Protein 2Z06 (pdb70)

CATH classification: 3.60.21.10

B-factor: mean 32.05, std 9.66, range [9.6, 87.49]

Foldseek 3Di:
DKEKEWAEQAEPQLLCLLQVPLLPCLVVGQAYEYEDCLQHQGAADADVSVVSNVNSNHQAYEHEDRNPVDPRSLVCLVPHRYAYALFADPPDGHHQWDWDDGPHFIEIEGEHEDPVVHPDTHDRLVSVVVCLVPDDGLAYEYEYEYDDLVRQVVSQVSCQLPHQEYEYHNPQAFDDDFDADDSQYTYGSYQHHWGDPCDDSQFHNVQVVCCVVPVDDGDTGGDDDWTKITMKMWDAPPSHTDDIGIDIDTGD/DKEKEWAAQFAPQSLVLLLPPLLVCLVVGQAYEYEDQLQHRGAEDAPVSVVSNVVSNHQAYEHEPRNPVDPRSLVCQPPHRYAYALFADPPDTHHQWDWDAGPNFIEIEGEHEFPVVHPDTHDRLVSVVVCLVVDDGLAYEYEYEYDDLVRQVVSPVSCQLSHQEYEYHNNQAFDPDFDADPNAYTYGHYQHHWGDPCDDSQFHNVQVVCCVVVVDDGDTHGDHDWTKITIKMWDRDPSGTDDIGIDIDTGD/DKEWEWAEQAEPQSLVCLQVPLVPCLVVGQAYEYEHQRQHQGAGDADVSVVSNVNSNHQAYEHEDRNPVDPRSLVCLVPNRYAYAQFADPVDGHHQWDWDDGDPFIEIEGEHEDPVVHPDTHDSLVSCVVCLVVDDGLAYEYEYEYDDLVRQVVSQVSCQLPHQEYEYHNPQAFDPPFQADPRQYTYGSYQHYWGQPPDDSQFHNVQVVCCVPVVDDGDTGGDHDWIKIWIWMWDAPPSHTDDIGIDIDTGD/DKEKEWAEQAAPQSLVLLLPPLLVCVVRGQAYEYEDQLQHRGAEDADVSVVSNVNSPHQAYEHEPSHPVDVNSLVCQPPHRYAYDQFADPPDGHHQWDWDDGPNFIEIEGEHEDPVVHPDTHDRLVSVVVVLVVDDGLAYEYEYEYDDLVRQVVSQVSCQLPHLEYEYHPPQAFADDFDADPNQYTYGSYQHHWGDPCDDSQFHPVQVVCCVVVVDDGDTHGDDDWTKIWIKMWDAPPSHTDDIGIDIDTGD

Solvent-accessible surface area: 35045 Å² total; per-residue (Å²): 9,119,0,0,0,0,0,0,0,6,0,78,1,0,23,81,0,0,33,104,13,0,64,110,4,48,141,144,18,62,8,0,0,0,0,0,3,6,1,3,173,4,74,0,0,32,119,165,4,10,127,59,1,95,127,7,18,2,35,0,0,0,0,0,52,66,0,17,63,61,148,46,0,67,59,10,10,136,94,58,20,1,0,22,0,32,1,16,12,94,76,14,41,27,123,4,50,70,117,17,108,40,84,74,71,15,0,0,0,0,0,0,6,0,20,47,87,42,95,38,4,34,8,0,2,50,7,0,30,153,6,16,136,131,34,134,32,80,6,15,0,0,0,0,0,0,19,8,18,14,3,2,19,0,0,1,32,54,0,11,39,102,4,10,0,1,0,1,0,43,22,22,1,5,5,72,12,32,64,124,16,117,138,13,1,1,9,1,4,0,2,0,3,0,0,2,36,108,1,0,39,1,0,56,38,137,11,13,29,27,81,34,38,31,28,47,88,46,114,44,143,24,5,106,27,107,1,65,0,9,2,0,43,1,20,1,90,78,45,125,14,63,36,24,48,56,36,71,58,97,13,133,11,117,0,0,0,0,0,3,0,4,0,52,0,0,15,83,0,0,30,110,13,0,71,111,2,51,147,143,17,59,12,0,0,0,0,0,3,7,0,4,131,1,76,0,1,20,122,84,0,9,111,76,0,97,133,7,19,1,32,0,0,0,0,0,55,43,1,17,61,45,136,77,0,75,61,10,2,138,82,51,17,0,0,21,0,32,1,15,10,94,81,15,42,24,95,5,59,54,99,15,114,40,81,73,51,14,0,0,0,0,0,0,5,0,20,47,84,41,94,36,7,31,10,0,1,50,7,0,25,126,6,13,130,125,44,146,33,66,1,12,0,0,0,0,2,0,23,5,17,19,2,2,17,0,0,1,26,47,0,15,52,98,5,11,0,0,0,0,1,34,21,23,0,7,5,79,14,29,41,124,19,103,153,18,1,1,7,1,2,1,3,1,4,0,0,1,48,125,4,0,32,0,0,65,42,125,15,17,13,21,69,32,30,33,32,45,90,45,107,55,147,17,4,102,28,112,3,41,0,2,2,0,45,1,17,0,82,74,50,159,19,58,43,26,46,59,36,63,54,116,25,135,8,112,0,0,0,0,0,0,0,6,0,62,1,0,16,82,0,0,30,97,9,0,72,97,15,58,127,152,16,58,10,0,0,0,0,0,3,4,0,2,158,6,76,0,0,21,76,104,0,9,130,76,1,93,132,4,18,3,35,0,0,0,0,0,42,73,0,13,67,58,169,77,0,56,41,0,0,138,76,45,22,0,0,22,0,36,0,12,9,91,81,15,34,23,88,2,54,59,111,18,119,42,80,85,58,6,0,2,0,0,0,0,6,0,22,48,82,45,94,38,5,31,10,0,1,56,4,0,39,147,14,18,129,141,46,137,26,78,6,14,0,0,0,0,0,0,18,8,20,20,2,1,18,0,0,0,33,52,0,8,32,101,2,11,0,0,0,0,0,39,19,18,1,6,4,76,6,30,51,121,16,122,132,12,0,0,4,1,2,0,3,0,3,0,0,2,44,111,3,0,30,1,0,59,27,127,12,17,22,29,73,34,37,31,26,37,90,50,112,48,135,16,6,109,31,123,1,29,0,3,2,0,42,1,16,0,77,88,43,110,8,71,38,25,52,58,43,68,58,118,16,134,16,120,1,0,0,0,0,2,0,5,0,53,0,0,6,83,0,0,38,96,13,0,67,110,2,55,138,134,15,58,12,0,0,0,0,0,1,4,0,7,190,2,71,0,0,32,114,135,0,13,130,62,1,82,130,8,18,0,41,0,0,0,2,0,44,42,0,18,66,62,179,61,2,61,57,11,2,132,83,52,18,1,0,21,0,32,2,15,12,95,82,11,42,24,117,6,51,69,107,15,113,28,78,70,53,11,0,0,0,0,0,0,1,0,22,43,85,39,77,38,4,29,10,0,0,47,8,0,28,130,7,19,131,122,44,136,29,75,1,14,0,0,0,0,0,0,26,7,16,17,1,1,18,0,0,1,25,49,0,11,47,100,4,8,0,1,0,1,1,33,20,20,0,5,4,78,10,25,60,116,19,87,139,7,2,1,11,0,0,1,3,2,3,0,0,0,34,126,2,0,25,0,0,48,37,127,14,21,14,28,72,32,35,35,30,44,87,49,108,49,131,22,3,112,27,105,3,46,0,5,1,0,45,0,17,0,78,79,40,133,10,78,38,24,50,49,36,65,53,121,20,131

Sequence (1008 aa):
MRVLFIGDVMAEPGLRAVGLHLPDIRDRYDLVIANGENAARGKGLDRRSYRLLREAGVDLVSLGNHAWDHKEVYALLESEPVVRPLNYPPGTPGKGFWRLEVGGESLLFVQVMGRIFMDPLDDPFRALDRLLEEEKADYVLVEVHAEATSEKMALAHYLDGRASAVLGTHTHVPTLDATRLPKGTLYQTDVGMTGTYHSIIGGEVETFLARFLTGRPQPFRAAQGKARFHATELVFEGGRPVAISPYVWEEPMRVLFIGDVMAEPGLRAVGLHLPDIRDRYDLVIANGENAARGKGLDRRSYRLLREAGVDLVSLGNHAWDHKEVYALLESEPVVRPLNYPPGTPGKGFWRLEVGGESLLFVQVMGRIFMDPLDDPFRALDRLLEEEKADYVLVEVHAEATSEKMALAHYLDGRASAVLGTHTHVPTLDATRLPKGTLYQTDVGMTGTYHSIIGGEVETFLARFLTGRPQPFRAAQGKARFHATELVFEGGRPVAISPYVWEEPMRVLFIGDVMAEPGLRAVGLHLPDIRDRYDLVIANGENAARGKGLDRRSYRLLREAGVDLVSLGNHAWDHKEVYALLESEPVVRPLNYPPGTPGKGFWRLEVGGESLLFVQVMGRIFMDPLDDPFRALDRLLEEEKADYVLVEVHAEATSEKMALAHYLDGRASAVLGTHTHVPTLDATRLPKGTLYQTDVGMTGTYHSIIGGEVETFLARFLTGRPQPFRAAQGKARFHATELVFEGGRPVAISPYVWEEPMRVLFIGDVMAEPGLRAVGLHLPDIRDRYDLVIANGENAARGKGLDRRSYRLLREAGVDLVSLGNHAWDHKEVYALLESEPVVRPLNYPPGTPGKGFWRLEVGGESLLFVQVMGRIFMDPLDDPFRALDRLLEEEKADYVLVEVHAEATSEKMALAHYLDGRASAVLGTHTHVPTLDATRLPKGTLYQTDVGMTGTYHSIIGGEVETFLARFLTGRPQPFRAAQGKARFHATELVFEGGRPVAISPYVWEEP

Nearest PDB structures (foldseek):
  2cv9-assembly1_A  TM=1.001E+00  e=2.262E-51  Thermus thermophilus HB8
  1t70-assembly4_H  TM=9.783E-01  e=5.396E-37  Deinococcus radiodurans R1 = ATCC 13939 = DSM 20539
  4b2o-assembly1_D  TM=9.778E-01  e=9.702E-34  Bacillus subtilis subsp. subtilis str. 168
  1t71-assembly1_A  TM=9.475E-01  e=1.737E-26  Mycoplasmoides pneumoniae M129
  4nx0-assembly1_D  TM=3.241E-01  e=1.897E+00  Geobacillus stearothermophilus

InterPro domains:
  IPR005235 Metallophosphoesterase, YmdB-like [PF13277] (4-234)
  IPR005235 Metallophosphoesterase, YmdB-like [PIRSF004789] (1-232)
  IPR005235 Metallophosphoesterase, YmdB-like [PTHR36303] (1-237)
  IPR019079 Capsule synthesis protein, CapA [SM00854] (2-179)
  IPR029052 Metallo-dependent phosphatase-like [G3DSA:3.60.21.10] (1-252)
  IPR029052 Metallo-dependent phosphatase-like [SSF56300] (1-233)

Radius of gyration: 29.35 Å; Cα contacts (8 Å, |Δi|>4): 2742; chains: 4; bounding box: 79×71×81 Å

Secondary structure (DSSP, 8-state):
-EEEEE--B-HHHHHHHHHHHHHHHGGG-SEEEEE-TTTTTTSS--HHHHHHHHHHT--EEE--TTTTS-TTHHHHHHHSSEE--TTSPSS-SS-SEEEEEETTEEEEEEEEE--TTS-----HHHHHHHHHHH---SEEEEEEE-S-HHHHHHHHHHHBTTBSEEEEESS-S-BS--EE-TTS-EEES----BEESSSBTTB-HHHHHHHHHH-S-----B--S-EEEEEEEEEEETTEEEEEEEEEEE--/-EEEEE-EEBHHHHHHHHHHHHHHHGGG-SEEEEE-TBTTTTSS--HHHHHHHHHHT--EEE--TTTTSSTTHHHHHHHSSEE--TTSPTT-SSBSEEEEEETTEEEEEEEEE--TTS---S-HHHHHHHHHHH---SEEEEEEE-S-HHHHHHHHHHTBTTBSEEEEESS-S-BS--EE-TTS-EEES---EEEESSSBTTB-HHHHHHHHHH-S-----B--S-EEEEEEEEEEETTEEEEEEEEEEE--/-EEEEE--B-HHHHHHHHHHHHHHHGGG-SEEEEE-TTTTTTSS--HHHHHHHHHTT-SEEE--TTTTS-THHHHHHHHSSEE--TTSPTT-SSBSEEEEEETTEEEEEEEEE--TTS-----HHHHHHHHHHH---SEEEEEEE-S-HHHHHHHHHHHTTTSSEEEEESS-S-BS--EE-TTS-EEES----BEESSSBTTB-HHHHHHHHHH-S-----B--S-EEEEEEEEEEETTEEEEEEEEEEE--/-EEEEE-EE-HHHHHHHHHHHHHHHGGG-SEEEEE-TTTTTTSS--HHHHHHHHHHT-SEEE--GGGGGSTHHHHHHTTSSEE--TTSPTT-SSBSEEEEEETTEEEEEEEEE--TTS-----HHHHHHHHHHS---SEEEEEEE-S-HHHHHHHHHHHBTTBSEEEEESS-S-BS--EE-TTS-EEES---EEEESSSBTTB-HHHHHHHHHH-S-----B--S-EEEEEEEEEEETTEEEEEEEEEEE--

Organism: Thermus thermophilus (strain ATCC 27634 / DSM 579 / HB8) (NCBI:txid300852)

Structure (mmCIF, N/CA/C/O backbone):
data_2Z06
#
_entry.id   2Z06
#
_cell.length_a   76.602
_cell.length_b   110.928
_cell.length_c   116.273
_cell.angle_alpha   90.00
_cell.angle_beta   90.00
_cell.angle_gamma   90.00
#
_symmetry.space_group_name_H-M   'P 21 21 21'
#
loop_
_entity.id
_entity.type
_entity.pdbx_description
1 polymer 'Putative uncharacterized protein TTHA0625'
2 non-polymer 'COBALT (II) ION'
3 water water
#
loop_
_atom_site.group_PDB
_atom_site.id
_atom_site.type_symbol
_atom_site.label_atom_id
_atom_site.label_alt_id
_atom_site.label_comp_id
_atom_site.label_asym_id
_atom_site.label_entity_id
_atom_site.label_seq_id
_atom_site.pdbx_PDB_ins_code
_atom_site.Cartn_x
_atom_site.Cartn_y
_atom_site.Cartn_z
_atom_site.occupancy
_atom_site.B_iso_or_equiv
_atom_site.auth_seq_id
_atom_site.auth_comp_id
_atom_site.auth_asym_id
_atom_site.auth_atom_id
_atom_site.pdbx_PDB_model_num
ATOM 1 N N . MET A 1 1 ? 10.959 59.789 -1.166 1.00 49.76 1 MET A N 1
ATOM 2 C CA . MET A 1 1 ? 12.281 59.512 -0.486 1.00 48.09 1 MET A CA 1
ATOM 3 C C . MET A 1 1 ? 12.652 58.006 -0.317 1.00 46.03 1 MET A C 1
ATOM 4 O O . MET A 1 1 ? 11.910 57.116 -0.817 1.00 45.42 1 MET A O 1
ATOM 9 N N . ARG A 1 2 ? 13.784 57.725 0.350 1.00 41.90 2 ARG A N 1
ATOM 10 C CA . ARG A 1 2 ? 14.107 56.358 0.758 1.00 40.20 2 ARG A CA 1
ATOM 11 C C . ARG A 1 2 ? 14.113 56.192 2.267 1.00 36.95 2 ARG A C 1
ATOM 12 O O . ARG A 1 2 ? 14.983 56.716 2.944 1.00 35.90 2 ARG A O 1
ATOM 20 N N . VAL A 1 3 ? 13.119 55.465 2.769 1.00 32.74 3 VAL A N 1
ATOM 21 C CA . VAL A 1 3 ? 12.832 55.436 4.210 1.00 29.25 3 VAL A CA 1
ATOM 22 C C . VAL A 1 3 ? 13.051 54.045 4.736 1.00 27.88 3 VAL A C 1
ATOM 23 O O . VAL A 1 3 ? 12.570 53.045 4.121 1.00 28.58 3 VAL A O 1
ATOM 27 N N . LEU A 1 4 ? 13.716 53.951 5.878 1.00 26.44 4 LEU A N 1
ATOM 28 C CA . LEU A 1 4 ? 13.757 52.657 6.530 1.00 25.94 4 LEU A CA 1
ATOM 29 C C . LEU A 1 4 ? 12.876 52.627 7.815 1.00 24.60 4 LEU A C 1
ATOM 30 O O . LEU A 1 4 ? 13.099 53.405 8.728 1.00 27.10 4 LEU A O 1
ATOM 35 N N . PHE A 1 5 ? 11.919 51.693 7.898 1.00 22.97 5 PHE A N 1
ATOM 36 C CA . PHE A 1 5 ? 11.144 51.506 9.124 1.00 20.54 5 PHE A CA 1
ATOM 37 C C . PHE A 1 5 ? 11.502 50.269 9.988 1.00 19.62 5 PHE A C 1
ATOM 38 O O . PHE A 1 5 ? 11.370 49.117 9.559 1.00 20.19 5 PHE A O 1
ATOM 46 N N . ILE A 1 6 ? 11.925 50.514 11.221 1.00 19.61 6 ILE A N 1
ATOM 47 C CA . ILE A 1 6 ? 12.427 49.419 12.021 1.00 19.35 6 ILE A CA 1
ATOM 48 C C . ILE A 1 6 ? 11.458 48.893 13.040 1.00 20.92 6 ILE A C 1
ATOM 49 O O . ILE A 1 6 ? 10.980 49.627 13.938 1.00 21.81 6 ILE A O 1
ATOM 54 N N . GLY A 1 7 ? 11.162 47.624 12.910 1.00 21.11 7 GLY A N 1
ATOM 55 C CA . GLY A 1 7 ? 10.261 46.860 13.785 1.00 20.54 7 GLY A CA 1
ATOM 56 C C . GLY A 1 7 ? 10.627 46.857 15.264 1.00 20.47 7 GLY A C 1
ATOM 57 O O . GLY A 1 7 ? 11.809 47.045 15.685 1.00 17.98 7 GLY A O 1
ATOM 58 N N . ASP A 1 8 ? 9.600 46.754 16.075 1.00 21.44 8 ASP A N 1
ATOM 59 C CA . ASP A 1 8 ? 9.711 46.992 17.499 1.00 22.65 8 ASP A CA 1
ATOM 60 C C . ASP A 1 8 ? 11.005 46.611 18.080 1.00 20.86 8 ASP A C 1
ATOM 61 O O . ASP A 1 8 ? 11.308 45.408 18.179 1.00 20.02 8 ASP A O 1
ATOM 66 N N . VAL A 1 9 ? 11.723 47.613 18.602 1.00 19.88 9 VAL A N 1
ATOM 67 C CA . VAL A 1 9 ? 13.008 47.396 19.315 1.00 17.13 9 VAL A CA 1
ATOM 68 C C . VAL A 1 9 ? 12.822 46.834 20.750 1.00 17.21 9 VAL A C 1
ATOM 69 O O . VAL A 1 9 ? 12.367 47.494 21.670 1.00 15.27 9 VAL A O 1
ATOM 73 N N . MET A 1 10 ? 13.087 45.564 20.873 1.00 16.75 10 MET A N 1
ATOM 74 C CA . MET A 1 10 ? 12.777 44.811 22.051 1.00 19.37 10 MET A CA 1
ATOM 75 C C . MET A 1 10 ? 13.955 44.679 23.030 1.00 20.11 10 MET A C 1
ATOM 76 O O . MET A 1 10 ? 14.862 43.937 22.815 1.00 21.15 10 MET A O 1
ATOM 81 N N . ALA A 1 11 ? 13.887 45.423 24.136 1.00 20.05 11 ALA A N 1
ATOM 82 C CA . ALA A 1 11 ? 14.830 45.279 25.249 1.00 18.56 11 ALA A CA 1
ATOM 83 C C . ALA A 1 11 ? 16.328 45.335 24.813 1.00 19.18 11 ALA A C 1
ATOM 84 O O . ALA A 1 11 ? 16.645 45.942 23.822 1.00 15.38 11 ALA A O 1
ATOM 86 N N . GLU A 1 12 ? 17.245 44.716 25.586 1.00 20.80 12 GLU A N 1
ATOM 87 C CA . GLU A 1 12 ? 18.710 44.892 25.297 1.00 23.48 12 GLU A CA 1
ATOM 88 C C . GLU A 1 12 ? 19.223 44.283 23.986 1.00 22.28 12 GLU A C 1
ATOM 89 O O . GLU A 1 12 ? 19.960 44.943 23.194 1.00 22.42 12 GLU A O 1
ATOM 95 N N . PRO A 1 13 ? 18.781 43.077 23.671 1.00 22.53 13 PRO A N 1
ATOM 96 C CA . PRO A 1 13 ? 19.175 42.579 22.363 1.00 22.34 13 PRO A CA 1
ATOM 97 C C . PRO A 1 13 ? 18.741 43.397 21.156 1.00 22.60 13 PRO A C 1
ATOM 98 O O . PRO A 1 13 ? 19.466 43.427 20.144 1.00 23.78 13 PRO A O 1
ATOM 102 N N . GLY A 1 14 ? 17.482 43.851 21.270 1.00 21.63 14 GLY A N 1
ATOM 103 C CA . GLY A 1 14 ? 17.013 44.689 20.174 1.00 22.96 14 GLY A CA 1
ATOM 104 C C . GLY A 1 14 ? 17.807 45.977 20.022 1.00 22.82 14 GLY A C 1
ATOM 105 O O . GLY A 1 14 ? 18.076 46.454 18.915 1.00 22.08 14 GLY A O 1
ATOM 106 N N . LEU A 1 15 ? 18.187 46.539 21.156 1.00 23.04 15 LEU A N 1
ATOM 107 C CA . LEU A 1 15 ? 18.951 47.771 21.187 1.00 24.82 15 LEU A CA 1
ATOM 108 C C . LEU A 1 15 ? 20.366 47.530 20.615 1.00 23.80 15 LEU A C 1
ATOM 109 O O . LEU A 1 15 ? 20.906 48.354 19.871 1.00 24.98 15 LEU A O 1
ATOM 114 N N . ARG A 1 16 ? 20.950 46.390 20.959 1.00 23.04 16 ARG A N 1
ATOM 115 C CA . ARG A 1 16 ? 22.280 46.041 20.482 1.00 23.50 16 ARG A CA 1
ATOM 116 C C . ARG A 1 16 ? 22.214 45.854 18.967 1.00 23.39 16 ARG A C 1
ATOM 117 O O . ARG A 1 16 ? 23.082 46.333 18.229 1.00 25.10 16 ARG A O 1
ATOM 125 N N . ALA A 1 17 ? 21.170 45.165 18.513 1.00 21.61 17 ALA A N 1
ATOM 126 C CA . ALA A 1 17 ? 20.974 44.909 17.092 1.00 22.15 17 ALA A CA 1
ATOM 127 C C . ALA A 1 17 ? 20.958 46.204 16.295 1.00 22.77 17 ALA A C 1
ATOM 128 O O . ALA A 1 17 ? 21.589 46.301 15.248 1.00 22.46 17 ALA A O 1
ATOM 130 N N . VAL A 1 18 ? 20.233 47.202 16.786 1.00 22.65 18 VAL A N 1
ATOM 131 C CA . VAL A 1 18 ? 20.158 48.481 16.090 1.00 21.58 18 VAL A CA 1
ATOM 132 C C . VAL A 1 18 ? 21.483 49.245 16.162 1.00 22.23 18 VAL A C 1
ATOM 133 O O . VAL A 1 18 ? 21.938 49.800 15.167 1.00 22.02 18 VAL A O 1
ATOM 137 N N . GLY A 1 19 ? 22.093 49.270 17.342 1.00 22.41 19 GLY A N 1
ATOM 138 C CA . GLY A 1 19 ? 23.336 49.999 17.507 1.00 23.78 19 GLY A CA 1
ATOM 139 C C . GLY A 1 19 ? 24.484 49.400 16.722 1.00 24.19 19 GLY A C 1
ATOM 140 O O . GLY A 1 19 ? 25.316 50.113 16.175 1.00 23.64 19 GLY A O 1
ATOM 141 N N . LEU A 1 20 ? 24.511 48.076 16.663 1.00 25.37 20 LEU A N 1
ATOM 142 C CA . LEU A 1 20 ? 25.560 47.350 15.970 1.00 26.38 20 LEU A CA 1
ATOM 143 C C . LEU A 1 20 ? 25.432 47.363 14.459 1.00 27.47 20 LEU A C 1
ATOM 144 O O . LEU A 1 20 ? 26.435 47.435 13.759 1.00 30.36 20 LEU A O 1
ATOM 149 N N . HIS A 1 21 ? 24.206 47.304 13.952 1.00 27.02 21 HIS A N 1
ATOM 150 C CA . HIS A 1 21 ? 24.012 47.238 12.512 1.00 27.71 21 HIS A CA 1
ATOM 151 C C . HIS A 1 21 ? 23.517 48.481 11.774 1.00 27.96 21 HIS A C 1
ATOM 152 O O . HIS A 1 21 ? 23.949 48.736 10.645 1.00 28.07 21 HIS A O 1
ATOM 159 N N . LEU A 1 22 ? 22.627 49.254 12.390 1.00 26.23 22 LEU A N 1
ATOM 160 C CA . LEU A 1 22 ? 22.101 50.445 11.731 1.00 27.90 22 LEU A CA 1
ATOM 161 C C . LEU A 1 22 ? 23.187 51.359 11.148 1.00 28.37 22 LEU A C 1
ATOM 162 O O . LEU A 1 22 ? 23.031 51.894 10.046 1.00 28.33 22 LEU A O 1
ATOM 167 N N . PRO A 1 23 ? 24.297 51.555 11.878 1.00 27.83 23 PRO A N 1
ATOM 168 C CA . PRO A 1 23 ? 25.366 52.420 11.365 1.00 30.40 23 PRO A CA 1
ATOM 169 C C . PRO A 1 23 ? 25.855 51.993 9.981 1.00 32.13 23 PRO A C 1
ATOM 170 O O . PRO A 1 23 ? 26.143 52.835 9.122 1.00 33.41 23 PRO A O 1
ATOM 174 N N . ASP A 1 24 ? 25.920 50.679 9.771 1.00 34.01 24 ASP A N 1
ATOM 175 C CA . ASP A 1 24 ? 26.393 50.096 8.518 1.00 34.17 24 ASP A CA 1
ATOM 176 C C . ASP A 1 24 ? 25.518 50.313 7.287 1.00 35.75 24 ASP A C 1
ATOM 177 O O . ASP A 1 24 ? 26.037 50.340 6.168 1.00 37.16 24 ASP A O 1
ATOM 182 N N . ILE A 1 25 ? 24.205 50.465 7.459 1.00 35.80 25 ILE A N 1
ATOM 183 C CA . ILE A 1 25 ? 23.358 50.692 6.291 1.00 35.78 25 ILE A CA 1
ATOM 184 C C . ILE A 1 25 ? 22.680 52.050 6.334 1.00 36.20 25 ILE A C 1
ATOM 185 O O . ILE A 1 25 ? 21.898 52.384 5.447 1.00 36.64 25 ILE A O 1
ATOM 190 N N . ARG A 1 26 ? 23.009 52.835 7.356 1.00 37.00 26 ARG A N 1
ATOM 191 C CA . ARG A 1 26 ? 22.431 54.162 7.544 1.00 37.39 26 ARG A CA 1
ATOM 192 C C . ARG A 1 26 ? 22.496 55.056 6.315 1.00 37.11 26 ARG A C 1
ATOM 193 O O . ARG A 1 26 ? 21.541 55.762 6.004 1.00 35.48 26 ARG A O 1
ATOM 201 N N . ASP A 1 27 ? 23.626 55.021 5.620 1.00 37.39 27 ASP A N 1
ATOM 202 C CA . ASP A 1 27 ? 23.825 55.853 4.441 1.00 37.57 27 ASP A CA 1
ATOM 203 C C . ASP A 1 27 ? 22.953 55.498 3.225 1.00 36.38 27 ASP A C 1
ATOM 204 O O . ASP A 1 27 ? 22.925 56.240 2.244 1.00 35.91 27 ASP A O 1
ATOM 209 N N . ARG A 1 28 ? 22.231 54.382 3.298 1.00 34.84 28 ARG A N 1
ATOM 210 C CA . ARG A 1 28 ? 21.358 53.962 2.204 1.00 34.03 28 ARG A CA 1
ATOM 211 C C . ARG A 1 28 ? 19.970 54.574 2.328 1.00 32.95 28 ARG A C 1
ATOM 212 O O . ARG A 1 28 ? 19.120 54.367 1.459 1.00 33.02 28 ARG A O 1
ATOM 220 N N . TYR A 1 29 ? 19.719 55.307 3.410 1.00 31.95 29 TYR A N 1
ATOM 221 C CA . TYR A 1 29 ? 18.397 55.894 3.595 1.00 30.25 29 TYR A CA 1
ATOM 222 C C . TYR A 1 29 ? 18.399 57.384 3.904 1.00 30.11 29 TYR A C 1
ATOM 223 O O . TYR A 1 29 ? 19.380 57.938 4.411 1.00 29.79 29 TYR A O 1
ATOM 232 N N . ASP A 1 30 ? 17.287 58.032 3.588 1.00 30.13 30 ASP A N 1
ATOM 233 C CA . ASP A 1 30 ? 17.150 59.452 3.852 1.00 30.73 30 ASP A CA 1
ATOM 234 C C . ASP A 1 30 ? 16.567 59.640 5.240 1.00 29.63 30 ASP A C 1
ATOM 235 O O . ASP A 1 30 ? 16.946 60.559 5.961 1.00 31.14 30 ASP A O 1
ATOM 240 N N . LEU A 1 31 ? 15.649 58.751 5.604 1.00 27.89 31 LEU A N 1
ATOM 241 C CA . LEU A 1 31 ? 14.987 58.782 6.904 1.00 27.40 31 LEU A CA 1
ATOM 242 C C . LEU A 1 31 ? 14.889 57.391 7.524 1.00 25.87 31 LEU A C 1
ATOM 243 O O . LEU A 1 31 ? 14.539 56.420 6.851 1.00 24.08 31 LEU A O 1
ATOM 248 N N . VAL A 1 32 ? 15.189 57.307 8.814 1.00 24.64 32 VAL A N 1
ATOM 249 C CA . VAL A 1 32 ? 15.100 56.047 9.533 1.00 24.52 32 VAL A CA 1
ATOM 250 C C . VAL A 1 32 ? 14.207 56.209 10.756 1.00 24.04 32 VAL A C 1
ATOM 251 O O . VAL A 1 32 ? 14.514 56.971 11.683 1.00 23.66 32 VAL A O 1
ATOM 255 N N . ILE A 1 33 ? 13.098 55.477 10.744 1.00 21.52 33 ILE A N 1
ATOM 256 C CA . ILE A 1 33 ? 12.127 55.521 11.823 1.00 19.95 33 ILE A CA 1
ATOM 257 C C . ILE A 1 33 ? 12.105 54.174 12.533 1.00 20.48 33 ILE A C 1
ATOM 258 O O . ILE A 1 33 ? 12.282 53.120 11.907 1.00 20.67 33 ILE A O 1
ATOM 263 N N . ALA A 1 34 ? 11.882 54.194 13.840 1.00 19.61 34 ALA A N 1
ATOM 264 C CA . ALA A 1 34 ? 11.856 52.948 14.576 1.00 19.87 34 ALA A CA 1
ATOM 265 C C . ALA A 1 34 ? 10.845 52.939 15.703 1.00 19.79 34 ALA A C 1
ATOM 266 O O . ALA A 1 34 ? 10.671 53.936 16.410 1.00 19.57 34 ALA A O 1
ATOM 268 N N . ASN A 1 35 ? 10.171 51.806 15.864 1.00 20.10 35 ASN A N 1
ATOM 269 C CA . ASN A 1 35 ? 9.215 51.659 16.949 1.00 20.94 35 ASN A CA 1
ATOM 270 C C . ASN A 1 35 ? 10.035 51.285 18.180 1.00 20.69 35 ASN A C 1
ATOM 271 O O . ASN A 1 35 ? 10.686 50.231 18.202 1.00 19.72 35 ASN A O 1
ATOM 276 N N . GLY A 1 36 ? 10.000 52.144 19.197 1.00 21.02 36 GLY A N 1
ATOM 277 C CA . GLY A 1 36 ? 10.765 51.886 20.403 1.00 21.25 36 GLY A CA 1
ATOM 278 C C . GLY A 1 36 ? 9.933 51.625 21.638 1.00 22.78 36 GLY A C 1
ATOM 279 O O . GLY A 1 36 ? 10.385 51.874 22.756 1.00 21.13 36 GLY A O 1
ATOM 280 N N . GLU A 1 37 ? 8.726 51.102 21.447 1.00 22.46 37 GLU A N 1
ATOM 281 C CA . GLU A 1 37 ? 7.826 50.832 22.560 1.00 24.42 37 GLU A CA 1
ATOM 282 C C . GLU A 1 37 ? 8.299 49.785 23.597 1.00 23.31 37 GLU A C 1
ATOM 283 O O . GLU A 1 37 ? 7.774 49.727 24.712 1.00 22.36 37 GLU A O 1
ATOM 289 N N . ASN A 1 38 ? 9.282 48.967 23.236 1.00 22.48 38 ASN A N 1
ATOM 290 C CA . ASN A 1 38 ? 9.811 47.957 24.148 1.00 20.79 38 ASN A CA 1
ATOM 291 C C . ASN A 1 38 ? 11.320 48.148 24.361 1.00 21.64 38 ASN A C 1
ATOM 292 O O . ASN A 1 38 ? 11.989 47.301 24.952 1.00 20.47 38 ASN A O 1
ATOM 297 N N . ALA A 1 39 ? 11.848 49.267 23.880 1.00 20.31 39 ALA A N 1
ATOM 298 C CA . ALA A 1 39 ? 13.273 49.571 23.992 1.00 22.23 39 ALA A CA 1
ATOM 299 C C . ALA A 1 39 ? 13.872 49.522 25.401 1.00 24.86 39 ALA A C 1
ATOM 300 O O . ALA A 1 39 ? 15.023 49.118 25.570 1.00 22.93 39 ALA A O 1
ATOM 302 N N . ALA A 1 40 ? 13.103 49.931 26.409 1.00 25.25 40 ALA A N 1
ATOM 303 C CA . ALA A 1 40 ? 13.603 49.941 27.788 1.00 26.37 40 ALA A CA 1
ATOM 304 C C . ALA A 1 40 ? 13.369 48.628 28.542 1.00 26.55 40 ALA A C 1
ATOM 305 O O . ALA A 1 40 ? 12.359 48.463 29.221 1.00 26.55 40 ALA A O 1
ATOM 307 N N . ARG A 1 41 ? 14.308 47.696 28.427 1.00 29.47 41 ARG A N 1
ATOM 308 C CA . ARG A 1 41 ? 14.182 46.411 29.112 1.00 31.56 41 ARG A CA 1
ATOM 309 C C . ARG A 1 41 ? 12.896 45.695 28.718 1.00 31.08 41 ARG A C 1
ATOM 310 O O . ARG A 1 41 ? 12.399 44.846 29.462 1.00 30.94 41 ARG A O 1
ATOM 318 N N . GLY A 1 42 ? 12.350 46.047 27.558 1.00 28.59 42 GLY A N 1
ATOM 319 C CA . GLY A 1 42 ? 11.121 45.424 27.101 1.00 29.94 42 GLY A CA 1
ATOM 320 C C . GLY A 1 42 ? 9.843 46.176 27.449 1.00 30.02 42 GLY A C 1
ATOM 321 O O . GLY A 1 42 ? 8.752 45.804 26.994 1.00 30.17 42 GLY A O 1
ATOM 322 N N . LYS A 1 43 ? 9.962 47.237 28.243 1.00 29.49 43 LYS A N 1
ATOM 323 C CA . LYS A 1 43 ? 8.788 48.009 28.648 1.00 30.73 43 LYS A CA 1
ATOM 324 C C . LYS A 1 43 ? 8.959 49.517 28.505 1.00 29.51 43 LYS A C 1
ATOM 325 O O . LYS A 1 43 ? 9.680 50.139 29.280 1.00 30.11 43 LYS A O 1
ATOM 331 N N . GLY A 1 44 ? 8.293 50.095 27.511 1.00 26.63 44 GLY A N 1
ATOM 332 C CA . GLY A 1 44 ? 8.369 51.525 27.306 1.00 25.94 44 GLY A CA 1
ATOM 333 C C . GLY A 1 44 ? 9.708 52.041 26.816 1.00 25.50 44 GLY A C 1
ATOM 334 O O . GLY A 1 44 ? 10.542 51.292 26.316 1.00 23.64 44 GLY A O 1
ATOM 335 N N . LEU A 1 45 ? 9.902 53.345 26.972 1.00 24.25 45 LEU A N 1
ATOM 336 C CA . LEU A 1 45 ? 11.114 54.002 26.536 1.00 24.59 45 LEU A CA 1
ATOM 337 C C . LEU A 1 45 ? 11.631 54.980 27.589 1.00 25.81 45 LEU A C 1
ATOM 338 O O . LEU A 1 45 ? 10.855 55.679 28.242 1.00 27.60 45 LEU A O 1
ATOM 343 N N . ASP A 1 46 ? 12.946 55.013 27.768 1.00 25.30 46 ASP A N 1
ATOM 344 C CA . ASP A 1 46 ? 13.545 55.953 28.697 1.00 25.00 46 ASP A CA 1
ATOM 345 C C . ASP A 1 46 ? 14.680 56.666 27.974 1.00 25.30 46 ASP A C 1
ATOM 346 O O . ASP A 1 46 ? 15.000 56.341 26.828 1.00 25.63 46 ASP A O 1
ATOM 351 N N . ARG A 1 47 ? 15.278 57.638 28.646 1.00 25.31 47 ARG A N 1
ATOM 352 C CA . ARG A 1 47 ? 16.341 58.432 28.069 1.00 27.54 47 ARG A CA 1
ATOM 353 C C . ARG A 1 47 ? 17.509 57.618 27.528 1.00 26.81 47 ARG A C 1
ATOM 354 O O . ARG A 1 47 ? 17.972 57.880 26.427 1.00 23.78 47 ARG A O 1
ATOM 362 N N . ARG A 1 48 ? 17.984 56.634 28.284 1.00 26.53 48 ARG A N 1
ATOM 363 C CA . ARG A 1 48 ? 19.100 55.817 27.807 1.00 27.16 48 ARG A CA 1
ATOM 364 C C . ARG A 1 48 ? 18.697 55.080 26.526 1.00 25.83 48 ARG A C 1
ATOM 365 O O . ARG A 1 48 ? 19.415 55.128 25.529 1.00 24.14 48 ARG A O 1
ATOM 373 N N . SER A 1 49 ? 17.547 54.406 26.547 1.00 23.12 49 SER A N 1
ATOM 374 C CA . SER A 1 49 ? 17.062 53.686 25.361 1.00 22.34 49 SER A CA 1
ATOM 375 C C . SER A 1 49 ? 17.034 54.638 24.175 1.00 20.07 49 SER A C 1
ATOM 376 O O . SER A 1 49 ? 17.515 54.321 23.088 1.00 16.76 49 SER A O 1
ATOM 379 N N . TYR A 1 50 ? 16.444 55.807 24.401 1.00 19.19 50 TYR A N 1
ATOM 380 C CA . TYR A 1 50 ? 16.300 56.823 23.363 1.00 20.85 50 TYR A CA 1
ATOM 381 C C . TYR A 1 50 ? 17.627 57.315 22.779 1.00 21.00 50 TYR A C 1
ATOM 382 O O . TYR A 1 50 ? 17.783 57.393 21.557 1.00 21.58 50 TYR A O 1
ATOM 391 N N . ARG A 1 51 ? 18.579 57.647 23.642 1.00 22.55 51 ARG A N 1
ATOM 392 C CA . ARG A 1 51 ? 19.883 58.119 23.178 1.00 24.98 51 ARG A CA 1
ATOM 393 C C . ARG A 1 51 ? 20.551 57.043 22.321 1.00 24.03 51 ARG A C 1
ATOM 394 O O . ARG A 1 51 ? 21.097 57.332 21.259 1.00 23.30 51 ARG A O 1
ATOM 402 N N . LEU A 1 52 ? 20.515 55.800 22.785 1.00 23.40 52 LEU A N 1
ATOM 403 C CA . LEU A 1 52 ? 21.140 54.721 22.022 1.00 23.39 52 LEU A CA 1
ATOM 404 C C . LEU A 1 52 ? 20.578 54.619 20.608 1.00 22.26 52 LEU A C 1
ATOM 405 O O . LEU A 1 52 ? 21.335 54.545 19.642 1.00 20.51 52 LEU A O 1
ATOM 410 N N . LEU A 1 53 ? 19.254 54.617 20.480 1.00 20.10 53 LEU A N 1
ATOM 411 C CA . LEU A 1 53 ? 18.633 54.535 19.165 1.00 20.89 53 LEU A CA 1
ATOM 412 C C . LEU A 1 53 ? 19.081 55.711 18.295 1.00 22.22 53 LEU A C 1
ATOM 413 O O . LEU A 1 53 ? 19.453 55.521 17.135 1.00 23.21 53 LEU A O 1
ATOM 418 N N . ARG A 1 54 ? 19.048 56.920 18.856 1.00 22.10 54 ARG A N 1
ATOM 419 C CA . ARG A 1 54 ? 19.471 58.111 18.126 1.00 24.55 54 ARG A CA 1
ATOM 420 C C . ARG A 1 54 ? 20.925 57.984 17.683 1.00 25.01 54 ARG A C 1
ATOM 421 O O . ARG A 1 54 ? 21.263 58.274 16.541 1.00 26.48 54 ARG A O 1
ATOM 429 N N . GLU A 1 55 ? 21.782 57.553 18.598 1.00 25.09 55 GLU A N 1
ATOM 430 C CA . GLU A 1 55 ? 23.197 57.395 18.307 1.00 26.58 55 GLU A CA 1
ATOM 431 C C . GLU A 1 55 ? 23.405 56.408 17.165 1.00 26.37 55 GLU A C 1
ATOM 432 O O . GLU A 1 55 ? 24.369 56.513 16.412 1.00 25.20 55 GLU A O 1
ATOM 438 N N . ALA A 1 56 ? 22.488 55.459 17.024 1.00 26.49 56 ALA A N 1
ATOM 439 C CA . ALA A 1 56 ? 22.602 54.464 15.964 1.00 26.27 56 ALA A CA 1
ATOM 440 C C . ALA A 1 56 ? 22.238 55.055 14.608 1.00 26.60 56 ALA A C 1
ATOM 441 O O . ALA A 1 56 ? 22.640 54.528 13.573 1.00 28.15 56 ALA A O 1
ATOM 443 N N . GLY A 1 57 ? 21.476 56.146 14.612 1.00 25.22 57 GLY A N 1
ATOM 444 C CA . GLY A 1 57 ? 21.078 56.759 13.357 1.00 24.08 57 GLY A CA 1
ATOM 445 C C . GLY A 1 57 ? 19.574 56.861 13.168 1.00 23.31 57 GLY A C 1
ATOM 446 O O . GLY A 1 57 ? 19.108 57.188 12.079 1.00 22.72 57 GLY A O 1
ATOM 447 N N . VAL A 1 58 ? 18.809 56.579 14.219 1.00 22.13 58 VAL A N 1
ATOM 448 C CA . VAL A 1 58 ? 17.350 56.663 14.141 1.00 22.04 58 VAL A CA 1
ATOM 449 C C . VAL A 1 58 ? 16.903 58.122 14.219 1.00 21.46 58 VAL A C 1
ATOM 450 O O . VAL A 1 58 ? 17.317 58.863 15.114 1.00 22.52 58 VAL A O 1
ATOM 454 N N . ASP A 1 59 ? 16.050 58.529 13.284 1.00 22.39 59 ASP A N 1
ATOM 455 C CA . ASP A 1 59 ? 15.575 59.909 13.229 1.00 21.71 59 ASP A CA 1
ATOM 456 C C . ASP A 1 59 ? 14.295 60.192 13.999 1.00 21.36 59 ASP A C 1
ATOM 457 O O . ASP A 1 59 ? 14.035 61.338 14.376 1.00 21.98 59 ASP A O 1
ATOM 462 N N . LEU A 1 60 ? 13.497 59.157 14.231 1.00 18.40 60 LEU A N 1
ATOM 463 C CA . LEU A 1 60 ? 12.221 59.318 14.911 1.00 17.34 60 LEU A CA 1
ATOM 464 C C . LEU A 1 60 ? 11.800 58.010 15.567 1.00 18.04 60 LEU A C 1
ATOM 465 O O . LEU A 1 60 ? 11.937 56.937 14.971 1.00 15.98 60 LEU A O 1
ATOM 470 N N . VAL A 1 61 ? 11.291 58.101 16.793 1.00 18.52 61 VAL A N 1
ATOM 471 C CA . VAL A 1 61 ? 10.852 56.912 17.526 1.00 18.39 61 VAL A CA 1
ATOM 472 C C . VAL A 1 61 ? 9.366 56.982 17.866 1.00 18.67 61 VAL A C 1
ATOM 473 O O . VAL A 1 61 ? 8.881 57.999 18.350 1.00 19.09 61 VAL A O 1
ATOM 477 N N . SER A 1 62 ? 8.649 55.896 17.599 1.00 19.19 62 SER A N 1
ATOM 478 C CA . SER A 1 62 ? 7.214 55.825 17.869 1.00 19.25 62 SER A CA 1
ATOM 479 C C . SER A 1 62 ? 6.978 54.869 19.031 1.00 19.08 62 SER A C 1
ATOM 480 O O . SER A 1 62 ? 7.812 54.026 19.321 1.00 17.40 62 SER A O 1
ATOM 483 N N . LEU A 1 63 ? 5.839 54.982 19.698 1.00 21.70 63 LEU A N 1
ATOM 484 C CA . LEU A 1 63 ? 5.582 54.089 20.820 1.00 25.07 63 LEU A CA 1
ATOM 485 C C . LEU A 1 63 ? 4.424 53.103 20.657 1.00 27.58 63 LEU A C 1
ATOM 486 O O . LEU A 1 63 ? 4.442 52.235 19.771 1.00 30.53 63 LEU A O 1
ATOM 491 N N . GLY A 1 64 ? 3.433 53.229 21.534 1.00 28.86 64 GLY A N 1
ATOM 492 C CA . GLY A 1 64 ? 2.290 52.340 21.506 1.00 29.92 64 GLY A CA 1
ATOM 493 C C . GLY A 1 64 ? 1.719 52.201 22.902 1.00 32.19 64 GLY A C 1
ATOM 494 O O . GLY A 1 64 ? 1.747 53.152 23.685 1.00 31.86 64 GLY A O 1
ATOM 495 N N . ASN A 1 65 ? 1.226 51.010 23.221 1.00 35.28 65 ASN A N 1
ATOM 496 C CA . ASN A 1 65 ? 0.623 50.737 24.518 1.00 39.89 65 ASN A CA 1
ATOM 497 C C . ASN A 1 65 ? 1.538 50.884 25.733 1.00 40.89 65 ASN A C 1
ATOM 498 O O . ASN A 1 65 ? 1.076 51.269 26.803 1.00 42.40 65 ASN A O 1
ATOM 503 N N . HIS A 1 66 ? 2.824 50.594 25.578 1.00 41.65 66 HIS A N 1
ATOM 504 C CA . HIS A 1 66 ? 3.759 50.710 26.696 1.00 42.72 66 HIS A CA 1
ATOM 505 C C . HIS A 1 66 ? 4.385 52.105 26.804 1.00 41.55 66 HIS A C 1
ATOM 506 O O . HIS A 1 66 ? 5.248 52.343 27.644 1.00 41.12 66 HIS A O 1
ATOM 513 N N . ALA A 1 67 ? 3.939 53.030 25.964 1.00 39.64 67 ALA A N 1
ATOM 514 C CA . ALA A 1 67 ? 4.484 54.390 25.955 1.00 38.24 67 ALA A CA 1
ATOM 515 C C . ALA A 1 67 ? 4.637 55.082 27.311 1.00 37.63 67 ALA A C 1
ATOM 516 O O . ALA A 1 67 ? 5.588 55.837 27.521 1.00 37.37 67 ALA A O 1
ATOM 518 N N . TRP A 1 68 ? 3.713 54.814 28.229 1.00 35.14 68 TRP A N 1
ATOM 519 C CA . TRP A 1 68 ? 3.707 55.470 29.535 1.00 33.82 68 TRP A CA 1
ATOM 520 C C . TRP A 1 68 ? 4.351 54.730 30.709 1.00 34.88 68 TRP A C 1
ATOM 521 O O . TRP A 1 68 ? 4.159 55.112 31.863 1.00 34.91 68 TRP A O 1
ATOM 532 N N . ASP A 1 69 ? 5.123 53.687 30.430 1.00 35.50 69 ASP A N 1
ATOM 533 C CA . ASP A 1 69 ? 5.751 52.932 31.506 1.00 35.16 69 ASP A CA 1
ATOM 534 C C . ASP A 1 69 ? 6.813 53.710 32.279 1.00 35.38 69 ASP A C 1
ATOM 535 O O . ASP A 1 69 ? 6.985 53.490 33.471 1.00 36.45 69 ASP A O 1
ATOM 540 N N . HIS A 1 70 ? 7.526 54.615 31.612 1.00 35.89 70 HIS A N 1
ATOM 541 C CA . HIS A 1 70 ? 8.568 55.406 32.276 1.00 35.90 70 HIS A CA 1
ATOM 542 C C . HIS A 1 70 ? 8.302 56.909 32.201 1.00 35.81 70 HIS A C 1
ATOM 543 O O . HIS A 1 70 ? 8.058 57.450 31.125 1.00 36.79 70 HIS A O 1
ATOM 550 N N . LYS A 1 71 ? 8.360 57.582 33.346 1.00 35.63 71 LYS A N 1
ATOM 551 C CA . LYS A 1 71 ? 8.114 59.020 33.394 1.00 36.73 71 LYS A CA 1
ATOM 552 C C . LYS A 1 71 ? 9.114 59.825 32.568 1.00 35.04 71 LYS A C 1
ATOM 553 O O . LYS A 1 71 ? 8.838 60.966 32.201 1.00 34.67 71 LYS A O 1
ATOM 559 N N . GLU A 1 72 ? 10.269 59.235 32.270 1.00 33.73 72 GLU A N 1
ATOM 560 C CA . GLU A 1 72 ? 11.274 59.924 31.460 1.00 32.89 72 GLU A CA 1
ATOM 561 C C . GLU A 1 72 ? 10.774 60.161 30.035 1.00 31.32 72 GLU A C 1
ATOM 562 O O . GLU A 1 72 ? 11.323 60.994 29.323 1.00 31.05 72 GLU A O 1
ATOM 568 N N . VAL A 1 73 ? 9.737 59.432 29.620 1.00 29.38 73 VAL A N 1
ATOM 569 C CA . VAL A 1 73 ? 9.197 59.595 28.272 1.00 28.79 73 VAL A CA 1
ATOM 570 C C . VAL A 1 73 ? 8.589 60.970 28.042 1.00 27.03 73 VAL A C 1
ATOM 571 O O . VAL A 1 73 ? 8.558 61.452 26.912 1.00 24.93 73 VAL A O 1
ATOM 575 N N . TYR A 1 74 ? 8.101 61.593 29.114 1.00 26.53 74 TYR A N 1
ATOM 576 C CA . TYR A 1 74 ? 7.473 62.905 29.010 1.00 28.02 74 TYR A CA 1
ATOM 577 C C . TYR A 1 74 ? 8.407 63.974 28.471 1.00 27.09 74 TYR A C 1
ATOM 578 O O . TYR A 1 74 ? 8.036 64.728 27.575 1.00 27.62 74 TYR A O 1
ATOM 587 N N . ALA A 1 75 ? 9.620 64.036 29.003 1.00 25.91 75 ALA A N 1
ATOM 588 C CA . ALA A 1 75 ? 10.591 65.011 28.530 1.00 26.44 75 ALA A CA 1
ATOM 589 C C . ALA A 1 75 ? 10.855 64.722 27.057 1.00 25.78 75 ALA A C 1
ATOM 590 O O . ALA A 1 75 ? 10.959 65.635 26.237 1.00 26.72 75 ALA A O 1
ATOM 592 N N . LEU A 1 76 ? 10.953 63.437 26.732 1.00 26.13 76 LEU A N 1
ATOM 593 C CA . LEU A 1 76 ? 11.193 62.996 25.366 1.00 25.61 76 LEU A CA 1
ATOM 594 C C . LEU A 1 76 ? 10.038 63.412 24.451 1.00 25.25 76 LEU A C 1
ATOM 595 O O . LEU A 1 76 ? 10.251 64.031 23.402 1.00 26.33 76 LEU A O 1
ATOM 600 N N . LEU A 1 77 ? 8.817 63.086 24.852 1.00 24.50 77 LEU A N 1
ATOM 601 C CA . LEU A 1 77 ? 7.644 63.458 24.067 1.00 27.50 77 LEU A CA 1
ATOM 602 C C . LEU A 1 77 ? 7.602 64.980 23.899 1.00 28.08 77 LEU A C 1
ATOM 603 O O . LEU A 1 77 ? 7.237 65.486 22.844 1.00 28.31 77 LEU A O 1
ATOM 608 N N . GLU A 1 78 ? 7.987 65.693 24.957 1.00 30.28 78 GLU A N 1
ATOM 609 C CA . GLU A 1 78 ? 7.977 67.156 24.986 1.00 32.65 78 GLU A CA 1
ATOM 610 C C . GLU A 1 78 ? 8.953 67.879 24.065 1.00 32.17 78 GLU A C 1
ATOM 611 O O . GLU A 1 78 ? 8.602 68.902 23.481 1.00 31.72 78 GLU A O 1
ATOM 617 N N . SER A 1 79 ? 10.170 67.374 23.919 1.00 31.47 79 SER A N 1
ATOM 618 C CA . SER A 1 79 ? 11.117 68.083 23.067 1.00 32.11 79 SER A CA 1
ATOM 619 C C . SER A 1 79 ? 11.962 67.269 22.081 1.00 31.44 79 SER A C 1
ATOM 620 O O . SER A 1 79 ? 12.835 67.825 21.412 1.00 32.61 79 SER A O 1
ATOM 623 N N . GLU A 1 80 ? 11.707 65.967 21.980 1.00 30.16 80 GLU A N 1
ATOM 624 C CA . GLU A 1 80 ? 12.468 65.115 21.066 1.00 28.75 80 GLU A CA 1
ATOM 625 C C . GLU A 1 80 ? 11.581 64.543 19.964 1.00 27.13 80 GLU A C 1
ATOM 626 O O . GLU A 1 80 ? 10.357 64.617 20.043 1.00 26.94 80 GLU A O 1
ATOM 632 N N . PRO A 1 81 ? 12.195 63.985 18.905 1.00 26.75 81 PRO A N 1
ATOM 633 C CA . PRO A 1 81 ? 11.415 63.403 17.807 1.00 24.49 81 PRO A CA 1
ATOM 634 C C . PRO A 1 81 ? 10.939 62.002 18.194 1.00 25.06 81 PRO A C 1
ATOM 635 O O . PRO A 1 81 ? 11.476 60.998 17.732 1.00 24.97 81 PRO A O 1
ATOM 639 N N . VAL A 1 82 ? 9.932 61.970 19.064 1.00 24.24 82 VAL A N 1
ATOM 640 C CA . VAL A 1 82 ? 9.322 60.751 19.570 1.00 22.79 82 VAL A CA 1
ATOM 641 C C . VAL A 1 82 ? 7.814 60.951 19.492 1.00 21.27 82 VAL A C 1
ATOM 642 O O . VAL A 1 82 ? 7.312 62.009 19.873 1.00 20.69 82 VAL A O 1
ATOM 646 N N . VAL A 1 83 ? 7.086 59.957 18.995 1.00 20.02 83 VAL A N 1
ATOM 647 C CA . VAL A 1 83 ? 5.640 60.109 18.890 1.00 20.37 83 VAL A CA 1
ATOM 648 C C . VAL A 1 83 ? 4.854 58.996 19.551 1.00 20.56 83 VAL A C 1
ATOM 649 O O . VAL A 1 83 ? 5.382 57.913 19.796 1.00 21.97 83 VAL A O 1
ATOM 653 N N . ARG A 1 84 ? 3.591 59.274 19.858 1.00 20.47 84 ARG A N 1
ATOM 654 C CA . ARG A 1 84 ? 2.705 58.286 20.473 1.00 18.71 84 ARG A CA 1
ATOM 655 C C . ARG A 1 84 ? 1.430 58.164 19.626 1.00 18.50 84 ARG A C 1
ATOM 656 O O . ARG A 1 84 ? 1.177 58.992 18.755 1.00 20.29 84 ARG A O 1
ATOM 664 N N . PRO A 1 85 ? 0.613 57.131 19.868 1.00 18.24 85 PRO A N 1
ATOM 665 C CA . PRO A 1 85 ? -0.606 56.972 19.070 1.00 20.97 85 PRO A CA 1
ATOM 666 C C . PRO A 1 85 ? -1.506 58.208 18.959 1.00 21.86 85 PRO A C 1
ATOM 667 O O . PRO A 1 85 ? -1.908 58.808 19.965 1.00 20.53 85 PRO A O 1
ATOM 671 N N . LEU A 1 86 ? -1.794 58.588 17.716 1.00 21.59 86 LEU A N 1
ATOM 672 C CA . LEU A 1 86 ? -2.651 59.732 17.418 1.00 21.61 86 LEU A CA 1
ATOM 673 C C . LEU A 1 86 ? -3.988 59.519 18.120 1.00 22.58 86 LEU A C 1
ATOM 674 O O . LEU A 1 86 ? -4.605 60.446 18.652 1.00 22.41 86 LEU A O 1
ATOM 679 N N . ASN A 1 87 ? -4.392 58.259 18.108 1.00 23.09 87 ASN A N 1
ATOM 680 C CA . ASN A 1 87 ? -5.759 58.182 18.609 1.00 23.58 87 ASN A CA 1
ATOM 681 C C . ASN A 1 87 ? -6.027 58.067 20.121 1.00 22.92 87 ASN A C 1
ATOM 682 O O . ASN A 1 87 ? -7.169 57.825 20.520 1.00 22.72 87 ASN A O 1
ATOM 687 N N . TYR A 1 88 ? -5.085 58.553 20.923 1.00 22.56 88 TYR A N 1
ATOM 688 C CA . TYR A 1 88 ? -5.380 58.898 22.313 1.00 22.33 88 TYR A CA 1
ATOM 689 C C . TYR A 1 88 ? -6.271 60.132 22.386 1.00 21.71 88 TYR A C 1
ATOM 690 O O . TYR A 1 88 ? -6.239 60.986 21.501 1.00 23.70 88 TYR A O 1
ATOM 699 N N . PRO A 1 89 ? -7.073 60.241 23.453 1.00 21.81 89 PRO A N 1
ATOM 700 C CA . PRO A 1 89 ? -7.990 61.362 23.663 1.00 22.84 89 PRO A CA 1
ATOM 701 C C . PRO A 1 89 ? -7.290 62.679 23.942 1.00 23.25 89 PRO A C 1
ATOM 702 O O . PRO A 1 89 ? -6.082 62.714 24.178 1.00 18.61 89 PRO A O 1
ATOM 706 N N . PRO A 1 90 ? -8.048 63.787 23.907 1.00 24.58 90 PRO A N 1
ATOM 707 C CA . PRO A 1 90 ? -7.480 65.117 24.166 1.00 23.60 90 PRO A CA 1
ATOM 708 C C . PRO A 1 90 ? -6.826 65.127 25.550 1.00 24.05 90 PRO A C 1
ATOM 709 O O . PRO A 1 90 ? -7.236 64.384 26.438 1.00 24.90 90 PRO A O 1
ATOM 713 N N . GLY A 1 91 ? -5.813 65.963 25.737 1.00 23.38 91 GLY A N 1
ATOM 714 C CA . GLY A 1 91 ? -5.161 66.020 27.033 1.00 23.97 91 GLY A CA 1
ATOM 715 C C . GLY A 1 91 ? -4.118 64.932 27.227 1.00 24.19 91 GLY A C 1
ATOM 716 O O . GLY A 1 91 ? -3.756 64.599 28.360 1.00 24.35 91 GLY A O 1
ATOM 717 N N . THR A 1 92 ? -3.644 64.373 26.116 1.00 23.12 92 THR A N 1
ATOM 718 C CA . THR A 1 92 ? -2.626 63.325 26.138 1.00 22.11 92 THR A CA 1
ATOM 719 C C . THR A 1 92 ? -1.262 63.948 25.826 1.00 19.87 92 THR A C 1
ATOM 720 O O . THR A 1 92 ? -1.106 64.644 24.823 1.00 18.85 92 THR A O 1
ATOM 724 N N . PRO A 1 93 ? -0.264 63.707 26.689 1.00 21.63 93 PRO A N 1
ATOM 725 C CA . PRO A 1 93 ? 1.098 64.234 26.516 1.00 21.15 93 PRO A CA 1
ATOM 726 C C . PRO A 1 93 ? 1.655 63.877 25.142 1.00 21.86 93 PRO A C 1
ATOM 727 O O . PRO A 1 93 ? 1.286 62.848 24.569 1.00 20.51 93 PRO A O 1
ATOM 731 N N . GLY A 1 94 ? 2.535 64.728 24.618 1.00 23.63 94 GLY A N 1
ATOM 732 C CA . GLY A 1 94 ? 3.159 64.472 23.329 1.00 24.33 94 GLY A CA 1
ATOM 733 C C . GLY A 1 94 ? 2.298 64.618 22.086 1.00 25.31 94 GLY A C 1
ATOM 734 O O . GLY A 1 94 ? 1.104 64.900 22.160 1.00 24.81 94 GLY A O 1
ATOM 735 N N . LYS A 1 95 ? 2.915 64.413 20.931 1.00 25.92 95 LYS A N 1
ATOM 736 C CA . LYS A 1 95 ? 2.212 64.524 19.661 1.00 27.76 95 LYS A CA 1
ATOM 737 C C . LYS A 1 95 ? 1.927 63.165 19.073 1.00 27.61 95 LYS A C 1
ATOM 738 O O . LYS A 1 95 ? 2.640 62.201 19.351 1.00 25.89 95 LYS A O 1
ATOM 744 N N . GLY A 1 96 ? 0.880 63.096 18.256 1.00 25.63 96 GLY A N 1
ATOM 745 C CA . GLY A 1 96 ? 0.519 61.845 17.623 1.00 25.90 96 GLY A CA 1
ATOM 746 C C . GLY A 1 96 ? 0.978 61.752 16.184 1.00 27.06 96 GLY A C 1
ATOM 747 O O . GLY A 1 96 ? 0.546 60.857 15.452 1.00 27.87 96 GLY A O 1
ATOM 748 N N . PHE A 1 97 ? 1.854 62.664 15.767 1.00 26.56 97 PHE A N 1
ATOM 749 C CA . PHE A 1 97 ? 2.357 62.659 14.396 1.00 26.92 97 PHE A CA 1
ATOM 750 C C . PHE A 1 97 ? 3.618 63.492 14.275 1.00 26.18 97 PHE A C 1
ATOM 751 O O . PHE A 1 97 ? 3.891 64.347 15.110 1.00 26.85 97 PHE A O 1
ATOM 759 N N . TRP A 1 98 ? 4.389 63.256 13.225 1.00 26.75 98 TRP A N 1
ATOM 760 C CA . TRP A 1 98 ? 5.610 64.016 13.053 1.00 28.05 98 TRP A CA 1
ATOM 761 C C . TRP A 1 98 ? 5.965 64.187 11.582 1.00 29.62 98 TRP A C 1
ATOM 762 O O . TRP A 1 98 ? 6.079 63.216 10.831 1.00 29.60 98 TRP A O 1
ATOM 773 N N . ARG A 1 99 ? 6.129 65.440 11.176 1.00 30.46 99 ARG A N 1
ATOM 774 C CA . ARG A 1 99 ? 6.467 65.742 9.796 1.00 33.13 99 ARG A CA 1
ATOM 775 C C . ARG A 1 99 ? 7.973 65.872 9.662 1.00 31.82 99 ARG A C 1
ATOM 776 O O . ARG A 1 99 ? 8.532 66.900 10.020 1.00 32.00 99 ARG A O 1
ATOM 784 N N . LEU A 1 100 ? 8.623 64.826 9.157 1.00 31.20 100 LEU A N 1
ATOM 785 C CA . LEU A 1 100 ? 10.071 64.847 8.975 1.00 30.24 100 LEU A CA 1
ATOM 786 C C . LEU A 1 100 ? 10.425 65.650 7.738 1.00 31.45 100 LEU A C 1
ATOM 787 O O . LEU A 1 100 ? 9.627 65.774 6.808 1.00 30.49 100 LEU A O 1
ATOM 792 N N . GLU A 1 101 ? 11.629 66.198 7.727 1.00 31.95 101 GLU A N 1
ATOM 793 C CA . GLU A 1 101 ? 12.061 67.006 6.609 1.00 33.70 101 GLU A CA 1
ATOM 794 C C . GLU A 1 101 ? 13.448 66.550 6.186 1.00 33.76 101 GLU A C 1
ATOM 795 O O . GLU A 1 101 ? 14.338 66.368 7.023 1.00 33.62 101 GLU A O 1
ATOM 801 N N . VAL A 1 102 ? 13.638 66.359 4.890 1.00 33.59 102 VAL A N 1
ATOM 802 C CA . VAL A 1 102 ? 14.935 65.929 4.396 1.00 34.87 102 VAL A CA 1
ATOM 803 C C . VAL A 1 102 ? 15.154 66.409 2.961 1.00 35.76 102 VAL A C 1
ATOM 804 O O . VAL A 1 102 ? 14.277 66.264 2.104 1.00 34.97 102 VAL A O 1
ATOM 808 N N . GLY A 1 103 ? 16.326 66.988 2.716 1.00 36.85 103 GLY A N 1
ATOM 809 C CA . GLY A 1 103 ? 16.657 67.478 1.390 1.00 38.29 103 GLY A CA 1
ATOM 810 C C . GLY A 1 103 ? 15.519 68.163 0.653 1.00 38.99 103 GLY A C 1
ATOM 811 O O . GLY A 1 103 ? 15.332 67.948 -0.550 1.00 40.10 103 GLY A O 1
ATOM 812 N N . GLY A 1 104 ? 14.746 68.977 1.367 1.00 38.80 104 GLY A N 1
ATOM 813 C CA . GLY A 1 104 ? 13.649 69.687 0.729 1.00 37.96 104 GLY A CA 1
ATOM 814 C C . GLY A 1 104 ? 12.315 68.972 0.599 1.00 37.22 104 GLY A C 1
ATOM 815 O O . GLY A 1 104 ? 11.317 69.611 0.291 1.00 37.24 104 GLY A O 1
ATOM 816 N N . GLU A 1 105 ? 12.285 67.659 0.813 1.00 36.93 105 GLU A N 1
ATOM 817 C CA . GLU A 1 105 ? 11.038 66.895 0.721 1.00 36.27 105 GLU A CA 1
ATOM 818 C C . GLU A 1 105 ? 10.490 66.652 2.134 1.00 34.55 105 GLU A C 1
ATOM 819 O O . GLU A 1 105 ? 11.247 66.653 3.107 1.00 32.80 105 GLU A O 1
ATOM 825 N N . SER A 1 106 ? 9.182 66.445 2.255 1.00 32.34 106 SER A N 1
ATOM 826 C CA . SER A 1 106 ? 8.602 66.195 3.573 1.00 31.36 106 SER A CA 1
ATOM 827 C C . SER A 1 106 ? 7.942 64.817 3.680 1.00 30.21 106 SER A C 1
ATOM 828 O O . SER A 1 106 ? 7.438 64.273 2.697 1.00 28.69 106 SER A O 1
ATOM 831 N N . LEU A 1 107 ? 7.966 64.248 4.877 1.00 28.40 107 LEU A N 1
ATOM 832 C CA . LEU A 1 107 ? 7.342 62.952 5.107 1.00 27.84 107 LEU A CA 1
ATOM 833 C C . LEU A 1 107 ? 6.530 63.026 6.382 1.00 26.59 107 LEU A C 1
ATOM 834 O O . LEU A 1 107 ? 7.083 63.211 7.468 1.00 26.61 107 LEU A O 1
ATOM 839 N N . LEU A 1 108 ? 5.217 62.907 6.252 1.00 24.86 108 LEU A N 1
ATOM 840 C CA . LEU A 1 108 ? 4.359 62.944 7.421 1.00 24.19 108 LEU A CA 1
ATOM 841 C C . LEU A 1 108 ? 4.273 61.540 8.013 1.00 24.34 108 LEU A C 1
ATOM 842 O O . LEU A 1 108 ? 3.780 60.614 7.366 1.00 26.27 108 LEU A O 1
ATOM 847 N N . PHE A 1 109 ? 4.783 61.364 9.225 1.00 23.80 109 PHE A N 1
ATOM 848 C CA . PHE A 1 109 ? 4.694 60.056 9.862 1.00 23.87 109 PHE A CA 1
ATOM 849 C C . PHE A 1 109 ? 3.614 60.094 10.924 1.00 24.13 109 PHE A C 1
ATOM 850 O O . PHE A 1 109 ? 3.587 61.002 11.756 1.00 25.29 109 PHE A O 1
ATOM 858 N N . VAL A 1 110 ? 2.731 59.101 10.894 1.00 25.37 110 VAL A N 1
ATOM 859 C CA . VAL A 1 110 ? 1.642 59.004 11.864 1.00 24.63 110 VAL A CA 1
ATOM 860 C C . VAL A 1 110 ? 1.494 57.581 12.373 1.00 23.79 110 VAL A C 1
ATOM 861 O O . VAL A 1 110 ? 1.597 56.618 11.613 1.00 22.44 110 VAL A O 1
ATOM 865 N N . GLN A 1 111 ? 1.245 57.455 13.668 1.00 24.14 111 GLN A N 1
ATOM 866 C CA . GLN A 1 111 ? 1.038 56.146 14.265 1.00 23.31 111 GLN A CA 1
ATOM 867 C C . GLN A 1 111 ? -0.344 56.122 14.878 1.00 22.29 111 GLN A C 1
ATOM 868 O O . GLN A 1 111 ? -0.717 57.037 15.609 1.00 20.51 111 GLN A O 1
ATOM 874 N N . VAL A 1 112 ? -1.097 55.076 14.563 1.00 21.18 112 VAL A N 1
ATOM 875 C CA . VAL A 1 112 ? -2.427 54.893 15.111 1.00 21.04 112 VAL A CA 1
ATOM 876 C C . VAL A 1 112 ? -2.434 53.557 15.846 1.00 21.10 112 VAL A C 1
ATOM 877 O O . VAL A 1 112 ? -1.631 52.668 15.555 1.00 20.08 112 VAL A O 1
ATOM 881 N N . MET A 1 113 ? -3.322 53.418 16.817 1.00 21.04 113 MET A N 1
ATOM 882 C CA . MET A 1 113 ? -3.393 52.176 17.563 1.00 21.60 113 MET A CA 1
ATOM 883 C C . MET A 1 113 ? -4.755 51.525 17.371 1.00 21.58 113 MET A C 1
ATOM 884 O O . MET A 1 113 ? -5.777 52.199 17.460 1.00 17.54 113 MET A O 1
ATOM 889 N N . GLY A 1 114 ? -4.763 50.221 17.088 1.00 21.08 114 GLY A N 1
ATOM 890 C CA . GLY A 1 114 ? -6.019 49.509 16.900 1.00 19.97 114 GLY A CA 1
ATOM 891 C C . GLY A 1 114 ? -6.813 49.393 18.192 1.00 19.63 114 GLY A C 1
ATOM 892 O O . GLY A 1 114 ? -6.282 49.612 19.279 1.00 19.25 114 GLY A O 1
ATOM 893 N N . ARG A 1 115 ? -8.091 49.045 18.083 1.00 21.97 115 ARG A N 1
ATOM 894 C CA . ARG A 1 115 ? -8.939 48.914 19.267 1.00 22.06 115 ARG A CA 1
ATOM 895 C C . ARG A 1 115 ? -9.411 47.487 19.552 1.00 21.34 115 ARG A C 1
ATOM 896 O O . ARG A 1 115 ? -9.783 47.177 20.679 1.00 22.44 115 ARG A O 1
ATOM 904 N N . ILE A 1 116 ? -9.397 46.625 18.537 1.00 21.47 116 ILE A N 1
ATOM 905 C CA . ILE A 1 116 ? -9.826 45.235 18.716 1.00 21.55 116 ILE A CA 1
ATOM 906 C C . ILE A 1 116 ? -8.803 44.477 19.571 1.00 21.80 116 ILE A C 1
ATOM 907 O O . ILE A 1 116 ? -7.617 44.432 19.235 1.00 22.30 116 ILE A O 1
ATOM 912 N N . PHE A 1 117 ? -9.284 43.881 20.665 1.00 19.84 117 PHE A N 1
ATOM 913 C CA . PHE A 1 117 ? -8.455 43.131 21.610 1.00 22.45 117 PHE A CA 1
ATOM 914 C C . PHE A 1 117 ? -7.467 44.053 22.303 1.00 23.49 117 PHE A C 1
ATOM 915 O O . PHE A 1 117 ? -6.436 43.613 22.800 1.00 22.12 117 PHE A O 1
ATOM 923 N N . MET A 1 118 ? -7.796 45.341 22.331 1.00 25.68 118 MET A N 1
ATOM 924 C CA . MET A 1 118 ? -6.938 46.328 22.961 1.00 28.24 118 MET A CA 1
ATOM 925 C C . MET A 1 118 ? -7.777 47.319 23.755 1.00 28.44 118 MET A C 1
ATOM 926 O O . MET A 1 118 ? -8.983 47.152 23.888 1.00 28.81 118 MET A O 1
ATOM 931 N N . ASP A 1 119 ? -7.140 48.346 24.291 1.00 28.32 119 ASP A N 1
ATOM 932 C CA . ASP A 1 119 ? -7.859 49.330 25.081 1.00 29.95 119 ASP A CA 1
ATOM 933 C C . ASP A 1 119 ? -8.777 50.246 24.274 1.00 30.05 119 ASP A C 1
ATOM 934 O O . ASP A 1 119 ? -8.549 50.507 23.093 1.00 28.47 119 ASP A O 1
ATOM 939 N N . PRO A 1 120 ? -9.855 50.724 24.907 1.00 30.09 120 PRO A N 1
ATOM 940 C CA . PRO A 1 120 ? -10.812 51.617 24.250 1.00 30.59 120 PRO A CA 1
ATOM 941 C C . PRO A 1 120 ? -10.180 52.976 23.986 1.00 30.05 120 PRO A C 1
ATOM 942 O O . PRO A 1 120 ? -9.901 53.709 24.924 1.00 32.88 120 PRO A O 1
ATOM 946 N N . LEU A 1 121 ? -9.945 53.307 22.721 1.00 27.65 121 LEU A N 1
ATOM 947 C CA . LEU A 1 121 ? -9.370 54.607 22.364 1.00 26.52 121 LEU A CA 1
ATOM 948 C C . LEU A 1 121 ? -10.268 55.272 21.330 1.00 24.86 121 LEU A C 1
ATOM 949 O O . LEU A 1 121 ? -11.332 54.742 21.002 1.00 23.04 121 LEU A O 1
ATOM 954 N N . ASP A 1 122 ? -9.853 56.424 20.813 1.00 23.36 122 ASP A N 1
ATOM 955 C CA . ASP A 1 122 ? -10.661 57.105 19.812 1.00 24.27 122 ASP A CA 1
ATOM 956 C C . ASP A 1 122 ? -10.555 56.377 18.486 1.00 23.88 122 ASP A C 1
ATOM 957 O O . ASP A 1 122 ? -9.605 55.634 18.236 1.00 23.64 122 ASP A O 1
ATOM 962 N N . ASP A 1 123 ? -11.554 56.607 17.648 1.00 22.86 123 ASP A N 1
ATOM 963 C CA . ASP A 1 123 ? -11.642 56.029 16.320 1.00 23.49 123 ASP A CA 1
ATOM 964 C C . ASP A 1 123 ? -10.415 56.431 15.480 1.00 21.81 123 ASP A C 1
ATOM 965 O O . ASP A 1 123 ? -10.256 57.592 15.105 1.00 21.58 123 ASP A O 1
ATOM 970 N N . PRO A 1 124 ? -9.537 55.461 15.165 1.00 20.41 124 PRO A N 1
ATOM 971 C CA . PRO A 1 124 ? -8.340 55.753 14.374 1.00 20.71 124 PRO A CA 1
ATOM 972 C C . PRO A 1 124 ? -8.666 56.141 12.945 1.00 19.68 124 PRO A C 1
ATOM 973 O O . PRO A 1 124 ? -7.953 56.927 12.338 1.00 20.20 124 PRO A O 1
ATOM 977 N N . PHE A 1 125 ? -9.738 55.583 12.395 1.00 20.00 125 PHE A N 1
ATOM 978 C CA . PHE A 1 125 ? -10.097 55.923 11.024 1.00 21.96 125 PHE A CA 1
ATOM 979 C C . PHE A 1 125 ? -10.395 57.419 10.909 1.00 24.35 125 PHE A C 1
ATOM 980 O O . PHE A 1 125 ? -9.801 58.119 10.090 1.00 27.06 125 PHE A O 1
ATOM 988 N N . ARG A 1 126 ? -11.307 57.918 11.731 1.00 24.40 126 ARG A N 1
ATOM 989 C CA . ARG A 1 126 ? -11.639 59.332 11.664 1.00 26.10 126 ARG A CA 1
ATOM 990 C C . ARG A 1 126 ? -10.557 60.200 12.313 1.00 26.53 126 ARG A C 1
ATOM 991 O O . ARG A 1 126 ? -10.471 61.402 12.058 1.00 26.69 126 ARG A O 1
ATOM 999 N N . ALA A 1 127 ? -9.725 59.594 13.151 1.00 26.03 127 ALA A N 1
ATOM 1000 C CA . ALA A 1 127 ? -8.641 60.346 13.763 1.00 26.73 127 ALA A CA 1
ATOM 1001 C C . ALA A 1 127 ? -7.707 60.718 12.613 1.00 26.85 127 ALA A C 1
ATOM 1002 O O . ALA A 1 127 ? -7.262 61.862 12.494 1.00 26.16 127 ALA A O 1
ATOM 1004 N N . LEU A 1 128 ? -7.431 59.743 11.750 1.00 26.76 128 LEU A N 1
ATOM 1005 C CA . LEU A 1 128 ? -6.557 59.979 10.603 1.00 27.62 128 LEU A CA 1
ATOM 1006 C C . LEU A 1 128 ? -7.146 61.015 9.638 1.00 28.87 128 LEU A C 1
ATOM 1007 O O . LEU A 1 128 ? -6.415 61.847 9.090 1.00 28.55 128 LEU A O 1
ATOM 1012 N N . ASP A 1 129 ? -8.462 60.960 9.433 1.00 28.35 129 ASP A N 1
ATOM 1013 C CA . ASP A 1 129 ? -9.125 61.889 8.525 1.00 29.75 129 ASP A CA 1
ATOM 1014 C C . ASP A 1 129 ? -8.874 63.333 8.936 1.00 29.47 129 ASP A C 1
ATOM 1015 O O . ASP A 1 129 ? -8.499 64.159 8.108 1.00 30.54 129 ASP A O 1
ATOM 1020 N N . ARG A 1 130 ? -9.077 63.633 10.215 1.00 29.77 130 ARG A N 1
ATOM 1021 C CA . ARG A 1 130 ? -8.882 64.991 10.709 1.00 31.04 130 ARG A CA 1
ATOM 1022 C C . ARG A 1 130 ? -7.446 65.454 10.539 1.00 31.72 130 ARG A C 1
ATOM 1023 O O . ARG A 1 130 ? -7.187 66.586 10.134 1.00 32.25 130 ARG A O 1
ATOM 1031 N N . LEU A 1 131 ? -6.511 64.571 10.853 1.00 31.94 131 LEU A N 1
ATOM 1032 C CA . LEU A 1 131 ? -5.105 64.906 10.742 1.00 33.22 131 LEU A CA 1
ATOM 1033 C C . LEU A 1 131 ? -4.752 65.187 9.286 1.00 33.08 131 LEU A C 1
ATOM 1034 O O . LEU A 1 131 ? -4.297 66.278 8.955 1.00 31.89 131 LEU A O 1
ATOM 1039 N N . LEU A 1 132 ? -5.004 64.218 8.415 1.00 34.28 132 LEU A N 1
ATOM 1040 C CA . LEU A 1 132 ? -4.690 64.355 6.999 1.00 35.19 132 LEU A CA 1
ATOM 1041 C C . LEU A 1 132 ? -5.404 65.492 6.279 1.00 36.28 132 LEU A C 1
ATOM 1042 O O . LEU A 1 132 ? -5.014 65.868 5.175 1.00 36.25 132 LEU A O 1
ATOM 1047 N N . GLU A 1 133 ? -6.447 66.038 6.895 1.00 37.32 133 GLU A N 1
ATOM 1048 C CA . GLU A 1 133 ? -7.177 67.149 6.290 1.00 39.43 133 GLU A CA 1
ATOM 1049 C C . GLU A 1 133 ? -6.365 68.436 6.448 1.00 40.05 133 GLU A C 1
ATOM 1050 O O . GLU A 1 133 ? -6.313 69.275 5.546 1.00 40.40 133 GLU A O 1
ATOM 1056 N N . GLU A 1 134 ? -5.728 68.575 7.604 1.00 40.37 134 GLU A N 1
ATOM 1057 C CA . GLU A 1 134 ? -4.940 69.758 7.915 1.00 40.85 134 GLU A CA 1
ATOM 1058 C C . GLU A 1 134 ? -3.441 69.582 7.721 1.00 38.54 134 GLU A C 1
ATOM 1059 O O . GLU A 1 134 ? -2.728 70.559 7.530 1.00 38.58 134 GLU A O 1
ATOM 1065 N N . GLU A 1 135 ? -2.967 68.342 7.762 1.00 37.69 135 GLU A N 1
ATOM 1066 C CA . GLU A 1 135 ? -1.545 68.070 7.609 1.00 37.31 135 GLU A CA 1
ATOM 1067 C C . GLU A 1 135 ? -1.186 67.480 6.264 1.00 36.31 135 GLU A C 1
ATOM 1068 O O . GLU A 1 135 ? -1.618 66.382 5.913 1.00 37.10 135 GLU A O 1
ATOM 1074 N N . LYS A 1 136 ? -0.379 68.229 5.520 1.00 35.09 136 LYS A N 1
ATOM 1075 C CA . LYS A 1 136 ? 0.059 67.839 4.188 1.00 34.13 136 LYS A CA 1
ATOM 1076 C C . LYS A 1 136 ? 1.566 67.638 4.139 1.00 32.38 136 LYS A C 1
ATOM 1077 O O . LYS A 1 136 ? 2.311 68.274 4.882 1.00 32.69 136 LYS A O 1
ATOM 1083 N N . ALA A 1 137 ? 2.002 66.756 3.247 1.00 30.65 137 ALA A N 1
ATOM 1084 C CA . ALA A 1 137 ? 3.415 66.458 3.066 1.00 28.70 137 ALA A CA 1
ATOM 1085 C C . ALA A 1 137 ? 3.591 65.816 1.698 1.00 28.25 137 ALA A C 1
ATOM 1086 O O . ALA A 1 137 ? 2.616 65.489 1.032 1.00 26.75 137 ALA A O 1
ATOM 1088 N N . ASP A 1 138 ? 4.835 65.653 1.267 1.00 28.23 138 ASP A N 1
ATOM 1089 C CA . ASP A 1 138 ? 5.088 65.033 -0.024 1.00 29.44 138 ASP A CA 1
ATOM 1090 C C . ASP A 1 138 ? 4.705 63.559 0.038 1.00 29.64 138 ASP A C 1
ATOM 1091 O O . ASP A 1 138 ? 4.207 62.989 -0.935 1.00 27.95 138 ASP A O 1
ATOM 1096 N N . TYR A 1 139 ? 4.945 62.950 1.194 1.00 28.70 139 TYR A N 1
ATOM 1097 C CA . TYR A 1 139 ? 4.641 61.540 1.404 1.00 28.91 139 TYR A CA 1
ATOM 1098 C C . TYR A 1 139 ? 4.080 61.322 2.806 1.00 27.32 139 TYR A C 1
ATOM 1099 O O . TYR A 1 139 ? 4.352 62.099 3.719 1.00 26.30 139 TYR A O 1
ATOM 1108 N N . VAL A 1 140 ? 3.310 60.250 2.967 1.00 25.81 140 VAL A N 1
ATOM 1109 C CA . VAL A 1 140 ? 2.700 59.923 4.249 1.00 22.75 140 VAL A CA 1
ATOM 1110 C C . VAL A 1 140 ? 2.930 58.458 4.634 1.00 23.20 140 VAL A C 1
ATOM 1111 O O . VAL A 1 140 ? 2.681 57.548 3.834 1.00 23.12 140 VAL A O 1
ATOM 1115 N N . LEU A 1 141 ? 3.426 58.232 5.850 1.00 2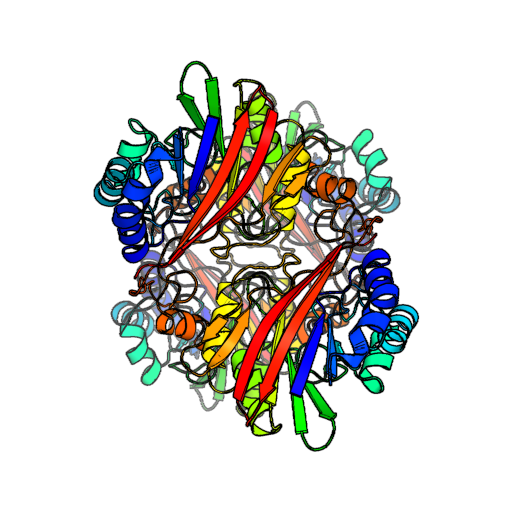1.43 141 LEU A N 1
ATOM 1116 C CA . LEU A 1 141 ? 3.664 56.872 6.336 1.00 21.00 141 LEU A CA 1
ATOM 1117 C C . LEU A 1 141 ? 2.874 56.653 7.609 1.00 20.95 141 LEU A C 1
ATOM 1118 O O . LEU A 1 141 ? 3.054 57.358 8.589 1.00 21.03 141 LEU A O 1
ATOM 1123 N N . VAL A 1 142 ? 1.990 55.672 7.592 1.00 20.64 142 VAL A N 1
ATOM 1124 C CA . VAL A 1 142 ? 1.197 55.396 8.770 1.00 19.48 142 VAL A CA 1
ATOM 1125 C C . VAL A 1 142 ? 1.559 54.038 9.349 1.00 21.15 142 VAL A C 1
ATOM 1126 O O . VAL A 1 142 ? 1.634 53.044 8.629 1.00 22.35 142 VAL A O 1
ATOM 1130 N N . GLU A 1 143 ? 1.824 54.014 10.650 1.00 21.46 143 GLU A N 1
ATOM 1131 C CA . GLU A 1 143 ? 2.132 52.774 11.338 1.00 20.28 143 GLU A CA 1
ATOM 1132 C C . GLU A 1 143 ? 0.857 52.430 12.084 1.00 20.05 143 GLU A C 1
ATOM 1133 O O . GLU A 1 143 ? 0.279 53.286 12.755 1.00 20.90 143 GLU A O 1
ATOM 1139 N N . VAL A 1 144 ? 0.415 51.184 11.969 1.00 17.74 144 VAL A N 1
ATOM 1140 C CA . VAL A 1 144 ? -0.794 50.765 12.657 1.00 18.04 144 VAL A CA 1
ATOM 1141 C C . VAL A 1 144 ? -0.429 49.734 13.705 1.00 19.89 144 VAL A C 1
ATOM 1142 O O . VAL A 1 144 ? -0.151 48.575 13.391 1.00 19.96 144 VAL A O 1
ATOM 1146 N N . HIS A 1 145 ? -0.416 50.182 14.956 1.00 20.27 145 HIS A N 1
ATOM 1147 C CA . HIS A 1 145 ? -0.078 49.327 16.084 1.00 21.99 145 HIS A CA 1
ATOM 1148 C C . HIS A 1 145 ? -1.368 48.646 16.507 1.00 22.26 145 HIS A C 1
ATOM 1149 O O . HIS A 1 145 ? -2.182 49.235 17.223 1.00 22.96 145 HIS A O 1
ATOM 1156 N N . ALA A 1 146 ? -1.554 47.407 16.056 1.00 22.08 146 ALA A N 1
ATOM 1157 C CA . ALA A 1 146 ? -2.773 46.681 16.373 1.00 20.92 146 ALA A CA 1
ATOM 1158 C C . ALA A 1 146 ? -2.607 45.170 16.461 1.00 22.30 146 ALA A C 1
ATOM 1159 O O . ALA A 1 146 ? -1.654 44.584 15.940 1.00 20.03 146 ALA A O 1
ATOM 1161 N N . GLU A 1 147 ? -3.572 44.547 17.120 1.00 22.47 147 GLU A N 1
ATOM 1162 C CA . GLU A 1 147 ? -3.579 43.110 17.295 1.00 23.53 147 GLU A CA 1
ATOM 1163 C C . GLU A 1 147 ? -4.203 42.415 16.085 1.00 23.35 147 GLU A C 1
ATOM 1164 O O . GLU A 1 147 ? -3.591 41.534 15.482 1.00 19.46 147 GLU A O 1
ATOM 1170 N N . ALA A 1 148 ? -5.417 42.834 15.724 1.00 20.59 148 ALA A N 1
ATOM 1171 C CA . ALA A 1 148 ? -6.149 42.198 14.636 1.00 20.29 148 ALA A CA 1
ATOM 1172 C C . ALA A 1 148 ? -5.753 42.550 13.208 1.00 20.44 148 ALA A C 1
ATOM 1173 O O . ALA A 1 148 ? -5.638 43.720 12.831 1.00 19.11 148 ALA A O 1
ATOM 1175 N N . THR A 1 149 ? -5.552 41.505 12.414 1.00 20.58 149 THR A N 1
ATOM 1176 C CA . THR A 1 149 ? -5.182 41.658 11.017 1.00 23.75 149 THR A CA 1
ATOM 1177 C C . THR A 1 149 ? -6.287 42.381 10.246 1.00 21.68 149 THR A C 1
ATOM 1178 O O . THR A 1 149 ? -6.015 43.200 9.376 1.00 20.53 149 THR A O 1
ATOM 1182 N N . SER A 1 150 ? -7.537 42.083 10.576 1.00 21.71 150 SER A N 1
ATOM 1183 C CA . SER A 1 150 ? -8.653 42.705 9.881 1.00 20.19 150 SER A CA 1
ATOM 1184 C C . SER A 1 150 ? -8.685 44.210 10.106 1.00 20.91 150 SER A C 1
ATOM 1185 O O . SER A 1 150 ? -9.070 44.959 9.208 1.00 20.13 150 SER A O 1
ATOM 1188 N N . GLU A 1 151 ? -8.282 44.647 11.301 1.00 19.04 151 GLU A N 1
ATOM 1189 C CA . GLU A 1 151 ? -8.276 46.071 11.631 1.00 19.16 151 GLU A CA 1
ATOM 1190 C C . GLU A 1 151 ? -7.149 46.788 10.896 1.00 19.79 151 GLU A C 1
ATOM 1191 O O . GLU A 1 151 ? -7.320 47.911 10.418 1.00 19.82 151 GLU A O 1
ATOM 1197 N N . LYS A 1 152 ? -5.997 46.139 10.798 1.00 19.16 152 LYS A N 1
ATOM 1198 C CA . LYS A 1 152 ? -4.877 46.731 10.088 1.00 20.04 152 LYS A CA 1
ATOM 1199 C C . LYS A 1 152 ? -5.234 46.841 8.604 1.00 20.63 152 LYS A C 1
ATOM 1200 O O . LYS A 1 152 ? -5.000 47.869 7.970 1.00 20.46 152 LYS A O 1
ATOM 1206 N N . MET A 1 153 ? -5.809 45.779 8.052 1.00 20.67 153 MET A N 1
ATOM 1207 C CA . MET A 1 153 ? -6.187 45.792 6.647 1.00 22.26 153 MET A CA 1
ATOM 1208 C C . MET A 1 153 ? -7.276 46.813 6.369 1.00 21.84 153 MET A C 1
ATOM 1209 O O . MET A 1 153 ? -7.260 47.470 5.332 1.00 21.75 153 MET A O 1
ATOM 1214 N N . ALA A 1 154 ? -8.220 46.952 7.292 1.00 21.98 154 ALA A N 1
ATOM 1215 C CA . ALA A 1 154 ? -9.295 47.920 7.114 1.00 23.29 154 ALA A CA 1
ATOM 1216 C C . ALA A 1 154 ? -8.681 49.322 7.079 1.00 24.59 154 ALA A C 1
ATOM 1217 O O . ALA A 1 154 ? -9.018 50.136 6.209 1.00 24.12 154 ALA A O 1
ATOM 1219 N N . LEU A 1 155 ? -7.774 49.599 8.017 1.00 23.50 155 LEU A N 1
ATOM 1220 C CA . LEU A 1 155 ? -7.114 50.899 8.052 1.00 24.13 155 LEU A CA 1
ATOM 1221 C C . LEU A 1 155 ? -6.312 51.168 6.776 1.00 24.10 155 LEU A C 1
ATOM 1222 O O . LEU A 1 155 ? -6.331 52.280 6.256 1.00 24.84 155 LEU A O 1
ATOM 1227 N N . ALA A 1 156 ? -5.624 50.151 6.260 1.00 25.19 156 ALA A N 1
ATOM 1228 C CA . ALA A 1 156 ? -4.829 50.318 5.044 1.00 25.22 156 ALA A CA 1
ATOM 1229 C C . ALA A 1 156 ? -5.728 50.685 3.865 1.00 26.50 156 ALA A C 1
ATOM 1230 O O . ALA A 1 156 ? -5.485 51.669 3.163 1.00 28.04 156 ALA A O 1
ATOM 1232 N N . HIS A 1 157 ? -6.767 49.890 3.640 1.00 26.14 157 HIS A N 1
ATOM 1233 C CA . HIS A 1 157 ? -7.680 50.176 2.546 1.00 27.49 157 HIS A CA 1
ATOM 1234 C C . HIS A 1 157 ? -8.278 51.571 2.702 1.00 27.38 157 HIS A C 1
ATOM 1235 O O . HIS A 1 157 ? -8.337 52.334 1.741 1.00 27.03 157 HIS A O 1
ATOM 1242 N N . TYR A 1 158 ? -8.696 51.905 3.920 1.00 26.76 158 TYR A N 1
ATOM 1243 C CA . TYR A 1 158 ? -9.293 53.207 4.207 1.00 25.05 158 TYR A CA 1
ATOM 1244 C C . TYR A 1 158 ? -8.350 54.367 3.889 1.00 25.31 158 TYR A C 1
ATOM 1245 O O . TYR A 1 158 ? -8.795 55.469 3.572 1.00 23.83 158 TYR A O 1
ATOM 1254 N N . LEU A 1 159 ? -7.048 54.118 3.979 1.00 23.95 159 LEU A N 1
ATOM 1255 C CA . LEU A 1 159 ? -6.052 55.148 3.697 1.00 24.32 159 LEU A CA 1
ATOM 1256 C C . LEU A 1 159 ? -5.497 55.024 2.285 1.00 25.76 159 LEU A C 1
ATOM 1257 O O . LEU A 1 159 ? -4.699 55.855 1.852 1.00 24.91 159 LEU A O 1
ATOM 1262 N N . ASP A 1 160 ? -5.903 53.979 1.574 1.00 26.49 160 ASP A N 1
ATOM 1263 C CA . ASP A 1 160 ? -5.407 53.732 0.226 1.00 28.85 160 ASP A CA 1
ATOM 1264 C C . ASP A 1 160 ? -5.557 54.961 -0.673 1.00 30.28 160 ASP A C 1
ATOM 1265 O O . ASP A 1 160 ? -6.632 55.548 -0.769 1.00 30.80 160 ASP A O 1
ATOM 1270 N N . GLY A 1 161 ? -4.465 55.363 -1.313 1.00 30.80 161 GLY A N 1
ATOM 1271 C CA . GLY A 1 161 ? -4.517 56.520 -2.190 1.00 30.83 161 GLY A CA 1
ATOM 1272 C C . GLY A 1 161 ? -4.201 57.813 -1.470 1.00 31.12 161 GLY A C 1
ATOM 1273 O O . GLY A 1 161 ? -3.892 58.825 -2.099 1.00 31.29 161 GLY A O 1
ATOM 1274 N N . ARG A 1 162 ? -4.299 57.781 -0.145 1.00 30.74 162 ARG A N 1
ATOM 1275 C CA . ARG A 1 162 ? -4.002 58.943 0.682 1.00 29.78 162 ARG A CA 1
ATOM 1276 C C . ARG A 1 162 ? -2.615 58.778 1.311 1.00 29.40 162 ARG A C 1
ATOM 1277 O O . ARG A 1 162 ? -1.772 59.664 1.225 1.00 30.22 162 ARG A O 1
ATOM 1285 N N . ALA A 1 163 ? -2.378 57.630 1.933 1.00 27.60 163 ALA A N 1
ATOM 1286 C CA . ALA A 1 163 ? -1.087 57.359 2.545 1.00 25.41 163 ALA A CA 1
ATOM 1287 C C . ALA A 1 163 ? -0.159 56.787 1.481 1.00 24.39 163 ALA A C 1
ATOM 1288 O O . ALA A 1 163 ? -0.611 56.143 0.535 1.00 24.45 163 ALA A O 1
ATOM 1290 N N . SER A 1 164 ? 1.135 57.039 1.626 1.00 21.95 164 SER A N 1
ATOM 1291 C CA . SER A 1 164 ? 2.114 56.498 0.701 1.00 22.57 164 SER A CA 1
ATOM 1292 C C . SER A 1 164 ? 2.316 55.031 1.085 1.00 22.03 164 SER A C 1
ATOM 1293 O O . SER A 1 164 ? 2.405 54.152 0.223 1.00 21.74 164 SER A O 1
ATOM 1296 N N . ALA A 1 165 ? 2.373 54.772 2.389 1.00 22.13 165 ALA A N 1
ATOM 1297 C CA . ALA A 1 165 ? 2.567 53.415 2.882 1.00 20.70 165 ALA A CA 1
ATOM 1298 C C . ALA A 1 165 ? 1.937 53.233 4.249 1.00 20.11 165 ALA A C 1
ATOM 1299 O O . ALA A 1 165 ? 1.817 54.188 5.018 1.00 21.97 165 ALA A O 1
ATOM 1301 N N . VAL A 1 166 ? 1.519 52.004 4.535 1.00 19.26 166 VAL A N 1
ATOM 1302 C CA . VAL A 1 166 ? 0.906 51.663 5.812 1.00 17.59 166 VAL A CA 1
ATOM 1303 C C . VAL A 1 166 ? 1.577 50.386 6.345 1.00 18.49 166 VAL A C 1
ATOM 1304 O O . VAL A 1 166 ? 1.523 49.335 5.704 1.00 18.87 166 VAL A O 1
ATOM 1308 N N . LEU A 1 167 ? 2.229 50.488 7.501 1.00 16.67 167 LEU A N 1
ATOM 1309 C CA . LEU A 1 167 ? 2.921 49.344 8.089 1.00 15.55 167 LEU A CA 1
ATOM 1310 C C . LEU A 1 167 ? 2.371 48.973 9.461 1.00 14.65 167 LEU A C 1
ATOM 1311 O O . LEU A 1 167 ? 2.094 49.840 10.286 1.00 13.98 167 LEU A O 1
ATOM 1316 N N . GLY A 1 168 ? 2.212 47.672 9.691 1.00 15.10 168 GLY A N 1
ATOM 1317 C CA . GLY A 1 168 ? 1.678 47.210 10.957 1.00 16.09 168 GLY A CA 1
ATOM 1318 C C . GLY A 1 168 ? 2.720 46.763 11.961 1.00 16.80 168 GLY A C 1
ATOM 1319 O O . GLY A 1 168 ? 3.763 46.236 11.583 1.00 15.83 168 GLY A O 1
ATOM 1320 N N . THR A 1 169 ? 2.449 47.002 13.240 1.00 16.15 169 THR A N 1
ATOM 1321 C CA . THR A 1 169 ? 3.344 46.579 14.311 1.00 17.00 169 THR A CA 1
ATOM 1322 C C . THR A 1 169 ? 2.493 45.976 15.422 1.00 17.28 169 THR A C 1
ATOM 1323 O O . THR A 1 169 ? 1.267 45.848 15.267 1.00 16.10 169 THR A O 1
ATOM 1327 N N . HIS A 1 170 ? 3.160 45.617 16.523 1.00 17.76 170 HIS A N 1
ATOM 1328 C CA . HIS A 1 170 ? 2.556 45.054 17.735 1.00 19.25 170 HIS A CA 1
ATOM 1329 C C . HIS A 1 170 ? 2.570 43.527 17.844 1.00 21.73 170 HIS A C 1
ATOM 1330 O O . HIS A 1 170 ? 2.649 42.981 18.942 1.00 20.71 170 HIS A O 1
ATOM 1337 N N . THR A 1 171 ? 2.505 42.850 16.702 1.00 22.89 171 THR A N 1
ATOM 1338 C CA . THR A 1 171 ? 2.476 41.393 16.637 1.00 23.14 171 THR A CA 1
ATOM 1339 C C . THR A 1 171 ? 3.829 40.715 16.871 1.00 21.83 171 THR A C 1
ATOM 1340 O O . THR A 1 171 ? 3.884 39.568 17.326 1.00 19.91 171 THR A O 1
ATOM 1344 N N . HIS A 1 172 ? 4.907 41.416 16.530 1.00 20.49 172 HIS A N 1
ATOM 1345 C CA . HIS A 1 172 ? 6.257 40.910 16.726 1.00 23.51 172 HIS A CA 1
ATOM 1346 C C . HIS A 1 172 ? 6.747 39.811 15.779 1.00 22.66 172 HIS A C 1
ATOM 1347 O O . HIS A 1 172 ? 7.793 39.220 16.001 1.00 24.74 172 HIS A O 1
ATOM 1354 N N . VAL A 1 173 ? 5.999 39.542 14.718 1.00 20.86 173 VAL A N 1
ATOM 1355 C CA . VAL A 1 173 ? 6.412 38.530 13.757 1.00 20.08 173 VAL A CA 1
ATOM 1356 C C . VAL A 1 173 ? 6.292 39.118 12.357 1.00 18.43 173 VAL A C 1
ATOM 1357 O O . VAL A 1 173 ? 5.227 39.582 11.969 1.00 19.14 173 VAL A O 1
ATOM 1361 N N . PRO A 1 174 ? 7.392 39.126 11.588 1.00 17.60 174 PRO A N 1
ATOM 1362 C CA . PRO A 1 174 ? 7.331 39.680 10.231 1.00 18.72 174 PRO A CA 1
ATOM 1363 C C . PRO A 1 174 ? 6.374 38.881 9.340 1.00 20.13 174 PRO A C 1
ATOM 1364 O O . PRO A 1 174 ? 6.401 37.648 9.334 1.00 18.17 174 PRO A O 1
ATOM 1368 N N . THR A 1 175 ? 5.514 39.587 8.610 1.00 20.53 175 THR A N 1
ATOM 1369 C CA . THR A 1 175 ? 4.562 38.932 7.711 1.00 22.00 175 THR A CA 1
ATOM 1370 C C . THR A 1 175 ? 5.066 39.044 6.277 1.00 24.03 175 THR A C 1
ATOM 1371 O O . THR A 1 175 ? 5.722 40.024 5.916 1.00 23.30 175 THR A O 1
ATOM 1375 N N . LEU A 1 176 ? 4.766 38.040 5.463 1.00 25.45 176 LEU A N 1
ATOM 1376 C CA . LEU A 1 176 ? 5.194 38.053 4.075 1.00 27.06 176 LEU A CA 1
ATOM 1377 C C . LEU A 1 176 ? 4.012 38.402 3.180 1.00 27.25 176 LEU A C 1
ATOM 1378 O O . LEU A 1 176 ? 3.485 37.561 2.451 1.00 27.27 176 LEU A O 1
ATOM 1383 N N . ASP A 1 177 ? 3.594 39.659 3.254 1.00 26.61 177 ASP A N 1
ATOM 1384 C CA . ASP A 1 177 ? 2.478 40.133 2.459 1.00 25.47 177 ASP A CA 1
ATOM 1385 C C . ASP A 1 177 ? 2.689 41.582 2.049 1.00 26.12 177 ASP A C 1
ATOM 1386 O O . ASP A 1 177 ? 1.729 42.323 1.838 1.00 26.54 177 ASP A O 1
ATOM 1391 N N . ALA A 1 178 ? 3.948 41.991 1.952 1.00 26.39 178 ALA A N 1
ATOM 1392 C CA . ALA A 1 178 ? 4.254 43.356 1.539 1.00 28.22 178 ALA A CA 1
ATOM 1393 C C . ALA A 1 178 ? 3.665 43.464 0.143 1.00 28.69 178 ALA A C 1
ATOM 1394 O O . ALA A 1 178 ? 4.004 42.683 -0.748 1.00 31.26 178 ALA A O 1
ATOM 1396 N N . THR A 1 179 ? 2.784 44.429 -0.055 1.00 28.99 179 THR A N 1
ATOM 1397 C CA . THR A 1 179 ? 2.138 44.557 -1.341 1.00 30.21 179 THR A CA 1
ATOM 1398 C C . THR A 1 179 ? 1.772 46.013 -1.636 1.00 31.58 179 THR A C 1
ATOM 1399 O O . THR A 1 179 ? 2.057 46.918 -0.844 1.00 31.23 179 THR A O 1
ATOM 1403 N N . ARG A 1 180 ? 1.151 46.221 -2.791 1.00 31.62 180 ARG A N 1
ATOM 1404 C CA . ARG A 1 180 ? 0.703 47.537 -3.216 1.00 32.07 180 ARG A CA 1
ATOM 1405 C C . ARG A 1 180 ? -0.803 47.435 -3.421 1.00 31.30 180 ARG A C 1
ATOM 1406 O O . ARG A 1 180 ? -1.273 46.703 -4.294 1.00 31.75 180 ARG A O 1
ATOM 1414 N N . LEU A 1 181 ? -1.559 48.153 -2.602 1.00 30.23 181 LEU A N 1
ATOM 1415 C CA . LEU A 1 181 ? -3.010 48.132 -2.701 1.00 30.45 181 LEU A CA 1
ATOM 1416 C C . LEU A 1 181 ? -3.466 48.794 -4.011 1.00 31.24 181 LEU A C 1
ATOM 1417 O O . LEU A 1 181 ? -2.672 49.446 -4.700 1.00 29.50 181 LEU A O 1
ATOM 1422 N N . PRO A 1 182 ? -4.751 48.630 -4.370 1.00 30.78 182 PRO A N 1
ATOM 1423 C CA . PRO A 1 182 ? -5.327 49.197 -5.593 1.00 31.68 182 PRO A CA 1
ATOM 1424 C C . PRO A 1 182 ? -4.950 50.645 -5.938 1.00 32.46 182 PRO A C 1
ATOM 1425 O O . PRO A 1 182 ? -4.448 50.906 -7.021 1.00 33.21 182 PRO A O 1
ATOM 1429 N N . LYS A 1 183 ? -5.186 51.582 -5.026 1.00 32.38 183 LYS A N 1
ATOM 1430 C CA . LYS A 1 183 ? -4.874 52.980 -5.303 1.00 33.28 183 LYS A CA 1
ATOM 1431 C C . LYS A 1 183 ? -3.405 53.362 -5.134 1.00 33.16 183 LYS A C 1
ATOM 1432 O O . LYS A 1 183 ? -3.081 54.541 -5.031 1.00 33.41 183 LYS A O 1
ATOM 1438 N N . GLY A 1 184 ? -2.517 52.372 -5.098 1.00 33.08 184 GLY A N 1
ATOM 1439 C CA . GLY A 1 184 ? -1.096 52.666 -4.981 1.00 31.53 184 GLY A CA 1
ATOM 1440 C C . GLY A 1 184 ? -0.422 52.647 -3.617 1.00 31.40 184 GLY A C 1
ATOM 1441 O O . GLY A 1 184 ? 0.807 52.682 -3.553 1.00 32.40 184 GLY A O 1
ATOM 1442 N N . THR A 1 185 ? -1.197 52.597 -2.534 1.00 30.52 185 THR A N 1
ATOM 1443 C CA . THR A 1 185 ? -0.623 52.585 -1.183 1.00 30.54 185 THR A CA 1
ATOM 1444 C C . THR A 1 185 ? 0.089 51.271 -0.849 1.00 30.97 185 THR A C 1
ATOM 1445 O O . THR A 1 185 ? -0.465 50.183 -1.035 1.00 31.30 185 THR A O 1
ATOM 1449 N N . LEU A 1 186 ? 1.319 51.380 -0.355 1.00 30.21 186 LEU A N 1
ATOM 1450 C CA . LEU A 1 186 ? 2.097 50.200 0.015 1.00 28.47 186 LEU A CA 1
ATOM 1451 C C . LEU A 1 186 ? 1.645 49.706 1.386 1.00 28.68 186 LEU A C 1
ATOM 1452 O O . LEU A 1 186 ? 1.238 50.501 2.232 1.00 28.73 186 LEU A O 1
ATOM 1457 N N . TYR A 1 187 ? 1.723 48.396 1.606 1.00 27.51 187 TYR A N 1
ATOM 1458 C CA . TYR A 1 187 ? 1.287 47.817 2.874 1.00 25.31 187 TYR A CA 1
ATOM 1459 C C . TYR A 1 187 ? 1.991 46.514 3.292 1.00 25.53 187 TYR A C 1
ATOM 1460 O O . TYR A 1 187 ? 2.487 45.760 2.457 1.00 24.78 187 TYR A O 1
ATOM 1469 N N . GLN A 1 188 ? 2.037 46.285 4.602 1.00 23.34 188 GLN A N 1
ATOM 1470 C CA . GLN A 1 188 ? 2.614 45.079 5.192 1.00 22.67 188 GLN A CA 1
ATOM 1471 C C . GLN A 1 188 ? 1.938 44.916 6.554 1.00 21.97 188 GLN A C 1
ATOM 1472 O O . GLN A 1 188 ? 1.948 45.842 7.369 1.00 22.78 188 GLN A O 1
ATOM 1478 N N . THR A 1 189 ? 1.339 43.754 6.791 1.00 20.80 189 THR A N 1
ATOM 1479 C CA . THR A 1 189 ? 0.637 43.495 8.041 1.00 18.47 189 THR A CA 1
ATOM 1480 C C . THR A 1 189 ? 1.477 43.673 9.298 1.00 18.06 189 THR A C 1
ATOM 1481 O O . THR A 1 189 ? 0.999 44.220 10.299 1.00 15.87 189 THR A O 1
ATOM 1485 N N . ASP A 1 190 ? 2.718 43.206 9.267 1.00 18.46 190 ASP A N 1
ATOM 1486 C CA . ASP A 1 190 ? 3.593 43.391 10.422 1.00 18.45 190 ASP A CA 1
ATOM 1487 C C . ASP A 1 190 ? 5.057 43.346 10.029 1.00 17.96 190 ASP A C 1
ATOM 1488 O O . ASP A 1 190 ? 5.518 42.409 9.380 1.00 19.59 190 ASP A O 1
ATOM 1493 N N . VAL A 1 191 ? 5.781 44.382 10.423 1.00 16.46 191 VAL A N 1
ATOM 1494 C CA . VAL A 1 191 ? 7.195 44.488 10.119 1.00 17.12 191 VAL A CA 1
ATOM 1495 C C . VAL A 1 191 ? 8.025 43.464 10.885 1.00 16.63 191 VAL A C 1
ATOM 1496 O O . VAL A 1 191 ? 9.086 43.059 10.422 1.00 16.72 191 VAL A O 1
ATOM 1500 N N . GLY A 1 192 ? 7.522 43.031 12.039 1.00 17.88 192 GLY A N 1
ATOM 1501 C CA . GLY A 1 192 ? 8.244 42.065 12.855 1.00 19.10 192 GLY A CA 1
ATOM 1502 C C . GLY A 1 192 ? 9.019 42.770 13.964 1.00 19.62 192 GLY A C 1
ATOM 1503 O O . GLY A 1 192 ? 9.180 43.991 13.931 1.00 19.94 192 GLY A O 1
ATOM 1504 N N . MET A 1 193 ? 9.524 42.001 14.923 1.00 19.74 193 MET A N 1
ATOM 1505 C CA . MET A 1 193 ? 10.261 42.533 16.071 1.00 21.89 193 MET A CA 1
ATOM 1506 C C . MET A 1 193 ? 11.785 42.571 15.905 1.00 22.59 193 MET A C 1
ATOM 1507 O O . MET A 1 193 ? 12.354 41.752 15.184 1.00 22.33 193 MET A O 1
ATOM 1512 N N . THR A 1 194 ? 12.439 43.529 16.565 1.00 23.07 194 THR A N 1
ATOM 1513 C CA . THR A 1 194 ? 13.908 43.630 16.525 1.00 21.95 194 THR A CA 1
ATOM 1514 C C . THR A 1 194 ? 14.432 43.252 17.911 1.00 20.91 194 THR A C 1
ATOM 1515 O O . THR A 1 194 ? 14.328 44.026 18.869 1.00 20.37 194 THR A O 1
ATOM 1519 N N . GLY A 1 195 ? 15.004 42.056 18.009 1.00 20.08 195 GLY A N 1
ATOM 1520 C CA . GLY A 1 195 ? 15.509 41.570 19.277 1.00 17.35 195 GLY A CA 1
ATOM 1521 C C . GLY A 1 195 ? 15.738 40.075 19.179 1.00 17.94 195 GLY A C 1
ATOM 1522 O O . GLY A 1 195 ? 15.655 39.507 18.084 1.00 17.82 195 GLY A O 1
ATOM 1523 N N . THR A 1 196 ? 16.018 39.418 20.299 1.00 16.75 196 THR A N 1
ATOM 1524 C CA . THR A 1 196 ? 16.280 37.994 20.237 1.00 19.33 196 THR A CA 1
ATOM 1525 C C . THR A 1 196 ? 15.015 37.155 20.070 1.00 20.58 196 THR A C 1
ATOM 1526 O O . THR A 1 196 ? 14.006 37.373 20.744 1.00 16.92 196 THR A O 1
ATOM 1530 N N . TYR A 1 197 ? 15.077 36.203 19.144 1.00 23.89 197 TYR A N 1
ATOM 1531 C CA . TYR A 1 197 ? 13.946 35.335 18.888 1.00 27.78 197 TYR A CA 1
ATOM 1532 C C . TYR A 1 197 ? 14.030 34.057 19.698 1.00 28.48 197 TYR A C 1
ATOM 1533 O O . TYR A 1 197 ? 13.213 33.147 19.535 1.00 29.38 197 TYR A O 1
ATOM 1542 N N . HIS A 1 198 ? 15.028 33.999 20.578 1.00 28.64 198 HIS A N 1
ATOM 1543 C CA . HIS A 1 198 ? 15.185 32.880 21.505 1.00 29.66 198 HIS A CA 1
ATOM 1544 C C . HIS A 1 198 ? 14.357 33.367 22.691 1.00 28.09 198 HIS A C 1
ATOM 1545 O O . HIS A 1 198 ? 14.877 33.637 23.773 1.00 26.95 198 HIS A O 1
ATOM 1552 N N . SER A 1 199 ? 13.057 33.484 22.470 1.00 25.95 199 SER A N 1
ATOM 1553 C CA . SER A 1 199 ? 12.164 33.989 23.492 1.00 25.09 199 SER A CA 1
ATOM 1554 C C . SER A 1 199 ? 10.720 33.794 23.053 1.00 24.47 199 SER A C 1
ATOM 1555 O O . SER A 1 199 ? 10.436 33.123 22.064 1.00 24.82 199 SER A O 1
ATOM 1558 N N . ILE A 1 200 ? 9.820 34.400 23.819 1.00 22.66 200 ILE A N 1
ATOM 1559 C CA . ILE A 1 200 ? 8.405 34.403 23.518 1.00 21.49 200 ILE A CA 1
ATOM 1560 C C . ILE A 1 200 ? 8.107 35.898 23.458 1.00 21.87 200 ILE A C 1
ATOM 1561 O O . ILE A 1 200 ? 7.976 36.568 24.481 1.00 24.13 200 ILE A O 1
ATOM 1566 N N . ILE A 1 201 ? 8.032 36.399 22.232 1.00 21.54 201 ILE A N 1
ATOM 1567 C CA . ILE A 1 201 ? 7.824 37.808 21.926 1.00 23.23 201 ILE A CA 1
ATOM 1568 C C . ILE A 1 201 ? 8.730 38.712 22.753 1.00 23.01 201 ILE A C 1
ATOM 1569 O O . ILE A 1 201 ? 8.308 39.743 23.274 1.00 24.53 201 ILE A O 1
ATOM 1574 N N . GLY A 1 202 ? 9.995 38.306 22.844 1.00 23.96 202 GLY A N 1
ATOM 1575 C CA . GLY A 1 202 ? 10.990 39.074 23.564 1.00 23.34 202 GLY A CA 1
ATOM 1576 C C . GLY A 1 202 ? 11.109 38.711 25.025 1.00 23.94 202 GLY A C 1
ATOM 1577 O O . GLY A 1 202 ? 12.088 39.069 25.680 1.00 24.91 202 GLY A O 1
ATOM 1578 N N . GLY A 1 203 ? 10.102 38.016 25.539 1.00 23.98 203 GLY A N 1
ATOM 1579 C CA . GLY A 1 203 ? 10.116 37.616 26.928 1.00 24.54 203 GLY A CA 1
ATOM 1580 C C . GLY A 1 203 ? 10.816 36.281 27.084 1.00 25.45 203 GLY A C 1
ATOM 1581 O O . GLY A 1 203 ? 10.788 35.441 26.189 1.00 25.08 203 GLY A O 1
ATOM 1582 N N . GLU A 1 204 ? 11.464 36.107 28.225 1.00 26.58 204 GLU A N 1
ATOM 1583 C CA . GLU A 1 204 ? 12.176 34.886 28.558 1.00 28.25 204 GLU A CA 1
ATOM 1584 C C . GLU A 1 204 ? 11.191 33.729 28.412 1.00 26.77 204 GLU A C 1
ATOM 1585 O O . GLU A 1 204 ? 10.097 33.770 28.979 1.00 26.51 204 GLU A O 1
ATOM 1591 N N . VAL A 1 205 ? 11.577 32.702 27.659 1.00 25.05 205 VAL A N 1
ATOM 1592 C CA . VAL A 1 205 ? 10.703 31.550 27.430 1.00 24.92 205 VAL A CA 1
ATOM 1593 C C . VAL A 1 205 ? 10.129 30.963 28.718 1.00 26.06 205 VAL A C 1
ATOM 1594 O O . VAL A 1 205 ? 8.916 30.756 28.839 1.00 24.95 205 VAL A O 1
ATOM 1598 N N . GLU A 1 206 ? 11.015 30.686 29.667 1.00 26.62 206 GLU A N 1
ATOM 1599 C CA . GLU A 1 206 ? 10.633 30.109 30.943 1.00 28.84 206 GLU A CA 1
ATOM 1600 C C . GLU A 1 206 ? 9.535 30.935 31.610 1.00 27.32 206 GLU A C 1
ATOM 1601 O O . GLU A 1 206 ? 8.574 30.384 32.132 1.00 24.99 206 GLU A O 1
ATOM 1607 N N . THR A 1 207 ? 9.686 32.255 31.575 1.00 27.86 207 THR A N 1
ATOM 1608 C CA . THR A 1 207 ? 8.718 33.165 32.174 1.00 28.87 207 THR A CA 1
ATOM 1609 C C . THR A 1 207 ? 7.340 33.112 31.529 1.00 29.83 207 THR A C 1
ATOM 1610 O O . THR A 1 207 ? 6.323 32.994 32.225 1.00 29.80 207 THR A O 1
ATOM 1614 N N . PHE A 1 208 ? 7.295 33.221 30.207 1.00 28.47 208 PHE A N 1
ATOM 1615 C CA . PHE A 1 208 ? 6.017 33.183 29.513 1.00 29.47 208 PHE A CA 1
ATOM 1616 C C . PHE A 1 208 ? 5.316 31.842 29.622 1.00 28.00 208 PHE A C 1
ATOM 1617 O O . PHE A 1 208 ? 4.101 31.773 29.821 1.00 27.92 208 PHE A O 1
ATOM 1625 N N . LEU A 1 209 ? 6.086 30.775 29.510 1.00 26.70 209 LEU A N 1
ATOM 1626 C CA . LEU A 1 209 ? 5.520 29.446 29.601 1.00 26.92 209 LEU A CA 1
ATOM 1627 C C . LEU A 1 209 ? 4.877 29.252 30.977 1.00 25.38 209 LEU A C 1
ATOM 1628 O O . LEU A 1 209 ? 3.868 28.558 31.107 1.00 25.74 209 LEU A O 1
ATOM 1633 N N . ALA A 1 210 ? 5.454 29.875 32.001 1.00 22.45 210 ALA A N 1
ATOM 1634 C CA . ALA A 1 210 ? 4.912 29.752 33.350 1.00 21.93 210 ALA A CA 1
ATOM 1635 C C . ALA A 1 210 ? 3.542 30.434 33.389 1.00 20.73 210 ALA A C 1
ATOM 1636 O O . ALA A 1 210 ? 2.584 29.874 33.929 1.00 20.04 210 ALA A O 1
ATOM 1638 N N . ARG A 1 211 ? 3.450 31.635 32.812 1.00 18.87 211 ARG A N 1
ATOM 1639 C CA . ARG A 1 211 ? 2.175 32.347 32.773 1.00 21.32 211 ARG A CA 1
ATOM 1640 C C . ARG A 1 211 ? 1.098 31.445 32.153 1.00 21.23 211 ARG A C 1
ATOM 1641 O O . ARG A 1 211 ? 0.014 31.288 32.713 1.00 20.48 211 ARG A O 1
ATOM 1649 N N . PHE A 1 212 ? 1.413 30.843 31.008 1.00 18.78 212 PHE A N 1
ATOM 1650 C CA . PHE A 1 212 ? 0.458 29.979 30.314 1.00 19.28 212 PHE A CA 1
ATOM 1651 C C . PHE A 1 212 ? 0.095 28.668 31.021 1.00 20.02 212 PHE A C 1
ATOM 1652 O O . PHE A 1 212 ? -1.044 28.188 30.924 1.00 19.02 212 PHE A O 1
ATOM 1660 N N . LEU A 1 213 ? 1.059 28.097 31.735 1.00 20.50 213 LEU A N 1
ATOM 1661 C CA . LEU A 1 213 ? 0.861 26.831 32.428 1.00 21.57 213 LEU A CA 1
ATOM 1662 C C . LEU A 1 213 ? 0.135 26.942 33.759 1.00 20.15 213 LEU A C 1
ATOM 1663 O O . LEU A 1 213 ? -0.618 26.034 34.136 1.00 19.09 213 LEU A O 1
ATOM 1668 N N . THR A 1 214 ? 0.354 28.059 34.451 1.00 20.39 214 THR A N 1
ATOM 1669 C CA . THR A 1 214 ? -0.218 28.293 35.775 1.00 21.50 214 THR A CA 1
ATOM 1670 C C . THR A 1 214 ? -1.396 29.251 35.880 1.00 22.66 214 THR A C 1
ATOM 1671 O O . THR A 1 214 ? -2.182 29.154 36.822 1.00 24.62 214 THR A O 1
ATOM 1675 N N . GLY A 1 215 ? -1.510 30.192 34.949 1.00 23.83 215 GLY A N 1
ATOM 1676 C CA . GLY A 1 215 ? -2.603 31.140 35.024 1.00 24.29 215 GLY A CA 1
ATOM 1677 C C . GLY A 1 215 ? -2.358 32.114 36.168 1.00 26.32 215 GLY A C 1
ATOM 1678 O O . GLY A 1 215 ? -3.242 32.874 36.564 1.00 26.34 215 GLY A O 1
ATOM 1679 N N . ARG A 1 216 ? -1.144 32.084 36.706 1.00 27.24 216 ARG A N 1
ATOM 1680 C CA . ARG A 1 216 ? -0.766 32.970 37.799 1.00 29.16 216 ARG A CA 1
ATOM 1681 C C . ARG A 1 216 ? 0.236 33.996 37.279 1.00 30.64 216 ARG A C 1
ATOM 1682 O O . ARG A 1 216 ? 1.129 33.673 36.498 1.00 30.30 216 ARG A O 1
ATOM 1690 N N . PRO A 1 217 ? 0.102 35.254 37.713 1.00 32.31 217 PRO A N 1
ATOM 1691 C CA . PRO A 1 217 ? 1.022 36.297 37.253 1.00 31.92 217 PRO A CA 1
ATOM 1692 C C . PRO A 1 217 ? 2.493 35.902 37.346 1.00 32.84 217 PRO A C 1
ATOM 1693 O O . PRO A 1 217 ? 2.894 35.175 38.255 1.00 32.89 217 PRO A O 1
ATOM 1697 N N . GLN A 1 218 ? 3.284 36.375 36.389 1.00 32.84 218 GLN A N 1
ATOM 1698 C CA . GLN A 1 218 ? 4.722 36.112 36.358 1.00 33.92 218 GLN A CA 1
ATOM 1699 C C . GLN A 1 218 ? 5.363 37.397 35.861 1.00 35.11 218 GLN A C 1
ATOM 1700 O O . GLN A 1 218 ? 5.136 37.810 34.723 1.00 35.41 218 GLN A O 1
ATOM 1706 N N . PRO A 1 219 ? 6.162 38.059 36.711 1.00 35.89 219 PRO A N 1
ATOM 1707 C CA . PRO A 1 219 ? 6.800 39.305 36.271 1.00 36.96 219 PRO A CA 1
ATOM 1708 C C . PRO A 1 219 ? 7.614 39.120 34.986 1.00 37.73 219 PRO A C 1
ATOM 1709 O O . PRO A 1 219 ? 8.373 38.157 34.847 1.00 36.24 219 PRO A O 1
ATOM 1713 N N . PHE A 1 220 ? 7.437 40.044 34.046 1.00 37.03 220 PHE A N 1
ATOM 1714 C CA . PHE A 1 220 ? 8.134 39.974 32.768 1.00 37.89 220 PHE A CA 1
ATOM 1715 C C . PHE A 1 220 ? 9.648 40.140 32.854 1.00 37.90 220 PHE A C 1
ATOM 1716 O O . PHE A 1 220 ? 10.151 41.102 33.427 1.00 37.42 220 PHE A O 1
ATOM 1724 N N . ARG A 1 221 ? 10.363 39.181 32.275 1.00 36.52 221 ARG A N 1
ATOM 1725 C CA . ARG A 1 221 ? 11.816 39.220 32.226 1.00 35.95 221 ARG A CA 1
ATOM 1726 C C . ARG A 1 221 ? 12.158 39.251 30.738 1.00 34.11 221 ARG A C 1
ATOM 1727 O O . ARG A 1 221 ? 11.604 38.478 29.949 1.00 33.35 221 ARG A O 1
ATOM 1735 N N . ALA A 1 222 ? 13.046 40.157 30.348 1.00 32.18 222 ALA A N 1
ATOM 1736 C CA . ALA A 1 222 ? 13.431 40.271 28.949 1.00 29.71 222 ALA A CA 1
ATOM 1737 C C . ALA A 1 222 ? 14.428 39.181 28.583 1.00 28.53 222 ALA A C 1
ATOM 1738 O O . ALA A 1 222 ? 15.456 39.025 29.237 1.00 30.22 222 ALA A O 1
ATOM 1740 N N . ALA A 1 223 ? 14.116 38.425 27.537 1.00 26.98 223 ALA A N 1
ATOM 1741 C CA . ALA A 1 223 ? 14.997 37.356 27.087 1.00 26.47 223 ALA A CA 1
ATOM 1742 C C . ALA A 1 223 ? 16.329 37.935 26.613 1.00 26.17 223 ALA A C 1
ATOM 1743 O O . ALA A 1 223 ? 16.385 39.054 26.108 1.00 25.64 223 ALA A O 1
ATOM 1745 N N . GLN A 1 224 ? 17.399 37.169 26.790 1.00 27.76 224 GLN A N 1
ATOM 1746 C CA . GLN A 1 224 ? 18.733 37.601 26.381 1.00 28.77 224 GLN A CA 1
ATOM 1747 C C . GLN A 1 224 ? 19.268 36.587 25.373 1.00 27.70 224 GLN A C 1
ATOM 1748 O O . GLN A 1 224 ? 19.019 35.403 25.510 1.00 26.01 224 GLN A O 1
ATOM 1754 N N . GLY A 1 225 ? 19.984 37.047 24.354 1.00 27.29 225 GLY A N 1
ATOM 1755 C CA . GLY A 1 225 ? 20.500 36.123 23.362 1.00 26.85 225 GLY A CA 1
ATOM 1756 C C . GLY A 1 225 ? 20.710 36.820 22.038 1.00 26.90 225 GLY A C 1
ATOM 1757 O O . GLY A 1 225 ? 20.441 38.010 21.930 1.00 28.42 225 GLY A O 1
ATOM 1758 N N . LYS A 1 226 ? 21.187 36.089 21.034 1.00 27.09 226 LYS A N 1
ATOM 1759 C CA . LYS A 1 226 ? 21.438 36.664 19.714 1.00 27.01 226 LYS A CA 1
ATOM 1760 C C . LYS A 1 226 ? 20.169 37.278 19.137 1.00 26.62 226 LYS A C 1
ATOM 1761 O O . LYS A 1 226 ? 19.076 36.726 19.267 1.00 24.99 226 LYS A O 1
ATOM 1767 N N . ALA A 1 227 ? 20.332 38.423 18.489 1.00 25.80 227 ALA A N 1
ATOM 1768 C CA . ALA A 1 227 ? 19.209 39.141 17.933 1.00 27.52 227 ALA A CA 1
ATOM 1769 C C . ALA A 1 227 ? 19.071 39.101 16.416 1.00 28.50 227 ALA A C 1
ATOM 1770 O O . ALA A 1 227 ? 19.974 38.670 15.687 1.00 28.14 227 ALA A O 1
ATOM 1772 N N . ARG A 1 228 ? 17.904 39.545 15.965 1.00 29.14 228 ARG A N 1
ATOM 1773 C CA . ARG A 1 228 ? 17.580 39.643 14.554 1.00 30.74 228 ARG A CA 1
ATOM 1774 C C . ARG A 1 228 ? 16.988 41.029 14.340 1.00 29.71 228 ARG A C 1
ATOM 1775 O O . ARG A 1 228 ? 16.065 41.443 15.040 1.00 31.70 228 ARG A O 1
ATOM 1783 N N . PHE A 1 229 ? 17.556 41.746 13.384 1.00 28.13 229 PHE A N 1
ATOM 1784 C CA . PHE A 1 229 ? 17.141 43.094 13.048 1.00 26.34 229 PHE A CA 1
ATOM 1785 C C . PHE A 1 229 ? 16.053 42.969 11.997 1.00 27.15 229 PHE A C 1
ATOM 1786 O O . PHE A 1 229 ? 16.269 42.389 10.925 1.00 25.75 229 PHE A O 1
ATOM 1794 N N . HIS A 1 230 ? 14.873 43.489 12.324 1.00 25.18 230 HIS A N 1
ATOM 1795 C CA . HIS A 1 230 ? 13.746 43.425 11.409 1.00 25.12 230 HIS A CA 1
ATOM 1796 C C . HIS A 1 230 ? 13.276 44.808 11.009 1.00 24.15 230 HIS A C 1
ATOM 1797 O O . HIS A 1 230 ? 12.947 45.628 11.853 1.00 23.34 230 HIS A O 1
ATOM 1804 N N . ALA A 1 231 ? 13.247 45.070 9.713 1.00 24.27 231 ALA A N 1
ATOM 1805 C CA . ALA A 1 231 ? 12.799 46.366 9.240 1.00 24.81 231 ALA A CA 1
ATOM 1806 C C . ALA A 1 231 ? 12.128 46.233 7.883 1.00 26.36 231 ALA A C 1
ATOM 1807 O O . ALA A 1 231 ? 12.025 45.137 7.334 1.00 27.21 231 ALA A O 1
ATOM 1809 N N . THR A 1 232 ? 11.637 47.348 7.364 1.00 25.79 232 THR A N 1
ATOM 1810 C CA . THR A 1 232 ? 10.997 47.361 6.057 1.00 27.27 232 THR A CA 1
ATOM 1811 C C . THR A 1 232 ? 11.427 48.623 5.329 1.00 26.98 232 THR A C 1
ATOM 1812 O O . THR A 1 232 ? 11.318 49.727 5.861 1.00 27.08 232 THR A O 1
ATOM 1816 N N . GLU A 1 233 ? 11.927 48.448 4.112 1.00 27.26 233 GLU A N 1
ATOM 1817 C CA . GLU A 1 233 ? 12.391 49.559 3.302 1.00 28.88 233 GLU A CA 1
ATOM 1818 C C . GLU A 1 233 ? 11.276 50.082 2.404 1.00 29.19 233 GLU A C 1
ATOM 1819 O O . GLU A 1 233 ? 10.510 49.302 1.833 1.00 26.95 233 GLU A O 1
ATOM 1825 N N . LEU A 1 234 ? 11.200 51.404 2.284 1.00 30.05 234 LEU A N 1
ATOM 1826 C CA . LEU A 1 234 ? 10.209 52.060 1.439 1.00 32.39 234 LEU A CA 1
ATOM 1827 C C . LEU A 1 234 ? 10.893 53.023 0.468 1.00 34.61 234 LEU A C 1
ATOM 1828 O O . LEU A 1 234 ? 11.826 53.742 0.835 1.00 34.60 234 LEU A O 1
ATOM 1833 N N . VAL A 1 235 ? 10.429 53.021 -0.777 1.00 36.10 235 VAL A N 1
ATOM 1834 C CA . VAL A 1 235 ? 10.974 53.902 -1.795 1.00 36.46 235 VAL A CA 1
ATOM 1835 C C . VAL A 1 235 ? 9.837 54.758 -2.326 1.00 37.91 235 VAL A C 1
ATOM 1836 O O . VAL A 1 235 ? 8.889 54.238 -2.914 1.00 38.11 235 VAL A O 1
ATOM 1840 N N . PHE A 1 236 ? 9.915 56.063 -2.087 1.00 39.19 236 PHE A N 1
ATOM 1841 C CA . PHE A 1 236 ? 8.892 56.986 -2.571 1.00 41.85 236 PHE A CA 1
ATOM 1842 C C . PHE A 1 236 ? 9.579 57.927 -3.548 1.00 43.37 236 PHE A C 1
ATOM 1843 O O . PHE A 1 236 ? 10.621 58.497 -3.226 1.00 43.78 236 PHE A O 1
ATOM 1851 N N . GLU A 1 237 ? 9.008 58.081 -4.739 1.00 44.43 237 GLU A N 1
ATOM 1852 C CA . GLU A 1 237 ? 9.591 58.960 -5.748 1.00 45.57 237 GLU A CA 1
ATOM 1853 C C . GLU A 1 237 ? 8.523 59.590 -6.628 1.00 45.96 237 GLU A C 1
ATOM 1854 O O . GLU A 1 237 ? 7.482 58.986 -6.891 1.00 46.16 237 GLU A O 1
ATOM 1860 N N . GLY A 1 238 ? 8.786 60.807 -7.088 1.00 45.27 238 GLY A N 1
ATOM 1861 C CA . GLY A 1 238 ? 7.831 61.484 -7.944 1.00 45.67 238 GLY A CA 1
ATOM 1862 C C . GLY A 1 238 ? 6.452 61.561 -7.317 1.00 45.70 238 GLY A C 1
ATOM 1863 O O . GLY A 1 238 ? 5.442 61.380 -7.997 1.00 45.99 238 GLY A O 1
ATOM 1864 N N . GLY A 1 239 ? 6.417 61.822 -6.013 1.00 45.24 239 GLY A N 1
ATOM 1865 C CA . GLY A 1 239 ? 5.156 61.931 -5.303 1.00 45.75 239 GLY A CA 1
ATOM 1866 C C . GLY A 1 239 ? 4.328 60.661 -5.286 1.00 44.68 239 GLY A C 1
ATOM 1867 O O . GLY A 1 239 ? 3.120 60.715 -5.062 1.00 46.90 239 GLY A O 1
ATOM 1868 N N . ARG A 1 240 ? 4.969 59.521 -5.522 1.00 42.80 240 ARG A N 1
ATOM 1869 C CA . ARG A 1 240 ? 4.265 58.244 -5.531 1.00 41.48 240 ARG A CA 1
ATOM 1870 C C . ARG A 1 240 ? 5.063 57.133 -4.849 1.00 38.66 240 ARG A C 1
ATOM 1871 O O . ARG A 1 240 ? 6.294 57.186 -4.786 1.00 37.11 240 ARG A O 1
ATOM 1879 N N . PRO A 1 241 ? 4.363 56.118 -4.308 1.00 36.53 241 PRO A N 1
ATOM 1880 C CA . PRO A 1 241 ? 5.016 54.987 -3.635 1.00 36.01 241 PRO A CA 1
ATOM 1881 C C . PRO A 1 241 ? 5.601 54.052 -4.693 1.00 35.66 241 PRO A C 1
ATOM 1882 O O . PRO A 1 241 ? 4.863 53.487 -5.494 1.00 35.76 241 PRO A O 1
ATOM 1886 N N . VAL A 1 242 ? 6.922 53.897 -4.696 1.00 36.31 242 VAL A N 1
ATOM 1887 C CA . VAL A 1 242 ? 7.596 53.040 -5.666 1.00 35.78 242 VAL A CA 1
ATOM 1888 C C . VAL A 1 242 ? 7.779 51.595 -5.196 1.00 34.89 242 VAL A C 1
ATOM 1889 O O . VAL A 1 242 ? 7.374 50.664 -5.890 1.00 35.14 242 VAL A O 1
ATOM 1893 N N . ALA A 1 243 ? 8.381 51.395 -4.026 1.00 34.27 243 ALA A N 1
ATOM 1894 C CA . ALA A 1 243 ? 8.591 50.034 -3.540 1.00 32.92 243 ALA A CA 1
ATOM 1895 C C . ALA A 1 243 ? 8.567 49.850 -2.025 1.00 32.09 243 ALA A C 1
ATOM 1896 O O . ALA A 1 243 ? 8.755 50.797 -1.257 1.00 30.99 243 ALA A O 1
ATOM 1898 N N . ILE A 1 244 ? 8.321 48.608 -1.619 1.00 31.57 244 ILE A N 1
ATOM 1899 C CA . ILE A 1 244 ? 8.280 48.217 -0.211 1.00 31.69 244 ILE A CA 1
ATOM 1900 C C . ILE A 1 244 ? 9.028 46.894 -0.112 1.00 31.24 244 ILE A C 1
ATOM 1901 O O . ILE A 1 244 ? 8.736 45.961 -0.859 1.00 31.14 244 ILE A O 1
ATOM 1906 N N . SER A 1 245 ? 9.996 46.805 0.793 1.00 30.51 245 SER A N 1
ATOM 1907 C CA . SER A 1 245 ? 10.760 45.571 0.916 1.00 32.17 245 SER A CA 1
ATOM 1908 C C . SER A 1 245 ? 11.183 45.170 2.331 1.00 30.54 245 SER A C 1
ATOM 1909 O O . SER A 1 245 ? 11.921 45.890 3.007 1.00 28.91 245 SER A O 1
ATOM 1912 N N . PRO A 1 246 ? 10.712 44.000 2.794 1.00 31.29 246 PRO A N 1
ATOM 1913 C CA . PRO A 1 246 ? 11.042 43.487 4.123 1.00 29.78 246 PRO A CA 1
ATOM 1914 C C . PRO A 1 246 ? 12.549 43.287 4.196 1.00 30.34 246 PRO A C 1
ATOM 1915 O O . PRO A 1 246 ? 13.149 42.724 3.277 1.00 29.84 246 PRO A O 1
ATOM 1919 N N . TYR A 1 247 ? 13.160 43.761 5.277 1.00 30.98 247 TYR A N 1
ATOM 1920 C CA . TYR A 1 247 ? 14.599 43.639 5.459 1.00 29.51 247 TYR A CA 1
ATOM 1921 C C . TYR A 1 247 ? 14.930 42.889 6.740 1.00 29.57 247 TYR A C 1
ATOM 1922 O O . TYR A 1 247 ? 14.270 43.070 7.760 1.00 27.22 247 TYR A O 1
ATOM 1931 N N . VAL A 1 248 ? 15.955 42.045 6.679 1.00 29.41 248 VAL A N 1
ATOM 1932 C CA . VAL A 1 248 ? 16.385 41.276 7.838 1.00 28.78 248 VAL A CA 1
ATOM 1933 C C . VAL A 1 248 ? 17.911 41.183 7.914 1.00 29.32 248 VAL A C 1
ATOM 1934 O O . VAL A 1 248 ? 18.606 41.232 6.895 1.00 27.78 248 VAL A O 1
ATOM 1938 N N . TRP A 1 249 ? 18.417 41.050 9.136 1.00 30.01 249 TRP A N 1
ATOM 1939 C CA . TRP A 1 249 ? 19.846 40.928 9.397 1.00 31.95 249 TRP A CA 1
ATOM 1940 C C . TRP A 1 249 ? 19.992 40.100 10.660 1.00 33.90 249 TRP A C 1
ATOM 1941 O O . TRP A 1 249 ? 19.401 40.420 11.690 1.00 33.21 249 TRP A O 1
ATOM 1952 N N . GLU A 1 250 ? 20.774 39.033 10.571 1.00 36.17 250 GLU A N 1
ATOM 1953 C CA . GLU A 1 250 ? 20.990 38.144 11.699 1.00 39.28 250 GLU A CA 1
ATOM 1954 C C . GLU A 1 250 ? 22.273 38.548 12.396 1.00 40.22 250 GLU A C 1
ATOM 1955 O O . GLU A 1 250 ? 23.311 38.713 11.755 1.00 40.99 250 GLU A O 1
ATOM 1961 N N . GLU A 1 251 ? 22.204 38.712 13.709 1.00 41.40 251 GLU A N 1
ATOM 1962 C CA . GLU A 1 251 ? 23.383 39.083 14.471 1.00 42.39 251 GLU A CA 1
ATOM 1963 C C . GLU A 1 251 ? 24.343 37.901 14.527 1.00 44.44 251 GLU A C 1
ATOM 1964 O O . GLU A 1 251 ? 23.968 36.802 14.929 1.00 44.14 251 GLU A O 1
ATOM 1970 N N . PRO A 1 252 ? 25.601 38.114 14.122 1.00 46.72 252 PRO A N 1
ATOM 1971 C CA . PRO A 1 252 ? 26.579 37.024 14.153 1.00 48.48 252 PRO A CA 1
ATOM 1972 C C . PRO A 1 252 ? 26.755 36.485 15.576 1.00 49.50 252 PRO A C 1
ATOM 1973 O O . PRO A 1 252 ? 26.534 35.270 15.771 1.00 48.97 252 PRO A O 1
ATOM 1978 N N . MET B 1 1 ? 9.118 11.027 5.361 1.00 39.10 1 MET B N 1
ATOM 1979 C CA . MET B 1 1 ? 7.929 11.917 5.076 1.00 37.13 1 MET B CA 1
ATOM 1980 C C . MET B 1 1 ? 8.264 13.343 4.540 1.00 36.25 1 MET B C 1
ATOM 1981 O O . MET B 1 1 ? 9.026 14.257 4.959 1.00 35.78 1 MET B O 1
ATOM 1986 N N . ARG B 1 2 ? 7.520 13.463 3.427 1.00 35.87 2 ARG B N 1
ATOM 1987 C CA . ARG B 1 2 ? 7.354 14.753 2.759 1.00 36.38 2 ARG B CA 1
ATOM 1988 C C . ARG B 1 2 ? 5.921 15.253 2.817 1.00 35.20 2 ARG B C 1
ATOM 1989 O O . ARG B 1 2 ? 5.043 14.689 2.185 1.00 34.56 2 ARG B O 1
ATOM 1997 N N . VAL B 1 3 ? 5.713 16.310 3.597 1.00 32.44 3 VAL B N 1
ATOM 1998 C CA . VAL B 1 3 ? 4.358 16.742 3.970 1.00 31.48 3 VAL B CA 1
ATOM 1999 C C . VAL B 1 3 ? 4.096 18.109 3.403 1.00 32.31 3 VAL B C 1
ATOM 2000 O O . VAL B 1 3 ? 4.957 19.032 3.533 1.00 32.99 3 VAL B O 1
ATOM 2004 N N . LEU B 1 4 ? 2.917 18.285 2.825 1.00 30.30 4 LEU B N 1
ATOM 2005 C CA . LEU B 1 4 ? 2.537 19.637 2.465 1.00 28.70 4 LEU B CA 1
ATOM 2006 C C . LEU B 1 4 ? 1.414 20.190 3.393 1.00 28.59 4 LEU B C 1
ATOM 2007 O O . LEU B 1 4 ? 0.342 19.611 3.469 1.00 27.13 4 LEU B O 1
ATOM 2012 N N . PHE B 1 5 ? 1.648 21.335 4.048 1.00 26.25 5 PHE B N 1
ATOM 2013 C CA . PHE B 1 5 ? 0.600 21.994 4.826 1.00 26.00 5 PHE B CA 1
ATOM 2014 C C . PHE B 1 5 ? -0.040 23.258 4.196 1.00 24.18 5 PHE B C 1
ATOM 2015 O O . PHE B 1 5 ? 0.624 24.274 3.962 1.00 23.81 5 PHE B O 1
ATOM 2023 N N . ILE B 1 6 ? -1.343 23.199 3.952 1.00 23.80 6 ILE B N 1
ATOM 2024 C CA . ILE B 1 6 ? -1.968 24.278 3.219 1.00 25.06 6 ILE B CA 1
ATOM 2025 C C . ILE B 1 6 ? -2.722 25.258 4.071 1.00 25.49 6 ILE B C 1
ATOM 2026 O O . ILE B 1 6 ? -3.676 24.901 4.803 1.00 21.92 6 ILE B O 1
ATOM 2031 N N . GLY B 1 7 ? -2.303 26.496 3.983 1.00 27.59 7 GLY B N 1
ATOM 2032 C CA . GLY B 1 7 ? -2.879 27.648 4.691 1.00 29.25 7 GLY B CA 1
ATOM 2033 C C . GLY B 1 7 ? -4.363 27.894 4.449 1.00 30.52 7 GLY B C 1
ATOM 2034 O O . GLY B 1 7 ? -4.968 27.505 3.404 1.00 29.21 7 GLY B O 1
ATOM 2035 N N . ASP B 1 8 ? -4.992 28.445 5.461 1.00 32.24 8 ASP B N 1
ATOM 2036 C CA . ASP B 1 8 ? -6.436 28.519 5.528 1.00 33.07 8 ASP B CA 1
ATOM 2037 C C . ASP B 1 8 ? -7.098 28.670 4.226 1.00 32.17 8 ASP B C 1
ATOM 2038 O O . ASP B 1 8 ? -6.995 29.742 3.601 1.00 32.29 8 ASP B O 1
ATOM 2043 N N . VAL B 1 9 ? -7.901 27.662 3.863 1.00 28.72 9 VAL B N 1
ATOM 2044 C CA . VAL B 1 9 ? -8.722 27.693 2.626 1.00 29.19 9 VAL B CA 1
ATOM 2045 C C . VAL B 1 9 ? -9.978 28.597 2.749 1.00 30.14 9 VAL B C 1
ATOM 2046 O O . VAL B 1 9 ? -10.942 28.308 3.440 1.00 27.80 9 VAL B O 1
ATOM 2050 N N . MET B 1 10 ? -9.880 29.747 2.144 1.00 30.04 10 MET B N 1
ATOM 2051 C CA . MET B 1 10 ? -10.831 30.804 2.312 1.00 31.13 10 MET B CA 1
ATOM 2052 C C . MET B 1 10 ? -11.913 30.843 1.221 1.00 31.61 10 MET B C 1
ATOM 2053 O O . MET B 1 10 ? -11.678 31.252 0.127 1.00 29.11 10 MET B O 1
ATOM 2058 N N . ALA B 1 11 ? -13.126 30.417 1.579 1.00 31.41 11 ALA B N 1
ATOM 2059 C CA . ALA B 1 11 ? -14.304 30.560 0.719 1.00 35.08 11 ALA B CA 1
ATOM 2060 C C . ALA B 1 11 ? -14.093 30.016 -0.729 1.00 35.97 11 ALA B C 1
ATOM 2061 O O . ALA B 1 11 ? -13.295 29.137 -0.932 1.00 36.96 11 ALA B O 1
ATOM 2063 N N . GLU B 1 12 ? -14.843 30.533 -1.725 1.00 36.27 12 GLU B N 1
ATOM 2064 C CA . GLU B 1 12 ? -14.795 29.919 -3.096 1.00 34.77 12 GLU B CA 1
ATOM 2065 C C . GLU B 1 12 ? -13.470 30.055 -3.856 1.00 33.80 12 GLU B C 1
ATOM 2066 O O . GLU B 1 12 ? -12.932 29.062 -4.431 1.00 32.35 12 GLU B O 1
ATOM 2072 N N . PRO B 1 13 ? -12.860 31.243 -3.801 1.00 31.73 13 PRO B N 1
ATOM 2073 C CA . PRO B 1 13 ? -11.533 31.302 -4.393 1.00 30.41 13 PRO B CA 1
ATOM 2074 C C . PRO B 1 13 ? -10.479 30.368 -3.815 1.00 29.27 13 PRO B C 1
ATOM 2075 O O . PRO B 1 13 ? -9.590 29.916 -4.559 1.00 29.66 13 PRO B O 1
ATOM 2079 N N . GLY B 1 14 ? -10.607 30.099 -2.525 1.00 29.37 14 GLY B N 1
ATOM 2080 C CA . GLY B 1 14 ? -9.652 29.213 -1.879 1.00 28.48 14 GLY B CA 1
ATOM 2081 C C . GLY B 1 14 ? -9.838 27.789 -2.367 1.00 29.08 14 GLY B C 1
ATOM 2082 O O . GLY B 1 14 ? -8.877 27.111 -2.735 1.00 28.43 14 GLY B O 1
ATOM 2083 N N . LEU B 1 15 ? -11.091 27.347 -2.384 1.00 28.41 15 LEU B N 1
ATOM 2084 C CA . LEU B 1 15 ? -11.432 25.999 -2.817 1.00 30.32 15 LEU B CA 1
ATOM 2085 C C . LEU B 1 15 ? -11.047 25.822 -4.285 1.00 30.61 15 LEU B C 1
ATOM 2086 O O . LEU B 1 15 ? -10.562 24.766 -4.691 1.00 30.59 15 LEU B O 1
ATOM 2091 N N . ARG B 1 16 ? -11.251 26.871 -5.074 1.00 31.42 16 ARG B N 1
ATOM 2092 C CA . ARG B 1 16 ? -10.908 26.842 -6.488 1.00 31.75 16 ARG B CA 1
ATOM 2093 C C . ARG B 1 16 ? -9.389 26.706 -6.643 1.00 31.35 16 ARG B C 1
ATOM 2094 O O . ARG B 1 16 ? -8.902 25.891 -7.431 1.00 32.41 16 ARG B O 1
ATOM 2102 N N . ALA B 1 17 ? -8.652 27.511 -5.887 1.00 30.35 17 ALA B N 1
ATOM 2103 C CA . ALA B 1 17 ? -7.195 27.502 -5.932 1.00 30.31 17 ALA B CA 1
ATOM 2104 C C . ALA B 1 17 ? -6.625 26.111 -5.634 1.00 31.50 17 ALA B C 1
ATOM 2105 O O . ALA B 1 17 ? -5.681 25.665 -6.295 1.00 32.16 17 ALA B O 1
ATOM 2107 N N . VAL B 1 18 ? -7.195 25.432 -4.641 1.00 30.37 18 VAL B N 1
ATOM 2108 C CA . VAL B 1 18 ? -6.731 24.098 -4.282 1.00 31.06 18 VAL B CA 1
ATOM 2109 C C . VAL B 1 18 ? -7.062 23.124 -5.408 1.00 32.03 18 VAL B C 1
ATOM 2110 O O . VAL B 1 18 ? -6.189 22.402 -5.893 1.00 32.94 18 VAL B O 1
ATOM 2114 N N . GLY B 1 19 ? -8.327 23.125 -5.827 1.00 33.51 19 GLY B N 1
ATOM 2115 C CA . GLY B 1 19 ? -8.767 22.246 -6.898 1.00 34.85 19 GLY B CA 1
ATOM 2116 C C . GLY B 1 19 ? -7.924 22.382 -8.151 1.00 35.19 19 GLY B C 1
ATOM 2117 O O . GLY B 1 19 ? -7.605 21.389 -8.796 1.00 34.97 19 GLY B O 1
ATOM 2118 N N . LEU B 1 20 ? -7.534 23.610 -8.476 1.00 35.97 20 LEU B N 1
ATOM 2119 C CA . LEU B 1 20 ? -6.739 23.870 -9.665 1.00 36.74 20 LEU B CA 1
ATOM 2120 C C . LEU B 1 20 ? -5.239 23.593 -9.586 1.00 34.75 20 LEU B C 1
ATOM 2121 O O . LEU B 1 20 ? -4.661 23.045 -10.525 1.00 34.36 20 LEU B O 1
ATOM 2126 N N . HIS B 1 21 ? -4.605 23.948 -8.475 1.00 32.34 21 HIS B N 1
ATOM 2127 C CA . HIS B 1 21 ? -3.157 23.772 -8.358 1.00 31.24 21 HIS B CA 1
ATOM 2128 C C . HIS B 1 21 ? -2.612 22.546 -7.619 1.00 29.63 21 HIS B C 1
ATOM 2129 O O . HIS B 1 21 ? -1.520 22.069 -7.929 1.00 30.02 21 HIS B O 1
ATOM 2136 N N . LEU B 1 22 ? -3.349 22.033 -6.644 1.00 29.04 22 LEU B N 1
ATOM 2137 C CA . LEU B 1 22 ? -2.839 20.896 -5.892 1.00 27.41 22 LEU B CA 1
ATOM 2138 C C . LEU B 1 22 ? -2.495 19.697 -6.776 1.00 27.76 22 LEU B C 1
ATOM 2139 O O . LEU B 1 22 ? -1.441 19.077 -6.608 1.00 25.12 22 LEU B O 1
ATOM 2144 N N . PRO B 1 23 ? -3.381 19.351 -7.726 1.00 29.95 23 PRO B N 1
ATOM 2145 C CA . PRO B 1 23 ? -3.113 18.211 -8.608 1.00 30.85 23 PRO B CA 1
ATOM 2146 C C . PRO B 1 23 ? -1.751 18.277 -9.285 1.00 32.17 23 PRO B C 1
ATOM 2147 O O . PRO B 1 23 ? -1.077 17.261 -9.430 1.00 32.01 23 PRO B O 1
ATOM 2151 N N . ASP B 1 24 ? -1.340 19.481 -9.673 1.00 32.81 24 ASP B N 1
ATOM 2152 C CA . ASP B 1 24 ? -0.053 19.681 -10.332 1.00 34.53 24 ASP B CA 1
ATOM 2153 C C . ASP B 1 24 ? 1.148 19.498 -9.399 1.00 35.21 24 ASP B C 1
ATOM 2154 O O . ASP B 1 24 ? 2.284 19.348 -9.862 1.00 35.11 24 ASP B O 1
ATOM 2159 N N . ILE B 1 25 ? 0.914 19.505 -8.089 1.00 35.99 25 ILE B N 1
ATOM 2160 C CA . ILE B 1 25 ? 2.023 19.369 -7.155 1.00 35.33 25 ILE B CA 1
ATOM 2161 C C . ILE B 1 25 ? 1.903 18.227 -6.149 1.00 35.31 25 ILE B C 1
ATOM 2162 O O . ILE B 1 25 ? 2.861 17.925 -5.446 1.00 34.50 25 ILE B O 1
ATOM 2167 N N . ARG B 1 26 ? 0.735 17.602 -6.076 1.00 35.41 26 ARG B N 1
ATOM 2168 C CA . ARG B 1 26 ? 0.511 16.504 -5.137 1.00 37.43 26 ARG B CA 1
ATOM 2169 C C . ARG B 1 26 ? 1.626 15.451 -5.144 1.00 38.03 26 ARG B C 1
ATOM 2170 O O . ARG B 1 26 ? 2.008 14.946 -4.087 1.00 37.72 26 ARG B O 1
ATOM 2178 N N . ASP B 1 27 ? 2.144 15.131 -6.332 1.00 38.34 27 ASP B N 1
ATOM 2179 C CA . ASP B 1 27 ? 3.209 14.137 -6.487 1.00 39.64 27 ASP B CA 1
ATOM 2180 C C . ASP B 1 27 ? 4.459 14.430 -5.676 1.00 38.80 27 ASP B C 1
ATOM 2181 O O . ASP B 1 27 ? 5.239 13.525 -5.385 1.00 38.71 27 ASP B O 1
ATOM 2186 N N . ARG B 1 28 ? 4.655 15.697 -5.329 1.00 37.56 28 ARG B N 1
ATOM 2187 C CA . ARG B 1 28 ? 5.825 16.116 -4.565 1.00 36.75 28 ARG B CA 1
ATOM 2188 C C . ARG B 1 28 ? 5.714 15.772 -3.080 1.00 35.74 28 ARG B C 1
ATOM 2189 O O . ARG B 1 28 ? 6.707 15.849 -2.354 1.00 35.67 28 ARG B O 1
ATOM 2197 N N . TYR B 1 29 ? 4.522 15.386 -2.624 1.00 33.22 29 TYR B N 1
ATOM 2198 C CA . TYR B 1 29 ? 4.337 15.086 -1.203 1.00 31.34 29 TYR B CA 1
ATOM 2199 C C . TYR B 1 29 ? 3.774 13.715 -0.869 1.00 31.29 29 TYR B C 1
ATOM 2200 O O . TYR B 1 29 ? 3.008 13.139 -1.635 1.00 30.84 29 TYR B O 1
ATOM 2209 N N . ASP B 1 30 ? 4.153 13.209 0.299 1.00 29.91 30 ASP B N 1
ATOM 2210 C CA . ASP B 1 30 ? 3.680 11.913 0.760 1.00 29.70 30 ASP B CA 1
ATOM 2211 C C . ASP B 1 30 ? 2.285 12.061 1.339 1.00 29.15 30 ASP B C 1
ATOM 2212 O O . ASP B 1 30 ? 1.441 11.182 1.171 1.00 26.94 30 ASP B O 1
ATOM 2217 N N . LEU B 1 31 ? 2.056 13.189 2.012 1.00 27.95 31 LEU B N 1
ATOM 2218 C CA . LEU B 1 31 ? 0.773 13.488 2.643 1.00 25.33 31 LEU B CA 1
ATOM 2219 C C . LEU B 1 31 ? 0.457 14.976 2.539 1.00 23.76 31 LEU B C 1
ATOM 2220 O O . LEU B 1 31 ? 1.355 15.811 2.628 1.00 22.39 31 LEU B O 1
ATOM 2225 N N . VAL B 1 32 ? -0.823 15.295 2.355 1.00 22.33 32 VAL B N 1
ATOM 2226 C CA . VAL B 1 32 ? -1.278 16.678 2.250 1.00 19.92 32 VAL B CA 1
ATOM 2227 C C . VAL B 1 32 ? -2.393 16.926 3.252 1.00 19.77 32 VAL B C 1
ATOM 2228 O O . VAL B 1 32 ? -3.395 16.216 3.259 1.00 17.83 32 VAL B O 1
ATOM 2232 N N . ILE B 1 33 ? -2.209 17.936 4.100 1.00 20.70 33 ILE B N 1
ATOM 2233 C CA . ILE B 1 33 ? -3.206 18.283 5.109 1.00 22.11 33 ILE B CA 1
ATOM 2234 C C . ILE B 1 33 ? -3.645 19.725 4.901 1.00 22.26 33 ILE B C 1
ATOM 2235 O O . ILE B 1 33 ? -2.832 20.589 4.567 1.00 21.14 33 ILE B O 1
ATOM 2240 N N . ALA B 1 34 ? -4.922 20.006 5.102 1.00 23.26 34 ALA B N 1
ATOM 2241 C CA . ALA B 1 34 ? -5.361 21.378 4.905 1.00 22.46 34 ALA B CA 1
ATOM 2242 C C . ALA B 1 34 ? -6.394 21.836 5.915 1.00 22.05 34 ALA B C 1
ATOM 2243 O O . ALA B 1 34 ? -7.196 21.044 6.409 1.00 22.17 34 ALA B O 1
ATOM 2245 N N . ASN B 1 35 ? -6.356 23.123 6.234 1.00 22.84 35 ASN B N 1
ATOM 2246 C CA . ASN B 1 35 ? -7.334 23.684 7.148 1.00 22.63 35 ASN B CA 1
ATOM 2247 C C . ASN B 1 35 ? -8.488 24.097 6.242 1.00 23.00 35 ASN B C 1
ATOM 2248 O O . ASN B 1 35 ? -8.284 24.810 5.263 1.00 22.23 35 ASN B O 1
ATOM 2253 N N . GLY B 1 36 ? -9.691 23.632 6.552 1.00 21.68 36 GLY B N 1
ATOM 2254 C CA . GLY B 1 36 ? -10.842 23.968 5.734 1.00 24.22 36 GLY B CA 1
ATOM 2255 C C . GLY B 1 36 ? -11.932 24.585 6.583 1.00 25.51 36 GLY B C 1
ATOM 2256 O O . GLY B 1 36 ? -13.119 24.339 6.383 1.00 23.89 36 GLY B O 1
ATOM 2257 N N . GLU B 1 37 ? -11.514 25.406 7.534 1.00 28.19 37 GLU B N 1
ATOM 2258 C CA . GLU B 1 37 ? -12.441 26.058 8.448 1.00 30.26 37 GLU B CA 1
ATOM 2259 C C . GLU B 1 37 ? -13.422 27.012 7.773 1.00 28.63 37 GLU B C 1
ATOM 2260 O O . GLU B 1 37 ? -14.540 27.201 8.248 1.00 26.90 37 GLU B O 1
ATOM 2266 N N . ASN B 1 38 ? -12.994 27.620 6.674 1.00 29.29 38 ASN B N 1
ATOM 2267 C CA . ASN B 1 38 ? -13.830 28.574 5.960 1.00 29.93 38 ASN B CA 1
ATOM 2268 C C . ASN B 1 38 ? -14.127 28.095 4.545 1.00 31.16 38 ASN B C 1
ATOM 2269 O O . ASN B 1 38 ? -14.569 28.877 3.712 1.00 32.77 38 ASN B O 1
ATOM 2274 N N . ALA B 1 39 ? -13.902 26.811 4.278 1.00 30.49 39 ALA B N 1
ATOM 2275 C CA . ALA B 1 39 ? -14.101 26.265 2.935 1.00 30.90 39 ALA B CA 1
ATOM 2276 C C . ALA B 1 39 ? -15.520 26.357 2.364 1.00 30.43 39 ALA B C 1
ATOM 2277 O O . ALA B 1 39 ? -15.697 26.466 1.156 1.00 30.64 39 ALA B O 1
ATOM 2279 N N . ALA B 1 40 ? -16.528 26.312 3.223 1.00 31.30 40 ALA B N 1
ATOM 2280 C CA . ALA B 1 40 ? -17.903 26.377 2.755 1.00 33.13 40 ALA B CA 1
ATOM 2281 C C . ALA B 1 40 ? -18.349 27.825 2.550 1.00 33.96 40 ALA B C 1
ATOM 2282 O O . ALA B 1 40 ? -19.017 28.407 3.400 1.00 33.85 40 ALA B O 1
ATOM 2284 N N . ARG B 1 41 ? -17.972 28.399 1.413 1.00 35.42 41 ARG B N 1
ATOM 2285 C CA . ARG B 1 41 ? -18.335 29.776 1.098 1.00 37.59 41 ARG B CA 1
ATOM 2286 C C . ARG B 1 41 ? -17.960 30.754 2.213 1.00 37.36 41 ARG B C 1
ATOM 2287 O O . ARG B 1 41 ? -18.656 31.743 2.435 1.00 37.85 41 ARG B O 1
ATOM 2295 N N . GLY B 1 42 ? -16.869 30.468 2.919 1.00 36.95 42 GLY B N 1
ATOM 2296 C CA . GLY B 1 42 ? -16.415 31.359 3.973 1.00 36.53 42 GLY B CA 1
ATOM 2297 C C . GLY B 1 42 ? -16.678 30.950 5.410 1.00 36.84 42 GLY B C 1
ATOM 2298 O O . GLY B 1 42 ? -15.927 31.329 6.314 1.00 36.22 42 GLY B O 1
ATOM 2299 N N . LYS B 1 43 ? -17.730 30.174 5.641 1.00 36.85 43 LYS B N 1
ATOM 2300 C CA . LYS B 1 43 ? -18.059 29.773 7.000 1.00 36.26 43 LYS B CA 1
ATOM 2301 C C . LYS B 1 43 ? -18.252 28.281 7.226 1.00 34.88 43 LYS B C 1
ATOM 2302 O O . LYS B 1 43 ? -19.341 27.746 7.019 1.00 35.47 43 LYS B O 1
ATOM 2308 N N . GLY B 1 44 ? -17.194 27.608 7.658 1.00 32.91 44 GLY B N 1
ATOM 2309 C CA . GLY B 1 44 ? -17.308 26.193 7.939 1.00 30.84 44 GLY B CA 1
ATOM 2310 C C . GLY B 1 44 ? -16.955 25.228 6.826 1.00 30.04 44 GLY B C 1
ATOM 2311 O O . GLY B 1 44 ? -16.211 25.559 5.899 1.00 29.00 44 GLY B O 1
ATOM 2312 N N . LEU B 1 45 ? -17.510 24.024 6.941 1.00 30.23 45 LEU B N 1
ATOM 2313 C CA . LEU B 1 45 ? -17.272 22.940 5.996 1.00 30.28 45 LEU B CA 1
ATOM 2314 C C . LEU B 1 45 ? -18.565 22.155 5.765 1.00 30.68 45 LEU B C 1
ATOM 2315 O O . LEU B 1 45 ? -19.280 21.823 6.714 1.00 29.31 45 LEU B O 1
ATOM 2320 N N . ASP B 1 46 ? -18.867 21.872 4.502 1.00 31.00 46 ASP B N 1
ATOM 2321 C CA . ASP B 1 46 ? -20.044 21.082 4.163 1.00 32.17 46 ASP B CA 1
ATOM 2322 C C . ASP B 1 46 ? -19.591 19.918 3.283 1.00 31.96 46 ASP B C 1
ATOM 2323 O O . ASP B 1 46 ? -18.428 19.853 2.879 1.00 30.75 46 ASP B O 1
ATOM 2328 N N . ARG B 1 47 ? -20.497 18.996 2.993 1.00 32.45 47 ARG B N 1
ATOM 2329 C CA . ARG B 1 47 ? -20.143 17.839 2.186 1.00 33.95 47 ARG B CA 1
ATOM 2330 C C . ARG B 1 47 ? -19.494 18.198 0.851 1.00 32.44 47 ARG B C 1
ATOM 2331 O O . ARG B 1 47 ? -18.490 17.604 0.471 1.00 31.25 47 ARG B O 1
ATOM 2339 N N . ARG B 1 48 ? -20.049 19.178 0.147 1.00 31.85 48 ARG B N 1
ATOM 2340 C CA . ARG B 1 48 ? -19.497 19.568 -1.145 1.00 30.63 48 ARG B CA 1
ATOM 2341 C C . ARG B 1 48 ? -18.038 19.991 -1.078 1.00 29.72 48 ARG B C 1
ATOM 2342 O O . ARG B 1 48 ? -17.176 19.367 -1.705 1.00 31.00 48 ARG B O 1
ATOM 2350 N N . SER B 1 49 ? -17.758 21.058 -0.333 1.00 28.35 49 SER B N 1
ATOM 2351 C CA . SER B 1 49 ? -16.393 21.564 -0.222 1.00 27.90 49 SER B CA 1
ATOM 2352 C C . SER B 1 49 ? -15.427 20.506 0.295 1.00 27.52 49 SER B C 1
ATOM 2353 O O . SER B 1 49 ? -14.248 20.513 -0.052 1.00 27.84 49 SER B O 1
ATOM 2356 N N . TYR B 1 50 ? -15.914 19.598 1.131 1.00 28.99 50 TYR B N 1
ATOM 2357 C CA . TYR B 1 50 ? -15.043 18.545 1.631 1.00 30.12 50 TYR B CA 1
ATOM 2358 C C . TYR B 1 50 ? -14.605 17.716 0.425 1.00 30.64 50 TYR B C 1
ATOM 2359 O O . TYR B 1 50 ? -13.410 17.529 0.192 1.00 31.81 50 TYR B O 1
ATOM 2368 N N . ARG B 1 51 ? -15.584 17.252 -0.351 1.00 31.03 51 ARG B N 1
ATOM 2369 C CA . ARG B 1 51 ? -15.330 16.441 -1.546 1.00 32.42 51 ARG B CA 1
ATOM 2370 C C . ARG B 1 51 ? -14.288 17.049 -2.491 1.00 31.81 51 ARG B C 1
ATOM 2371 O O . ARG B 1 51 ? -13.349 16.378 -2.911 1.00 30.38 51 ARG B O 1
ATOM 2379 N N . LEU B 1 52 ? -14.457 18.323 -2.827 1.00 31.16 52 LEU B N 1
ATOM 2380 C CA . LEU B 1 52 ? -13.528 18.985 -3.731 1.00 30.88 52 LEU B CA 1
ATOM 2381 C C . LEU B 1 52 ? -12.107 19.007 -3.151 1.00 30.21 52 LEU B C 1
ATOM 2382 O O . LEU B 1 52 ? -11.122 18.911 -3.885 1.00 30.26 52 LEU B O 1
ATOM 2387 N N . LEU B 1 53 ? -11.993 19.125 -1.833 1.00 29.64 53 LEU B N 1
ATOM 2388 C CA . LEU B 1 53 ? -10.671 19.126 -1.214 1.00 27.96 53 LEU B CA 1
ATOM 2389 C C . LEU B 1 53 ? -10.037 17.740 -1.373 1.00 25.77 53 LEU B C 1
ATOM 2390 O O . LEU B 1 53 ? -8.918 17.611 -1.855 1.00 23.53 53 LEU B O 1
ATOM 2395 N N . ARG B 1 54 ? -10.770 16.709 -0.970 1.00 26.26 54 ARG B N 1
ATOM 2396 C CA . ARG B 1 54 ? -10.295 15.332 -1.075 1.00 28.11 54 ARG B CA 1
ATOM 2397 C C . ARG B 1 54 ? -9.938 14.973 -2.515 1.00 29.09 54 ARG B C 1
ATOM 2398 O O . ARG B 1 54 ? -8.867 14.412 -2.779 1.00 27.34 54 ARG B O 1
ATOM 2406 N N . GLU B 1 55 ? -10.835 15.318 -3.437 1.00 30.04 55 GLU B N 1
ATOM 2407 C CA . GLU B 1 55 ? -10.642 15.042 -4.853 1.00 31.40 55 GLU B CA 1
ATOM 2408 C C . GLU B 1 55 ? -9.470 15.809 -5.434 1.00 31.34 55 GLU B C 1
ATOM 2409 O O . GLU B 1 55 ? -8.994 15.489 -6.520 1.00 30.92 55 GLU B O 1
ATOM 2415 N N . ALA B 1 56 ? -8.999 16.822 -4.714 1.00 30.52 56 ALA B N 1
ATOM 2416 C CA . ALA B 1 56 ? -7.881 17.614 -5.194 1.00 28.78 56 ALA B CA 1
ATOM 2417 C C . ALA B 1 56 ? -6.574 17.011 -4.701 1.00 28.82 56 ALA B C 1
ATOM 2418 O O . ALA B 1 56 ? -5.493 17.359 -5.187 1.00 29.04 56 ALA B O 1
ATOM 2420 N N . GLY B 1 57 ? -6.672 16.104 -3.736 1.00 27.92 57 GLY B N 1
ATOM 2421 C CA . GLY B 1 57 ? -5.475 15.470 -3.214 1.00 29.57 57 GLY B CA 1
ATOM 2422 C C . GLY B 1 57 ? -5.224 15.685 -1.731 1.00 29.21 57 GLY B C 1
ATOM 2423 O O . GLY B 1 57 ? -4.180 15.288 -1.212 1.00 29.95 57 GLY B O 1
ATOM 2424 N N . VAL B 1 58 ? -6.165 16.324 -1.042 1.00 28.21 58 VAL B N 1
ATOM 2425 C CA . VAL B 1 58 ? -6.010 16.559 0.388 1.00 26.11 58 VAL B CA 1
ATOM 2426 C C . VAL B 1 58 ? -6.380 15.275 1.127 1.00 25.04 58 VAL B C 1
ATOM 2427 O O . VAL B 1 58 ? -7.424 14.682 0.860 1.00 22.59 58 VAL B O 1
ATOM 2431 N N . ASP B 1 59 ? -5.524 14.863 2.058 1.00 23.89 59 ASP B N 1
ATOM 2432 C CA . ASP B 1 59 ? -5.732 13.639 2.831 1.00 24.07 59 ASP B CA 1
ATOM 2433 C C . ASP B 1 59 ? -6.462 13.830 4.157 1.00 24.37 59 ASP B C 1
ATOM 2434 O O . ASP B 1 59 ? -7.120 12.913 4.645 1.00 26.36 59 ASP B O 1
ATOM 2439 N N . LEU B 1 60 ? -6.347 15.018 4.741 1.00 23.70 60 LEU B N 1
ATOM 2440 C CA . LEU B 1 60 ? -6.974 15.306 6.031 1.00 23.57 60 LEU B CA 1
ATOM 2441 C C . LEU B 1 60 ? -7.325 16.788 6.131 1.00 23.09 60 LEU B C 1
ATOM 2442 O O . LEU B 1 60 ? -6.533 17.657 5.744 1.00 23.32 60 LEU B O 1
ATOM 2447 N N . VAL B 1 61 ? -8.514 17.066 6.656 1.00 22.54 61 VAL B N 1
ATOM 2448 C CA . VAL B 1 61 ? -8.976 18.436 6.798 1.00 21.93 61 VAL B CA 1
ATOM 2449 C C . VAL B 1 61 ? -9.238 18.795 8.261 1.00 21.32 61 VAL B C 1
ATOM 2450 O O . VAL B 1 61 ? -9.909 18.056 8.982 1.00 19.96 61 VAL B O 1
ATOM 2454 N N . SER B 1 62 ? -8.689 19.929 8.691 1.00 21.30 62 SER B N 1
ATOM 2455 C CA . SER B 1 62 ? -8.872 20.417 10.061 1.00 22.75 62 SER B CA 1
ATOM 2456 C C . SER B 1 62 ? -9.883 21.575 10.061 1.00 23.68 62 SER B C 1
ATOM 2457 O O . SER B 1 62 ? -10.127 22.197 9.027 1.00 24.27 62 SER B O 1
ATOM 2460 N N . LEU B 1 63 ? -10.468 21.866 11.219 1.00 26.29 63 LEU B N 1
ATOM 2461 C CA . LEU B 1 63 ? -11.458 22.933 11.309 1.00 28.01 63 LEU B CA 1
ATOM 2462 C C . LEU B 1 63 ? -10.994 24.163 12.097 1.00 30.41 63 LEU B C 1
ATOM 2463 O O . LEU B 1 63 ? -10.021 24.827 11.719 1.00 31.30 63 LEU B O 1
ATOM 2468 N N . GLY B 1 64 ? -11.699 24.467 13.182 1.00 30.66 64 GLY B N 1
ATOM 2469 C CA . GLY B 1 64 ? -11.351 25.616 13.996 1.00 31.90 64 GLY B CA 1
ATOM 2470 C C . GLY B 1 64 ? -12.570 26.113 14.747 1.00 34.11 64 GLY B C 1
ATOM 2471 O O . GLY B 1 64 ? -13.443 25.320 15.110 1.00 33.58 64 GLY B O 1
ATOM 2472 N N . ASN B 1 65 ? -12.645 27.422 14.976 1.00 36.46 65 ASN B N 1
ATOM 2473 C CA . ASN B 1 65 ? -13.775 27.998 15.696 1.00 39.57 65 ASN B CA 1
ATOM 2474 C C . ASN B 1 65 ? -15.084 27.923 14.908 1.00 39.98 65 ASN B C 1
ATOM 2475 O O . ASN B 1 65 ? -16.158 27.883 15.500 1.00 40.42 65 ASN B O 1
ATOM 2480 N N . HIS B 1 66 ? -14.988 27.877 13.581 1.00 41.05 66 HIS B N 1
ATOM 2481 C CA . HIS B 1 66 ? -16.170 27.804 12.715 1.00 43.32 66 HIS B CA 1
ATOM 2482 C C . HIS B 1 66 ? -16.582 26.370 12.389 1.00 43.30 66 HIS B C 1
ATOM 2483 O O . HIS B 1 66 ? -17.502 26.141 11.606 1.00 43.24 66 HIS B O 1
ATOM 2490 N N . ALA B 1 67 ? -15.900 25.413 13.008 1.00 43.69 67 ALA B N 1
ATOM 2491 C CA . ALA B 1 67 ? -16.144 23.991 12.786 1.00 44.29 67 ALA B CA 1
ATOM 2492 C C . ALA B 1 67 ? -17.594 23.525 12.859 1.00 44.84 67 ALA B C 1
ATOM 2493 O O . ALA B 1 67 ? -17.899 22.400 12.458 1.00 46.18 67 ALA B O 1
ATOM 2495 N N . TRP B 1 68 ? -18.495 24.371 13.346 1.00 44.52 68 TRP B N 1
ATOM 2496 C CA . TRP B 1 68 ? -19.876 23.942 13.501 1.00 44.93 68 TRP B CA 1
ATOM 2497 C C . TRP B 1 68 ? -20.934 24.709 12.729 1.00 46.48 68 TRP B C 1
ATOM 2498 O O . TRP B 1 68 ? -22.126 24.472 12.926 1.00 47.42 68 TRP B O 1
ATOM 2509 N N . ASP B 1 69 ? -20.516 25.611 11.848 1.00 48.55 69 ASP B N 1
ATOM 2510 C CA . ASP B 1 69 ? -21.470 26.402 11.074 1.00 51.33 69 ASP B CA 1
ATOM 2511 C C . ASP B 1 69 ? -22.527 25.577 10.330 1.00 51.83 69 ASP B C 1
ATOM 2512 O O . ASP B 1 69 ? -23.708 25.933 10.329 1.00 52.48 69 ASP B O 1
ATOM 2517 N N . HIS B 1 70 ? -22.106 24.481 9.701 1.00 52.08 70 HIS B N 1
ATOM 2518 C CA . HIS B 1 70 ? -23.026 23.632 8.948 1.00 51.22 70 HIS B CA 1
ATOM 2519 C C . HIS B 1 70 ? -23.283 22.273 9.586 1.00 51.32 70 HIS B C 1
ATOM 2520 O O . HIS B 1 70 ? -22.401 21.678 10.204 1.00 51.98 70 HIS B O 1
ATOM 2527 N N . LYS B 1 71 ? -24.507 21.787 9.415 1.00 50.53 71 LYS B N 1
ATOM 2528 C CA . LYS B 1 71 ? -24.925 20.505 9.959 1.00 50.50 71 LYS B CA 1
ATOM 2529 C C . LYS B 1 71 ? -24.076 19.361 9.406 1.00 48.94 71 LYS B C 1
ATOM 2530 O O . LYS B 1 71 ? -23.482 18.595 10.161 1.00 50.19 71 LYS B O 1
ATOM 2536 N N . GLU B 1 72 ? -24.029 19.265 8.080 1.00 46.13 72 GLU B N 1
ATOM 2537 C CA . GLU B 1 72 ? -23.285 18.227 7.375 1.00 43.08 72 GLU B CA 1
ATOM 2538 C C . GLU B 1 72 ? -21.938 17.862 7.992 1.00 40.36 72 GLU B C 1
ATOM 2539 O O . GLU B 1 72 ? -21.437 16.756 7.791 1.00 38.56 72 GLU B O 1
ATOM 2545 N N . VAL B 1 73 ? -21.353 18.790 8.739 1.00 38.06 73 VAL B N 1
ATOM 2546 C CA . VAL B 1 73 ? -20.059 18.556 9.358 1.00 35.60 73 VAL B CA 1
ATOM 2547 C C . VAL B 1 73 ? -20.079 17.359 10.301 1.00 35.53 73 VAL B C 1
ATOM 2548 O O . VAL B 1 73 ? -19.090 16.646 10.415 1.00 34.90 73 VAL B O 1
ATOM 2552 N N . TYR B 1 74 ? -21.207 17.130 10.967 1.00 36.07 74 TYR B N 1
ATOM 2553 C CA . TYR B 1 74 ? -21.295 16.025 11.916 1.00 36.91 74 TYR B CA 1
ATOM 2554 C C . TYR B 1 74 ? -21.170 14.643 11.284 1.00 36.21 74 TYR B C 1
ATOM 2555 O O . TYR B 1 74 ? -20.722 13.703 11.938 1.00 36.65 74 TYR B O 1
ATOM 2564 N N . ALA B 1 75 ? -21.547 14.513 10.018 1.00 35.85 75 ALA B N 1
ATOM 2565 C CA . ALA B 1 75 ? -21.412 13.231 9.334 1.00 36.09 75 ALA B CA 1
ATOM 2566 C C . ALA B 1 75 ? -19.938 13.077 8.950 1.00 35.96 75 ALA B C 1
ATOM 2567 O O . ALA B 1 75 ? -19.358 11.993 9.058 1.00 35.42 75 ALA B O 1
ATOM 2569 N N . LEU B 1 76 ? -19.341 14.180 8.503 1.00 36.09 76 LEU B N 1
ATOM 2570 C CA . LEU B 1 76 ? -17.935 14.198 8.101 1.00 35.83 76 LEU B CA 1
ATOM 2571 C C . LEU B 1 76 ? -17.028 13.878 9.292 1.00 35.48 76 LEU B C 1
ATOM 2572 O O . LEU B 1 76 ? -16.001 13.212 9.144 1.00 33.52 76 LEU B O 1
ATOM 2577 N N . LEU B 1 77 ? -17.422 14.364 10.469 1.00 35.11 77 LEU B N 1
ATOM 2578 C CA . LEU B 1 77 ? -16.657 14.161 11.694 1.00 34.87 77 LEU B CA 1
ATOM 2579 C C . LEU B 1 77 ? -16.651 12.725 12.210 1.00 36.09 77 LEU B C 1
ATOM 2580 O O . LEU B 1 77 ? -15.677 12.286 12.817 1.00 35.28 77 LEU B O 1
ATOM 2585 N N . GLU B 1 78 ? -17.727 11.987 11.981 1.00 37.75 78 GLU B N 1
ATOM 2586 C CA . GLU B 1 78 ? -17.760 10.625 12.476 1.00 41.66 78 GLU B CA 1
ATOM 2587 C C . GLU B 1 78 ? -17.211 9.570 11.521 1.00 40.33 78 GLU B C 1
ATOM 2588 O O . GLU B 1 78 ? -16.809 8.497 11.965 1.00 40.17 78 GLU B O 1
ATOM 2594 N N . SER B 1 79 ? -17.148 9.871 10.226 1.00 39.13 79 SER B N 1
ATOM 2595 C CA . SER B 1 79 ? -16.667 8.875 9.276 1.00 38.34 79 SER B CA 1
ATOM 2596 C C . SER B 1 79 ? -15.593 9.303 8.287 1.00 37.41 79 SER B C 1
ATOM 2597 O O . SER B 1 79 ? -15.129 8.483 7.498 1.00 39.27 79 SER B O 1
ATOM 2600 N N . GLU B 1 80 ? -15.190 10.565 8.313 1.00 34.61 80 GLU B N 1
ATOM 2601 C CA . GLU B 1 80 ? -14.186 11.035 7.362 1.00 32.75 80 GLU B CA 1
ATOM 2602 C C . GLU B 1 80 ? -12.932 11.555 8.027 1.00 29.69 80 GLU B C 1
ATOM 2603 O O . GLU B 1 80 ? -12.925 11.806 9.224 1.00 28.40 80 GLU B O 1
ATOM 2609 N N . PRO B 1 81 ? -11.843 11.698 7.253 1.00 28.74 81 PRO B N 1
ATOM 2610 C CA . PRO B 1 81 ? -10.576 12.210 7.783 1.00 26.72 81 PRO B CA 1
ATOM 2611 C C . PRO B 1 81 ? -10.684 13.736 7.953 1.00 26.03 81 PRO B C 1
ATOM 2612 O O . PRO B 1 81 ? -10.115 14.515 7.181 1.00 24.03 81 PRO B O 1
ATOM 2616 N N . VAL B 1 82 ? -11.460 14.130 8.962 1.00 24.03 82 VAL B N 1
ATOM 2617 C CA . VAL B 1 82 ? -11.711 15.525 9.322 1.00 23.41 82 VAL B CA 1
ATOM 2618 C C . VAL B 1 82 ? -11.582 15.615 10.837 1.00 24.03 82 VAL B C 1
ATOM 2619 O O . VAL B 1 82 ? -12.150 14.801 11.560 1.00 24.03 82 VAL B O 1
ATOM 2623 N N . VAL B 1 83 ? -10.837 16.598 11.318 1.00 22.80 83 VAL B N 1
ATOM 2624 C CA . VAL B 1 83 ? -10.656 16.755 12.751 1.00 21.75 83 VAL B CA 1
ATOM 2625 C C . VAL B 1 83 ? -11.024 18.144 13.246 1.00 21.59 83 VAL B C 1
ATOM 2626 O O . VAL B 1 83 ? -10.984 19.120 12.489 1.00 20.52 83 VAL B O 1
ATOM 2630 N N . ARG B 1 84 ? -11.399 18.222 14.518 1.00 22.24 84 ARG B N 1
ATOM 2631 C CA . ARG B 1 84 ? -11.728 19.500 15.139 1.00 21.84 84 ARG B CA 1
ATOM 2632 C C . ARG B 1 84 ? -10.737 19.745 16.273 1.00 22.03 84 ARG B C 1
ATOM 2633 O O . ARG B 1 84 ? -9.953 18.870 16.615 1.00 21.88 84 ARG B O 1
ATOM 2641 N N . PRO B 1 85 ? -10.740 20.942 16.863 1.00 20.70 85 PRO B N 1
ATOM 2642 C CA . PRO B 1 85 ? -9.777 21.178 17.945 1.00 20.51 85 PRO B CA 1
ATOM 2643 C C . PRO B 1 85 ? -9.843 20.150 19.075 1.00 20.12 85 PRO B C 1
ATOM 2644 O O . PRO B 1 85 ? -10.923 19.860 19.603 1.00 20.36 85 PRO B O 1
ATOM 2648 N N . LEU B 1 86 ? -8.676 19.604 19.424 1.00 18.50 86 LEU B N 1
ATOM 2649 C CA . LEU B 1 86 ? -8.518 18.608 20.488 1.00 17.10 86 LEU B CA 1
ATOM 2650 C C . LEU B 1 86 ? -9.073 19.181 21.781 1.00 17.42 86 LEU B C 1
ATOM 2651 O O . LEU B 1 86 ? -9.665 18.498 22.615 1.00 15.90 86 LEU B O 1
ATOM 2656 N N . ASN B 1 87 ? -8.834 20.476 21.884 1.00 19.67 87 ASN B N 1
ATOM 2657 C CA . ASN B 1 87 ? -9.205 20.911 23.216 1.00 19.80 87 ASN B CA 1
ATOM 2658 C C . ASN B 1 87 ? -10.601 21.501 23.463 1.00 20.77 87 ASN B C 1
ATOM 2659 O O . ASN B 1 87 ? -10.845 22.085 24.518 1.00 17.70 87 ASN B O 1
ATOM 2664 N N . TYR B 1 88 ? -11.564 20.992 22.701 1.00 19.66 88 TYR B N 1
ATOM 2665 C CA . TYR B 1 88 ? -12.958 21.078 23.133 1.00 21.24 88 TYR B CA 1
ATOM 2666 C C . TYR B 1 88 ? -13.224 20.132 24.309 1.00 22.02 88 TYR B C 1
ATOM 2667 O O . TYR B 1 88 ? -12.488 19.168 24.528 1.00 22.55 88 TYR B O 1
ATOM 2676 N N . PRO B 1 89 ? -14.289 20.395 25.083 1.00 22.58 89 PRO B N 1
ATOM 2677 C CA . PRO B 1 89 ? -14.596 19.534 26.228 1.00 22.84 89 PRO B CA 1
ATOM 2678 C C . PRO B 1 89 ? -15.042 18.117 25.888 1.00 24.71 89 PRO B C 1
ATOM 2679 O O . PRO B 1 89 ? -15.403 17.813 24.750 1.00 22.52 89 PRO B O 1
ATOM 2683 N N . PRO B 1 90 ? -14.997 17.218 26.877 1.00 25.72 90 PRO B N 1
ATOM 2684 C CA . PRO B 1 90 ? -15.418 15.836 26.640 1.00 27.53 90 PRO B CA 1
ATOM 2685 C C . PRO B 1 90 ? -16.834 15.841 26.051 1.00 28.44 90 PRO B C 1
ATOM 2686 O O . PRO B 1 90 ? -17.599 16.789 26.265 1.00 29.00 90 PRO B O 1
ATOM 2690 N N . GLY B 1 91 ? -17.179 14.795 25.307 1.00 27.88 91 GLY B N 1
ATOM 2691 C CA . GLY B 1 91 ? -18.502 14.730 24.705 1.00 27.75 91 GLY B CA 1
ATOM 2692 C C . GLY B 1 91 ? -18.634 15.496 23.397 1.00 28.68 91 GLY B C 1
ATOM 2693 O O . GLY B 1 91 ? -19.709 15.529 22.800 1.00 28.15 91 GLY B O 1
ATOM 2694 N N . THR B 1 92 ? -17.550 16.121 22.948 1.00 27.53 92 THR B N 1
ATOM 2695 C CA . THR B 1 92 ? -17.575 16.874 21.701 1.00 26.88 92 THR B CA 1
ATOM 2696 C C . THR B 1 92 ? -17.483 15.930 20.510 1.00 27.32 92 THR B C 1
ATOM 2697 O O . THR B 1 92 ? -16.654 15.011 20.491 1.00 25.38 92 THR B O 1
ATOM 2701 N N . PRO B 1 93 ? -18.333 16.151 19.495 1.00 26.72 93 PRO B N 1
ATOM 2702 C CA . PRO B 1 93 ? -18.346 15.324 18.284 1.00 28.29 93 PRO B CA 1
ATOM 2703 C C . PRO B 1 93 ? -17.005 15.356 17.554 1.00 27.77 93 PRO B C 1
ATOM 2704 O O . PRO B 1 93 ? -16.232 16.310 17.685 1.00 27.91 93 PRO B O 1
ATOM 2708 N N . GLY B 1 94 ? -16.738 14.312 16.779 1.00 29.24 94 GLY B N 1
ATOM 2709 C CA . GLY B 1 94 ? -15.504 14.258 16.019 1.00 29.12 94 GLY B CA 1
ATOM 2710 C C . GLY B 1 94 ? -14.300 13.959 16.876 1.00 29.15 94 GLY B C 1
ATOM 2711 O O . GLY B 1 94 ? -14.420 13.722 18.073 1.00 30.15 94 GLY B O 1
ATOM 2712 N N . LYS B 1 95 ? -13.128 13.985 16.257 1.00 29.61 95 LYS B N 1
ATOM 2713 C CA . LYS B 1 95 ? -11.889 13.691 16.950 1.00 28.92 95 LYS B CA 1
ATOM 2714 C C . LYS B 1 95 ? -10.967 14.895 16.905 1.00 27.81 95 LYS B C 1
ATOM 2715 O O . LYS B 1 95 ? -11.019 15.693 15.967 1.00 27.47 95 LYS B O 1
ATOM 2721 N N . GLY B 1 96 ? -10.117 15.012 17.918 1.00 27.52 96 GLY B N 1
ATOM 2722 C CA . GLY B 1 96 ? -9.188 16.123 17.981 1.00 27.61 96 GLY B CA 1
ATOM 2723 C C . GLY B 1 96 ? -7.839 15.780 17.392 1.00 26.71 96 GLY B C 1
ATOM 2724 O O . GLY B 1 96 ? -6.918 16.601 17.420 1.00 27.09 96 GLY B O 1
ATOM 2725 N N . PHE B 1 97 ? -7.715 14.572 16.854 1.00 24.50 97 PHE B N 1
ATOM 2726 C CA . PHE B 1 97 ? -6.454 14.146 16.261 1.00 25.29 97 PHE B CA 1
ATOM 2727 C C . PHE B 1 97 ? -6.676 13.040 15.250 1.00 24.37 97 PHE B C 1
ATOM 2728 O O . PHE B 1 97 ? -7.713 12.388 15.247 1.00 23.82 97 PHE B O 1
ATOM 2736 N N . TRP B 1 98 ? -5.677 12.818 14.409 1.00 25.01 98 TRP B N 1
ATOM 2737 C CA . TRP B 1 98 ? -5.764 11.778 13.397 1.00 26.13 98 TRP B CA 1
ATOM 2738 C C . TRP B 1 98 ? -4.395 11.162 13.162 1.00 27.06 98 TRP B C 1
ATOM 2739 O O . TRP B 1 98 ? -3.371 11.831 13.289 1.00 27.15 98 TRP B O 1
ATOM 2750 N N . ARG B 1 99 ? -4.392 9.878 12.828 1.00 29.06 99 ARG B N 1
ATOM 2751 C CA . ARG B 1 99 ? -3.161 9.157 12.554 1.00 30.68 99 ARG B CA 1
ATOM 2752 C C . ARG B 1 99 ? -3.085 8.869 11.065 1.00 31.23 99 ARG B C 1
ATOM 2753 O O . ARG B 1 99 ? -3.943 8.183 10.522 1.00 33.14 99 ARG B O 1
ATOM 2761 N N . LEU B 1 100 ? -2.072 9.407 10.399 1.00 32.47 100 LEU B N 1
ATOM 2762 C CA . LEU B 1 100 ? -1.909 9.163 8.974 1.00 33.50 100 LEU B CA 1
ATOM 2763 C C . LEU B 1 100 ? -0.803 8.137 8.811 1.00 35.20 100 LEU B C 1
ATOM 2764 O O . LEU B 1 100 ? 0.197 8.161 9.536 1.00 33.99 100 LEU B O 1
ATOM 2769 N N . GLU B 1 101 ? -0.999 7.230 7.863 1.00 36.81 101 GLU B N 1
ATOM 2770 C CA . GLU B 1 101 ? -0.037 6.176 7.587 1.00 37.95 101 GLU B CA 1
ATOM 2771 C C . GLU B 1 101 ? 0.361 6.253 6.119 1.00 37.60 101 GLU B C 1
ATOM 2772 O O . GLU B 1 101 ? -0.493 6.265 5.233 1.00 37.39 101 GLU B O 1
ATOM 2778 N N . VAL B 1 102 ? 1.657 6.316 5.860 1.00 36.93 102 VAL B N 1
ATOM 2779 C CA . VAL B 1 102 ? 2.125 6.380 4.489 1.00 37.13 102 VAL B CA 1
ATOM 2780 C C . VAL B 1 102 ? 3.554 5.845 4.403 1.00 37.13 102 VAL B C 1
ATOM 2781 O O . VAL B 1 102 ? 4.445 6.319 5.101 1.00 38.07 102 VAL B O 1
ATOM 2785 N N . GLY B 1 103 ? 3.754 4.835 3.558 1.00 37.43 103 GLY B N 1
ATOM 2786 C CA . GLY B 1 103 ? 5.074 4.243 3.390 1.00 36.30 103 GLY B CA 1
ATOM 2787 C C . GLY B 1 103 ? 5.564 3.520 4.632 1.00 35.91 103 GLY B C 1
ATOM 2788 O O . GLY B 1 103 ? 6.766 3.454 4.891 1.00 35.80 103 GLY B O 1
ATOM 2789 N N . GLY B 1 104 ? 4.632 2.976 5.405 1.00 35.88 104 GLY B N 1
ATOM 2790 C CA . GLY B 1 104 ? 5.012 2.278 6.617 1.00 35.42 104 GLY B CA 1
ATOM 2791 C C . GLY B 1 104 ? 5.291 3.231 7.771 1.00 36.35 104 GLY B C 1
ATOM 2792 O O . GLY B 1 104 ? 5.452 2.797 8.910 1.00 37.10 104 GLY B O 1
ATOM 2793 N N . GLU B 1 105 ? 5.365 4.528 7.482 1.00 35.58 105 GLU B N 1
ATOM 2794 C CA . GLU B 1 105 ? 5.611 5.527 8.517 1.00 35.03 105 GLU B CA 1
ATOM 2795 C C . GLU B 1 105 ? 4.298 6.142 8.976 1.00 34.14 105 GLU B C 1
ATOM 2796 O O . GLU B 1 105 ? 3.325 6.199 8.216 1.00 33.97 105 GLU B O 1
ATOM 2802 N N . SER B 1 106 ? 4.278 6.608 10.221 1.00 32.60 106 SER B N 1
ATOM 2803 C CA . SER B 1 106 ? 3.079 7.207 10.791 1.00 29.75 106 SER B CA 1
ATOM 2804 C C . SER B 1 106 ? 3.262 8.678 11.156 1.00 27.90 106 SER B C 1
ATOM 2805 O O . SER B 1 106 ? 4.340 9.109 11.564 1.00 26.75 106 SER B O 1
ATOM 2808 N N . LEU B 1 107 ? 2.190 9.444 10.989 1.00 26.52 107 LEU B N 1
ATOM 2809 C CA . LEU B 1 107 ? 2.192 10.864 11.313 1.00 24.54 107 LEU B CA 1
ATOM 2810 C C . LEU B 1 107 ? 0.958 11.166 12.141 1.00 23.09 107 LEU B C 1
ATOM 2811 O O . LEU B 1 107 ? -0.164 10.935 11.704 1.00 23.07 107 LEU B O 1
ATOM 2816 N N . LEU B 1 108 ? 1.166 11.673 13.347 1.00 22.01 108 LEU B N 1
ATOM 2817 C CA . LEU B 1 108 ? 0.049 12.025 14.198 1.00 20.73 108 LEU B CA 1
ATOM 2818 C C . LEU B 1 108 ? -0.255 13.496 13.984 1.00 21.30 108 LEU B C 1
ATOM 2819 O O . LEU B 1 108 ? 0.598 14.347 14.244 1.00 21.37 108 LEU B O 1
ATOM 2824 N N . PHE B 1 109 ? -1.452 13.804 13.496 1.00 22.26 109 PHE B N 1
ATOM 2825 C CA . PHE B 1 109 ? -1.814 15.205 13.316 1.00 23.35 109 PHE B CA 1
ATOM 2826 C C . PHE B 1 109 ? -2.722 15.640 14.452 1.00 23.40 109 PHE B C 1
ATOM 2827 O O . PHE B 1 109 ? -3.618 14.898 14.854 1.00 22.17 109 PHE B O 1
ATOM 2835 N N . VAL B 1 110 ? -2.490 16.851 14.951 1.00 23.21 110 VAL B N 1
ATOM 2836 C CA . VAL B 1 110 ? -3.293 17.381 16.043 1.00 22.99 110 VAL B CA 1
ATOM 2837 C C . VAL B 1 110 ? -3.531 18.876 15.915 1.00 20.92 110 VAL B C 1
ATOM 2838 O O . VAL B 1 110 ? -2.594 19.651 15.746 1.00 21.54 110 VAL B O 1
ATOM 2842 N N . GLN B 1 111 ? -4.788 19.274 15.994 1.00 18.99 111 GLN B N 1
ATOM 2843 C CA . GLN B 1 111 ? -5.116 20.685 15.951 1.00 19.50 111 GLN B CA 1
ATOM 2844 C C . GLN B 1 111 ? -5.570 21.078 17.345 1.00 19.09 111 GLN B C 1
ATOM 2845 O O . GLN B 1 111 ? -6.275 20.328 18.021 1.00 17.57 111 GLN B O 1
ATOM 2851 N N . VAL B 1 112 ? -5.166 22.262 17.771 1.00 19.19 112 VAL B N 1
ATOM 2852 C CA . VAL B 1 112 ? -5.530 22.757 19.085 1.00 19.95 112 VAL B CA 1
ATOM 2853 C C . VAL B 1 112 ? -5.921 24.218 18.896 1.00 21.57 112 VAL B C 1
ATOM 2854 O O . VAL B 1 112 ? -5.452 24.877 17.967 1.00 21.15 112 VAL B O 1
ATOM 2858 N N . MET B 1 113 ? -6.798 24.720 19.757 1.00 19.79 113 MET B N 1
ATOM 2859 C CA . MET B 1 113 ? -7.248 26.097 19.651 1.00 20.43 113 MET B CA 1
ATOM 2860 C C . MET B 1 113 ? -6.703 26.948 20.786 1.00 19.25 113 MET B C 1
ATOM 2861 O O . MET B 1 113 ? -6.727 26.533 21.938 1.00 20.18 113 MET B O 1
ATOM 2866 N N . GLY B 1 114 ? -6.208 28.137 20.466 1.00 15.99 114 GLY B N 1
ATOM 2867 C CA . GLY B 1 114 ? -5.705 28.999 21.522 1.00 15.70 114 GLY B CA 1
ATOM 2868 C C . GLY B 1 114 ? -6.874 29.548 22.322 1.00 15.85 114 GLY B C 1
ATOM 2869 O O . GLY B 1 114 ? -8.026 29.422 21.904 1.00 13.97 114 GLY B O 1
ATOM 2870 N N . ARG B 1 115 ? -6.599 30.155 23.470 1.00 15.82 115 ARG B N 1
ATOM 2871 C CA . ARG B 1 115 ? -7.676 30.722 24.274 1.00 14.81 115 ARG B CA 1
ATOM 2872 C C . ARG B 1 115 ? -7.578 32.243 24.423 1.00 15.64 115 ARG B C 1
ATOM 2873 O O . ARG B 1 115 ? -8.586 32.900 24.714 1.00 15.74 115 ARG B O 1
ATOM 2881 N N . ILE B 1 116 ? -6.390 32.810 24.215 1.00 12.80 116 ILE B N 1
ATOM 2882 C CA . ILE B 1 116 ? -6.246 34.263 24.335 1.00 15.44 116 ILE B CA 1
ATOM 2883 C C . ILE B 1 116 ? -7.033 34.948 23.216 1.00 15.80 116 ILE B C 1
ATOM 2884 O O . ILE B 1 116 ? -6.900 34.598 22.052 1.00 15.09 116 ILE B O 1
ATOM 2889 N N . PHE B 1 117 ? -7.864 35.917 23.586 1.00 17.57 117 PHE B N 1
ATOM 2890 C CA . PHE B 1 117 ? -8.695 36.647 22.633 1.00 21.58 117 PHE B CA 1
ATOM 2891 C C . PHE B 1 117 ? -9.681 35.741 21.922 1.00 24.91 117 PHE B C 1
ATOM 2892 O O . PHE B 1 117 ? -10.224 36.117 20.880 1.00 25.67 117 PHE B O 1
ATOM 2900 N N . MET B 1 118 ? -9.898 34.549 22.474 1.00 26.49 118 MET B N 1
ATOM 2901 C CA . MET B 1 118 ? -10.833 33.603 21.888 1.00 28.13 118 MET B CA 1
ATOM 2902 C C . MET B 1 118 ? -11.769 33.045 22.950 1.00 28.78 118 MET B C 1
ATOM 2903 O O . MET B 1 118 ? -11.768 33.499 24.093 1.00 30.21 118 MET B O 1
ATOM 2908 N N . ASP B 1 119 ? -12.572 32.062 22.569 1.00 30.24 119 ASP B N 1
ATOM 2909 C CA . ASP B 1 119 ? -13.530 31.467 23.489 1.00 33.08 119 ASP B CA 1
ATOM 2910 C C . ASP B 1 119 ? -12.877 30.569 24.525 1.00 32.09 119 ASP B C 1
ATOM 2911 O O . ASP B 1 119 ? -11.834 29.972 24.280 1.00 32.48 119 ASP B O 1
ATOM 2916 N N . PRO B 1 120 ? -13.488 30.467 25.710 1.00 32.32 120 PRO B N 1
ATOM 2917 C CA . PRO B 1 120 ? -12.931 29.620 26.769 1.00 32.15 120 PRO B CA 1
ATOM 2918 C C . PRO B 1 120 ? -13.063 28.152 26.366 1.00 29.80 120 PRO B C 1
ATOM 2919 O O . PRO B 1 120 ? -14.124 27.720 25.925 1.00 32.90 120 PRO B O 1
ATOM 2923 N N . LEU B 1 121 ? -11.984 27.398 26.493 1.00 26.20 121 LEU B N 1
ATOM 2924 C CA . LEU B 1 121 ? -11.997 25.977 26.171 1.00 22.10 121 LEU B CA 1
ATOM 2925 C C . LEU B 1 121 ? -11.007 25.330 27.120 1.00 20.59 121 LEU B C 1
ATOM 2926 O O . LEU B 1 121 ? -10.457 26.003 27.995 1.00 16.91 121 LEU B O 1
ATOM 2931 N N . ASP B 1 122 ? -10.773 24.036 26.957 1.00 18.75 122 ASP B N 1
ATOM 2932 C CA . ASP B 1 122 ? -9.834 23.363 27.827 1.00 20.28 122 ASP B CA 1
ATOM 2933 C C . ASP B 1 122 ? -8.411 23.833 27.515 1.00 20.00 122 ASP B C 1
ATOM 2934 O O . ASP B 1 122 ? -8.128 24.342 26.423 1.00 18.93 122 ASP B O 1
ATOM 2939 N N . ASP B 1 123 ? -7.532 23.673 28.498 1.00 21.08 123 ASP B N 1
ATOM 2940 C CA . ASP B 1 123 ? -6.122 24.048 28.394 1.00 20.15 123 ASP B CA 1
ATOM 2941 C C . ASP B 1 123 ? -5.425 23.255 27.261 1.00 19.02 123 ASP B C 1
ATOM 2942 O O . ASP B 1 123 ? -5.305 22.032 27.321 1.00 15.82 123 ASP B O 1
ATOM 2947 N N . PRO B 1 124 ? -4.945 23.959 26.226 1.00 19.33 124 PRO B N 1
ATOM 2948 C CA . PRO B 1 124 ? -4.266 23.345 25.078 1.00 19.16 124 PRO B CA 1
ATOM 2949 C C . PRO B 1 124 ? -2.974 22.614 25.455 1.00 18.99 124 PRO B C 1
ATOM 2950 O O . PRO B 1 124 ? -2.681 21.544 24.925 1.00 21.55 124 PRO B O 1
ATOM 2954 N N . PHE B 1 125 ? -2.194 23.214 26.348 1.00 17.45 125 PHE B N 1
ATOM 2955 C CA . PHE B 1 125 ? -0.923 22.625 26.781 1.00 17.26 125 PHE B CA 1
ATOM 2956 C C . PHE B 1 125 ? -1.083 21.248 27.413 1.00 18.40 125 PHE B C 1
ATOM 2957 O O . PHE B 1 125 ? -0.435 20.280 26.993 1.00 18.94 125 PHE B O 1
ATOM 2965 N N . ARG B 1 126 ? -1.946 21.144 28.418 1.00 17.80 126 ARG B N 1
ATOM 2966 C CA . ARG B 1 126 ? -2.129 19.852 29.077 1.00 18.96 126 ARG B CA 1
ATOM 2967 C C . ARG B 1 126 ? -2.918 18.851 28.232 1.00 18.24 126 ARG B C 1
ATOM 2968 O O . ARG B 1 126 ? -2.736 17.636 28.366 1.00 16.29 126 ARG B O 1
ATOM 2976 N N . ALA B 1 127 ? -3.776 19.345 27.345 1.00 17.14 127 ALA B N 1
ATOM 2977 C CA . ALA B 1 127 ? -4.520 18.442 26.472 1.00 16.39 127 ALA B CA 1
ATOM 2978 C C . ALA B 1 127 ? -3.472 17.791 25.558 1.00 16.26 127 ALA B C 1
ATOM 2979 O O . ALA B 1 127 ? -3.530 16.596 25.261 1.00 16.33 127 ALA B O 1
ATOM 2981 N N . LEU B 1 128 ? -2.505 18.590 25.122 1.00 16.83 128 LEU B N 1
ATOM 2982 C CA . LEU B 1 128 ? -1.445 18.082 24.266 1.00 18.06 128 LEU B CA 1
ATOM 2983 C C . LEU B 1 128 ? -0.574 17.079 25.038 1.00 19.40 128 LEU B C 1
ATOM 2984 O O . LEU B 1 128 ? -0.247 16.008 24.523 1.00 19.01 128 LEU B O 1
ATOM 2989 N N . ASP B 1 129 ? -0.214 17.410 26.276 1.00 20.90 129 ASP B N 1
ATOM 2990 C CA . ASP B 1 129 ? 0.617 16.504 27.069 1.00 24.51 129 ASP B CA 1
ATOM 2991 C C . ASP B 1 129 ? -0.002 15.113 27.158 1.00 24.83 129 ASP B C 1
ATOM 2992 O O . ASP B 1 129 ? 0.678 14.105 26.948 1.00 25.80 129 ASP B O 1
ATOM 2997 N N . ARG B 1 130 ? -1.293 15.063 27.461 1.00 23.56 130 ARG B N 1
ATOM 2998 C CA . ARG B 1 130 ? -1.988 13.797 27.583 1.00 23.72 130 ARG B CA 1
ATOM 2999 C C . ARG B 1 130 ? -1.999 13.051 26.253 1.00 24.86 130 ARG B C 1
ATOM 3000 O O . ARG B 1 130 ? -1.598 11.888 26.189 1.00 25.51 130 ARG B O 1
ATOM 3008 N N . LEU B 1 131 ? -2.436 13.718 25.187 1.00 24.28 131 LEU B N 1
ATOM 3009 C CA . LEU B 1 131 ? -2.485 13.079 23.878 1.00 23.48 131 LEU B CA 1
ATOM 3010 C C . LEU B 1 131 ? -1.138 12.475 23.510 1.00 23.09 131 LEU B C 1
ATOM 3011 O O . LEU B 1 131 ? -1.039 11.277 23.258 1.00 21.38 131 LEU B O 1
ATOM 3016 N N . LEU B 1 132 ? -0.099 13.304 23.497 1.00 23.48 132 LEU B N 1
ATOM 3017 C CA . LEU B 1 132 ? 1.236 12.835 23.152 1.00 23.71 132 LEU B CA 1
ATOM 3018 C C . LEU B 1 132 ? 1.730 11.683 24.017 1.00 24.37 132 LEU B C 1
ATOM 3019 O O . LEU B 1 132 ? 2.681 11.004 23.645 1.00 24.18 132 LEU B O 1
ATOM 3024 N N . GLU B 1 133 ? 1.106 11.461 25.171 1.00 25.39 133 GLU B N 1
ATOM 3025 C CA . GLU B 1 133 ? 1.528 10.344 26.012 1.00 26.58 133 GLU B CA 1
ATOM 3026 C C . GLU B 1 133 ? 0.838 9.069 25.527 1.00 27.59 133 GLU B C 1
ATOM 3027 O O . GLU B 1 133 ? 1.452 7.999 25.499 1.00 28.92 133 GLU B O 1
ATOM 3033 N N . GLU B 1 134 ? -0.427 9.184 25.123 1.00 28.37 134 GLU B N 1
ATOM 3034 C CA . GLU B 1 134 ? -1.159 8.018 24.652 1.00 30.93 134 GLU B CA 1
ATOM 3035 C C . GLU B 1 134 ? -0.999 7.672 23.162 1.00 30.91 134 GLU B C 1
ATOM 3036 O O . GLU B 1 134 ? -1.063 6.500 22.794 1.00 30.49 134 GLU B O 1
ATOM 3042 N N . GLU B 1 135 ? -0.771 8.666 22.310 1.00 31.16 135 GLU B N 1
ATOM 3043 C CA . GLU B 1 135 ? -0.609 8.400 20.881 1.00 30.07 135 GLU B CA 1
ATOM 3044 C C . GLU B 1 135 ? 0.824 8.621 20.396 1.00 29.59 135 GLU B C 1
ATOM 3045 O O . GLU B 1 135 ? 1.291 9.756 20.303 1.00 29.89 135 GLU B O 1
ATOM 3051 N N . LYS B 1 136 ? 1.514 7.527 20.084 1.00 28.60 136 LYS B N 1
ATOM 3052 C CA . LYS B 1 136 ? 2.890 7.601 19.605 1.00 28.04 136 LYS B CA 1
ATOM 3053 C C . LYS B 1 136 ? 2.918 7.480 18.089 1.00 28.56 136 LYS B C 1
ATOM 3054 O O . LYS B 1 136 ? 2.035 6.873 17.490 1.00 28.41 136 LYS B O 1
ATOM 3060 N N . ALA B 1 137 ? 3.928 8.065 17.465 1.00 27.59 137 ALA B N 1
ATOM 3061 C CA . ALA B 1 137 ? 4.021 8.011 16.021 1.00 28.68 137 ALA B CA 1
ATOM 3062 C C . ALA B 1 137 ? 5.423 8.366 15.554 1.00 28.28 137 ALA B C 1
ATOM 3063 O O . ALA B 1 137 ? 6.243 8.845 16.338 1.00 29.02 137 ALA B O 1
ATOM 3065 N N . ASP B 1 138 ? 5.699 8.125 14.277 1.00 27.33 138 ASP B N 1
ATOM 3066 C CA . ASP B 1 138 ? 7.005 8.462 13.729 1.00 25.42 138 ASP B CA 1
ATOM 3067 C C . ASP B 1 138 ? 7.143 9.983 13.753 1.00 23.61 138 ASP B C 1
ATOM 3068 O O . ASP B 1 138 ? 8.187 10.516 14.130 1.00 22.20 138 ASP B O 1
ATOM 3073 N N . TYR B 1 139 ? 6.079 10.680 13.359 1.00 22.35 139 TYR B N 1
ATOM 3074 C CA . TYR B 1 139 ? 6.093 12.145 13.341 1.00 21.02 139 TYR B CA 1
ATOM 3075 C C . TYR B 1 139 ? 4.832 12.743 13.944 1.00 20.41 139 TYR B C 1
ATOM 3076 O O . TYR B 1 139 ? 3.753 12.145 13.879 1.00 19.92 139 TYR B O 1
ATOM 3085 N N . VAL B 1 140 ? 4.973 13.930 14.529 1.00 20.48 140 VAL B N 1
ATOM 3086 C CA . VAL B 1 140 ? 3.836 14.622 15.133 1.00 19.66 140 VAL B CA 1
ATOM 3087 C C . VAL B 1 140 ? 3.715 16.058 14.627 1.00 19.55 140 VAL B C 1
ATOM 3088 O O . VAL B 1 140 ? 4.603 16.882 14.858 1.00 17.29 140 VAL B O 1
ATOM 3092 N N . LEU B 1 141 ? 2.626 16.356 13.920 1.00 18.76 141 LEU B N 1
ATOM 3093 C CA . LEU B 1 141 ? 2.409 17.718 13.451 1.00 17.49 141 LEU B CA 1
ATOM 3094 C C . LEU B 1 141 ? 1.280 18.315 14.280 1.00 17.57 141 LEU B C 1
ATOM 3095 O O . LEU B 1 141 ? 0.188 17.751 14.362 1.00 19.42 141 LEU B O 1
ATOM 3100 N N . VAL B 1 142 ? 1.551 19.454 14.902 1.00 16.77 142 VAL B N 1
ATOM 3101 C CA . VAL B 1 142 ? 0.537 20.118 15.695 1.00 14.20 142 VAL B CA 1
ATOM 3102 C C . VAL B 1 142 ? 0.163 21.450 15.049 1.00 13.91 142 VAL B C 1
ATOM 3103 O O . VAL B 1 142 ? 1.025 22.291 14.796 1.00 11.64 142 VAL B O 1
ATOM 3107 N N . GLU B 1 143 ? -1.118 21.635 14.764 1.00 12.08 143 GLU B N 1
ATOM 3108 C CA . GLU B 1 143 ? -1.564 22.901 14.209 1.00 14.15 143 GLU B CA 1
ATOM 3109 C C . GLU B 1 143 ? -2.149 23.703 15.376 1.00 15.41 143 GLU B C 1
ATOM 3110 O O . GLU B 1 143 ? -3.000 23.198 16.104 1.00 17.17 143 GLU B O 1
ATOM 3116 N N . VAL B 1 144 ? -1.686 24.934 15.568 1.00 14.20 144 VAL B N 1
ATOM 3117 C CA . VAL B 1 144 ? -2.218 25.776 16.639 1.00 14.67 144 VAL B CA 1
ATOM 3118 C C . VAL B 1 144 ? -3.050 26.892 16.008 1.00 15.36 144 VAL B C 1
ATOM 3119 O O . VAL B 1 144 ? -2.519 27.810 15.381 1.00 13.30 144 VAL B O 1
ATOM 3123 N N . HIS B 1 145 ? -4.364 26.788 16.173 1.00 15.41 145 HIS B N 1
ATOM 3124 C CA . HIS B 1 145 ? -5.307 27.748 15.607 1.00 17.02 145 HIS B CA 1
ATOM 3125 C C . HIS B 1 145 ? -5.558 28.828 16.660 1.00 15.73 145 HIS B C 1
ATOM 3126 O O . HIS B 1 145 ? -6.450 28.700 17.504 1.00 16.89 145 HIS B O 1
ATOM 3133 N N . ALA B 1 146 ? -4.776 29.895 16.608 1.00 13.56 146 ALA B N 1
ATOM 3134 C CA . ALA B 1 146 ? -4.887 30.942 17.619 1.00 15.02 146 ALA B CA 1
ATOM 3135 C C . ALA B 1 146 ? -4.725 32.368 17.121 1.00 14.39 146 ALA B C 1
ATOM 3136 O O . ALA B 1 146 ? -4.266 32.610 16.001 1.00 13.73 146 ALA B O 1
ATOM 3138 N N . GLU B 1 147 ? -5.088 33.315 17.982 1.00 13.41 147 GLU B N 1
ATOM 3139 C CA . GLU B 1 147 ? -4.971 34.730 17.650 1.00 15.16 147 GLU B CA 1
ATOM 3140 C C . GLU B 1 147 ? -3.649 35.325 18.134 1.00 14.42 147 GLU B C 1
ATOM 3141 O O . GLU B 1 147 ? -3.005 36.104 17.426 1.00 14.95 147 GLU B O 1
ATOM 3147 N N . ALA B 1 148 ? -3.249 34.951 19.343 1.00 14.92 148 ALA B N 1
ATOM 3148 C CA . ALA B 1 148 ? -2.046 35.499 19.947 1.00 14.08 148 ALA B CA 1
ATOM 3149 C C . ALA B 1 148 ? -0.741 34.817 19.575 1.00 14.85 148 ALA B C 1
ATOM 3150 O O . ALA B 1 148 ? -0.576 33.611 19.751 1.00 14.64 148 ALA B O 1
ATOM 3152 N N . THR B 1 149 ? 0.196 35.610 19.075 1.00 15.01 149 THR B N 1
ATOM 3153 C CA . THR B 1 149 ? 1.500 35.091 18.701 1.00 18.82 149 THR B CA 1
ATOM 3154 C C . THR B 1 149 ? 2.208 34.502 19.931 1.00 18.70 149 THR B C 1
ATOM 3155 O O . THR B 1 149 ? 2.881 33.478 19.833 1.00 21.04 149 THR B O 1
ATOM 3159 N N . SER B 1 150 ? 2.031 35.123 21.093 1.00 17.76 150 SER B N 1
ATOM 3160 C CA . SER B 1 150 ? 2.672 34.618 22.304 1.00 18.61 150 SER B CA 1
ATOM 3161 C C . SER B 1 150 ? 2.157 33.228 22.671 1.00 18.55 150 SER B C 1
ATOM 3162 O O . SER B 1 150 ? 2.924 32.379 23.122 1.00 18.37 150 SER B O 1
ATOM 3165 N N . GLU B 1 151 ? 0.859 33.001 22.489 1.00 17.23 151 GLU B N 1
ATOM 3166 C CA . GLU B 1 151 ? 0.281 31.704 22.813 1.00 16.80 151 GLU B CA 1
ATOM 3167 C C . GLU B 1 151 ? 0.815 30.650 21.844 1.00 15.19 151 GLU B C 1
ATOM 3168 O O . GLU B 1 151 ? 1.147 29.532 22.237 1.00 10.47 151 GLU B O 1
ATOM 3174 N N . LYS B 1 152 ? 0.895 31.011 20.572 1.00 15.45 152 LYS B N 1
ATOM 3175 C CA . LYS B 1 152 ? 1.426 30.093 19.568 1.00 16.83 152 LYS B CA 1
ATOM 3176 C C . LYS B 1 152 ? 2.898 29.772 19.880 1.00 15.54 152 LYS B C 1
ATOM 3177 O O . LYS B 1 152 ? 3.314 28.616 19.808 1.00 13.34 152 LYS B O 1
ATOM 3183 N N . MET B 1 153 ? 3.677 30.789 20.241 1.00 15.08 153 MET B N 1
ATOM 3184 C CA . MET B 1 153 ? 5.089 30.563 20.580 1.00 16.52 153 MET B CA 1
ATOM 3185 C C . MET B 1 153 ? 5.239 29.751 21.877 1.00 15.98 153 MET B C 1
ATOM 3186 O O . MET B 1 153 ? 6.114 28.902 21.993 1.00 14.56 153 MET B O 1
ATOM 3191 N N . ALA B 1 154 ? 4.372 30.018 22.846 1.00 16.99 154 ALA B N 1
ATOM 3192 C CA . ALA B 1 154 ? 4.389 29.297 24.112 1.00 16.95 154 ALA B CA 1
ATOM 3193 C C . ALA B 1 154 ? 4.167 27.819 23.838 1.00 17.50 154 ALA B C 1
ATOM 3194 O O . ALA B 1 154 ? 4.927 26.969 24.299 1.00 18.97 154 ALA B O 1
ATOM 3196 N N . LEU B 1 155 ? 3.120 27.505 23.081 1.00 17.67 155 LEU B N 1
ATOM 3197 C CA . LEU B 1 155 ? 2.826 26.111 22.754 1.00 16.47 155 LEU B CA 1
ATOM 3198 C C . LEU B 1 155 ? 3.979 25.420 22.027 1.00 15.80 155 LEU B C 1
ATOM 3199 O O . LEU B 1 155 ? 4.299 24.274 22.331 1.00 16.59 155 LEU B O 1
ATOM 3204 N N . ALA B 1 156 ? 4.604 26.116 21.080 1.00 13.83 156 ALA B N 1
ATOM 3205 C CA . ALA B 1 156 ? 5.721 25.550 20.315 1.00 16.56 156 ALA B CA 1
ATOM 3206 C C . ALA B 1 156 ? 6.941 25.208 21.176 1.00 17.57 156 ALA B C 1
ATOM 3207 O O . ALA B 1 156 ? 7.502 24.122 21.052 1.00 17.82 156 ALA B O 1
ATOM 3209 N N . HIS B 1 157 ? 7.373 26.135 22.028 1.00 16.27 157 HIS B N 1
ATOM 3210 C CA . HIS B 1 157 ? 8.520 25.856 22.890 1.00 19.47 157 HIS B CA 1
ATOM 3211 C C . HIS B 1 157 ? 8.117 24.708 23.806 1.00 19.12 157 HIS B C 1
ATOM 3212 O O . HIS B 1 157 ? 8.885 23.763 24.014 1.00 19.67 157 HIS B O 1
ATOM 3219 N N . TYR B 1 158 ? 6.892 24.772 24.325 1.00 20.74 158 TYR B N 1
ATOM 3220 C CA . TYR B 1 158 ? 6.403 23.727 25.213 1.00 21.08 158 TYR B CA 1
ATOM 3221 C C . TYR B 1 158 ? 6.447 22.371 24.519 1.00 20.94 158 TYR B C 1
ATOM 3222 O O . TYR B 1 158 ? 6.680 21.347 25.156 1.00 19.10 158 TYR B O 1
ATOM 3231 N N . LEU B 1 159 ? 6.226 22.380 23.208 1.00 20.68 159 LEU B N 1
ATOM 3232 C CA . LEU B 1 159 ? 6.209 21.158 22.397 1.00 20.91 159 LEU B CA 1
ATOM 3233 C C . LEU B 1 159 ? 7.568 20.803 21.807 1.00 21.37 159 LEU B C 1
ATOM 3234 O O . LEU B 1 159 ? 7.706 19.787 21.120 1.00 19.94 159 LEU B O 1
ATOM 3239 N N . ASP B 1 160 ? 8.566 21.638 22.057 1.00 21.26 160 ASP B N 1
ATOM 3240 C CA . ASP B 1 160 ? 9.884 21.397 21.487 1.00 23.59 160 ASP B CA 1
ATOM 3241 C C . ASP B 1 160 ? 10.457 20.059 21.942 1.00 24.10 160 ASP B C 1
ATOM 3242 O O . ASP B 1 160 ? 10.501 19.757 23.131 1.00 23.50 160 ASP B O 1
ATOM 3247 N N . GLY B 1 161 ? 10.876 19.251 20.976 1.00 26.67 161 GLY B N 1
ATOM 3248 C CA . GLY B 1 161 ? 11.442 17.953 21.296 1.00 27.74 161 GLY B CA 1
ATOM 3249 C C . GLY B 1 161 ? 10.392 16.866 21.303 1.00 28.29 161 GLY B C 1
ATOM 3250 O O . GLY B 1 161 ? 10.714 15.678 21.300 1.00 29.25 161 GLY B O 1
ATOM 3251 N N . A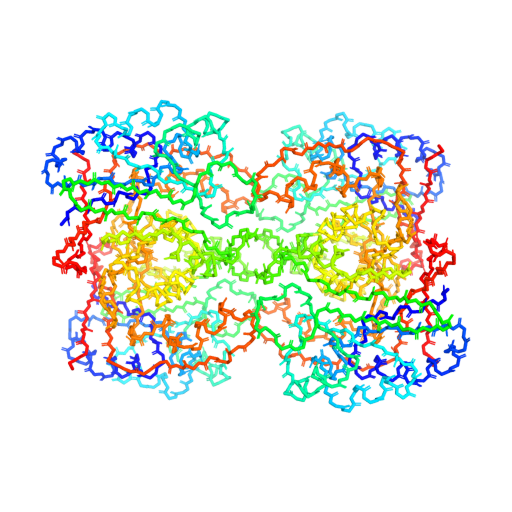RG B 1 162 ? 9.130 17.267 21.325 1.00 27.54 162 ARG B N 1
ATOM 3252 C CA . ARG B 1 162 ? 8.043 16.301 21.319 1.00 26.90 162 ARG B CA 1
ATOM 3253 C C . ARG B 1 162 ? 7.332 16.295 19.970 1.00 25.78 162 ARG B C 1
ATOM 3254 O O . ARG B 1 162 ? 7.001 15.233 19.435 1.00 25.10 162 ARG B O 1
ATOM 3262 N N . ALA B 1 163 ? 7.099 17.480 19.421 1.00 22.84 163 ALA B N 1
ATOM 3263 C CA . ALA B 1 163 ? 6.449 17.587 18.126 1.00 20.69 163 ALA B CA 1
ATOM 3264 C C . ALA B 1 163 ? 7.537 17.724 17.072 1.00 19.95 163 ALA B C 1
ATOM 3265 O O . ALA B 1 163 ? 8.627 18.222 17.361 1.00 18.76 163 ALA B O 1
ATOM 3267 N N . SER B 1 164 ? 7.245 17.275 15.857 1.00 18.27 164 SER B N 1
ATOM 3268 C CA . SER B 1 164 ? 8.202 17.382 14.762 1.00 20.05 164 SER B CA 1
ATOM 3269 C C . SER B 1 164 ? 8.029 18.782 14.158 1.00 18.44 164 SER B C 1
ATOM 3270 O O . SER B 1 164 ? 8.968 19.370 13.607 1.00 18.38 164 SER B O 1
ATOM 3273 N N . ALA B 1 165 ? 6.812 19.307 14.266 1.00 17.66 165 ALA B N 1
ATOM 3274 C CA . ALA B 1 165 ? 6.512 20.619 13.724 1.00 19.31 165 ALA B CA 1
ATOM 3275 C C . ALA B 1 165 ? 5.246 21.217 14.308 1.00 18.41 165 ALA B C 1
ATOM 3276 O O . ALA B 1 165 ? 4.279 20.514 14.592 1.00 18.64 165 ALA B O 1
ATOM 3278 N N . VAL B 1 166 ? 5.269 22.533 14.472 1.00 18.58 166 VAL B N 1
ATOM 3279 C CA . VAL B 1 166 ? 4.140 23.274 15.013 1.00 18.32 166 VAL B CA 1
ATOM 3280 C C . VAL B 1 166 ? 3.835 24.412 14.038 1.00 16.94 166 VAL B C 1
ATOM 3281 O O . VAL B 1 166 ? 4.664 25.296 13.824 1.00 17.28 166 VAL B O 1
ATOM 3285 N N . LEU B 1 167 ? 2.651 24.375 13.437 1.00 16.07 167 LEU B N 1
ATOM 3286 C CA . LEU B 1 167 ? 2.259 25.396 12.473 1.00 15.86 167 LEU B CA 1
ATOM 3287 C C . LEU B 1 167 ? 1.028 26.129 12.963 1.00 15.13 167 LEU B C 1
ATOM 3288 O O . LEU B 1 167 ? 0.073 25.513 13.433 1.00 14.59 167 LEU B O 1
ATOM 3293 N N . GLY B 1 168 ? 1.047 27.448 12.847 1.00 15.24 168 GLY B N 1
ATOM 3294 C CA . GLY B 1 168 ? -0.092 28.213 13.298 1.00 15.92 168 GLY B CA 1
ATOM 3295 C C . GLY B 1 168 ? -0.998 28.597 12.152 1.00 16.76 168 GLY B C 1
ATOM 3296 O O . GLY B 1 168 ? -0.561 28.687 10.998 1.00 18.59 168 GLY B O 1
ATOM 3297 N N . THR B 1 169 ? -2.266 28.800 12.480 1.00 17.85 169 THR B N 1
ATOM 3298 C CA . THR B 1 169 ? -3.273 29.229 11.520 1.00 19.40 169 THR B CA 1
ATOM 3299 C C . THR B 1 169 ? -4.220 30.184 12.254 1.00 20.92 169 THR B C 1
ATOM 3300 O O . THR B 1 169 ? -3.978 30.517 13.421 1.00 19.24 169 THR B O 1
ATOM 3304 N N . HIS B 1 170 ? -5.274 30.621 11.559 1.00 21.49 170 HIS B N 1
ATOM 3305 C CA . HIS B 1 170 ? -6.296 31.533 12.088 1.00 22.94 170 HIS B CA 1
ATOM 3306 C C . HIS B 1 170 ? -6.070 33.000 11.730 1.00 22.97 170 HIS B C 1
ATOM 3307 O O . HIS B 1 170 ? -7.000 33.698 11.359 1.00 24.19 170 HIS B O 1
ATOM 3314 N N . THR B 1 171 ? -4.832 33.458 11.844 1.00 23.91 171 THR B N 1
ATOM 3315 C CA . THR B 1 171 ? -4.476 34.843 11.546 1.00 25.01 171 THR B CA 1
ATOM 3316 C C . THR B 1 171 ? -4.612 35.265 10.068 1.00 24.94 171 THR B C 1
ATOM 3317 O O . THR B 1 171 ? -4.709 36.461 9.753 1.00 27.18 171 THR B O 1
ATOM 3321 N N . HIS B 1 172 ? -4.608 34.286 9.169 1.00 23.13 172 HIS B N 1
ATOM 3322 C CA . HIS B 1 172 ? -4.768 34.524 7.736 1.00 24.74 172 HIS B CA 1
ATOM 3323 C C . HIS B 1 172 ? -3.637 35.204 6.963 1.00 22.86 172 HIS B C 1
ATOM 3324 O O . HIS B 1 172 ? -3.748 35.381 5.757 1.00 21.95 172 HIS B O 1
ATOM 3331 N N . VAL B 1 173 ? -2.558 35.588 7.635 1.00 20.98 173 VAL B N 1
ATOM 3332 C CA . VAL B 1 173 ? -1.441 36.221 6.940 1.00 19.90 173 VAL B CA 1
ATOM 3333 C C . VAL B 1 173 ? -0.217 35.349 7.170 1.00 19.43 173 VAL B C 1
ATOM 3334 O O . VAL B 1 173 ? 0.081 34.990 8.296 1.00 22.35 173 VAL B O 1
ATOM 3338 N N . PRO B 1 174 ? 0.485 34.963 6.095 1.00 19.54 174 PRO B N 1
ATOM 3339 C CA . PRO B 1 174 ? 1.674 34.119 6.229 1.00 18.97 174 PRO B CA 1
ATOM 3340 C C . PRO B 1 174 ? 2.819 34.880 6.879 1.00 18.93 174 PRO B C 1
ATOM 3341 O O . PRO B 1 174 ? 3.081 36.040 6.521 1.00 17.73 174 PRO B O 1
ATOM 3345 N N . THR B 1 175 ? 3.496 34.239 7.833 1.00 18.82 175 THR B N 1
ATOM 3346 C CA . THR B 1 175 ? 4.609 34.887 8.523 1.00 19.95 175 THR B CA 1
ATOM 3347 C C . THR B 1 175 ? 5.964 34.475 7.966 1.00 20.15 175 THR B C 1
ATOM 3348 O O . THR B 1 175 ? 6.135 33.354 7.479 1.00 18.22 175 THR B O 1
ATOM 3352 N N . LEU B 1 176 ? 6.921 35.393 8.030 1.00 21.57 176 LEU B N 1
ATOM 3353 C CA . LEU B 1 176 ? 8.278 35.132 7.547 1.00 24.41 176 LEU B CA 1
ATOM 3354 C C . LEU B 1 176 ? 9.141 34.688 8.724 1.00 24.25 176 LEU B C 1
ATOM 3355 O O . LEU B 1 176 ? 10.193 35.277 8.987 1.00 25.12 176 LEU B O 1
ATOM 3360 N N . ASP B 1 177 ? 8.707 33.655 9.437 1.00 25.45 177 ASP B N 1
ATOM 3361 C CA . ASP B 1 177 ? 9.481 33.187 10.587 1.00 26.35 177 ASP B CA 1
ATOM 3362 C C . ASP B 1 177 ? 9.662 31.676 10.690 1.00 26.80 177 ASP B C 1
ATOM 3363 O O . ASP B 1 177 ? 9.839 31.145 11.790 1.00 26.72 177 ASP B O 1
ATOM 3368 N N . ALA B 1 178 ? 9.613 30.987 9.554 1.00 26.96 178 ALA B N 1
ATOM 3369 C CA . ALA B 1 178 ? 9.799 29.538 9.536 1.00 28.20 178 ALA B CA 1
ATOM 3370 C C . ALA B 1 178 ? 11.192 29.240 10.083 1.00 29.04 178 ALA B C 1
ATOM 3371 O O . ALA B 1 178 ? 12.181 29.773 9.580 1.00 28.56 178 ALA B O 1
ATOM 3373 N N . THR B 1 179 ? 11.264 28.401 11.116 1.00 29.84 179 THR B N 1
ATOM 3374 C CA . THR B 1 179 ? 12.539 28.047 11.738 1.00 30.02 179 THR B CA 1
ATOM 3375 C C . THR B 1 179 ? 12.415 26.753 12.513 1.00 30.21 179 THR B C 1
ATOM 3376 O O . THR B 1 179 ? 11.361 26.117 12.534 1.00 31.24 179 THR B O 1
ATOM 3380 N N . ARG B 1 180 ? 13.507 26.366 13.156 1.00 30.14 180 ARG B N 1
ATOM 3381 C CA . ARG B 1 180 ? 13.502 25.169 13.975 1.00 31.14 180 ARG B CA 1
ATOM 3382 C C . ARG B 1 180 ? 13.942 25.632 15.348 1.00 29.73 180 ARG B C 1
ATOM 3383 O O . ARG B 1 180 ? 14.907 26.383 15.475 1.00 26.33 180 ARG B O 1
ATOM 3391 N N . LEU B 1 181 ? 13.214 25.207 16.371 1.00 28.32 181 LEU B N 1
ATOM 3392 C CA . LEU B 1 181 ? 13.520 25.603 17.737 1.00 27.40 181 LEU B CA 1
ATOM 3393 C C . LEU B 1 181 ? 14.732 24.845 18.285 1.00 27.30 181 LEU B C 1
ATOM 3394 O O . LEU B 1 181 ? 15.148 23.833 17.716 1.00 2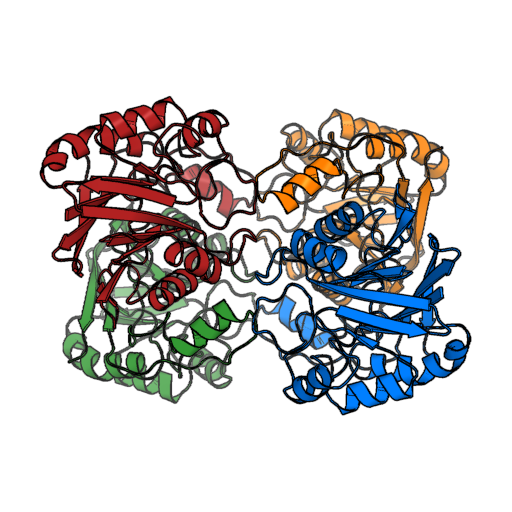5.93 181 LEU B O 1
ATOM 3399 N N . PRO B 1 182 ? 15.316 25.329 19.398 1.00 28.31 182 PRO B N 1
ATOM 3400 C CA . PRO B 1 182 ? 16.489 24.697 20.014 1.00 28.51 182 PRO B CA 1
ATOM 3401 C C . PRO B 1 182 ? 16.487 23.165 20.087 1.00 29.29 182 PRO B C 1
ATOM 3402 O O . PRO B 1 182 ? 17.519 22.536 19.855 1.00 31.16 182 PRO B O 1
ATOM 3406 N N . LYS B 1 183 ? 15.350 22.558 20.403 1.00 27.16 183 LYS B N 1
ATOM 3407 C CA . LYS B 1 183 ? 15.308 21.106 20.480 1.00 26.24 183 LYS B CA 1
ATOM 3408 C C . LYS B 1 183 ? 14.919 20.399 19.179 1.00 24.83 183 LYS B C 1
ATOM 3409 O O . LYS B 1 183 ? 14.595 19.208 19.188 1.00 23.59 183 LYS B O 1
ATOM 3415 N N . GLY B 1 184 ? 14.945 21.134 18.066 1.00 22.98 184 GLY B N 1
ATOM 3416 C CA . GLY B 1 184 ? 14.639 20.536 16.776 1.00 20.90 184 GLY B CA 1
ATOM 3417 C C . GLY B 1 184 ? 13.269 20.679 16.134 1.00 20.57 184 GLY B C 1
ATOM 3418 O O . GLY B 1 184 ? 13.132 20.383 14.951 1.00 19.05 184 GLY B O 1
ATOM 3419 N N . THR B 1 185 ? 12.254 21.118 16.875 1.00 20.32 185 THR B N 1
ATOM 3420 C CA . THR B 1 185 ? 10.915 21.248 16.291 1.00 19.99 185 THR B CA 1
ATOM 3421 C C . THR B 1 185 ? 10.800 22.392 15.283 1.00 20.27 185 THR B C 1
ATOM 3422 O O . THR B 1 185 ? 11.309 23.491 15.503 1.00 20.68 185 THR B O 1
ATOM 3426 N N . LEU B 1 186 ? 10.142 22.124 14.165 1.00 20.84 186 LEU B N 1
ATOM 3427 C CA . LEU B 1 186 ? 9.975 23.148 13.149 1.00 23.17 186 LEU B CA 1
ATOM 3428 C C . LEU B 1 186 ? 8.791 24.021 13.560 1.00 22.56 186 LEU B C 1
ATOM 3429 O O . LEU B 1 186 ? 7.868 23.543 14.213 1.00 23.60 186 LEU B O 1
ATOM 3434 N N . TYR B 1 187 ? 8.822 25.296 13.186 1.00 21.63 187 TYR B N 1
ATOM 3435 C CA . TYR B 1 187 ? 7.747 26.203 13.559 1.00 19.95 187 TYR B CA 1
ATOM 3436 C C . TYR B 1 187 ? 7.538 27.398 12.634 1.00 18.61 187 TYR B C 1
ATOM 3437 O O . TYR B 1 187 ? 8.471 27.905 12.022 1.00 17.64 187 TYR B O 1
ATOM 3446 N N . GLN B 1 188 ? 6.287 27.824 12.530 1.00 18.37 188 GLN B N 1
ATOM 3447 C CA . GLN B 1 188 ? 5.912 29.003 11.748 1.00 18.64 188 GLN B CA 1
ATOM 3448 C C . GLN B 1 188 ? 4.663 29.544 12.446 1.00 17.19 188 GLN B C 1
ATOM 3449 O O . GLN B 1 188 ? 3.753 28.783 12.771 1.00 15.89 188 GLN B O 1
ATOM 3455 N N . THR B 1 189 ? 4.625 30.851 12.690 1.00 17.13 189 THR B N 1
ATOM 3456 C CA . THR B 1 189 ? 3.488 31.457 13.376 1.00 15.51 189 THR B CA 1
ATOM 3457 C C . THR B 1 189 ? 2.177 31.344 12.607 1.00 14.92 189 THR B C 1
ATOM 3458 O O . THR B 1 189 ? 1.145 31.026 13.188 1.00 15.50 189 THR B O 1
ATOM 3462 N N . ASP B 1 190 ? 2.197 31.622 11.312 1.00 15.31 190 ASP B N 1
ATOM 3463 C CA . ASP B 1 190 ? 0.978 31.461 10.533 1.00 17.05 190 ASP B CA 1
ATOM 3464 C C . ASP B 1 190 ? 1.321 31.053 9.113 1.00 17.05 190 ASP B C 1
ATOM 3465 O O . ASP B 1 190 ? 2.217 31.614 8.494 1.00 19.36 190 ASP B O 1
ATOM 3470 N N . VAL B 1 191 ? 0.606 30.051 8.619 1.00 16.89 191 VAL B N 1
ATOM 3471 C CA . VAL B 1 191 ? 0.812 29.521 7.282 1.00 18.73 191 VAL B CA 1
ATOM 3472 C C . VAL B 1 191 ? 0.270 30.511 6.257 1.00 19.61 191 VAL B C 1
ATOM 3473 O O . VAL B 1 191 ? 0.841 30.688 5.189 1.00 20.86 191 VAL B O 1
ATOM 3477 N N . GLY B 1 192 ? -0.830 31.166 6.595 1.00 18.98 192 GLY B N 1
ATOM 3478 C CA . GLY B 1 192 ? -1.409 32.116 5.667 1.00 20.25 192 GLY B CA 1
ATOM 3479 C C . GLY B 1 192 ? -2.689 31.540 5.123 1.00 19.89 192 GLY B C 1
ATOM 3480 O O . GLY B 1 192 ? -2.971 30.351 5.304 1.00 20.59 192 GLY B O 1
ATOM 3481 N N . MET B 1 193 ? -3.471 32.374 4.458 1.00 19.66 193 MET B N 1
ATOM 3482 C CA . MET B 1 193 ? -4.747 31.949 3.897 1.00 22.21 193 MET B CA 1
ATOM 3483 C C . MET B 1 193 ? -4.615 31.563 2.410 1.00 22.81 193 MET B C 1
ATOM 3484 O O . MET B 1 193 ? -3.744 32.088 1.710 1.00 21.66 193 MET B O 1
ATOM 3489 N N . THR B 1 194 ? -5.424 30.609 1.946 1.00 22.60 194 THR B N 1
ATOM 3490 C CA . THR B 1 194 ? -5.422 30.260 0.521 1.00 23.37 194 THR B CA 1
ATOM 3491 C C . THR B 1 194 ? -6.784 30.747 0.051 1.00 22.30 194 THR B C 1
ATOM 3492 O O . THR B 1 194 ? -7.817 30.185 0.400 1.00 20.04 194 THR B O 1
ATOM 3496 N N . GLY B 1 195 ? -6.764 31.827 -0.715 1.00 22.44 195 GLY B N 1
ATOM 3497 C CA . GLY B 1 195 ? -7.982 32.430 -1.210 1.00 22.16 195 GLY B CA 1
ATOM 3498 C C . GLY B 1 195 ? -7.600 33.748 -1.852 1.00 22.72 195 GLY B C 1
ATOM 3499 O O . GLY B 1 195 ? -6.419 33.998 -2.125 1.00 19.01 195 GLY B O 1
ATOM 3500 N N . THR B 1 196 ? -8.584 34.602 -2.093 1.00 22.78 196 THR B N 1
ATOM 3501 C CA . THR B 1 196 ? -8.303 35.876 -2.727 1.00 25.37 196 THR B CA 1
ATOM 3502 C C . THR B 1 196 ? -7.851 36.913 -1.705 1.00 25.99 196 THR B C 1
ATOM 3503 O O . THR B 1 196 ? -8.523 37.138 -0.697 1.00 25.25 196 THR B O 1
ATOM 3507 N N . TYR B 1 197 ? -6.698 37.524 -1.957 1.00 28.12 197 TYR B N 1
ATOM 3508 C CA . TYR B 1 197 ? -6.183 38.547 -1.060 1.00 32.25 197 TYR B CA 1
ATOM 3509 C C . TYR B 1 197 ? -6.721 39.910 -1.454 1.00 33.50 197 TYR B C 1
ATOM 3510 O O . TYR B 1 197 ? -6.361 40.926 -0.866 1.00 32.89 197 TYR B O 1
ATOM 3519 N N . HIS B 1 198 ? -7.587 39.922 -2.462 1.00 33.55 198 HIS B N 1
ATOM 3520 C CA . HIS B 1 198 ? -8.231 41.161 -2.874 1.00 34.58 198 HIS B CA 1
ATOM 3521 C C . HIS B 1 198 ? -9.433 41.189 -1.939 1.00 33.03 198 HIS B C 1
ATOM 3522 O O . HIS B 1 198 ? -10.576 41.002 -2.358 1.00 33.75 198 HIS B O 1
ATOM 3529 N N . SER B 1 199 ? -9.148 41.407 -0.658 1.00 30.39 199 SER B N 1
ATOM 3530 C CA . SER B 1 199 ? -10.174 41.410 0.371 1.00 27.39 199 SER B CA 1
ATOM 3531 C C . SER B 1 199 ? -9.536 41.697 1.721 1.00 26.00 199 SER B C 1
ATOM 3532 O O . SER B 1 199 ? -8.368 42.068 1.810 1.00 26.70 199 SER B O 1
ATOM 3535 N N . ILE B 1 200 ? -10.325 41.499 2.771 1.00 25.04 200 ILE B N 1
ATOM 3536 C CA . ILE B 1 200 ? -9.870 41.668 4.138 1.00 23.56 200 ILE B CA 1
ATOM 3537 C C . ILE B 1 200 ? -10.170 40.323 4.795 1.00 23.68 200 ILE B C 1
ATOM 3538 O O . ILE B 1 200 ? -11.317 40.025 5.141 1.00 22.25 200 ILE B O 1
ATOM 3543 N N . ILE B 1 201 ? -9.122 39.513 4.938 1.00 22.46 201 ILE B N 1
ATOM 3544 C CA . ILE B 1 201 ? -9.210 38.171 5.506 1.00 22.95 201 ILE B CA 1
ATOM 3545 C C . ILE B 1 201 ? -10.364 37.363 4.911 1.00 22.76 201 ILE B C 1
ATOM 3546 O O . ILE B 1 201 ? -11.177 36.776 5.630 1.00 23.48 201 ILE B O 1
ATOM 3551 N N . GLY B 1 202 ? -10.432 37.341 3.582 1.00 22.68 202 GLY B N 1
ATOM 3552 C CA . GLY B 1 202 ? -11.474 36.591 2.906 1.00 22.86 202 GLY B CA 1
ATOM 3553 C C . GLY B 1 202 ? -12.752 37.351 2.590 1.00 25.24 202 GLY B C 1
ATOM 3554 O O . GLY B 1 202 ? -13.394 37.089 1.572 1.00 26.63 202 GLY B O 1
ATOM 3555 N N . GLY B 1 203 ? -13.134 38.290 3.447 1.00 24.63 203 GLY B N 1
ATOM 3556 C CA . GLY B 1 203 ? -14.359 39.030 3.206 1.00 26.16 203 GLY B CA 1
ATOM 3557 C C . GLY B 1 203 ? -14.200 40.235 2.298 1.00 28.12 203 GLY B C 1
ATOM 3558 O O . GLY B 1 203 ? -13.091 40.732 2.099 1.00 26.21 203 GLY B O 1
ATOM 3559 N N . GLU B 1 204 ? -15.314 40.703 1.739 1.00 29.66 204 GLU B N 1
ATOM 3560 C CA . GLU B 1 204 ? -15.291 41.873 0.857 1.00 31.82 204 GLU B CA 1
ATOM 3561 C C . GLU B 1 204 ? -14.830 43.099 1.641 1.00 31.01 204 GLU B C 1
ATOM 3562 O O . GLU B 1 204 ? -15.295 43.352 2.754 1.00 30.07 204 GLU B O 1
ATOM 3568 N N . VAL B 1 205 ? -13.910 43.850 1.051 1.00 31.68 205 VAL B N 1
ATOM 3569 C CA . VAL B 1 205 ? -13.355 45.037 1.688 1.00 32.92 205 VAL B CA 1
ATOM 3570 C C . VAL B 1 205 ? -14.393 45.962 2.311 1.00 34.29 205 VAL B C 1
ATOM 3571 O O . VAL B 1 205 ? -14.419 46.136 3.531 1.00 34.27 205 VAL B O 1
ATOM 3575 N N . GLU B 1 206 ? -15.253 46.545 1.483 1.00 35.66 206 GLU B N 1
ATOM 3576 C CA . GLU B 1 206 ? -16.262 47.474 1.983 1.00 36.86 206 GLU B CA 1
ATOM 3577 C C . GLU B 1 206 ? -17.127 46.933 3.106 1.00 36.63 206 GLU B C 1
ATOM 3578 O O . GLU B 1 206 ? -17.614 47.706 3.933 1.00 36.96 206 GLU B O 1
ATOM 3584 N N . THR B 1 207 ? -17.314 45.615 3.151 1.00 34.94 207 THR B N 1
ATOM 3585 C CA . THR B 1 207 ? -18.108 45.008 4.212 1.00 33.50 207 THR B CA 1
ATOM 3586 C C . THR B 1 207 ? -17.392 45.182 5.549 1.00 32.60 207 THR B C 1
ATOM 3587 O O . THR B 1 207 ? -17.977 45.658 6.523 1.00 32.90 207 THR B O 1
ATOM 3591 N N . PHE B 1 208 ? -16.122 44.795 5.588 1.00 31.17 208 PHE B N 1
ATOM 3592 C CA . PHE B 1 208 ? -15.324 44.913 6.801 1.00 31.18 208 PHE B CA 1
ATOM 3593 C C . PHE B 1 208 ? -15.092 46.371 7.138 1.00 29.91 208 PHE B C 1
ATOM 3594 O O . PHE B 1 208 ? -15.069 46.759 8.305 1.00 29.96 208 PHE B O 1
ATOM 3602 N N . LEU B 1 209 ? -14.923 47.175 6.101 1.00 28.68 209 LEU B N 1
ATOM 3603 C CA . LEU B 1 209 ? -14.681 48.589 6.275 1.00 29.36 209 LEU B CA 1
ATOM 3604 C C . LEU B 1 209 ? -15.900 49.193 6.945 1.00 27.84 209 LEU B C 1
ATOM 3605 O O . LEU B 1 209 ? -15.785 49.979 7.890 1.00 27.47 209 LEU B O 1
ATOM 3610 N N . ALA B 1 210 ? -17.074 48.807 6.462 1.00 26.20 210 ALA B N 1
ATOM 3611 C CA . ALA B 1 210 ? -18.316 49.307 7.024 1.00 25.24 210 ALA B CA 1
ATOM 3612 C C . ALA B 1 210 ? -18.446 48.900 8.492 1.00 24.72 210 ALA B C 1
ATOM 3613 O O . ALA B 1 210 ? -19.044 49.620 9.286 1.00 24.55 210 ALA B O 1
ATOM 3615 N N . ARG B 1 211 ? -17.896 47.745 8.855 1.00 25.06 211 ARG B N 1
ATOM 3616 C CA . ARG B 1 211 ? -17.960 47.305 10.251 1.00 26.44 211 ARG B CA 1
ATOM 3617 C C . ARG B 1 211 ? -17.133 48.221 11.142 1.00 25.70 211 ARG B C 1
ATOM 3618 O O . ARG B 1 211 ? -17.612 48.713 12.164 1.00 24.15 211 ARG B O 1
ATOM 3626 N N . PHE B 1 212 ? -15.886 48.453 10.756 1.00 24.05 212 PHE B N 1
ATOM 3627 C CA . PHE B 1 212 ? -15.033 49.307 11.565 1.00 26.19 212 PHE B CA 1
ATOM 3628 C C . PHE B 1 212 ? -15.498 50.747 11.617 1.00 26.29 212 PHE B C 1
ATOM 3629 O O . PHE B 1 212 ? -15.351 51.395 12.645 1.00 27.41 212 PHE B O 1
ATOM 3637 N N . LEU B 1 213 ? -16.080 51.231 10.524 1.00 26.83 213 LEU B N 1
ATOM 3638 C CA . LEU B 1 213 ? -16.546 52.613 10.442 1.00 28.88 213 LEU B CA 1
ATOM 3639 C C . LEU B 1 213 ? -17.843 52.940 11.170 1.00 30.17 213 LEU B C 1
ATOM 3640 O O . LEU B 1 213 ? -17.917 53.935 11.890 1.00 32.53 213 LEU B O 1
ATOM 3645 N N . THR B 1 214 ? -18.862 52.106 10.980 1.00 28.37 214 THR B N 1
ATOM 3646 C CA . THR B 1 214 ? -20.160 52.337 11.598 1.00 25.74 214 THR B CA 1
ATOM 3647 C C . THR B 1 214 ? -20.290 51.732 12.985 1.00 26.61 214 THR B C 1
ATOM 3648 O O . THR B 1 214 ? -21.068 52.210 13.809 1.00 25.94 214 THR B O 1
ATOM 3652 N N . GLY B 1 215 ? -19.522 50.682 13.251 1.00 29.17 215 GLY B N 1
ATOM 3653 C CA . GLY B 1 215 ? -19.611 50.032 14.543 1.00 29.22 215 GLY B CA 1
ATOM 3654 C C . GLY B 1 215 ? -20.897 49.225 14.586 1.00 30.76 215 GLY B C 1
ATOM 3655 O O . GLY B 1 215 ? -21.338 48.793 15.644 1.00 32.51 215 GLY B O 1
ATOM 3656 N N . ARG B 1 216 ? -21.504 49.021 13.422 1.00 31.30 216 ARG B N 1
ATOM 3657 C CA . ARG B 1 216 ? -22.743 48.265 13.330 1.00 32.81 216 ARG B CA 1
ATOM 3658 C C . ARG B 1 216 ? -22.539 46.964 12.576 1.00 34.75 216 ARG B C 1
ATOM 3659 O O . ARG B 1 216 ? -21.772 46.902 11.616 1.00 36.52 216 ARG B O 1
ATOM 3667 N N . PRO B 1 217 ? -23.236 45.901 13.001 1.00 35.91 217 PRO B N 1
ATOM 3668 C CA . PRO B 1 217 ? -23.128 44.584 12.363 1.00 35.79 217 PRO B CA 1
ATOM 3669 C C . PRO B 1 217 ? -23.286 44.621 10.848 1.00 35.05 217 PRO B C 1
ATOM 3670 O O . PRO B 1 217 ? -24.165 45.298 10.321 1.00 34.94 217 PRO B O 1
ATOM 3674 N N . GLN B 1 218 ? -22.413 43.896 10.159 1.00 34.57 218 GLN B N 1
ATOM 3675 C CA . GLN B 1 218 ? -22.431 43.808 8.705 1.00 33.91 218 GLN B CA 1
ATOM 3676 C C . GLN B 1 218 ? -22.245 42.323 8.368 1.00 34.03 218 GLN B C 1
ATOM 3677 O O . GLN B 1 218 ? -21.185 41.744 8.623 1.00 33.60 218 GLN B O 1
ATOM 3683 N N . PRO B 1 219 ? -23.273 41.691 7.781 1.00 33.94 219 PRO B N 1
ATOM 3684 C CA . PRO B 1 219 ? -23.210 40.271 7.422 1.00 33.86 219 PRO B CA 1
ATOM 3685 C C . PRO B 1 219 ? -22.000 39.925 6.568 1.00 33.74 219 PRO B C 1
ATOM 3686 O O . PRO B 1 219 ? -21.646 40.660 5.649 1.00 32.72 219 PRO B O 1
ATOM 3690 N N . PHE B 1 220 ? -21.358 38.804 6.878 1.00 33.88 220 PHE B N 1
ATOM 3691 C CA . PHE B 1 220 ? -20.181 38.408 6.120 1.00 35.31 220 PHE B CA 1
ATOM 3692 C C . PHE B 1 220 ? -20.484 38.170 4.647 1.00 34.49 220 PHE B C 1
ATOM 3693 O O . PHE B 1 220 ? -21.492 37.561 4.299 1.00 34.61 220 PHE B O 1
ATOM 3701 N N . ARG B 1 221 ? -19.600 38.673 3.795 1.00 33.52 221 ARG B N 1
ATOM 3702 C CA . ARG B 1 221 ? -19.709 38.513 2.350 1.00 35.01 221 ARG B CA 1
ATOM 3703 C C . ARG B 1 221 ? -18.356 38.042 1.824 1.00 33.85 221 ARG B C 1
ATOM 3704 O O . ARG B 1 221 ? -17.367 38.776 1.875 1.00 32.80 221 ARG B O 1
ATOM 3712 N N . ALA B 1 222 ? -18.312 36.815 1.325 1.00 33.01 222 ALA B N 1
ATOM 3713 C CA . ALA B 1 222 ? -17.074 36.274 0.793 1.00 32.38 222 ALA B CA 1
ATOM 3714 C C . ALA B 1 222 ? -16.671 37.072 -0.431 1.00 31.56 222 ALA B C 1
ATOM 3715 O O . ALA B 1 222 ? -17.483 37.301 -1.328 1.00 32.32 222 ALA B O 1
ATOM 3717 N N . ALA B 1 223 ? -15.418 37.506 -0.456 1.00 30.20 223 ALA B N 1
ATOM 3718 C CA . ALA B 1 223 ? -14.897 38.252 -1.589 1.00 29.64 223 ALA B CA 1
ATOM 3719 C C . ALA B 1 223 ? -14.587 37.259 -2.696 1.00 31.13 223 ALA B C 1
ATOM 3720 O O . ALA B 1 223 ? -14.292 36.097 -2.432 1.00 30.70 223 ALA B O 1
ATOM 3722 N N . GLN B 1 224 ? -14.647 37.722 -3.938 1.00 32.01 224 GLN B N 1
ATOM 3723 C CA . GLN B 1 224 ? -14.337 36.873 -5.077 1.00 32.44 224 GLN B CA 1
ATOM 3724 C C . GLN B 1 224 ? -13.188 37.541 -5.824 1.00 33.14 224 GLN B C 1
ATOM 3725 O O . GLN B 1 224 ? -13.028 38.757 -5.753 1.00 34.85 224 GLN B O 1
ATOM 3731 N N . GLY B 1 225 ? -12.391 36.752 -6.536 1.00 33.68 225 GLY B N 1
ATOM 3732 C CA . GLY B 1 225 ? -11.271 37.313 -7.276 1.00 34.14 225 GLY B CA 1
ATOM 3733 C C . GLY B 1 225 ? -10.121 36.331 -7.352 1.00 35.83 225 GLY B C 1
ATOM 3734 O O . GLY B 1 225 ? -10.225 35.218 -6.839 1.00 35.86 225 GLY B O 1
ATOM 3735 N N . LYS B 1 226 ? -9.024 36.729 -7.987 1.00 36.46 226 LYS B N 1
ATOM 3736 C CA . LYS B 1 226 ? -7.879 35.838 -8.106 1.00 38.58 226 LYS B CA 1
ATOM 3737 C C . LYS B 1 226 ? -7.362 35.457 -6.719 1.00 39.38 226 LYS B C 1
ATOM 3738 O O . LYS B 1 226 ? -7.240 36.305 -5.830 1.00 39.63 226 LYS B O 1
ATOM 3744 N N . ALA B 1 227 ? -7.064 34.174 -6.546 1.00 38.04 227 ALA B N 1
ATOM 3745 C CA . ALA B 1 227 ? -6.588 33.662 -5.271 1.00 36.90 227 ALA B CA 1
ATOM 3746 C C . ALA B 1 227 ? -5.093 33.388 -5.220 1.00 36.97 227 ALA B C 1
ATOM 3747 O O . ALA B 1 227 ? -4.417 33.325 -6.250 1.00 35.65 227 ALA B O 1
ATOM 3749 N N . ARG B 1 228 ? -4.590 33.243 -3.996 1.00 36.47 228 ARG B N 1
ATOM 3750 C CA . ARG B 1 228 ? -3.192 32.914 -3.742 1.00 36.31 228 ARG B CA 1
ATOM 3751 C C . ARG B 1 228 ? -3.257 31.616 -2.947 1.00 34.19 228 ARG B C 1
ATOM 3752 O O . ARG B 1 228 ? -4.075 31.471 -2.033 1.00 34.84 228 ARG B O 1
ATOM 3760 N N . PHE B 1 229 ? -2.411 30.668 -3.316 1.00 32.75 229 PHE B N 1
ATOM 3761 C CA . PHE B 1 229 ? -2.359 29.369 -2.658 1.00 29.91 229 PHE B CA 1
ATOM 3762 C C . PHE B 1 229 ? -1.235 29.498 -1.640 1.00 29.07 229 PHE B C 1
ATOM 3763 O O . PHE B 1 229 ? -0.091 29.785 -2.004 1.00 28.68 229 PHE B O 1
ATOM 3771 N N . HIS B 1 230 ? -1.570 29.334 -0.364 1.00 25.26 230 HIS B N 1
ATOM 3772 C CA . HIS B 1 230 ? -0.575 29.440 0.698 1.00 22.83 230 HIS B CA 1
ATOM 3773 C C . HIS B 1 230 ? -0.455 28.148 1.480 1.00 21.26 230 HIS B C 1
ATOM 3774 O O . HIS B 1 230 ? -1.444 27.584 1.950 1.00 22.05 230 HIS B O 1
ATOM 3781 N N . ALA B 1 231 ? 0.774 27.680 1.624 1.00 19.04 231 ALA B N 1
ATOM 3782 C CA . ALA B 1 231 ? 1.012 26.437 2.322 1.00 17.24 231 ALA B CA 1
ATOM 3783 C C . ALA B 1 231 ? 2.439 26.396 2.814 1.00 16.85 231 ALA B C 1
ATOM 3784 O O . ALA B 1 231 ? 3.245 27.264 2.482 1.00 16.93 231 ALA B O 1
ATOM 3786 N N . THR B 1 232 ? 2.747 25.380 3.612 1.00 17.85 232 THR B N 1
ATOM 3787 C CA . THR B 1 232 ? 4.093 25.211 4.140 1.00 20.46 232 THR B CA 1
ATOM 3788 C C . THR B 1 232 ? 4.493 23.745 4.026 1.00 23.58 232 THR B C 1
ATOM 3789 O O . THR B 1 232 ? 3.731 22.853 4.392 1.00 20.71 232 THR B O 1
ATOM 3793 N N . GLU B 1 233 ? 5.688 23.513 3.490 1.00 25.21 233 GLU B N 1
ATOM 3794 C CA . GLU B 1 233 ? 6.212 22.166 3.288 1.00 27.83 233 GLU B CA 1
ATOM 3795 C C . GLU B 1 233 ? 7.030 21.714 4.489 1.00 26.97 233 GLU B C 1
ATOM 3796 O O . GLU B 1 233 ? 7.793 22.494 5.056 1.00 26.03 233 GLU B O 1
ATOM 3802 N N . LEU B 1 234 ? 6.867 20.450 4.863 1.00 26.84 234 LEU B N 1
ATOM 3803 C CA . LEU B 1 234 ? 7.603 19.881 5.987 1.00 27.10 234 LEU B CA 1
ATOM 3804 C C . LEU B 1 234 ? 8.315 18.613 5.527 1.00 27.96 234 LEU B C 1
ATOM 3805 O O . LEU B 1 234 ? 7.710 17.746 4.889 1.00 28.03 234 LEU B O 1
ATOM 3810 N N . VAL B 1 235 ? 9.602 18.523 5.854 1.00 28.78 235 VAL B N 1
ATOM 3811 C CA . VAL B 1 235 ? 10.421 17.375 5.493 1.00 29.19 235 VAL B CA 1
ATOM 3812 C C . VAL B 1 235 ? 10.791 16.588 6.744 1.00 29.97 235 VAL B C 1
ATOM 3813 O O . VAL B 1 235 ? 11.615 17.032 7.542 1.00 29.47 235 VAL B O 1
ATOM 3817 N N . PHE B 1 236 ? 10.164 15.425 6.911 1.00 31.72 236 PHE B N 1
ATOM 3818 C CA . PHE B 1 236 ? 10.429 14.549 8.050 1.00 33.22 236 PHE B CA 1
ATOM 3819 C C . PHE B 1 236 ? 11.171 13.309 7.536 1.00 36.01 236 PHE B C 1
ATOM 3820 O O . PHE B 1 236 ? 10.639 12.553 6.726 1.00 35.92 236 PHE B O 1
ATOM 3828 N N . GLU B 1 237 ? 12.396 13.098 7.995 1.00 38.87 237 GLU B N 1
ATOM 3829 C CA . GLU B 1 237 ? 13.151 11.934 7.550 1.00 42.11 237 GLU B CA 1
ATOM 3830 C C . GLU B 1 237 ? 13.856 11.221 8.701 1.00 43.34 237 GLU B C 1
ATOM 3831 O O . GLU B 1 237 ? 14.615 11.834 9.454 1.00 42.83 237 GLU B O 1
ATOM 3837 N N . GLY B 1 238 ? 13.598 9.924 8.836 1.00 43.96 238 GLY B N 1
ATOM 3838 C CA . GLY B 1 238 ? 14.234 9.154 9.889 1.00 43.87 238 GLY B CA 1
ATOM 3839 C C . GLY B 1 238 ? 13.790 9.514 11.295 1.00 44.39 238 GLY B C 1
ATOM 3840 O O . GLY B 1 238 ? 14.601 9.507 12.226 1.00 44.05 238 GLY B O 1
ATOM 3841 N N . GLY B 1 239 ? 12.505 9.827 11.448 1.00 43.91 239 GLY B N 1
ATOM 3842 C CA . GLY B 1 239 ? 11.962 10.177 12.751 1.00 42.55 239 GLY B CA 1
ATOM 3843 C C . GLY B 1 239 ? 12.449 11.500 13.319 1.00 42.15 239 GLY B C 1
ATOM 3844 O O . GLY B 1 239 ? 12.323 11.736 14.519 1.00 40.71 239 GLY B O 1
ATOM 3845 N N . ARG B 1 240 ? 12.991 12.365 12.463 1.00 42.35 240 ARG B N 1
ATOM 3846 C CA . ARG B 1 240 ? 13.510 13.665 12.888 1.00 43.79 240 ARG B CA 1
ATOM 3847 C C . ARG B 1 240 ? 13.049 14.778 11.930 1.00 42.90 240 ARG B C 1
ATOM 3848 O O . ARG B 1 240 ? 12.907 14.540 10.731 1.00 44.00 240 ARG B O 1
ATOM 3856 N N . PRO B 1 241 ? 12.798 16.001 12.447 1.00 41.49 241 PRO B N 1
ATOM 3857 C CA . PRO B 1 241 ? 12.361 17.104 11.575 1.00 39.57 241 PRO B CA 1
ATOM 3858 C C . PRO B 1 241 ? 13.572 17.553 10.774 1.00 37.60 241 PRO B C 1
ATOM 3859 O O . PRO B 1 241 ? 14.618 17.840 11.356 1.00 37.48 241 PRO B O 1
ATOM 3863 N N . VAL B 1 242 ? 13.446 17.605 9.451 1.00 36.00 242 VAL B N 1
ATOM 3864 C CA . VAL B 1 242 ? 14.578 17.998 8.615 1.00 34.15 242 VAL B CA 1
ATOM 3865 C C . VAL B 1 242 ? 14.471 19.412 8.065 1.00 33.22 242 VAL B C 1
ATOM 3866 O O . VAL B 1 242 ? 15.401 20.197 8.215 1.00 35.37 242 VAL B O 1
ATOM 3870 N N . ALA B 1 243 ? 13.347 19.746 7.433 1.00 31.77 243 ALA B N 1
ATOM 3871 C CA . ALA B 1 243 ? 13.183 21.086 6.872 1.00 29.28 243 ALA B CA 1
ATOM 3872 C C . ALA B 1 243 ? 11.742 21.581 6.799 1.00 27.43 243 ALA B C 1
ATOM 3873 O O . ALA B 1 243 ? 10.794 20.794 6.744 1.00 27.89 243 ALA B O 1
ATOM 3875 N N . ILE B 1 244 ? 11.597 22.903 6.802 1.00 25.07 244 ILE B N 1
ATOM 3876 C CA . ILE B 1 244 ? 10.295 23.560 6.715 1.00 23.00 244 ILE B CA 1
ATOM 3877 C C . ILE B 1 244 ? 10.433 24.696 5.718 1.00 22.85 244 ILE B C 1
ATOM 3878 O O . ILE B 1 244 ? 11.375 25.492 5.788 1.00 19.63 244 ILE B O 1
ATOM 3883 N N . SER B 1 245 ? 9.503 24.774 4.779 1.00 23.55 245 SER B N 1
ATOM 3884 C CA . SER B 1 245 ? 9.569 25.840 3.795 1.00 26.07 245 SER B CA 1
ATOM 3885 C C . SER B 1 245 ? 8.210 26.336 3.320 1.00 24.93 245 SER B C 1
ATOM 3886 O O . SER B 1 245 ? 7.413 25.586 2.764 1.00 24.58 245 SER B O 1
ATOM 3889 N N . PRO B 1 246 ? 7.928 27.621 3.551 1.00 24.40 246 PRO B N 1
ATOM 3890 C CA . PRO B 1 246 ? 6.655 28.207 3.133 1.00 25.97 246 PRO B CA 1
ATOM 3891 C C . PRO B 1 246 ? 6.511 28.070 1.613 1.00 26.30 246 PRO B C 1
ATOM 3892 O O . PRO B 1 246 ? 7.504 28.073 0.888 1.00 25.38 246 PRO B O 1
ATOM 3896 N N . TYR B 1 247 ? 5.277 27.945 1.139 1.00 26.91 247 TYR B N 1
ATOM 3897 C CA . TYR B 1 247 ? 5.018 27.790 -0.285 1.00 27.60 247 TYR B CA 1
ATOM 3898 C C . TYR B 1 247 ? 3.888 28.692 -0.747 1.00 29.74 247 TYR B C 1
ATOM 3899 O O . TYR B 1 247 ? 2.854 28.793 -0.083 1.00 28.35 247 TYR B O 1
ATOM 3908 N N . VAL B 1 248 ? 4.088 29.332 -1.896 1.00 28.93 248 VAL B N 1
ATOM 3909 C CA . VAL B 1 248 ? 3.090 30.226 -2.460 1.00 29.36 248 VAL B CA 1
ATOM 3910 C C . VAL B 1 248 ? 2.881 29.992 -3.955 1.00 30.49 248 VAL B C 1
ATOM 3911 O O . VAL B 1 248 ? 3.832 29.740 -4.693 1.00 29.42 248 VAL B O 1
ATOM 3915 N N . TRP B 1 249 ? 1.629 30.088 -4.391 1.00 32.33 249 TRP B N 1
ATOM 3916 C CA . TRP B 1 249 ? 1.280 29.934 -5.800 1.00 33.12 249 TRP B CA 1
ATOM 3917 C C . TRP B 1 249 ? 0.209 30.951 -6.162 1.00 33.72 249 TRP B C 1
ATOM 3918 O O . TRP B 1 249 ? -0.868 30.960 -5.569 1.00 32.19 249 TRP B O 1
ATOM 3929 N N . GLU B 1 250 ? 0.497 31.796 -7.145 1.00 35.01 250 GLU B N 1
ATOM 3930 C CA . GLU B 1 250 ? -0.458 32.811 -7.570 1.00 36.32 250 GLU B CA 1
ATOM 3931 C C . GLU B 1 250 ? -1.312 32.251 -8.705 1.00 36.06 250 GLU B C 1
ATOM 3932 O O . GLU B 1 250 ? -0.779 31.760 -9.698 1.00 34.13 250 GLU B O 1
ATOM 3938 N N . GLU B 1 251 ? -2.630 32.312 -8.558 1.00 35.50 251 GLU B N 1
ATOM 3939 C CA . GLU B 1 251 ? -3.523 31.820 -9.604 1.00 37.02 251 GLU B CA 1
ATOM 3940 C C . GLU B 1 251 ? -3.343 32.701 -10.846 1.00 39.31 251 GLU B C 1
ATOM 3941 O O . GLU B 1 251 ? -3.291 33.928 -10.745 1.00 38.80 251 GLU B O 1
ATOM 3947 N N . PRO B 1 252 ? -3.243 32.085 -12.035 1.00 41.25 252 PRO B N 1
ATOM 3948 C CA . PRO B 1 252 ? -3.069 32.841 -13.280 1.00 43.62 252 PRO B CA 1
ATOM 3949 C C . PRO B 1 252 ? -4.245 33.770 -13.584 1.00 44.67 252 PRO B C 1
ATOM 3950 O O . PRO B 1 252 ? -3.989 34.913 -14.011 1.00 45.85 252 PRO B O 1
ATOM 3955 N N . MET C 1 1 ? -28.494 24.671 60.175 1.00 41.92 1 MET C N 1
ATOM 3956 C CA . MET C 1 1 ? -27.204 25.403 60.090 1.00 42.13 1 MET C CA 1
ATOM 3957 C C . MET C 1 1 ? -27.407 26.828 59.584 1.00 42.56 1 MET C C 1
ATOM 3958 O O . MET C 1 1 ? -28.129 27.063 58.612 1.00 43.65 1 MET C O 1
ATOM 3963 N N . ARG C 1 2 ? -26.768 27.779 60.257 1.00 41.69 2 ARG C N 1
ATOM 3964 C CA . ARG C 1 2 ? -26.856 29.179 59.876 1.00 40.49 2 ARG C CA 1
ATOM 3965 C C . ARG C 1 2 ? -25.475 29.672 59.468 1.00 38.70 2 ARG C C 1
ATOM 3966 O O . ARG C 1 2 ? -24.557 29.742 60.283 1.00 38.89 2 ARG C O 1
ATOM 3974 N N . VAL C 1 3 ? -25.342 30.000 58.189 1.00 35.91 3 VAL C N 1
ATOM 3975 C CA . VAL C 1 3 ? -24.077 30.459 57.637 1.00 33.22 3 VAL C CA 1
ATOM 3976 C C . VAL C 1 3 ? -24.155 31.896 57.155 1.00 33.14 3 VAL C C 1
ATOM 3977 O O . VAL C 1 3 ? -25.138 32.312 56.538 1.00 34.39 3 VAL C O 1
ATOM 3981 N N . LEU C 1 4 ? -23.115 32.657 57.457 1.00 32.02 4 LEU C N 1
ATOM 3982 C CA . LEU C 1 4 ? -23.050 34.046 57.046 1.00 31.92 4 LEU C CA 1
ATOM 3983 C C . LEU C 1 4 ? -21.901 34.161 56.048 1.00 31.47 4 LEU C C 1
ATOM 3984 O O . LEU C 1 4 ? -20.756 33.837 56.375 1.00 29.91 4 LEU C O 1
ATOM 3989 N N . PHE C 1 5 ? -22.211 34.595 54.826 1.00 30.13 5 PHE C N 1
ATOM 3990 C CA . PHE C 1 5 ? -21.182 34.769 53.805 1.00 26.94 5 PHE C CA 1
ATOM 3991 C C . PHE C 1 5 ? -20.977 36.250 53.523 1.00 27.02 5 PHE C C 1
ATOM 3992 O O . PHE C 1 5 ? -21.839 36.909 52.941 1.00 28.07 5 PHE C O 1
ATOM 4000 N N . ILE C 1 6 ? -19.825 36.768 53.931 1.00 26.34 6 ILE C N 1
ATOM 4001 C CA . ILE C 1 6 ? -19.509 38.183 53.749 1.00 27.33 6 ILE C CA 1
ATOM 4002 C C . ILE C 1 6 ? -18.942 38.489 52.366 1.00 28.11 6 ILE C C 1
ATOM 4003 O O . ILE C 1 6 ? -18.085 37.759 51.866 1.00 30.19 6 ILE C O 1
ATOM 4008 N N . GLY C 1 7 ? -19.428 39.572 51.760 1.00 27.93 7 GLY C N 1
ATOM 4009 C CA . GLY C 1 7 ? -18.968 39.980 50.445 1.00 28.55 7 GLY C CA 1
ATOM 4010 C C . GLY C 1 7 ? -17.541 40.511 50.481 1.00 29.37 7 GLY C C 1
ATOM 4011 O O . GLY C 1 7 ? -17.080 41.008 51.514 1.00 28.74 7 GLY C O 1
ATOM 4012 N N . ASP C 1 8 ? -16.851 40.408 49.349 1.00 28.65 8 ASP C N 1
ATOM 4013 C CA . ASP C 1 8 ? -15.455 40.837 49.211 1.00 30.90 8 ASP C CA 1
ATOM 4014 C C . ASP C 1 8 ? -14.994 41.989 50.105 1.00 29.67 8 ASP C C 1
ATOM 4015 O O . ASP C 1 8 ? -15.371 43.142 49.890 1.00 28.31 8 ASP C O 1
ATOM 4020 N N . VAL C 1 9 ? -14.168 41.667 51.101 1.00 27.59 9 VAL C N 1
ATOM 4021 C CA . VAL C 1 9 ? -13.645 42.674 52.018 1.00 27.80 9 VAL C CA 1
ATOM 4022 C C . VAL C 1 9 ? -12.619 43.563 51.314 1.00 27.88 9 VAL C C 1
ATOM 4023 O O . VAL C 1 9 ? -11.490 43.148 51.039 1.00 26.17 9 VAL C O 1
ATOM 4027 N N . MET C 1 10 ? -13.029 44.796 51.045 1.00 28.82 10 MET C N 1
ATOM 4028 C CA . MET C 1 10 ? -12.202 45.766 50.346 1.00 29.25 10 MET C CA 1
ATOM 4029 C C . MET C 1 10 ? -11.353 46.672 51.240 1.00 31.06 10 MET C C 1
ATOM 4030 O O . MET C 1 10 ? -11.875 47.480 52.008 1.00 30.86 10 MET C O 1
ATOM 4035 N N . ALA C 1 11 ? -10.038 46.518 51.121 1.00 31.56 11 ALA C N 1
ATOM 4036 C CA . ALA C 1 11 ? -9.061 47.325 51.844 1.00 32.35 11 ALA C CA 1
ATOM 4037 C C . ALA C 1 11 ? -9.375 47.685 53.301 1.00 34.14 11 ALA C C 1
ATOM 4038 O O . ALA C 1 11 ? -10.167 47.020 53.967 1.00 36.32 11 ALA C O 1
ATOM 4040 N N . GLU C 1 12 ? -8.731 48.750 53.777 1.00 34.94 12 GLU C N 1
ATOM 4041 C CA . GLU C 1 12 ? -8.872 49.242 55.149 1.00 34.95 12 GLU C CA 1
ATOM 4042 C C . GLU C 1 12 ? -10.316 49.353 55.641 1.00 32.77 12 GLU C C 1
ATOM 4043 O O . GLU C 1 12 ? -10.675 48.752 56.654 1.00 31.68 12 GLU C O 1
ATOM 4049 N N . PRO C 1 13 ? -11.159 50.129 54.937 1.00 31.24 13 PRO C N 1
ATOM 4050 C CA . PRO C 1 13 ? -12.555 50.277 55.362 1.00 31.62 13 PRO C CA 1
ATOM 4051 C C . PRO C 1 13 ? -13.258 48.933 55.513 1.00 32.20 13 PRO C C 1
ATOM 4052 O O . PRO C 1 13 ? -13.838 48.631 56.561 1.00 32.24 13 PRO C O 1
ATOM 4056 N N . GLY C 1 14 ? -13.191 48.126 54.461 1.00 32.21 14 GLY C N 1
ATOM 4057 C CA . GLY C 1 14 ? -13.831 46.827 54.499 1.00 31.40 14 GLY C CA 1
ATOM 4058 C C . GLY C 1 14 ? -13.372 46.031 55.698 1.00 31.88 14 GLY C C 1
ATOM 4059 O O . GLY C 1 14 ? -14.185 45.501 56.444 1.00 32.19 14 GLY C O 1
ATOM 4060 N N . LEU C 1 15 ? -12.056 45.963 55.876 1.00 32.45 15 LEU C N 1
ATOM 4061 C CA . LEU C 1 15 ? -11.430 45.232 56.973 1.00 34.42 15 LEU C CA 1
ATOM 4062 C C . LEU C 1 15 ? -11.891 45.763 58.339 1.00 35.92 15 LEU C C 1
ATOM 4063 O O . LEU C 1 15 ? -12.055 45.001 59.291 1.00 36.56 15 LEU C O 1
ATOM 4068 N N . ARG C 1 16 ? -12.092 47.074 58.424 1.00 37.03 16 ARG C N 1
ATOM 4069 C CA . ARG C 1 16 ? -12.549 47.723 59.654 1.00 38.91 16 ARG C CA 1
ATOM 4070 C C . ARG C 1 16 ? -14.003 47.341 59.956 1.00 38.55 16 ARG C C 1
ATOM 4071 O O . ARG C 1 16 ? -14.329 46.949 61.078 1.00 39.00 16 ARG C O 1
ATOM 4079 N N . ALA C 1 17 ? -14.864 47.460 58.946 1.00 38.69 17 ALA C N 1
ATOM 4080 C CA . ALA C 1 17 ? -16.282 47.137 59.081 1.00 38.43 17 ALA C CA 1
ATOM 4081 C C . ALA C 1 17 ? -16.481 45.750 59.666 1.00 39.30 17 ALA C C 1
ATOM 4082 O O . ALA C 1 17 ? -17.309 45.551 60.555 1.00 40.06 17 ALA C O 1
ATOM 4084 N N . VAL C 1 18 ? -15.706 44.794 59.165 1.00 38.91 18 VAL C N 1
ATOM 4085 C CA . VAL C 1 18 ? -15.784 43.414 59.625 1.00 39.17 18 VAL C CA 1
ATOM 4086 C C . VAL C 1 18 ? -15.367 43.280 61.092 1.00 40.03 18 VAL C C 1
ATOM 4087 O O . VAL C 1 18 ? -16.039 42.617 61.885 1.00 38.44 18 VAL C O 1
ATOM 4091 N N . GLY C 1 19 ? -14.255 43.918 61.443 1.00 40.56 19 GLY C N 1
ATOM 4092 C CA . GLY C 1 19 ? -13.756 43.851 62.802 1.00 42.03 19 GLY C CA 1
ATOM 4093 C C . GLY C 1 19 ? -14.652 44.518 63.828 1.00 43.17 19 GLY C C 1
ATOM 4094 O O . GLY C 1 19 ? -14.778 44.027 64.950 1.00 43.02 19 GLY C O 1
ATOM 4095 N N . LEU C 1 20 ? -15.273 45.633 63.451 1.00 43.48 20 LEU C N 1
ATOM 4096 C CA . LEU C 1 20 ? -16.159 46.358 64.359 1.00 43.88 20 LEU C CA 1
ATOM 4097 C C . LEU C 1 20 ? -17.526 45.706 64.521 1.00 44.55 20 LEU C C 1
ATOM 4098 O O . LEU C 1 20 ? -18.021 45.564 65.636 1.00 44.10 20 LEU C O 1
ATOM 4103 N N . HIS C 1 21 ? -18.120 45.293 63.404 1.00 44.86 21 HIS C N 1
ATOM 4104 C CA . HIS C 1 21 ? -19.452 44.704 63.408 1.00 44.67 21 HIS C CA 1
ATOM 4105 C C . HIS C 1 21 ? -19.586 43.192 63.612 1.00 44.90 21 HIS C C 1
ATOM 4106 O O . HIS C 1 21 ? -20.392 42.740 64.428 1.00 44.77 21 HIS C O 1
ATOM 4113 N N . LEU C 1 22 ? -18.813 42.402 62.877 1.00 44.47 22 LEU C N 1
ATOM 4114 C CA . LEU C 1 22 ? -18.923 40.953 62.996 1.00 43.26 22 LEU C CA 1
ATOM 4115 C C . LEU C 1 22 ? -18.903 40.439 64.431 1.00 43.66 22 LEU C C 1
ATOM 4116 O O . LEU C 1 22 ? -19.613 39.491 64.769 1.00 42.32 22 LEU C O 1
ATOM 4121 N N . PRO C 1 23 ? -18.086 41.049 65.301 1.00 44.58 23 PRO C N 1
ATOM 4122 C CA . PRO C 1 23 ? -18.078 40.539 66.678 1.00 46.00 23 PRO C CA 1
ATOM 4123 C C . PRO C 1 23 ? -19.434 40.722 67.380 1.00 46.36 23 PRO C C 1
ATOM 4124 O O . PRO C 1 23 ? -19.707 40.098 68.401 1.00 46.73 23 PRO C O 1
ATOM 4128 N N . ASP C 1 24 ? -20.280 41.574 66.814 1.00 47.56 24 ASP C N 1
ATOM 4129 C CA . ASP C 1 24 ? -21.593 41.839 67.381 1.00 48.44 24 ASP C CA 1
ATOM 4130 C C . ASP C 1 24 ? -22.634 40.792 66.987 1.00 49.17 24 ASP C C 1
ATOM 4131 O O . ASP C 1 24 ? -23.443 40.379 67.815 1.00 50.03 24 ASP C O 1
ATOM 4136 N N . ILE C 1 25 ? -22.612 40.358 65.730 1.00 49.19 25 ILE C N 1
ATOM 4137 C CA . ILE C 1 25 ? -23.582 39.378 65.255 1.00 48.48 25 ILE C CA 1
ATOM 4138 C C . ILE C 1 25 ? -23.039 37.963 65.116 1.00 48.03 25 ILE C C 1
ATOM 4139 O O . ILE C 1 25 ? -23.762 37.061 64.701 1.00 47.25 25 ILE C O 1
ATOM 4144 N N . ARG C 1 26 ? -21.778 37.763 65.475 1.00 48.03 26 ARG C N 1
ATOM 4145 C CA . ARG C 1 26 ? -21.156 36.450 65.349 1.00 47.85 26 ARG C CA 1
ATOM 4146 C C . ARG C 1 26 ? -21.940 35.294 65.979 1.00 48.13 26 ARG C C 1
ATOM 4147 O O . ARG C 1 26 ? -21.947 34.179 65.449 1.00 48.34 26 ARG C O 1
ATOM 4155 N N . ASP C 1 27 ? -22.592 35.555 67.108 1.00 47.49 27 ASP C N 1
ATOM 4156 C CA . ASP C 1 27 ? -23.354 34.520 67.803 1.00 46.83 27 ASP C CA 1
ATOM 4157 C C . ASP C 1 27 ? -24.632 34.111 67.063 1.00 46.19 27 ASP C C 1
ATOM 4158 O O . ASP C 1 27 ? -25.237 33.079 67.372 1.00 45.48 27 ASP C O 1
ATOM 4163 N N . ARG C 1 28 ? -25.032 34.918 66.084 1.00 45.08 28 ARG C N 1
ATOM 4164 C CA . ARG C 1 28 ? -26.235 34.645 65.310 1.00 43.98 28 ARG C CA 1
ATOM 4165 C C . ARG C 1 28 ? -26.022 33.614 64.197 1.00 43.17 28 ARG C C 1
ATOM 4166 O O . ARG C 1 28 ? -26.969 33.263 63.494 1.00 43.01 28 ARG C O 1
ATOM 4174 N N . TYR C 1 29 ? -24.791 33.122 64.040 1.00 41.75 29 TYR C N 1
ATOM 4175 C CA . TYR C 1 29 ? -24.502 32.135 62.994 1.00 39.87 29 TYR C CA 1
ATOM 4176 C C . TYR C 1 29 ? -23.556 31.017 63.432 1.00 40.51 29 TYR C C 1
ATOM 4177 O O . TYR C 1 29 ? -22.749 31.185 64.348 1.00 40.37 29 TYR C O 1
ATOM 4186 N N . ASP C 1 30 ? -23.658 29.879 62.754 1.00 40.51 30 ASP C N 1
ATOM 4187 C CA . ASP C 1 30 ? -22.822 28.723 63.047 1.00 42.15 30 ASP C CA 1
ATOM 4188 C C . ASP C 1 30 ? -21.484 28.823 62.323 1.00 43.00 30 ASP C C 1
ATOM 4189 O O . ASP C 1 30 ? -20.438 28.504 62.883 1.00 43.44 30 ASP C O 1
ATOM 4194 N N . LEU C 1 31 ? -21.529 29.260 61.069 1.00 43.22 31 LEU C N 1
ATOM 4195 C CA . LEU C 1 31 ? -20.325 29.403 60.255 1.00 41.35 31 LEU C CA 1
ATOM 4196 C C . LEU C 1 31 ? -20.287 30.740 59.544 1.00 38.94 31 LEU C C 1
ATOM 4197 O O . LEU C 1 31 ? -21.300 31.201 59.020 1.00 39.73 31 LEU C O 1
ATOM 4202 N N . VAL C 1 32 ? -19.114 31.361 59.526 1.00 37.38 32 VAL C N 1
ATOM 4203 C CA . VAL C 1 32 ? -18.954 32.642 58.853 1.00 36.10 32 VAL C CA 1
ATOM 4204 C C . VAL C 1 32 ? -17.858 32.532 57.806 1.00 34.93 32 VAL C C 1
ATOM 4205 O O . VAL C 1 32 ? -16.712 32.208 58.118 1.00 34.58 32 VAL C O 1
ATOM 4209 N N . ILE C 1 33 ? -18.233 32.799 56.562 1.00 32.87 33 ILE C N 1
ATOM 4210 C CA . ILE C 1 33 ? -17.319 32.718 55.431 1.00 31.85 33 ILE C CA 1
ATOM 4211 C C . ILE C 1 33 ? -17.197 34.088 54.783 1.00 29.75 33 ILE C C 1
ATOM 4212 O O . ILE C 1 33 ? -18.170 34.828 54.697 1.00 28.62 33 ILE C O 1
ATOM 4217 N N . ALA C 1 34 ? -15.995 34.428 54.333 1.00 29.17 34 ALA C N 1
ATOM 4218 C CA . ALA C 1 34 ? -15.783 35.721 53.712 1.00 27.87 34 ALA C CA 1
ATOM 4219 C C . ALA C 1 34 ? -14.852 35.691 52.512 1.00 28.56 34 ALA C C 1
ATOM 4220 O O . ALA C 1 34 ? -13.888 34.921 52.469 1.00 27.35 34 ALA C O 1
ATOM 4222 N N . ASN C 1 35 ? -15.154 36.527 51.527 1.00 28.62 35 ASN C N 1
ATOM 4223 C CA . ASN C 1 35 ? -14.290 36.631 50.370 1.00 28.64 35 ASN C CA 1
ATOM 4224 C C . ASN C 1 35 ? -13.297 37.682 50.818 1.00 29.10 35 ASN C C 1
ATOM 4225 O O . ASN C 1 35 ? -13.697 38.746 51.279 1.00 29.17 35 ASN C O 1
ATOM 4230 N N . GLY C 1 36 ? -12.010 37.398 50.689 1.00 29.95 36 GLY C N 1
ATOM 4231 C CA . GLY C 1 36 ? -11.026 38.374 51.117 1.00 31.65 36 GLY C CA 1
ATOM 4232 C C . GLY C 1 36 ? -9.939 38.640 50.100 1.00 31.93 36 GLY C C 1
ATOM 4233 O O . GLY C 1 36 ? -8.805 38.943 50.473 1.00 32.07 36 GLY C O 1
ATOM 4234 N N . GLU C 1 37 ? -10.281 38.548 48.817 1.00 32.98 37 GLU C N 1
ATOM 4235 C CA . GLU C 1 37 ? -9.298 38.766 47.761 1.00 35.74 37 GLU C CA 1
ATOM 4236 C C . GLU C 1 37 ? -8.895 40.225 47.559 1.00 34.47 37 GLU C C 1
ATOM 4237 O O . GLU C 1 37 ? -8.083 40.531 46.690 1.00 35.15 37 GLU C O 1
ATOM 4243 N N . ASN C 1 38 ? -9.464 41.123 48.355 1.00 32.62 38 ASN C N 1
ATOM 4244 C CA . ASN C 1 38 ? -9.135 42.543 48.261 1.00 32.76 38 ASN C CA 1
ATOM 4245 C C . ASN C 1 38 ? -8.866 43.119 49.660 1.00 33.19 38 ASN C C 1
ATOM 4246 O O . ASN C 1 38 ? -8.686 44.330 49.824 1.00 32.90 38 ASN C O 1
ATOM 4251 N N . ALA C 1 39 ? -8.833 42.230 50.652 1.00 33.23 39 ALA C N 1
ATOM 4252 C CA . ALA C 1 39 ? -8.619 42.581 52.051 1.00 34.32 39 ALA C CA 1
ATOM 4253 C C . ALA C 1 39 ? -7.353 43.377 52.359 1.00 36.13 39 ALA C C 1
ATOM 4254 O O . ALA C 1 39 ? -7.372 44.275 53.207 1.00 35.81 39 ALA C O 1
ATOM 4256 N N . ALA C 1 40 ? -6.257 43.046 51.685 1.00 37.61 40 ALA C N 1
ATOM 4257 C CA . ALA C 1 40 ? -4.993 43.732 51.924 1.00 39.19 40 ALA C CA 1
ATOM 4258 C C . ALA C 1 40 ? -4.808 44.961 51.041 1.00 40.24 40 ALA C C 1
ATOM 4259 O O . ALA C 1 40 ? -4.134 44.899 50.017 1.00 40.63 40 ALA C O 1
ATOM 4261 N N . ARG C 1 41 ? -5.409 46.077 51.444 1.00 41.76 41 ARG C N 1
ATOM 4262 C CA . ARG C 1 41 ? -5.308 47.326 50.693 1.00 42.78 41 ARG C CA 1
ATOM 4263 C C . ARG C 1 41 ? -5.952 47.245 49.307 1.00 42.38 41 ARG C C 1
ATOM 4264 O O . ARG C 1 41 ? -5.578 47.976 48.386 1.00 41.12 41 ARG C O 1
ATOM 4272 N N . GLY C 1 42 ? -6.922 46.34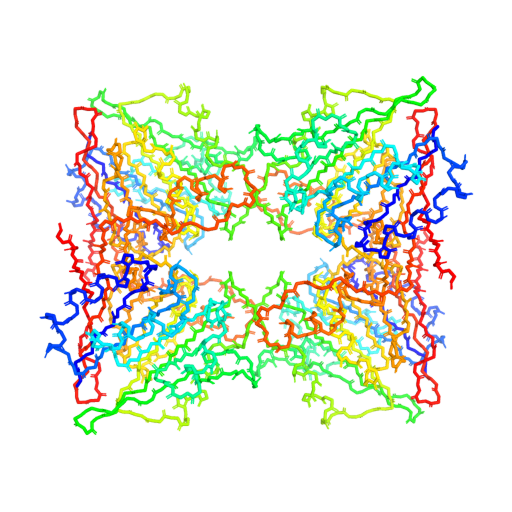9 49.165 1.00 41.55 42 GLY C N 1
ATOM 4273 C CA . GLY C 1 42 ? -7.600 46.199 47.894 1.00 41.21 42 GLY C CA 1
ATOM 4274 C C . GLY C 1 42 ? -6.834 45.336 46.914 1.00 41.25 42 GLY C C 1
ATOM 4275 O O . GLY C 1 42 ? -7.266 45.152 45.778 1.00 42.19 42 GLY C O 1
ATOM 4276 N N . LYS C 1 43 ? -5.698 44.800 47.349 1.00 41.30 43 LYS C N 1
ATOM 4277 C CA . LYS C 1 43 ? -4.878 43.960 46.482 1.00 41.49 43 LYS C CA 1
ATOM 4278 C C . LYS C 1 43 ? -4.520 42.635 47.144 1.00 40.31 43 LYS C C 1
ATOM 4279 O O . LYS C 1 43 ? -3.533 42.546 47.871 1.00 39.97 43 LYS C O 1
ATOM 4285 N N . GLY C 1 44 ? -5.323 41.608 46.894 1.00 39.33 44 GLY C N 1
ATOM 4286 C CA . GLY C 1 44 ? -5.041 40.305 47.466 1.00 37.89 44 GLY C CA 1
ATOM 4287 C C . GLY C 1 44 ? -5.217 40.184 48.969 1.00 38.62 44 GLY C C 1
ATOM 4288 O O . GLY C 1 44 ? -5.948 40.958 49.595 1.00 37.25 44 GLY C O 1
ATOM 4289 N N . LEU C 1 45 ? -4.533 39.200 49.547 1.00 37.68 45 LEU C N 1
ATOM 4290 C CA . LEU C 1 45 ? -4.603 38.930 50.977 1.00 38.84 45 LEU C CA 1
ATOM 4291 C C . LEU C 1 45 ? -3.197 38.745 51.558 1.00 39.97 45 LEU C C 1
ATOM 4292 O O . LEU C 1 45 ? -2.282 38.328 50.852 1.00 39.89 45 LEU C O 1
ATOM 4297 N N . ASP C 1 46 ? -3.030 39.069 52.838 1.00 42.26 46 ASP C N 1
ATOM 4298 C CA . ASP C 1 46 ? -1.743 38.902 53.521 1.00 44.08 46 ASP C CA 1
ATOM 4299 C C . ASP C 1 46 ? -1.948 38.509 54.987 1.00 45.77 46 ASP C C 1
ATOM 4300 O O . ASP C 1 46 ? -3.083 38.403 55.451 1.00 45.20 46 ASP C O 1
ATOM 4305 N N . ARG C 1 47 ? -0.850 38.289 55.709 1.00 47.62 47 ARG C N 1
ATOM 4306 C CA . ARG C 1 47 ? -0.911 37.896 57.119 1.00 48.74 47 ARG C CA 1
ATOM 4307 C C . ARG C 1 47 ? -1.757 38.818 57.995 1.00 47.70 47 ARG C C 1
ATOM 4308 O O . ARG C 1 47 ? -2.657 38.359 58.696 1.00 47.96 47 ARG C O 1
ATOM 4316 N N . ARG C 1 48 ? -1.457 40.112 57.964 1.00 47.57 48 ARG C N 1
ATOM 4317 C CA . ARG C 1 48 ? -2.193 41.093 58.757 1.00 47.55 48 ARG C CA 1
ATOM 4318 C C . ARG C 1 48 ? -3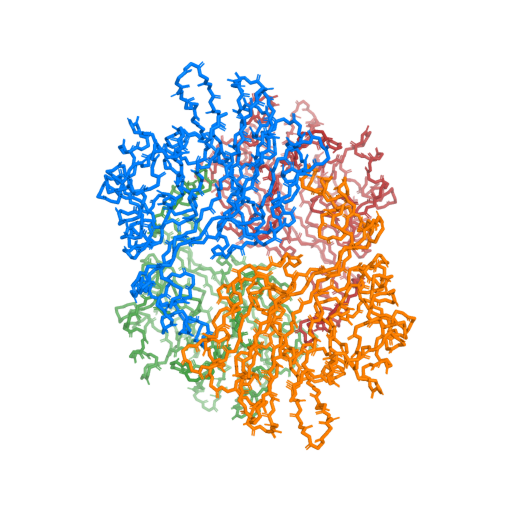.686 41.055 58.414 1.00 46.66 48 ARG C C 1
ATOM 4319 O O . ARG C 1 48 ? -4.541 40.997 59.302 1.00 46.14 48 ARG C O 1
ATOM 4327 N N . SER C 1 49 ? -3.985 41.083 57.117 1.00 45.74 49 SER C N 1
ATOM 4328 C CA . SER C 1 49 ? -5.360 41.056 56.622 1.00 43.91 49 SER C CA 1
ATOM 4329 C C . SER C 1 49 ? -6.077 39.817 57.133 1.00 41.97 49 SER C C 1
ATOM 4330 O O . SER C 1 49 ? -7.193 39.887 57.648 1.00 40.77 49 SER C O 1
ATOM 4333 N N . TYR C 1 50 ? -5.421 38.677 56.975 1.00 38.83 50 TYR C N 1
ATOM 4334 C CA . TYR C 1 50 ? -5.984 37.416 57.402 1.00 37.67 50 TYR C CA 1
ATOM 4335 C C . TYR C 1 50 ? -6.214 37.333 58.904 1.00 38.50 50 TYR C C 1
ATOM 4336 O O . TYR C 1 50 ? -7.262 36.864 59.348 1.00 39.19 50 TYR C O 1
ATOM 4345 N N . ARG C 1 51 ? -5.240 37.777 59.689 1.00 39.84 51 ARG C N 1
ATOM 4346 C CA . ARG C 1 51 ? -5.386 37.736 61.141 1.00 41.64 51 ARG C CA 1
ATOM 4347 C C . ARG C 1 51 ? -6.603 38.549 61.571 1.00 40.21 51 ARG C C 1
ATOM 4348 O O . ARG C 1 51 ? -7.441 38.074 62.335 1.00 41.14 51 ARG C O 1
ATOM 4356 N N . LEU C 1 52 ? -6.708 39.770 61.068 1.00 39.55 52 LEU C N 1
ATOM 4357 C CA . LEU C 1 52 ? -7.838 40.617 61.418 1.00 39.99 52 LEU C CA 1
ATOM 4358 C C . LEU C 1 52 ? -9.174 39.976 61.052 1.00 39.99 52 LEU C C 1
ATOM 4359 O O . LEU C 1 52 ? -10.153 40.123 61.784 1.00 40.33 52 LEU C O 1
ATOM 4364 N N . LEU C 1 53 ? -9.221 39.266 59.925 1.00 39.69 53 LEU C N 1
ATOM 4365 C CA . LEU C 1 53 ? -10.461 38.613 59.513 1.00 39.42 53 LEU C CA 1
A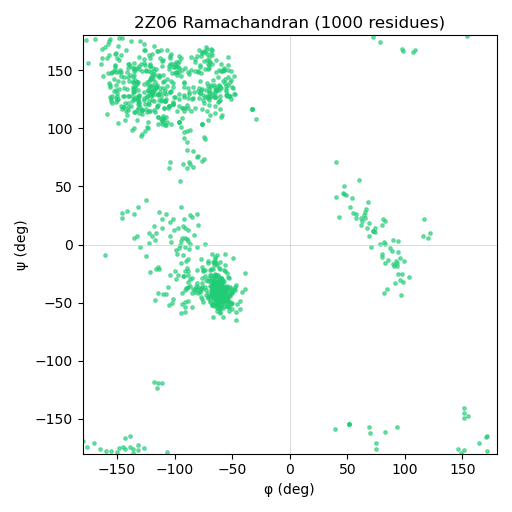TOM 4366 C C . LEU C 1 53 ? -10.814 37.480 60.468 1.00 39.67 53 LEU C C 1
ATOM 4367 O O . LEU C 1 53 ? -11.969 37.336 60.863 1.00 39.52 53 LEU C O 1
ATOM 4372 N N . ARG C 1 54 ? -9.817 36.681 60.840 1.00 40.29 54 ARG C N 1
ATOM 4373 C CA . ARG C 1 54 ? -10.037 35.563 61.753 1.00 40.76 54 ARG C CA 1
ATOM 4374 C C . ARG C 1 54 ? -10.411 36.050 63.150 1.00 40.94 54 ARG C C 1
ATOM 4375 O O . ARG C 1 54 ? -11.324 35.518 63.788 1.00 40.74 54 ARG C O 1
ATOM 4383 N N . GLU C 1 55 ? -9.700 37.063 63.620 1.00 40.25 55 GLU C N 1
ATOM 4384 C CA . GLU C 1 55 ? -9.957 37.617 64.937 1.00 40.27 55 GLU C CA 1
ATOM 4385 C C . GLU C 1 55 ? -11.322 38.285 64.972 1.00 39.33 55 GLU C C 1
ATOM 4386 O O . GLU C 1 55 ? -11.863 38.556 66.044 1.00 39.51 55 GLU C O 1
ATOM 4392 N N . ALA C 1 56 ? -11.882 38.537 63.795 1.00 37.10 56 ALA C N 1
ATOM 4393 C CA . ALA C 1 56 ? -13.185 39.175 63.703 1.00 35.68 56 ALA C CA 1
ATOM 4394 C C . ALA C 1 56 ? -14.315 38.154 63.740 1.00 35.85 56 ALA C C 1
ATOM 4395 O O . ALA C 1 56 ? -15.477 38.521 63.893 1.00 36.24 56 ALA C O 1
ATOM 4397 N N . GLY C 1 57 ? -13.979 36.875 63.597 1.00 36.21 57 GLY C N 1
ATOM 4398 C CA . GLY C 1 57 ? -15.004 35.843 63.630 1.00 36.68 57 GLY C CA 1
ATOM 4399 C C . GLY C 1 57 ? -15.187 35.054 62.342 1.00 36.23 57 GLY C C 1
ATOM 4400 O O . GLY C 1 57 ? -16.117 34.256 62.227 1.00 35.62 57 GLY C O 1
ATOM 4401 N N . VAL C 1 58 ? -14.311 35.274 61.366 1.00 35.89 58 VAL C N 1
ATOM 4402 C CA . VAL C 1 58 ? -14.393 34.560 60.099 1.00 34.03 58 VAL C CA 1
ATOM 4403 C C . VAL C 1 58 ? -13.721 33.194 60.242 1.00 33.87 58 VAL C C 1
ATOM 4404 O O . VAL C 1 58 ? -12.597 33.098 60.741 1.00 31.74 58 VAL C O 1
ATOM 4408 N N . ASP C 1 59 ? -14.413 32.143 59.807 1.00 33.49 59 ASP C N 1
ATOM 4409 C CA . ASP C 1 59 ? -13.895 30.778 59.888 1.00 35.25 59 ASP C CA 1
ATOM 4410 C C . ASP C 1 59 ? -13.146 30.355 58.626 1.00 35.69 59 ASP C C 1
ATOM 4411 O O . ASP C 1 59 ? -12.272 29.493 58.680 1.00 35.88 59 ASP C O 1
ATOM 4416 N N . LEU C 1 60 ? -13.505 30.950 57.493 1.00 35.70 60 LEU C N 1
ATOM 4417 C CA . LEU C 1 60 ? -12.889 30.611 56.215 1.00 34.31 60 LEU C CA 1
ATOM 4418 C C . LEU C 1 60 ? -12.862 31.829 55.297 1.00 34.07 60 LEU C C 1
ATOM 4419 O O . LEU C 1 60 ? -13.822 32.597 55.255 1.00 36.01 60 LEU C O 1
ATOM 4424 N N . VAL C 1 61 ? -11.763 31.994 54.562 1.00 31.91 61 VAL C N 1
ATOM 4425 C CA . VAL C 1 61 ? -11.602 33.113 53.644 1.00 29.48 61 VAL C CA 1
ATOM 4426 C C . VAL C 1 61 ? -11.375 32.607 52.210 1.00 29.59 61 VAL C C 1
ATOM 4427 O O . VAL C 1 61 ? -10.552 31.718 51.971 1.00 29.29 61 VAL C O 1
ATOM 4431 N N . SER C 1 62 ? -12.115 33.168 51.257 1.00 29.17 62 SER C N 1
ATOM 4432 C CA . SER C 1 62 ? -11.970 32.770 49.861 1.00 28.84 62 SER C CA 1
ATOM 4433 C C . SER C 1 62 ? -11.185 33.855 49.147 1.00 29.23 62 SER C C 1
ATOM 4434 O O . SER C 1 62 ? -11.075 34.975 49.644 1.00 29.68 62 SER C O 1
ATOM 4437 N N . LEU C 1 63 ? -10.645 33.526 47.979 1.00 31.47 63 LEU C N 1
ATOM 4438 C CA . LEU C 1 63 ? -9.851 34.480 47.215 1.00 33.18 63 LEU C CA 1
ATOM 4439 C C . LEU C 1 63 ? -10.452 34.871 45.870 1.00 35.03 63 LEU C C 1
ATOM 4440 O O . LEU C 1 63 ? -11.585 35.360 45.796 1.00 36.30 63 LEU C O 1
ATOM 4445 N N . GLY C 1 64 ? -9.691 34.668 44.805 1.00 36.36 64 GLY C N 1
ATOM 4446 C CA . GLY C 1 64 ? -10.179 35.031 43.491 1.00 38.20 64 GLY C CA 1
ATOM 4447 C C . GLY C 1 64 ? -9.033 35.391 42.568 1.00 39.43 64 GLY C C 1
ATOM 4448 O O . GLY C 1 64 ? -7.936 34.868 42.719 1.00 38.76 64 GLY C O 1
ATOM 4449 N N . ASN C 1 65 ? -9.288 36.294 41.625 1.00 41.21 65 ASN C N 1
ATOM 4450 C CA . ASN C 1 65 ? -8.284 36.717 40.651 1.00 43.33 65 ASN C CA 1
ATOM 4451 C C . ASN C 1 65 ? -7.012 37.341 41.232 1.00 43.48 65 ASN C C 1
ATOM 4452 O O . ASN C 1 65 ? -5.931 37.162 40.675 1.00 43.96 65 ASN C O 1
ATOM 4457 N N . HIS C 1 66 ? -7.139 38.073 42.338 1.00 43.40 66 HIS C N 1
ATOM 4458 C CA . HIS C 1 66 ? -5.978 38.703 42.978 1.00 42.42 66 HIS C CA 1
ATOM 4459 C C . HIS C 1 66 ? -5.361 37.831 44.067 1.00 39.85 66 HIS C C 1
ATOM 4460 O O . HIS C 1 66 ? -4.580 38.316 44.879 1.00 40.42 66 HIS C O 1
ATOM 4467 N N . ALA C 1 67 ? -5.698 36.549 44.085 1.00 37.41 67 ALA C N 1
ATOM 4468 C CA . ALA C 1 67 ? -5.164 35.653 45.110 1.00 36.95 67 ALA C CA 1
ATOM 4469 C C . ALA C 1 67 ? -3.633 35.577 45.167 1.00 36.49 67 ALA C C 1
ATOM 4470 O O . ALA C 1 67 ? -3.067 35.225 46.203 1.00 34.65 67 ALA C O 1
ATOM 4472 N N . TRP C 1 68 ? -2.966 35.928 44.069 1.00 36.04 68 TRP C N 1
ATOM 4473 C CA . TRP C 1 68 ? -1.508 35.825 44.006 1.00 35.11 68 TRP C CA 1
ATOM 4474 C C . TRP C 1 68 ? -0.703 37.120 44.118 1.00 36.54 68 TRP C C 1
ATOM 4475 O O . TRP C 1 68 ? 0.516 37.117 43.951 1.00 36.29 68 TRP C O 1
ATOM 4486 N N . ASP C 1 69 ? -1.377 38.221 44.418 1.00 38.24 69 ASP C N 1
ATOM 4487 C CA . ASP C 1 69 ? -0.703 39.508 44.545 1.00 41.23 69 ASP C CA 1
ATOM 4488 C C . ASP C 1 69 ? 0.336 39.574 45.668 1.00 41.72 69 ASP C C 1
ATOM 4489 O O . ASP C 1 69 ? 1.278 40.361 45.590 1.00 42.27 69 ASP C O 1
ATOM 4494 N N . HIS C 1 70 ? 0.175 38.751 46.702 1.00 41.46 70 HIS C N 1
ATOM 4495 C CA . HIS C 1 70 ? 1.114 38.748 47.821 1.00 41.85 70 HIS C CA 1
ATOM 4496 C C . HIS C 1 70 ? 1.744 37.382 48.063 1.00 42.25 70 HIS C C 1
ATOM 4497 O O . HIS C 1 70 ? 1.058 36.363 48.097 1.00 41.06 70 HIS C O 1
ATOM 4504 N N . LYS C 1 71 ? 3.061 37.373 48.239 1.00 44.08 71 LYS C N 1
ATOM 4505 C CA . LYS C 1 71 ? 3.796 36.137 48.465 1.00 45.38 71 LYS C CA 1
ATOM 4506 C C . LYS C 1 71 ? 3.333 35.419 49.729 1.00 44.94 71 LYS C C 1
ATOM 4507 O O . LYS C 1 71 ? 3.341 34.188 49.789 1.00 44.94 71 LYS C O 1
ATOM 4513 N N . GLU C 1 72 ? 2.927 36.185 50.737 1.00 45.16 72 GLU C N 1
ATOM 4514 C CA . GLU C 1 72 ? 2.461 35.598 51.991 1.00 44.54 72 GLU C CA 1
ATOM 4515 C C . GLU C 1 72 ? 1.238 34.701 51.810 1.00 42.76 72 GLU C C 1
ATOM 4516 O O . GLU C 1 72 ? 0.978 33.843 52.651 1.00 42.85 72 GLU C O 1
ATOM 4522 N N . VAL C 1 73 ? 0.497 34.890 50.717 1.00 41.16 73 VAL C N 1
ATOM 4523 C CA . VAL C 1 73 ? -0.705 34.087 50.475 1.00 41.08 73 VAL C CA 1
ATOM 4524 C C . VAL C 1 73 ? -0.429 32.596 50.368 1.00 39.73 73 VAL C C 1
ATOM 4525 O O . VAL C 1 73 ? -1.251 31.784 50.799 1.00 38.48 73 VAL C O 1
ATOM 4529 N N . TYR C 1 74 ? 0.718 32.239 49.795 1.00 38.14 74 TYR C N 1
ATOM 4530 C CA . TYR C 1 74 ? 1.067 30.835 49.626 1.00 37.96 74 TYR C CA 1
ATOM 4531 C C . TYR C 1 74 ? 1.160 30.103 50.958 1.00 36.56 74 TYR C C 1
ATOM 4532 O O . TYR C 1 74 ? 0.691 28.974 51.074 1.00 35.22 74 TYR C O 1
ATOM 4541 N N . ALA C 1 75 ? 1.754 30.743 51.961 1.00 36.65 75 ALA C N 1
ATOM 4542 C CA . ALA C 1 75 ? 1.856 30.131 53.282 1.00 37.02 75 ALA C CA 1
ATOM 4543 C C . ALA C 1 75 ? 0.448 29.964 53.864 1.00 36.91 75 ALA C C 1
ATOM 4544 O O . ALA C 1 75 ? 0.118 28.924 54.436 1.00 36.16 75 ALA C O 1
ATOM 4546 N N . LEU C 1 76 ? -0.383 30.991 53.707 1.00 36.86 76 LEU C N 1
ATOM 4547 C CA . LEU C 1 76 ? -1.752 30.941 54.213 1.00 37.01 76 LEU C CA 1
ATOM 4548 C C . LEU C 1 76 ? -2.507 29.811 53.536 1.00 38.18 76 LEU C C 1
ATOM 4549 O O . LEU C 1 76 ? -3.282 29.099 54.176 1.00 38.06 76 LEU C O 1
ATOM 4554 N N . LEU C 1 77 ? -2.270 29.658 52.235 1.00 38.81 77 LEU C N 1
ATOM 4555 C CA . LEU C 1 77 ? -2.910 28.619 51.435 1.00 39.98 77 LEU C CA 1
ATOM 4556 C C . LEU C 1 77 ? -2.498 27.225 51.887 1.00 41.84 77 LEU C C 1
ATOM 4557 O O . LEU C 1 77 ? -3.240 26.261 51.705 1.00 41.09 77 LEU C O 1
ATOM 4562 N N . GLU C 1 78 ? -1.318 27.114 52.484 1.00 43.66 78 GLU C N 1
ATOM 4563 C CA . GLU C 1 78 ? -0.832 25.815 52.933 1.00 47.30 78 GLU C CA 1
ATOM 4564 C C . GLU C 1 78 ? -1.357 25.340 54.284 1.00 47.10 78 GLU C C 1
ATOM 4565 O O . GLU C 1 78 ? -1.642 24.159 54.454 1.00 47.36 78 GLU C O 1
ATOM 4571 N N . SER C 1 79 ? -1.500 26.248 55.240 1.00 48.01 79 SER C N 1
ATOM 4572 C CA . SER C 1 79 ? -1.958 25.850 56.564 1.00 49.79 79 SER C CA 1
ATOM 4573 C C . SER C 1 79 ? -3.313 26.394 57.005 1.00 50.02 79 SER C C 1
ATOM 4574 O O . SER C 1 79 ? -4.114 25.673 57.602 1.00 51.23 79 SER C O 1
ATOM 4577 N N . GLU C 1 80 ? -3.568 27.661 56.713 1.00 49.49 80 GLU C N 1
ATOM 4578 C CA . GLU C 1 80 ? -4.812 28.298 57.121 1.00 48.30 80 GLU C CA 1
ATOM 4579 C C . GLU C 1 80 ? -6.037 27.945 56.290 1.00 46.47 80 GLU C C 1
ATOM 4580 O O . GLU C 1 80 ? -5.924 27.426 55.181 1.00 45.99 80 GLU C O 1
ATOM 4586 N N . PRO C 1 81 ? -7.236 28.204 56.840 1.00 44.77 81 PRO C N 1
ATOM 4587 C CA . PRO C 1 81 ? -8.479 27.916 56.120 1.00 43.25 81 PRO C CA 1
ATOM 4588 C C . PRO C 1 81 ? -8.736 29.029 55.104 1.00 41.39 81 PRO C C 1
ATOM 4589 O O . PRO C 1 81 ? -9.552 29.931 55.325 1.00 41.08 81 PRO C O 1
ATOM 4593 N N . VAL C 1 82 ? -7.992 28.974 54.007 1.00 38.25 82 VAL C N 1
ATOM 4594 C CA . VAL C 1 82 ? -8.113 29.946 52.931 1.00 36.33 82 VAL C CA 1
ATOM 4595 C C . VAL C 1 82 ? -8.209 29.136 51.649 1.00 35.11 82 VAL C C 1
ATOM 4596 O O . VAL C 1 82 ? -7.527 28.125 51.495 1.00 36.54 82 VAL C O 1
ATOM 4600 N N . VAL C 1 83 ? -9.068 29.565 50.737 1.00 32.33 83 VAL C N 1
ATOM 4601 C CA . VAL C 1 83 ? -9.224 28.858 49.483 1.00 29.26 83 VAL C CA 1
ATOM 4602 C C . VAL C 1 83 ? -9.058 29.798 48.300 1.00 27.84 83 VAL C C 1
ATOM 4603 O O . VAL C 1 83 ? -9.224 31.017 48.424 1.00 26.83 83 VAL C O 1
ATOM 4607 N N . ARG C 1 84 ? -8.698 29.213 47.163 1.00 26.17 84 ARG C N 1
ATOM 4608 C CA . ARG C 1 84 ? -8.532 29.938 45.913 1.00 23.06 84 ARG C CA 1
ATOM 4609 C C . ARG C 1 84 ? -9.425 29.158 44.957 1.00 21.70 84 ARG C C 1
ATOM 4610 O O . ARG C 1 84 ? -9.871 28.062 45.297 1.00 20.28 84 ARG C O 1
ATOM 4618 N N . PRO C 1 85 ? -9.712 29.704 43.763 1.00 22.08 85 PRO C N 1
ATOM 4619 C CA . PRO C 1 85 ? -10.579 28.960 42.840 1.00 22.85 85 PRO C CA 1
ATOM 4620 C C . PRO C 1 85 ? -10.118 27.538 42.510 1.00 23.07 85 PRO C C 1
ATOM 4621 O O . PRO C 1 85 ? -8.949 27.295 42.213 1.00 23.99 85 PRO C O 1
ATOM 4625 N N . LEU C 1 86 ? -11.066 26.610 42.607 1.00 23.57 86 LEU C N 1
ATOM 4626 C CA . LEU C 1 86 ? -10.865 25.191 42.328 1.00 25.33 86 LEU C CA 1
ATOM 4627 C C . LEU C 1 86 ? -10.468 25.084 40.865 1.00 25.04 86 LEU C C 1
ATOM 4628 O O . LEU C 1 86 ? -9.711 24.212 40.439 1.00 24.43 86 LEU C O 1
ATOM 4633 N N . ASN C 1 87 ? -11.018 26.033 40.131 1.00 25.24 87 ASN C N 1
ATOM 4634 C CA . ASN C 1 87 ? -10.796 25.855 38.715 1.00 25.98 87 ASN C CA 1
ATOM 4635 C C . ASN C 1 87 ? -9.486 26.396 38.096 1.00 25.29 87 ASN C C 1
ATOM 4636 O O . ASN C 1 87 ? -9.341 26.410 36.880 1.00 23.10 87 ASN C O 1
ATOM 4641 N N . TYR C 1 88 ? -8.457 26.552 38.925 1.00 25.11 88 TYR C N 1
ATOM 4642 C CA . TYR C 1 88 ? -7.085 26.728 38.424 1.00 24.77 88 TYR C CA 1
ATOM 4643 C C . TYR C 1 88 ? -6.475 25.399 37.946 1.00 25.21 88 TYR C C 1
ATOM 4644 O O . TYR C 1 88 ? -7.000 24.327 38.243 1.00 27.05 88 TYR C O 1
ATOM 4653 N N . PRO C 1 89 ? -5.352 25.457 37.203 1.00 24.92 89 PRO C N 1
ATOM 4654 C CA . PRO C 1 89 ? -4.720 24.231 36.704 1.00 25.49 89 PRO C CA 1
ATOM 4655 C C . PRO C 1 89 ? -4.128 23.355 37.800 1.00 25.36 89 PRO C C 1
ATOM 4656 O O . PRO C 1 89 ? -3.785 23.840 38.875 1.00 22.68 89 PRO C O 1
ATOM 4660 N N . PRO C 1 90 ? -4.006 22.043 37.538 1.00 25.29 90 PRO C N 1
ATOM 4661 C CA . PRO C 1 90 ? -3.436 21.143 38.543 1.00 26.78 90 PRO C CA 1
ATOM 4662 C C . PRO C 1 90 ? -2.019 21.604 38.894 1.00 26.88 90 PRO C C 1
ATOM 4663 O O . PRO C 1 90 ? -1.321 22.172 38.055 1.00 25.92 90 PRO C O 1
ATOM 4667 N N . GLY C 1 91 ? -1.601 21.368 40.132 1.00 27.87 91 GLY C N 1
ATOM 4668 C CA . GLY C 1 91 ? -0.280 21.800 40.546 1.00 28.99 91 GLY C CA 1
ATOM 4669 C C . GLY C 1 91 ? -0.339 23.217 41.103 1.00 28.99 91 GLY C C 1
ATOM 4670 O O . GLY C 1 91 ? 0.691 23.814 41.431 1.00 30.49 91 GLY C O 1
ATOM 4671 N N . THR C 1 92 ? -1.554 23.758 41.189 1.00 26.81 92 THR C N 1
ATOM 4672 C CA . THR C 1 92 ? -1.787 25.101 41.714 1.00 25.58 92 THR C CA 1
ATOM 4673 C C . THR C 1 92 ? -1.721 25.075 43.248 1.00 25.34 92 THR C C 1
ATOM 4674 O O . THR C 1 92 ? -2.194 24.141 43.883 1.00 23.33 92 THR C O 1
ATOM 4678 N N . PRO C 1 93 ? -1.121 26.102 43.858 1.00 26.84 93 PRO C N 1
ATOM 4679 C CA . PRO C 1 93 ? -1.014 26.161 45.325 1.00 28.84 93 PRO C CA 1
ATOM 4680 C C . PRO C 1 93 ? -2.372 26.217 46.056 1.00 30.17 93 PRO C C 1
ATOM 4681 O O . PRO C 1 93 ? -3.331 26.830 45.574 1.00 30.45 93 PRO C O 1
ATOM 4685 N N . GLY C 1 94 ? -2.442 25.568 47.216 1.00 30.07 94 GLY C N 1
ATOM 4686 C CA . GLY C 1 94 ? -3.664 25.580 48.004 1.00 29.95 94 GLY C CA 1
ATOM 4687 C C . GLY C 1 94 ? -4.794 24.719 47.486 1.00 29.83 94 GLY C C 1
ATOM 4688 O O . GLY C 1 94 ? -4.609 23.937 46.555 1.00 28.07 94 GLY C O 1
ATOM 4689 N N . LYS C 1 95 ? -5.968 24.867 48.098 1.00 29.90 95 LYS C N 1
ATOM 4690 C CA . LYS C 1 95 ? -7.145 24.097 47.716 1.00 31.66 95 LYS C CA 1
ATOM 4691 C C . LYS C 1 95 ? -8.219 25.003 47.145 1.00 31.45 95 LYS C C 1
ATOM 4692 O O . LYS C 1 95 ? -8.150 26.223 47.289 1.00 31.37 95 LYS C O 1
ATOM 4698 N N . GLY C 1 96 ? -9.220 24.388 46.515 1.00 30.69 96 GLY C N 1
ATOM 4699 C CA . GLY C 1 96 ? -10.330 25.131 45.942 1.00 30.09 96 GLY C CA 1
ATOM 4700 C C . GLY C 1 96 ? -11.643 24.774 46.624 1.00 31.16 96 GLY C C 1
ATOM 4701 O O . GLY C 1 96 ? -12.726 25.147 46.163 1.00 31.18 96 GLY C O 1
ATOM 4702 N N . PHE C 1 97 ? -11.541 24.040 47.729 1.00 30.74 97 PHE C N 1
ATOM 4703 C CA . PHE C 1 97 ? -12.701 23.616 48.507 1.00 30.21 97 PHE C CA 1
ATOM 4704 C C . PHE C 1 97 ? -12.276 23.447 49.960 1.00 30.71 97 PHE C C 1
ATOM 4705 O O . PHE C 1 97 ? -11.085 23.361 50.259 1.00 29.32 97 PHE C O 1
ATOM 4713 N N . TRP C 1 98 ? -13.250 23.395 50.861 1.00 31.16 98 TRP C N 1
ATOM 4714 C CA . TRP C 1 98 ? -12.954 23.248 52.278 1.00 30.88 98 TRP C CA 1
ATOM 4715 C C . TRP C 1 98 ? -14.139 22.639 53.021 1.00 31.38 98 TRP C C 1
ATOM 4716 O O . TRP C 1 98 ? -15.285 23.026 52.807 1.00 30.15 98 TRP C O 1
ATOM 4727 N N . ARG C 1 99 ? -13.855 21.674 53.887 1.00 32.90 99 ARG C N 1
ATOM 4728 C CA . ARG C 1 99 ? -14.894 21.014 54.658 1.00 36.34 99 ARG C CA 1
ATOM 4729 C C . ARG C 1 99 ? -14.968 21.643 56.035 1.00 37.27 99 ARG C C 1
ATOM 4730 O O . ARG C 1 99 ? -14.021 21.562 56.807 1.00 37.21 99 ARG C O 1
ATOM 4738 N N . LEU C 1 100 ? -16.087 22.288 56.331 1.00 39.54 100 LEU C N 1
ATOM 4739 C CA . LEU C 1 100 ? -16.278 22.902 57.636 1.00 43.19 100 LEU C CA 1
ATOM 4740 C C . LEU C 1 100 ? -17.215 21.990 58.399 1.00 45.21 100 LEU C C 1
ATOM 4741 O O . LEU C 1 100 ? -17.985 21.238 57.800 1.00 45.24 100 LEU C O 1
ATOM 4746 N N . GLU C 1 101 ? -17.147 22.041 59.720 1.00 48.74 101 GLU C N 1
ATOM 4747 C CA . GLU C 1 101 ? -18.011 21.203 60.532 1.00 51.46 101 GLU C CA 1
ATOM 4748 C C . GLU C 1 101 ? -18.428 21.943 61.785 1.00 52.22 101 GLU C C 1
ATOM 4749 O O . GLU C 1 101 ? -17.615 22.598 62.436 1.00 53.45 101 GLU C O 1
ATOM 4755 N N . VAL C 1 102 ? -19.712 21.857 62.103 1.00 52.25 102 VAL C N 1
ATOM 4756 C CA . VAL C 1 102 ? -20.235 22.501 63.289 1.00 53.39 102 VAL C CA 1
ATOM 4757 C C . VAL C 1 102 ? -21.273 21.588 63.923 1.00 54.13 102 VAL C C 1
ATOM 4758 O O . VAL C 1 102 ? -22.346 21.353 63.359 1.00 54.36 102 VAL C O 1
ATOM 4762 N N . GLY C 1 103 ? -20.923 21.057 65.090 1.00 54.53 103 GLY C N 1
ATOM 4763 C CA . GLY C 1 103 ? -21.813 20.171 65.814 1.00 55.58 103 GLY C CA 1
ATOM 4764 C C . GLY C 1 103 ? -22.586 19.160 64.986 1.00 55.85 103 GLY C C 1
ATOM 4765 O O . GLY C 1 103 ? -23.800 19.294 64.813 1.00 56.55 103 GLY C O 1
ATOM 4766 N N . GLY C 1 104 ? -21.890 18.154 64.467 1.00 55.20 104 GLY C N 1
ATOM 4767 C CA . GLY C 1 104 ? -22.554 17.116 63.692 1.00 54.34 104 GLY C CA 1
ATOM 4768 C C . GLY C 1 104 ? -22.808 17.367 62.216 1.00 53.67 104 GLY C C 1
ATOM 4769 O O . GLY C 1 104 ? -22.698 16.443 61.406 1.00 54.06 104 GLY C O 1
ATOM 4770 N N . GLU C 1 105 ? -23.167 18.596 61.859 1.00 52.42 105 GLU C N 1
ATOM 4771 C CA . GLU C 1 105 ? -23.431 18.931 60.466 1.00 50.27 105 GLU C CA 1
ATOM 4772 C C . GLU C 1 105 ? -22.144 19.343 59.756 1.00 48.06 105 GLU C C 1
ATOM 4773 O O . GLU C 1 105 ? -21.248 19.933 60.367 1.00 48.48 105 GLU C O 1
ATOM 4779 N N . SER C 1 106 ? -22.055 19.030 58.465 1.00 44.82 106 SER C N 1
ATOM 4780 C CA . SER C 1 106 ? -20.873 19.369 57.669 1.00 40.45 106 SER C CA 1
ATOM 4781 C C . SER C 1 106 ? -21.224 20.295 56.504 1.00 37.36 106 SER C C 1
ATOM 4782 O O . SER C 1 106 ? -22.304 20.185 55.914 1.00 37.52 106 SER C O 1
ATOM 4785 N N . LEU C 1 107 ? -20.308 21.205 56.177 1.00 34.88 107 LEU C N 1
ATOM 4786 C CA . LEU C 1 107 ? -20.514 22.144 55.074 1.00 32.15 107 LEU C CA 1
ATOM 4787 C C . LEU C 1 107 ? -19.340 22.189 54.111 1.00 29.69 107 LEU C C 1
ATOM 4788 O O . LEU C 1 107 ? -18.222 22.542 54.489 1.00 26.26 107 LEU C O 1
ATOM 4793 N N . LEU C 1 108 ? -19.604 21.832 52.860 1.00 27.84 108 LEU C N 1
ATOM 4794 C CA . LEU C 1 108 ? -18.574 21.870 51.835 1.00 26.64 108 LEU C CA 1
ATOM 4795 C C . LEU C 1 108 ? -18.664 23.225 51.143 1.00 26.22 108 LEU C C 1
ATOM 4796 O O . LEU C 1 108 ? -19.691 23.569 50.548 1.00 26.48 108 LEU C O 1
ATOM 4801 N N . PHE C 1 109 ? -17.599 24.011 51.244 1.00 24.38 109 PHE C N 1
ATOM 4802 C CA . PHE C 1 109 ? -17.591 25.302 50.582 1.00 24.13 109 PHE C CA 1
ATOM 4803 C C . PHE C 1 109 ? -16.661 25.213 49.378 1.00 23.65 109 PHE C C 1
ATOM 4804 O O . PHE C 1 109 ? -15.567 24.652 49.463 1.00 22.46 109 PHE C O 1
ATOM 4812 N N . VAL C 1 110 ? -17.107 25.763 48.255 1.00 23.35 110 VAL C N 1
ATOM 4813 C CA . VAL C 1 110 ? -16.314 25.739 47.036 1.00 24.65 110 VAL C CA 1
ATOM 4814 C C . VAL C 1 110 ? -16.351 27.086 46.343 1.00 24.87 110 VAL C C 1
ATOM 4815 O O . VAL C 1 110 ? -17.374 27.777 46.366 1.00 25.58 110 VAL C O 1
ATOM 4819 N N . GLN C 1 111 ? -15.228 27.462 45.744 1.00 24.14 111 GLN C N 1
ATOM 4820 C CA . GLN C 1 111 ? -15.158 28.700 44.991 1.00 24.25 111 GLN C CA 1
ATOM 4821 C C . GLN C 1 111 ? -14.643 28.407 43.593 1.00 24.93 111 GLN C C 1
ATOM 4822 O O . GLN C 1 111 ? -13.592 27.788 43.426 1.00 25.02 111 GLN C O 1
ATOM 4828 N N . VAL C 1 112 ? -15.397 28.832 42.589 1.00 24.62 112 VAL C N 1
ATOM 4829 C CA . VAL C 1 112 ? -14.974 28.648 41.215 1.00 23.94 112 VAL C CA 1
ATOM 4830 C C . VAL C 1 112 ? -14.911 30.036 40.619 1.00 24.69 112 VAL C C 1
ATOM 4831 O O . VAL C 1 112 ? -15.499 30.983 41.154 1.00 22.26 112 VAL C O 1
ATOM 4835 N N . MET C 1 113 ? -14.175 30.159 39.527 1.00 23.33 113 MET C N 1
ATOM 4836 C CA . MET C 1 113 ? -14.029 31.435 38.855 1.00 25.15 113 MET C CA 1
ATOM 4837 C C . MET C 1 113 ? -14.622 31.342 37.460 1.00 24.03 113 MET C C 1
ATOM 4838 O O . MET C 1 113 ? -14.460 30.329 36.773 1.00 23.15 113 MET C O 1
ATOM 4843 N N . GLY C 1 114 ? -15.316 32.397 37.051 1.00 23.18 114 GLY C N 1
ATOM 4844 C CA . GLY C 1 114 ? -15.901 32.432 35.723 1.00 21.15 114 GLY C CA 1
ATOM 4845 C C . GLY C 1 114 ? -14.788 32.632 34.714 1.00 20.41 114 GLY C C 1
ATOM 4846 O O . GLY C 1 114 ? -13.647 32.916 35.088 1.00 18.30 114 GLY C O 1
ATOM 4847 N N . ARG C 1 115 ? -15.101 32.480 33.433 1.00 20.68 115 ARG C N 1
ATOM 4848 C CA . ARG C 1 115 ? -14.075 32.640 32.408 1.00 20.36 115 ARG C CA 1
ATOM 4849 C C . ARG C 1 115 ? -14.426 33.736 31.410 1.00 21.17 115 ARG C C 1
ATOM 4850 O O . ARG C 1 115 ? -13.539 34.309 30.774 1.00 19.85 115 ARG C O 1
ATOM 4858 N N . ILE C 1 116 ? -15.713 34.048 31.279 1.00 19.86 116 ILE C N 1
ATOM 4859 C CA . ILE C 1 116 ? -16.101 35.091 30.342 1.00 21.46 116 ILE C CA 1
ATOM 4860 C C . ILE C 1 116 ? -15.540 36.417 30.848 1.00 22.74 116 ILE C C 1
ATOM 4861 O O . ILE C 1 116 ? -15.586 36.699 32.043 1.00 24.73 116 ILE C O 1
ATOM 4866 N N . PHE C 1 117 ? -15.001 37.215 29.933 1.00 22.89 117 PHE C N 1
ATOM 4867 C CA . PHE C 1 117 ? -14.415 38.508 30.269 1.00 25.12 117 PHE C CA 1
ATOM 4868 C C . PHE C 1 117 ? -13.342 38.371 31.340 1.00 26.46 117 PHE C C 1
ATOM 4869 O O . PHE C 1 117 ? -13.093 39.303 32.106 1.00 29.38 117 PHE C O 1
ATOM 4877 N N . MET C 1 118 ? -12.715 37.202 31.402 1.00 27.35 118 MET C N 1
ATOM 4878 C CA . MET C 1 118 ? -11.667 36.955 32.387 1.00 28.46 118 MET C CA 1
ATOM 4879 C C . MET C 1 118 ? -10.574 36.088 31.777 1.00 29.04 118 MET C C 1
ATOM 4880 O O . MET C 1 118 ? -10.535 35.905 30.563 1.00 29.33 118 MET C O 1
ATOM 4885 N N . ASP C 1 119 ? -9.691 35.549 32.604 1.00 29.26 119 ASP C N 1
ATOM 4886 C CA . ASP C 1 119 ? -8.598 34.741 32.077 1.00 30.09 119 ASP C CA 1
ATOM 4887 C C . ASP C 1 119 ? -8.949 33.291 31.783 1.00 29.52 119 ASP C C 1
ATOM 4888 O O . ASP C 1 119 ? -9.927 32.756 32.305 1.00 29.29 119 ASP C O 1
ATOM 4893 N N . PRO C 1 120 ? -8.143 32.638 30.931 1.00 28.95 120 PRO C N 1
ATOM 4894 C CA . PRO C 1 120 ? -8.353 31.235 30.560 1.00 29.16 120 PRO C CA 1
ATOM 4895 C C . PRO C 1 120 ? -7.999 30.304 31.724 1.00 27.83 120 PRO C C 1
ATOM 4896 O O . PRO C 1 120 ? -6.846 30.236 32.140 1.00 30.32 120 PRO C O 1
ATOM 4900 N N . LEU C 1 121 ? -8.991 29.605 32.257 1.00 24.90 121 LEU C N 1
ATOM 4901 C CA . LEU C 1 121 ? -8.762 28.663 33.348 1.00 20.47 121 LEU C CA 1
ATOM 4902 C C . LEU C 1 121 ? -9.473 27.375 32.958 1.00 19.47 121 LEU C C 1
ATOM 4903 O O . LEU C 1 121 ? -10.025 27.294 31.855 1.00 16.87 121 LEU C O 1
ATOM 4908 N N . ASP C 1 122 ? -9.466 26.376 33.844 1.00 15.91 122 ASP C N 1
ATOM 4909 C CA . ASP C 1 122 ? -10.149 25.113 33.558 1.00 17.63 122 ASP C CA 1
ATOM 4910 C C . ASP C 1 122 ? -11.662 25.320 33.571 1.00 18.41 122 ASP C C 1
ATOM 4911 O O . ASP C 1 122 ? -12.156 26.319 34.088 1.00 17.11 122 ASP C O 1
ATOM 4916 N N . ASP C 1 123 ? -12.382 24.382 32.971 1.00 19.46 123 ASP C N 1
ATOM 4917 C CA . ASP C 1 123 ? -13.839 24.419 32.905 1.00 21.37 123 ASP C CA 1
ATOM 4918 C C . ASP C 1 123 ? -14.392 24.281 34.331 1.00 22.09 123 ASP C C 1
ATOM 4919 O O . ASP C 1 123 ? -14.259 23.226 34.955 1.00 21.19 123 ASP C O 1
ATOM 4924 N N . PRO C 1 124 ? -15.027 25.345 34.861 1.00 22.86 124 PRO C N 1
ATOM 4925 C CA . PRO C 1 124 ? -15.589 25.324 36.219 1.00 22.38 124 PRO C CA 1
ATOM 4926 C C . PRO C 1 124 ? -16.730 24.329 36.408 1.00 21.81 124 PRO C C 1
ATOM 4927 O O . PRO C 1 124 ? -16.885 23.759 37.483 1.00 21.54 124 PRO C O 1
ATOM 4931 N N . PHE C 1 125 ? -17.532 24.138 35.368 1.00 19.93 125 PHE C N 1
ATOM 4932 C CA . PHE C 1 125 ? -18.650 23.200 35.437 1.00 22.63 125 PHE C CA 1
ATOM 4933 C C . PHE C 1 125 ? -18.161 21.776 35.713 1.00 23.04 125 PHE C C 1
ATOM 4934 O O . PHE C 1 125 ? -18.539 21.153 36.710 1.00 23.95 125 PHE C O 1
ATOM 4942 N N . ARG C 1 126 ? -17.309 21.266 34.832 1.00 22.76 126 ARG C N 1
ATOM 4943 C CA . ARG C 1 126 ? -16.813 19.914 35.000 1.00 23.09 126 ARG C CA 1
ATOM 4944 C C . ARG C 1 126 ? -15.880 19.796 36.204 1.00 23.15 126 ARG C C 1
ATOM 4945 O O . ARG C 1 126 ? -15.699 18.708 36.754 1.00 21.92 126 ARG C O 1
ATOM 4953 N N . ALA C 1 127 ? -15.309 20.914 36.636 1.00 21.97 127 ALA C N 1
ATOM 4954 C CA . ALA C 1 127 ? -14.458 20.888 37.817 1.00 22.50 127 ALA C CA 1
ATOM 4955 C C . ALA C 1 127 ? -15.372 20.608 39.029 1.00 22.83 127 ALA C C 1
ATOM 4956 O O . ALA C 1 127 ? -15.008 19.854 39.938 1.00 20.30 127 ALA C O 1
ATOM 4958 N N . LEU C 1 128 ? -16.564 21.212 39.026 1.00 23.18 128 LEU C N 1
ATOM 4959 C CA . LEU C 1 128 ? -17.531 21.010 40.107 1.00 24.26 128 LEU C CA 1
ATOM 4960 C C . LEU C 1 128 ? -18.057 19.579 40.142 1.00 25.72 128 LEU C C 1
ATOM 4961 O O . LEU C 1 128 ? -18.260 19.026 41.225 1.00 25.22 128 LEU C O 1
ATOM 4966 N N . ASP C 1 129 ? -18.292 18.984 38.969 1.00 25.66 129 ASP C N 1
ATOM 4967 C CA . ASP C 1 129 ? -18.786 17.607 38.912 1.00 27.47 129 ASP C CA 1
ATOM 4968 C C . ASP C 1 129 ? -17.802 16.669 39.590 1.00 28.48 129 ASP C C 1
ATOM 4969 O O . ASP C 1 129 ? -18.182 15.819 40.394 1.00 29.89 129 ASP C O 1
ATOM 4974 N N . ARG C 1 130 ? -16.530 16.824 39.248 1.00 29.29 130 ARG C N 1
ATOM 4975 C CA . ARG C 1 130 ? -15.485 15.985 39.805 1.00 30.31 130 ARG C CA 1
ATOM 4976 C C . ARG C 1 130 ? -15.322 16.160 41.309 1.00 31.21 130 ARG C C 1
ATOM 4977 O O . ARG C 1 130 ? -15.218 15.179 42.042 1.00 31.63 130 ARG C O 1
ATOM 4985 N N . LEU C 1 131 ? -15.307 17.404 41.775 1.00 30.89 131 LEU C N 1
ATOM 4986 C CA . LEU C 1 131 ? -15.153 17.662 43.199 1.00 31.35 131 LEU C CA 1
ATOM 4987 C C . LEU C 1 131 ? -16.328 17.114 43.999 1.00 31.97 131 LEU C C 1
ATOM 4988 O O . LEU C 1 131 ? -16.137 16.510 45.054 1.00 29.80 131 LEU C O 1
ATOM 4993 N N . LEU C 1 132 ? -17.539 17.334 43.494 1.00 31.74 132 LEU C N 1
ATOM 4994 C CA . LEU C 1 132 ? -18.744 16.879 44.172 1.00 33.54 132 LEU C CA 1
ATOM 4995 C C . LEU C 1 132 ? -18.887 15.364 44.287 1.00 35.88 132 LEU C C 1
ATOM 4996 O O . LEU C 1 132 ? -19.742 14.880 45.030 1.00 34.10 132 LEU C O 1
ATOM 5001 N N . GLU C 1 133 ? -18.060 14.616 43.558 1.00 38.31 133 GLU C N 1
ATOM 5002 C CA . GLU C 1 133 ? -18.108 13.151 43.625 1.00 39.33 133 GLU C CA 1
ATOM 5003 C C . GLU C 1 133 ? -17.239 12.641 44.764 1.00 38.98 133 GLU C C 1
ATOM 5004 O O . GLU C 1 133 ? -17.573 11.658 45.423 1.00 38.58 133 GLU C O 1
ATOM 5010 N N . GLU C 1 134 ? -16.119 13.323 44.983 1.00 38.88 134 GLU C N 1
ATOM 5011 C CA . GLU C 1 134 ? -15.156 12.936 46.010 1.00 39.89 134 GLU C CA 1
ATOM 5012 C C . GLU C 1 134 ? -15.323 13.641 47.350 1.00 39.75 134 GLU C C 1
ATOM 5013 O O . GLU C 1 134 ? -14.776 13.201 48.367 1.00 39.20 134 GLU C O 1
ATOM 5019 N N . GLU C 1 135 ? -16.077 14.735 47.348 1.00 38.92 135 GLU C N 1
ATOM 5020 C CA . GLU C 1 135 ? -16.317 15.497 48.563 1.00 39.20 135 GLU C CA 1
ATOM 5021 C C . GLU C 1 135 ? -17.811 15.624 48.807 1.00 39.07 135 GLU C C 1
ATOM 5022 O O . GLU C 1 135 ? -18.529 16.256 48.031 1.00 40.75 135 GLU C O 1
ATOM 5028 N N . LYS C 1 136 ? -18.265 15.002 49.891 1.00 38.29 136 LYS C N 1
ATOM 5029 C CA . LYS C 1 136 ? -19.669 15.014 50.276 1.00 36.84 136 LYS C CA 1
ATOM 5030 C C . LYS C 1 136 ? -19.834 15.677 51.639 1.00 35.71 136 LYS C C 1
ATOM 5031 O O . LYS C 1 136 ? -18.961 15.573 52.503 1.00 35.04 136 LYS C O 1
ATOM 5037 N N . ALA C 1 137 ? -20.959 16.355 51.827 1.00 34.47 137 ALA C N 1
ATOM 5038 C CA . ALA C 1 137 ? -21.249 17.024 53.083 1.00 34.06 137 ALA C CA 1
ATOM 5039 C C . ALA C 1 137 ? -22.751 17.247 53.188 1.00 34.51 137 ALA C C 1
ATOM 5040 O O . ALA C 1 137 ? -23.460 17.214 52.181 1.00 34.60 137 ALA C O 1
ATOM 5042 N N . ASP C 1 138 ? -23.228 17.464 54.411 1.00 34.30 138 ASP C N 1
ATOM 5043 C CA . ASP C 1 138 ? -24.646 17.700 54.659 1.00 34.69 138 ASP C CA 1
ATOM 5044 C C . ASP C 1 138 ? -25.185 18.826 53.772 1.00 33.84 138 ASP C C 1
ATOM 5045 O O . ASP C 1 138 ? -26.281 18.725 53.226 1.00 33.36 138 ASP C O 1
ATOM 5050 N N . TYR C 1 139 ? -24.403 19.891 53.619 1.00 33.01 139 TYR C N 1
ATOM 5051 C CA . TYR C 1 139 ? -24.801 21.026 52.789 1.00 31.14 139 TYR C CA 1
ATOM 5052 C C . TYR C 1 139 ? -23.638 21.477 51.912 1.00 30.11 139 TYR C C 1
ATOM 5053 O O . TYR C 1 139 ? -22.473 21.244 52.240 1.00 29.54 139 TYR C O 1
ATOM 5062 N N . VAL C 1 140 ? -23.944 22.130 50.797 1.00 26.86 140 VAL C N 1
ATOM 5063 C CA . VAL C 1 140 ? -22.882 22.594 49.912 1.00 25.61 140 VAL C CA 1
ATOM 5064 C C . VAL C 1 140 ? -23.088 24.053 49.506 1.00 24.00 140 VAL C C 1
ATOM 5065 O O . VAL C 1 140 ? -24.153 24.430 49.022 1.00 23.77 140 VAL C O 1
ATOM 5069 N N . LEU C 1 141 ? -22.059 24.869 49.725 1.00 23.18 141 LEU C N 1
ATOM 5070 C CA . LEU C 1 141 ? -22.108 26.283 49.373 1.00 22.62 141 LEU C CA 1
ATOM 5071 C C . LEU C 1 141 ? -21.071 26.560 48.286 1.00 21.26 141 LEU C C 1
ATOM 5072 O O . LEU C 1 141 ? -19.874 26.368 48.496 1.00 20.63 141 LEU C O 1
ATOM 5077 N N . VAL C 1 142 ? -21.536 26.996 47.119 1.00 21.44 142 VAL C N 1
ATOM 5078 C CA . VAL C 1 142 ? -20.637 27.288 46.007 1.00 21.35 142 VAL C CA 1
ATOM 5079 C C . VAL C 1 142 ? -20.576 28.780 45.723 1.00 22.18 142 VAL C C 1
ATOM 5080 O O . VAL C 1 142 ? -21.608 29.411 45.487 1.00 21.31 142 VAL C O 1
ATOM 5084 N N . GLU C 1 143 ? -19.369 29.341 45.748 1.00 20.76 143 GLU C N 1
ATOM 5085 C CA . GLU C 1 143 ? -19.187 30.757 45.454 1.00 20.54 143 GLU C CA 1
ATOM 5086 C C . GLU C 1 143 ? -18.683 30.881 44.017 1.00 22.62 143 GLU C C 1
ATOM 5087 O O . GLU C 1 143 ? -17.657 30.305 43.669 1.00 21.94 143 GLU C O 1
ATOM 5093 N N . VAL C 1 144 ? -19.414 31.616 43.188 1.00 21.45 144 VAL C N 1
ATOM 5094 C CA . VAL C 1 144 ? -19.001 31.824 41.810 1.00 22.51 144 VAL C CA 1
ATOM 5095 C C . VAL C 1 144 ? -18.504 33.252 41.641 1.00 23.51 144 VAL C C 1
ATOM 5096 O O . VAL C 1 144 ? -19.293 34.198 41.553 1.00 24.67 144 VAL C O 1
ATOM 5100 N N . HIS C 1 145 ? -17.186 33.393 41.592 1.00 23.42 145 HIS C N 1
ATOM 5101 C CA . HIS C 1 145 ? -16.530 34.681 41.424 1.00 22.56 145 HIS C CA 1
ATOM 5102 C C . HIS C 1 145 ? -16.377 34.919 39.919 1.00 23.45 145 HIS C C 1
ATOM 5103 O O . HIS C 1 145 ? -15.439 34.415 39.306 1.00 25.17 145 HIS C O 1
ATOM 5110 N N . ALA C 1 146 ? -17.296 35.680 39.325 1.00 23.22 146 ALA C N 1
ATOM 5111 C CA . ALA C 1 146 ? -17.263 35.928 37.886 1.00 21.31 146 ALA C CA 1
ATOM 5112 C C . ALA C 1 146 ? -17.811 37.283 37.455 1.00 21.92 146 ALA C C 1
ATOM 5113 O O . ALA C 1 146 ? -18.405 38.011 38.248 1.00 21.48 146 ALA C O 1
ATOM 5115 N N . GLU C 1 147 ? -17.617 37.605 36.180 1.00 21.80 147 GLU C N 1
ATOM 5116 C CA . GLU C 1 147 ? -18.081 38.874 35.627 1.00 20.79 147 GLU C CA 1
ATOM 5117 C C . GLU C 1 147 ? -19.468 38.752 34.989 1.00 19.89 147 GLU C C 1
ATOM 5118 O O . GLU C 1 147 ? -20.369 39.526 35.304 1.00 17.62 147 GLU C O 1
ATOM 5124 N N . ALA C 1 148 ? -19.634 37.771 34.104 1.00 18.71 148 ALA C N 1
ATOM 5125 C CA . ALA C 1 148 ? -20.902 37.565 33.413 1.00 19.98 148 ALA C CA 1
ATOM 5126 C C . ALA C 1 148 ? -22.006 36.954 34.260 1.00 19.31 148 ALA C C 1
ATOM 5127 O O . ALA C 1 148 ? -21.873 35.860 34.796 1.00 18.63 148 ALA C O 1
ATOM 5129 N N . THR C 1 149 ? -23.116 37.668 34.360 1.00 21.31 149 THR C N 1
ATOM 5130 C CA . THR C 1 149 ? -24.247 37.177 35.122 1.00 21.69 149 THR C CA 1
ATOM 5131 C C . THR C 1 149 ? -24.756 35.869 34.495 1.00 21.73 149 THR C C 1
ATOM 5132 O O . THR C 1 149 ? -25.167 34.955 35.215 1.00 21.44 149 THR C O 1
ATOM 5136 N N . SER C 1 150 ? -24.693 35.768 33.163 1.00 22.80 150 SER C N 1
ATOM 5137 C CA . SER C 1 150 ? -25.157 34.565 32.460 1.00 22.10 150 SER C CA 1
ATOM 5138 C C . SER C 1 150 ? -24.363 33.317 32.860 1.00 21.74 150 SER C C 1
ATOM 5139 O O . SER C 1 150 ? -24.915 32.216 32.937 1.00 23.29 150 SER C O 1
ATOM 5142 N N . GLU C 1 151 ? -23.069 33.495 33.104 1.00 20.31 151 GLU C N 1
ATOM 5143 C CA . GLU C 1 151 ? -22.207 32.391 33.503 1.00 20.43 151 GLU C CA 1
ATOM 5144 C C . GLU C 1 151 ? -22.530 31.989 34.939 1.00 19.46 151 GLU C C 1
ATOM 5145 O O . GLU C 1 151 ? -22.616 30.810 35.247 1.00 21.02 151 GLU C O 1
ATOM 5151 N N . LYS C 1 152 ? -22.703 32.974 35.817 1.00 19.29 152 LYS C N 1
ATOM 5152 C CA . LYS C 1 152 ? -23.047 32.692 37.207 1.00 21.37 152 LYS C CA 1
ATOM 5153 C C . LYS C 1 152 ? -24.375 31.933 37.272 1.00 20.88 152 LYS C C 1
ATOM 5154 O O . LYS C 1 152 ? -24.528 31.002 38.053 1.00 22.12 152 LYS C O 1
ATOM 5160 N N . MET C 1 153 ? -25.340 32.347 36.457 1.00 20.60 153 MET C N 1
ATOM 5161 C CA . MET C 1 153 ? -26.644 31.700 36.473 1.00 20.79 153 MET C CA 1
ATOM 5162 C C . MET C 1 153 ? -26.580 30.303 35.874 1.00 20.09 153 MET C C 1
ATOM 5163 O O . MET C 1 153 ? -27.177 29.371 36.405 1.00 17.36 153 MET C O 1
ATOM 5168 N N . ALA C 1 154 ? -25.843 30.159 34.776 1.00 19.85 154 ALA C N 1
ATOM 5169 C CA . ALA C 1 154 ? -25.695 28.858 34.129 1.00 19.71 154 ALA C CA 1
ATOM 5170 C C . ALA C 1 154 ? -25.097 27.883 35.135 1.00 18.47 154 ALA C C 1
ATOM 5171 O O . ALA C 1 154 ? -25.514 26.729 35.225 1.00 18.52 154 ALA C O 1
ATOM 5173 N N . LEU C 1 155 ? -24.111 28.352 35.893 1.00 20.37 155 LEU C N 1
ATOM 5174 C CA . LEU C 1 155 ? -23.474 27.511 36.900 1.00 19.85 155 LEU C CA 1
ATOM 5175 C C . LEU C 1 155 ? -24.498 27.189 37.983 1.00 21.52 155 LEU C C 1
ATOM 5176 O O . LEU C 1 155 ? -24.601 26.047 38.423 1.00 21.85 155 LEU C O 1
ATOM 5181 N N . ALA C 1 156 ? -25.263 28.196 38.404 1.00 21.04 156 ALA C N 1
ATOM 5182 C CA . ALA C 1 156 ? -26.288 27.989 39.430 1.00 21.74 156 ALA C CA 1
ATOM 5183 C C . ALA C 1 156 ? -27.272 26.892 39.017 1.00 22.83 156 ALA C C 1
ATOM 5184 O O . ALA C 1 156 ? -27.552 25.975 39.789 1.00 23.03 156 ALA C O 1
ATOM 5186 N N . HIS C 1 157 ? -27.803 26.994 37.802 1.00 21.38 157 HIS C N 1
ATOM 5187 C CA . HIS C 1 157 ? -28.743 25.994 37.299 1.00 23.03 157 HIS C CA 1
ATOM 5188 C C . HIS C 1 157 ? -28.078 24.624 37.159 1.00 22.58 157 HIS C C 1
ATOM 5189 O O . HIS C 1 157 ? -28.695 23.593 37.426 1.00 20.86 157 HIS C O 1
ATOM 5196 N N . TYR C 1 158 ? -26.812 24.623 36.756 1.00 22.71 158 TYR C N 1
ATOM 5197 C CA . TYR C 1 158 ? -26.060 23.385 36.610 1.00 22.86 158 TYR C CA 1
ATOM 5198 C C . TYR C 1 158 ? -25.943 22.687 37.973 1.00 23.44 158 TYR C C 1
ATOM 5199 O O . TYR C 1 158 ? -25.928 21.455 38.039 1.00 22.71 158 TYR C O 1
ATOM 5208 N N . LEU C 1 159 ? -25.866 23.485 39.045 1.00 24.65 159 LEU C N 1
ATOM 5209 C CA . LEU C 1 159 ? -25.747 22.974 40.415 1.00 25.93 159 LEU C CA 1
ATOM 5210 C C . LEU C 1 159 ? -27.093 22.821 41.107 1.00 27.66 159 LEU C C 1
ATOM 5211 O O . LEU C 1 159 ? -27.166 22.279 42.209 1.00 29.11 159 LEU C O 1
ATOM 5216 N N . ASP C 1 160 ? -28.149 23.319 40.480 1.00 27.20 160 ASP C N 1
ATOM 5217 C CA . ASP C 1 160 ? -29.474 23.244 41.075 1.00 27.78 160 ASP C CA 1
ATOM 5218 C C . ASP C 1 160 ? -29.788 21.832 41.577 1.00 28.29 160 ASP C C 1
ATOM 5219 O O . ASP C 1 160 ? -29.621 20.846 40.858 1.00 27.67 160 ASP C O 1
ATOM 5224 N N . GLY C 1 161 ? -30.227 21.736 42.827 1.00 30.30 161 GLY C N 1
ATOM 5225 C CA . GLY C 1 161 ? -30.567 20.440 43.385 1.00 30.38 161 GLY C CA 1
ATOM 5226 C C . GLY C 1 161 ? -29.354 19.670 43.849 1.00 30.64 161 GLY C C 1
ATOM 5227 O O . GLY C 1 161 ? -29.484 18.618 44.475 1.00 31.22 161 GLY C O 1
ATOM 5228 N N . ARG C 1 162 ? -28.172 20.191 43.533 1.00 31.08 162 ARG C N 1
ATOM 5229 C CA . ARG C 1 162 ? -26.916 19.568 43.936 1.00 32.02 162 ARG C CA 1
ATOM 5230 C C . ARG C 1 162 ? -26.210 20.398 45.001 1.00 31.52 162 ARG C C 1
ATOM 5231 O O . ARG C 1 162 ? -25.662 19.866 45.966 1.00 31.48 162 ARG C O 1
ATOM 5239 N N . ALA C 1 163 ? -26.215 21.710 44.803 1.00 31.68 163 ALA C N 1
ATOM 5240 C CA . ALA C 1 163 ? -25.603 22.629 45.742 1.00 30.39 163 ALA C CA 1
ATOM 5241 C C . ALA C 1 163 ? -26.726 23.159 46.621 1.00 30.36 163 ALA C C 1
ATOM 5242 O O . ALA C 1 163 ? -27.863 23.276 46.171 1.00 32.11 163 ALA C O 1
ATOM 5244 N N . SER C 1 164 ? -26.421 23.471 47.873 1.00 29.86 164 SER C N 1
ATOM 5245 C CA . SER C 1 164 ? -27.446 24.006 48.769 1.00 27.84 164 SER C CA 1
ATOM 5246 C C . SER C 1 164 ? -27.683 25.464 48.424 1.00 27.77 164 SER C C 1
ATOM 5247 O O . SER C 1 164 ? -28.812 25.945 48.458 1.00 27.47 164 SER C O 1
ATOM 5250 N N . ALA C 1 165 ? -26.609 26.167 48.080 1.00 27.22 165 ALA C N 1
ATOM 5251 C CA . ALA C 1 165 ? -26.725 27.574 47.723 1.00 26.42 165 ALA C CA 1
ATOM 5252 C C . ALA C 1 165 ? -25.576 27.999 46.833 1.00 25.99 165 ALA C C 1
ATOM 5253 O O . ALA C 1 165 ? -24.463 27.486 46.959 1.00 27.18 165 ALA C O 1
ATOM 5255 N N . VAL C 1 166 ? -25.857 28.936 45.933 1.00 24.23 166 VAL C N 1
ATOM 5256 C CA . VAL C 1 166 ? -24.860 29.460 45.009 1.00 23.89 166 VAL C CA 1
ATOM 5257 C C . VAL C 1 166 ? -24.855 30.980 45.072 1.00 23.81 166 VAL C C 1
ATOM 5258 O O . VAL C 1 166 ? -25.844 31.638 44.725 1.00 23.74 166 VAL C O 1
ATOM 5262 N N . LEU C 1 167 ? -23.734 31.534 45.525 1.00 23.13 167 LEU C N 1
ATOM 5263 C CA . LEU C 1 167 ? -23.585 32.976 45.665 1.00 22.72 167 LEU C CA 1
ATOM 5264 C C . LEU C 1 167 ? -22.485 33.496 44.753 1.00 23.37 167 LEU C C 1
ATOM 5265 O O . LEU C 1 167 ? -21.387 32.931 44.698 1.00 21.89 167 LEU C O 1
ATOM 5270 N N . GLY C 1 168 ? -22.771 34.584 44.049 1.00 22.17 168 GLY C N 1
ATOM 5271 C CA . GLY C 1 168 ? -21.774 35.137 43.157 1.00 25.31 168 GLY C CA 1
ATOM 5272 C C . GLY C 1 168 ? -21.022 36.309 43.751 1.00 26.13 168 GLY C C 1
ATOM 5273 O O . GLY C 1 168 ? -21.506 36.974 44.674 1.00 25.63 168 GLY C O 1
ATOM 5274 N N . THR C 1 169 ? -19.827 36.559 43.225 1.00 26.45 169 THR C N 1
ATOM 5275 C CA . THR C 1 169 ? -19.006 37.677 43.683 1.00 27.93 169 THR C CA 1
ATOM 5276 C C . THR C 1 169 ? -18.232 38.260 42.505 1.00 26.88 169 THR C C 1
ATOM 5277 O O . THR C 1 169 ? -18.451 37.851 41.358 1.00 26.24 169 THR C O 1
ATOM 5281 N N . HIS C 1 170 ? -17.352 39.222 42.802 1.00 25.12 170 HIS C N 1
ATOM 5282 C CA . HIS C 1 170 ? -16.491 39.886 41.815 1.00 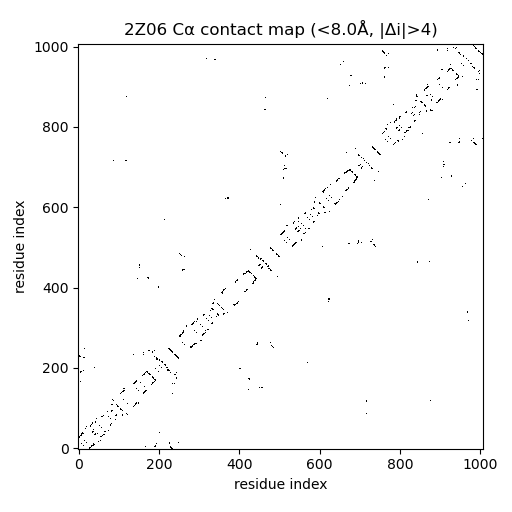27.48 170 HIS C CA 1
ATOM 5283 C C . HIS C 1 170 ? -17.046 41.190 41.249 1.00 28.18 170 HIS C C 1
ATOM 5284 O O . HIS C 1 170 ? -16.288 42.053 40.822 1.00 28.24 170 HIS C O 1
ATOM 5291 N N . THR C 1 171 ? -18.362 41.336 41.256 1.00 29.40 171 THR C N 1
ATOM 5292 C CA . THR C 1 171 ? -19.003 42.532 40.724 1.00 32.14 171 THR C CA 1
ATOM 5293 C C . THR C 1 171 ? -19.012 43.749 41.654 1.00 31.49 171 THR C C 1
ATOM 5294 O O . THR C 1 171 ? -19.174 44.882 41.194 1.00 31.16 171 THR C O 1
ATOM 5298 N N . HIS C 1 172 ? -18.860 43.509 42.953 1.00 31.73 172 HIS C N 1
ATOM 5299 C CA . HIS C 1 172 ? -18.810 44.588 43.942 1.00 32.52 172 HIS C CA 1
ATOM 5300 C C . HIS C 1 172 ? -20.099 45.384 44.160 1.00 31.97 172 HIS C C 1
ATOM 5301 O O . HIS C 1 172 ? -20.079 46.450 44.768 1.00 33.48 172 HIS C O 1
ATOM 5308 N N . VAL C 1 173 ? -21.215 44.870 43.667 1.00 30.91 173 VAL C N 1
ATOM 5309 C CA . VAL C 1 173 ? -22.488 45.550 43.841 1.00 30.46 173 VAL C CA 1
ATOM 5310 C C . VAL C 1 173 ? -23.557 44.518 44.184 1.00 29.21 173 VAL C C 1
ATOM 5311 O O . VAL C 1 173 ? -23.812 43.594 43.410 1.00 30.53 173 VAL C O 1
ATOM 5315 N N . PRO C 1 174 ? -24.182 44.651 45.362 1.00 28.35 174 PRO C N 1
ATOM 5316 C CA . PRO C 1 174 ? -25.220 43.706 45.768 1.00 27.54 174 PRO C CA 1
ATOM 5317 C C . PRO C 1 174 ? -26.400 43.716 44.799 1.00 26.83 174 PRO C C 1
ATOM 5318 O O . PRO C 1 174 ? -26.842 44.776 44.344 1.00 28.41 174 PRO C O 1
ATOM 5322 N N . THR C 1 175 ? -26.897 42.530 44.471 1.00 25.91 175 THR C N 1
ATOM 5323 C CA . THR C 1 175 ? -28.028 42.412 43.562 1.00 24.76 175 THR C CA 1
ATOM 5324 C C . THR C 1 175 ? -29.271 42.031 44.348 1.00 26.15 175 THR C C 1
ATOM 5325 O O . THR C 1 175 ? -29.213 41.245 45.295 1.00 24.94 175 THR C O 1
ATOM 5329 N N . LEU C 1 176 ? -30.400 42.594 43.946 1.00 27.78 176 LEU C N 1
ATOM 5330 C CA . LEU C 1 176 ? -31.656 42.290 44.599 1.00 29.87 176 LEU C CA 1
ATOM 5331 C C . LEU C 1 176 ? -32.295 41.135 43.826 1.00 29.72 176 LEU C C 1
ATOM 5332 O O . LEU C 1 176 ? -33.302 41.322 43.144 1.00 29.68 176 LEU C O 1
ATOM 5337 N N . ASP C 1 177 ? -31.698 39.947 43.914 1.00 29.74 177 ASP C N 1
ATOM 5338 C CA . ASP C 1 177 ? -32.250 38.791 43.217 1.00 29.30 177 ASP C CA 1
ATOM 5339 C C . ASP C 1 177 ? -32.076 37.469 43.966 1.00 30.31 177 ASP C C 1
ATOM 5340 O O . ASP C 1 177 ? -32.082 36.393 43.361 1.00 30.81 177 ASP C O 1
ATOM 5345 N N . ALA C 1 178 ? -31.912 37.549 45.282 1.00 30.27 178 ALA C N 1
ATOM 5346 C CA . ALA C 1 178 ? -31.773 36.346 46.084 1.00 30.88 178 ALA C CA 1
ATOM 5347 C C . ALA C 1 178 ? -33.025 35.533 45.773 1.00 32.44 178 ALA C C 1
ATOM 5348 O O . ALA C 1 178 ? -34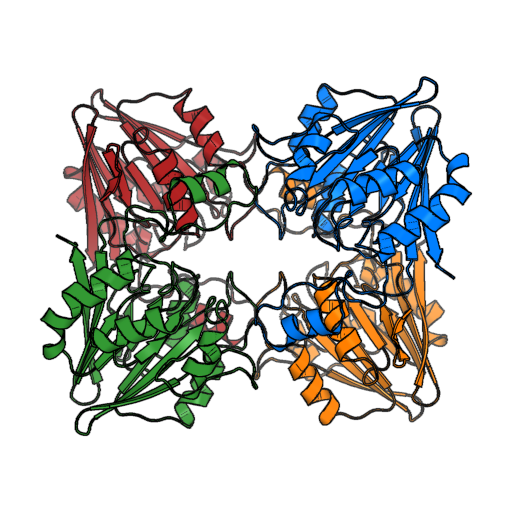.116 36.097 45.668 1.00 34.12 178 ALA C O 1
ATOM 5350 N N . THR C 1 179 ? -32.878 34.222 45.616 1.00 32.60 179 THR C N 1
ATOM 5351 C CA . THR C 1 179 ? -34.023 33.383 45.289 1.00 34.96 179 THR C CA 1
ATOM 5352 C C . THR C 1 179 ? -33.752 31.883 45.395 1.00 35.89 179 THR C C 1
ATOM 5353 O O . THR C 1 179 ? -32.635 31.459 45.691 1.00 35.25 179 THR C O 1
ATOM 5357 N N . ARG C 1 180 ? -34.796 31.089 45.168 1.00 36.11 180 ARG C N 1
ATOM 5358 C CA . ARG C 1 180 ? -34.694 29.630 45.204 1.00 36.48 180 ARG C CA 1
ATOM 5359 C C . ARG C 1 180 ? -34.945 29.090 43.798 1.00 35.97 180 ARG C C 1
ATOM 5360 O O . ARG C 1 180 ? -35.938 29.449 43.148 1.00 34.36 180 ARG C O 1
ATOM 5368 N N . LEU C 1 181 ? -34.040 28.238 43.325 1.00 35.12 181 LEU C N 1
ATOM 5369 C CA . LEU C 1 181 ? -34.170 27.666 41.991 1.00 34.55 181 LEU C CA 1
ATOM 5370 C C . LEU C 1 181 ? -35.144 26.485 41.980 1.00 33.38 181 LEU C C 1
ATOM 5371 O O . LEU C 1 181 ? -35.437 25.900 43.024 1.00 30.88 181 LEU C O 1
ATOM 5376 N N . PRO C 1 182 ? -35.638 26.110 40.785 1.00 33.61 182 PRO C N 1
ATOM 5377 C CA . PRO C 1 182 ? -36.582 25.004 40.606 1.00 33.20 182 PRO C CA 1
ATOM 5378 C C . PRO C 1 182 ? -36.330 23.771 41.473 1.00 32.97 182 PRO C C 1
ATOM 5379 O O . PRO C 1 182 ? -37.279 23.151 41.957 1.00 32.10 182 PRO C O 1
ATOM 5383 N N . LYS C 1 183 ? -35.064 23.413 41.676 1.00 32.58 183 LYS C N 1
ATOM 5384 C CA . LYS C 1 183 ? -34.758 22.244 42.484 1.00 31.65 183 LYS C CA 1
ATOM 5385 C C . LYS C 1 183 ? -34.318 22.556 43.917 1.00 31.72 183 LYS C C 1
ATOM 5386 O O . LYS C 1 183 ? -33.655 21.745 44.570 1.00 30.28 183 LYS C O 1
ATOM 5392 N N . GLY C 1 184 ? -34.685 23.742 44.399 1.00 31.92 184 GLY C N 1
ATOM 5393 C CA . GLY C 1 184 ? -34.360 24.121 45.762 1.00 30.80 184 GLY C CA 1
ATOM 5394 C C . GLY C 1 184 ? -33.088 24.899 46.047 1.00 31.28 184 GLY C C 1
ATOM 5395 O O . GLY C 1 184 ? -32.972 25.503 47.113 1.00 33.25 184 GLY C O 1
ATOM 5396 N N . THR C 1 185 ? -32.132 24.893 45.124 1.00 29.75 185 THR C N 1
ATOM 5397 C CA . THR C 1 185 ? -30.880 25.613 45.350 1.00 30.43 185 THR C CA 1
ATOM 5398 C C . THR C 1 185 ? -31.071 27.135 45.471 1.00 29.66 185 THR C C 1
ATOM 5399 O O . THR C 1 185 ? -31.685 27.777 44.609 1.00 29.59 185 THR C O 1
ATOM 5403 N N . LEU C 1 186 ? -30.556 27.707 46.559 1.00 28.64 186 LEU C N 1
ATOM 5404 C CA . LEU C 1 186 ? -30.666 29.156 46.772 1.00 29.68 186 LEU C CA 1
ATOM 5405 C C . LEU C 1 186 ? -29.641 29.886 45.891 1.00 29.66 186 LEU C C 1
ATOM 5406 O O . LEU C 1 186 ? -28.552 29.367 45.641 1.00 30.40 186 LEU C O 1
ATOM 5411 N N . TYR C 1 187 ? -29.977 31.091 45.437 1.00 28.61 187 TYR C N 1
ATOM 5412 C CA . TYR C 1 187 ? -29.079 31.833 44.562 1.00 27.60 187 TYR C CA 1
ATOM 5413 C C . TYR C 1 187 ? -29.198 33.358 44.609 1.00 27.40 187 TYR C C 1
ATOM 5414 O O . TYR C 1 187 ? -30.281 33.896 44.852 1.00 28.23 187 TYR C O 1
ATOM 5423 N N . GLN C 1 188 ? -28.063 34.022 44.362 1.00 26.38 188 GLN C N 1
ATOM 5424 C CA . GLN C 1 188 ? -27.944 35.482 44.293 1.00 25.12 188 GLN C CA 1
ATOM 5425 C C . GLN C 1 188 ? -26.751 35.832 43.397 1.00 23.49 188 GLN C C 1
ATOM 5426 O O . GLN C 1 188 ? -25.643 35.340 43.614 1.00 21.92 188 GLN C O 1
ATOM 5432 N N . THR C 1 189 ? -26.980 36.686 42.401 1.00 23.12 189 THR C N 1
ATOM 5433 C CA . THR C 1 189 ? -25.943 37.093 41.458 1.00 23.24 189 THR C CA 1
ATOM 5434 C C . THR C 1 189 ? -24.680 37.680 42.100 1.00 23.87 189 THR C C 1
ATOM 5435 O O . THR C 1 189 ? -23.562 37.344 41.697 1.00 22.52 189 THR C O 1
ATOM 5439 N N . ASP C 1 190 ? -24.842 38.572 43.076 1.00 24.78 190 ASP C N 1
ATOM 5440 C CA . ASP C 1 190 ? -23.677 39.135 43.755 1.00 25.23 190 ASP C CA 1
ATOM 5441 C C . ASP C 1 190 ? -23.982 39.620 45.171 1.00 25.41 190 ASP C C 1
ATOM 5442 O O . ASP C 1 190 ? -24.845 40.473 45.387 1.00 25.98 190 ASP C O 1
ATOM 5447 N N . VAL C 1 191 ? -23.259 39.053 46.130 1.00 26.57 191 VAL C N 1
ATOM 5448 C CA . VAL C 1 191 ? -23.396 39.395 47.536 1.00 26.72 191 VAL C CA 1
ATOM 5449 C C . VAL C 1 191 ? -23.114 40.880 47.765 1.00 28.31 191 VAL C C 1
ATOM 5450 O O . VAL C 1 191 ? -23.672 41.494 48.676 1.00 29.16 191 VAL C O 1
ATOM 5454 N N . GLY C 1 192 ? -22.253 41.451 46.926 1.00 28.66 192 GLY C N 1
ATOM 5455 C CA . GLY C 1 192 ? -21.891 42.849 47.072 1.00 29.19 192 GLY C CA 1
ATOM 5456 C C . GLY C 1 192 ? -20.568 42.943 47.815 1.00 31.19 192 GLY C C 1
ATOM 5457 O O . GLY C 1 192 ? -20.123 41.963 48.415 1.00 33.29 192 GLY C O 1
ATOM 5458 N N . MET C 1 193 ? -19.937 44.110 47.805 1.00 31.22 193 MET C N 1
ATOM 5459 C CA . MET C 1 193 ? -18.658 44.239 48.477 1.00 31.64 193 MET C CA 1
ATOM 5460 C C . MET C 1 193 ? -18.718 44.919 49.842 1.00 31.95 193 MET C C 1
ATOM 5461 O O . MET C 1 193 ? -19.604 45.732 50.127 1.00 31.63 193 MET C O 1
ATOM 5466 N N . THR C 1 194 ? -17.754 44.568 50.682 1.00 30.73 194 THR C N 1
ATOM 5467 C CA . THR C 1 194 ? -17.642 45.134 52.011 1.00 31.07 194 THR C CA 1
ATOM 5468 C C . THR C 1 194 ? -16.468 46.108 52.043 1.00 31.77 194 THR C C 1
ATOM 5469 O O . THR C 1 194 ? -15.304 45.703 52.047 1.00 29.70 194 THR C O 1
ATOM 5473 N N . GLY C 1 195 ? -16.799 47.395 52.052 1.00 33.17 195 GLY C N 1
ATOM 5474 C CA . GLY C 1 195 ? -15.804 48.450 52.074 1.00 35.22 195 GLY C CA 1
ATOM 5475 C C . GLY C 1 195 ? -16.532 49.758 51.854 1.00 36.23 195 GLY C C 1
ATOM 5476 O O . GLY C 1 195 ? -17.759 49.763 51.739 1.00 37.47 195 GLY C O 1
ATOM 5477 N N . THR C 1 196 ? -15.805 50.868 51.795 1.00 38.01 196 THR C N 1
ATOM 5478 C CA . THR C 1 196 ? -16.455 52.158 51.585 1.00 39.10 196 THR C CA 1
ATOM 5479 C C . THR C 1 196 ? -17.021 52.237 50.177 1.00 39.09 196 THR C C 1
ATOM 5480 O O . THR C 1 196 ? -16.314 51.993 49.205 1.00 38.79 196 THR C O 1
ATOM 5484 N N . TYR C 1 197 ? -18.302 52.565 50.066 1.00 39.57 197 TYR C N 1
ATOM 5485 C CA . TYR C 1 197 ? -18.919 52.662 48.755 1.00 41.20 197 TYR C CA 1
ATOM 5486 C C . TYR C 1 197 ? -18.736 54.033 48.133 1.00 42.02 197 TYR C C 1
ATOM 5487 O O . TYR C 1 197 ? -19.215 54.286 47.027 1.00 41.52 197 TYR C O 1
ATOM 5496 N N . HIS C 1 198 ? -18.052 54.928 48.841 1.00 43.50 198 HIS C N 1
ATOM 5497 C CA . HIS C 1 198 ? -17.791 56.243 48.273 1.00 45.18 198 HIS C CA 1
ATOM 5498 C C . HIS C 1 198 ? -16.503 56.051 47.491 1.00 44.70 198 HIS C C 1
ATOM 5499 O O . HIS C 1 198 ? -15.435 56.525 47.884 1.00 43.46 198 HIS C O 1
ATOM 5506 N N . SER C 1 199 ? -16.626 55.330 46.382 1.00 43.58 199 SER C N 1
ATOM 5507 C CA . SER C 1 199 ? -15.496 55.017 45.529 1.00 42.68 199 SER C CA 1
ATOM 5508 C C . SER C 1 199 ? -16.034 54.262 44.338 1.00 42.15 199 SER C C 1
ATOM 5509 O O . SER C 1 199 ? -17.224 53.960 44.274 1.00 43.22 199 SER C O 1
ATOM 5512 N N . ILE C 1 200 ? -15.150 53.958 43.396 1.00 40.45 200 ILE C N 1
ATOM 5513 C CA . ILE C 1 200 ? -15.536 53.183 42.230 1.00 38.62 200 ILE C CA 1
ATOM 5514 C C . ILE C 1 200 ? -14.977 51.795 42.533 1.00 38.32 200 ILE C C 1
ATOM 5515 O O . ILE C 1 200 ? -13.765 51.564 42.450 1.00 38.03 200 ILE C O 1
ATOM 5520 N N . ILE C 1 201 ? -15.873 50.891 42.922 1.00 36.16 201 ILE C N 1
ATOM 5521 C CA . ILE C 1 201 ? -15.530 49.518 43.285 1.00 34.42 201 ILE C CA 1
ATOM 5522 C C . ILE C 1 201 ? -14.343 49.382 44.241 1.00 33.50 201 ILE C C 1
ATOM 5523 O O . ILE C 1 201 ? -13.480 48.520 44.067 1.00 32.33 201 ILE C O 1
ATOM 5528 N N . GLY C 1 202 ? -14.316 50.233 45.263 1.00 31.57 202 GLY C N 1
ATOM 5529 C CA . GLY C 1 202 ? -13.257 50.172 46.255 1.00 31.37 202 GLY C CA 1
ATOM 5530 C C . GLY C 1 202 ? -12.064 51.069 46.002 1.00 31.82 202 GLY C C 1
ATOM 5531 O O . GLY C 1 202 ? -11.265 51.311 46.908 1.00 31.25 202 GLY C O 1
ATOM 5532 N N . GLY C 1 203 ? -11.943 51.560 44.773 1.00 31.90 203 GLY C N 1
ATOM 5533 C CA . GLY C 1 203 ? -10.831 52.423 44.420 1.00 31.96 203 GLY C CA 1
ATOM 5534 C C . GLY C 1 203 ? -11.166 53.902 44.472 1.00 32.19 203 GLY C C 1
ATOM 5535 O O . GLY C 1 203 ? -12.321 54.297 44.350 1.00 31.22 203 GLY C O 1
ATOM 5536 N N . GLU C 1 204 ? -10.143 54.723 44.652 1.00 31.62 204 GLU C N 1
ATOM 5537 C CA . GLU C 1 204 ? -10.326 56.158 44.723 1.00 32.52 204 GLU C CA 1
ATOM 5538 C C . GLU C 1 204 ? -11.046 56.632 43.472 1.00 31.66 204 GLU C C 1
ATOM 5539 O O . GLU C 1 204 ? -10.643 56.309 42.356 1.00 30.37 204 GLU C O 1
ATOM 5545 N N . VAL C 1 205 ? -12.121 57.391 43.667 1.00 30.06 205 VAL C N 1
ATOM 5546 C CA . VAL C 1 205 ? -12.907 57.905 42.555 1.00 29.81 205 VAL C CA 1
ATOM 5547 C C . VAL C 1 205 ? -12.035 58.614 41.521 1.00 29.39 205 VAL C C 1
ATOM 5548 O O . VAL C 1 205 ? -12.110 58.322 40.328 1.00 28.64 205 VAL C O 1
ATOM 5552 N N . GLU C 1 206 ? -11.200 59.538 41.983 1.00 31.42 206 GLU C N 1
ATOM 5553 C CA . GLU C 1 206 ? -10.337 60.293 41.086 1.00 32.23 206 GLU C CA 1
ATOM 5554 C C . GLU C 1 206 ? -9.432 59.387 40.265 1.00 30.25 206 GLU C C 1
ATOM 5555 O O . GLU C 1 206 ? -9.280 59.574 39.062 1.00 29.00 206 GLU C O 1
ATOM 5561 N N . THR C 1 207 ? -8.833 58.402 40.922 1.00 29.52 207 THR C N 1
ATOM 5562 C CA . THR C 1 207 ? -7.935 57.482 40.249 1.00 29.77 207 THR C CA 1
ATOM 5563 C C . THR C 1 207 ? -8.624 56.766 39.090 1.00 30.42 207 THR C C 1
ATOM 5564 O O . THR C 1 207 ? -8.153 56.815 37.959 1.00 29.75 207 THR C O 1
ATOM 5568 N N . PHE C 1 208 ? -9.748 56.114 39.363 1.00 30.80 208 PHE C N 1
ATOM 5569 C CA . PHE C 1 208 ? -10.466 55.404 38.308 1.00 29.11 208 PHE C CA 1
ATOM 5570 C C . PHE C 1 208 ? -11.029 56.323 37.236 1.00 27.86 208 PHE C C 1
ATOM 5571 O O . PHE C 1 208 ? -11.113 55.944 36.062 1.00 27.69 208 PHE C O 1
ATOM 5579 N N . LEU C 1 209 ? -11.401 57.535 37.632 1.00 26.15 209 LEU C N 1
ATOM 5580 C CA . LEU C 1 209 ? -11.939 58.493 36.684 1.00 25.39 209 LEU C CA 1
ATOM 5581 C C . LEU C 1 209 ? -10.787 58.910 35.766 1.00 24.53 209 LEU C C 1
ATOM 5582 O O . LEU C 1 209 ? -10.978 59.127 34.568 1.00 25.14 209 LEU C O 1
ATOM 5587 N N . ALA C 1 210 ? -9.584 59.004 36.329 1.00 22.46 210 ALA C N 1
ATOM 5588 C CA . ALA C 1 210 ? -8.405 59.367 35.541 1.00 22.54 210 ALA C CA 1
ATOM 5589 C C . ALA C 1 210 ? -8.103 58.291 34.476 1.00 21.40 210 ALA C C 1
ATOM 5590 O O . ALA C 1 210 ? -7.762 58.615 33.333 1.00 19.57 210 ALA C O 1
ATOM 5592 N N . ARG C 1 211 ? -8.238 57.019 34.852 1.00 19.55 211 ARG C N 1
ATOM 5593 C CA . ARG C 1 211 ? -7.993 55.913 33.919 1.00 20.80 211 ARG C CA 1
ATOM 5594 C C . ARG C 1 211 ? -8.945 56.000 32.733 1.00 21.86 211 ARG C C 1
ATOM 5595 O O . ARG C 1 211 ? -8.528 55.901 31.583 1.00 18.67 211 ARG C O 1
ATOM 5603 N N . PHE C 1 212 ? -10.228 56.194 33.026 1.00 22.91 212 PHE C N 1
ATOM 5604 C CA . PHE C 1 212 ? -11.246 56.272 31.988 1.00 22.58 212 PHE C CA 1
ATOM 5605 C C . PHE C 1 212 ? -11.161 57.478 31.061 1.00 21.77 212 PHE C C 1
ATOM 5606 O O . PHE C 1 212 ? -11.559 57.384 29.904 1.00 22.82 212 PHE C O 1
ATOM 5614 N N . LEU C 1 213 ? -10.638 58.598 31.558 1.00 20.68 213 LEU C N 1
ATOM 5615 C CA . LEU C 1 213 ? -10.537 59.810 30.738 1.00 20.34 213 LEU C CA 1
ATOM 5616 C C . LEU C 1 213 ? -9.253 59.915 29.937 1.00 20.31 213 LEU C C 1
ATOM 5617 O O . LEU C 1 213 ? -9.273 60.413 28.810 1.00 19.29 213 LEU C O 1
ATOM 5622 N N . THR C 1 214 ? -8.143 59.453 30.513 1.00 19.34 214 THR C N 1
ATOM 5623 C CA . THR C 1 214 ? -6.848 59.527 29.839 1.00 19.86 214 THR C CA 1
ATOM 5624 C C . THR C 1 214 ? -6.544 58.323 28.968 1.00 20.97 214 THR C C 1
ATOM 5625 O O . THR C 1 214 ? -5.952 58.457 27.897 1.00 23.53 214 THR C O 1
ATOM 5629 N N . GLY C 1 215 ? -6.946 57.145 29.428 1.00 22.69 215 GLY C N 1
ATOM 5630 C CA . GLY C 1 215 ? -6.669 55.942 28.667 1.00 24.39 215 GLY C CA 1
ATOM 5631 C C . GLY C 1 215 ? -5.229 55.534 28.923 1.00 24.85 215 GLY C C 1
ATOM 5632 O O . GLY C 1 215 ? -4.648 54.737 28.187 1.00 24.51 215 GLY C O 1
ATOM 5633 N N . ARG C 1 216 ? -4.660 56.095 29.983 1.00 25.97 216 ARG C N 1
ATOM 5634 C CA . ARG C 1 216 ? -3.292 55.812 30.388 1.00 27.71 216 ARG C CA 1
ATOM 5635 C C . ARG C 1 216 ? -3.317 55.239 31.802 1.00 28.78 216 ARG C C 1
ATOM 5636 O O . ARG C 1 216 ? -4.178 55.588 32.609 1.00 29.52 216 ARG C O 1
ATOM 5644 N N . PRO C 1 217 ? -2.363 54.360 32.125 1.00 29.87 217 PRO C N 1
ATOM 5645 C CA . PRO C 1 217 ? -2.309 53.743 33.455 1.00 31.14 217 PRO C CA 1
ATOM 5646 C C . PRO C 1 217 ? -2.236 54.687 34.654 1.00 30.48 217 PRO C C 1
ATOM 5647 O O . PRO C 1 217 ? -1.589 55.729 34.606 1.00 31.86 217 PRO C O 1
ATOM 5651 N N . GLN C 1 218 ? -2.928 54.306 35.719 1.00 30.55 218 GLN C N 1
ATOM 5652 C CA . GLN C 1 218 ? -2.962 55.061 36.971 1.00 30.13 218 GLN C CA 1
ATOM 5653 C C . GLN C 1 218 ? -2.921 53.990 38.057 1.00 31.58 218 GLN C C 1
ATOM 5654 O O . GLN C 1 218 ? -3.821 53.150 38.147 1.00 31.53 218 GLN C O 1
ATOM 5660 N N . PRO C 1 219 ? -1.877 53.999 38.889 1.00 31.53 219 PRO C N 1
ATOM 5661 C CA . PRO C 1 219 ? -1.733 53.014 39.966 1.00 31.73 219 PRO C CA 1
ATOM 5662 C C . PRO C 1 219 ? -2.990 52.900 40.828 1.00 32.12 219 PRO C C 1
ATOM 5663 O O . PRO C 1 219 ? -3.647 53.897 41.119 1.00 30.80 219 PRO C O 1
ATOM 5667 N N . PHE C 1 220 ? -3.323 51.680 41.230 1.00 31.70 220 PHE C N 1
ATOM 5668 C CA . PHE C 1 220 ? -4.496 51.472 42.057 1.00 31.58 220 PHE C CA 1
ATOM 5669 C C . PHE C 1 220 ? -4.286 52.111 43.418 1.00 32.44 220 PHE C C 1
ATOM 5670 O O . PHE C 1 220 ? -3.186 52.069 43.965 1.00 32.75 220 PHE C O 1
ATOM 5678 N N . ARG C 1 221 ? -5.356 52.703 43.947 1.00 32.29 221 ARG C N 1
ATOM 5679 C CA . ARG C 1 221 ? -5.356 53.367 45.249 1.00 33.07 221 ARG C CA 1
ATOM 5680 C C . ARG C 1 221 ? -6.715 53.133 45.897 1.00 32.17 221 ARG C C 1
ATOM 5681 O O . ARG C 1 221 ? -7.741 53.551 45.366 1.00 32.62 221 ARG C O 1
ATOM 5689 N N . ALA C 1 222 ? -6.716 52.471 47.046 1.00 31.62 222 ALA C N 1
ATOM 5690 C CA . ALA C 1 222 ? -7.952 52.164 47.754 1.00 33.77 222 ALA C CA 1
ATOM 5691 C C . ALA C 1 222 ? -8.608 53.403 48.357 1.00 34.86 222 ALA C C 1
ATOM 5692 O O . ALA C 1 222 ? -7.948 54.221 49.006 1.00 36.20 222 ALA C O 1
ATOM 5694 N N . ALA C 1 223 ? -9.910 53.542 48.141 1.00 35.80 223 ALA C N 1
ATOM 5695 C CA . ALA C 1 223 ? -10.639 54.676 48.692 1.00 36.67 223 ALA C CA 1
ATOM 5696 C C . ALA C 1 223 ? -10.741 54.501 50.199 1.00 37.39 223 ALA C C 1
ATOM 5697 O O . ALA C 1 223 ? -10.665 53.383 50.716 1.00 37.85 223 ALA C O 1
ATOM 5699 N N . GLN C 1 224 ? -10.893 55.613 50.903 1.00 38.63 224 GLN C N 1
ATOM 5700 C CA . GLN C 1 224 ? -11.020 55.580 52.354 1.00 40.06 224 GLN C CA 1
ATOM 5701 C C . GLN C 1 224 ? -12.354 56.230 52.670 1.00 39.45 224 GLN C C 1
ATOM 5702 O O . GLN C 1 224 ? -12.840 57.049 51.893 1.00 39.28 224 GLN C O 1
ATOM 5708 N N . GLY C 1 225 ? -12.949 55.857 53.797 1.00 39.13 225 GLY C N 1
ATOM 5709 C CA . GLY C 1 225 ? -14.226 56.440 54.171 1.00 39.41 225 GLY C CA 1
ATOM 5710 C C . GLY C 1 225 ? -15.133 55.476 54.906 1.00 39.39 225 GLY C C 1
ATOM 5711 O O . GLY C 1 225 ? -14.736 54.350 55.210 1.00 39.22 225 GLY C O 1
ATOM 5712 N N . LYS C 1 226 ? -16.352 55.921 55.205 1.00 39.78 226 LYS C N 1
ATOM 5713 C CA . LYS C 1 226 ? -17.305 55.071 55.900 1.00 40.11 226 LYS C CA 1
ATOM 5714 C C . LYS C 1 226 ? -17.658 53.887 55.024 1.00 39.34 226 LYS C C 1
ATOM 5715 O O . LYS C 1 226 ? -17.936 54.037 53.832 1.00 38.81 226 LYS C O 1
ATOM 5721 N N . ALA C 1 227 ? -17.635 52.707 55.635 1.00 40.30 227 ALA C N 1
ATOM 5722 C CA . ALA C 1 227 ? -17.906 51.461 54.938 1.00 40.59 227 ALA C CA 1
ATOM 5723 C C . ALA C 1 227 ? -19.333 50.945 55.040 1.00 41.96 227 ALA C C 1
ATOM 5724 O O . ALA C 1 227 ? -20.111 51.346 55.910 1.00 41.78 227 ALA C O 1
ATOM 5726 N N . ARG C 1 228 ? -19.652 50.045 54.116 1.00 41.94 228 ARG C N 1
ATOM 5727 C CA . ARG C 1 228 ? -20.937 49.370 54.069 1.00 41.43 228 ARG C CA 1
ATOM 5728 C C . ARG C 1 228 ? -20.555 47.894 54.141 1.00 40.37 228 ARG C C 1
ATOM 5729 O O . ARG C 1 228 ? -19.749 47.415 53.342 1.00 39.24 228 ARG C O 1
ATOM 5737 N N . PHE C 1 229 ? -21.102 47.195 55.128 1.00 38.89 229 PHE C N 1
ATOM 5738 C CA . PHE C 1 229 ? -20.839 45.776 55.339 1.00 37.76 229 PHE C CA 1
ATOM 5739 C C . PHE C 1 229 ? -21.916 44.956 54.620 1.00 38.46 229 PHE C C 1
ATOM 5740 O O . PHE C 1 229 ? -23.074 44.924 55.047 1.00 40.11 229 PHE C O 1
ATOM 5748 N N . HIS C 1 230 ? -21.533 44.298 53.529 1.00 37.63 230 HIS C N 1
ATOM 5749 C CA . HIS C 1 230 ? -22.471 43.494 52.747 1.00 35.40 230 HIS C CA 1
ATOM 5750 C C . HIS C 1 230 ? -22.246 41.995 52.887 1.00 33.95 230 HIS C C 1
ATOM 5751 O O . HIS C 1 230 ? -21.119 41.504 52.785 1.00 33.58 230 HIS C O 1
ATOM 5758 N N . ALA C 1 231 ? -23.331 41.268 53.115 1.00 31.23 231 ALA C N 1
ATOM 5759 C CA . ALA C 1 231 ? -23.253 39.823 53.270 1.00 31.46 231 ALA C CA 1
ATOM 5760 C C . ALA C 1 231 ? -24.598 39.196 52.918 1.00 30.68 231 ALA C C 1
ATOM 5761 O O . ALA C 1 231 ? -25.525 39.894 52.505 1.00 29.98 231 ALA C O 1
ATOM 5763 N N . THR C 1 232 ? -24.694 37.877 53.056 1.00 30.75 232 THR C N 1
ATOM 5764 C CA . THR C 1 232 ? -25.947 37.184 52.782 1.00 31.66 232 THR C CA 1
ATOM 5765 C C . THR C 1 232 ? -26.074 36.041 53.763 1.00 32.01 232 THR C C 1
ATOM 5766 O O . THR C 1 232 ? -25.155 35.233 53.922 1.00 32.61 232 THR C O 1
ATOM 5770 N N . GLU C 1 233 ? -27.216 35.996 54.437 1.00 33.95 233 GLU C N 1
ATOM 5771 C CA . GLU C 1 233 ? -27.487 34.970 55.430 1.00 35.30 233 GLU C CA 1
ATOM 5772 C C . GLU C 1 233 ? -28.113 33.756 54.773 1.00 34.63 233 GLU C C 1
ATOM 5773 O O . GLU C 1 233 ? -29.017 33.884 53.945 1.00 35.27 233 GLU C O 1
ATOM 5779 N N . LEU C 1 234 ? -27.619 32.581 55.144 1.00 34.15 234 LEU C N 1
ATOM 5780 C CA . LEU C 1 234 ? -28.134 31.336 54.603 1.00 34.32 234 LEU C CA 1
ATOM 5781 C C . LEU C 1 234 ? -28.579 30.435 55.740 1.00 34.68 234 LEU C C 1
ATOM 5782 O O . LEU C 1 234 ? -27.918 30.357 56.773 1.00 33.43 234 LEU C O 1
ATOM 5787 N N . VAL C 1 235 ? -29.705 29.757 55.542 1.00 35.33 235 VAL C N 1
ATOM 5788 C CA . VAL C 1 235 ? -30.221 28.837 56.541 1.00 35.97 235 VAL C CA 1
ATOM 5789 C C . VAL C 1 235 ? -30.443 27.461 55.910 1.00 36.41 235 VAL C C 1
ATOM 5790 O O . VAL C 1 235 ? -31.209 27.316 54.950 1.00 35.24 235 VAL C O 1
ATOM 5794 N N . PHE C 1 236 ? -29.764 26.455 56.450 1.00 37.25 236 PHE C N 1
ATOM 5795 C CA . PHE C 1 236 ? -29.894 25.094 55.948 1.00 39.82 236 PHE C CA 1
ATOM 5796 C C . PHE C 1 236 ? -30.455 24.199 57.053 1.00 42.45 236 PHE C C 1
ATOM 5797 O O . PHE C 1 236 ? -29.808 23.998 58.082 1.00 41.91 236 PHE C O 1
ATOM 5805 N N . GLU C 1 237 ? -31.652 23.658 56.839 1.00 44.63 237 GLU C N 1
ATOM 5806 C CA . GLU C 1 237 ? -32.291 22.795 57.834 1.00 46.79 237 GLU C CA 1
ATOM 5807 C C . GLU C 1 237 ? -32.796 21.504 57.203 1.00 47.04 237 GLU C C 1
ATOM 5808 O O . GLU C 1 237 ? -32.974 21.428 55.994 1.00 47.98 237 GLU C O 1
ATOM 5814 N N . GLY C 1 238 ? -33.037 20.494 58.032 1.00 47.46 238 GLY C N 1
ATOM 5815 C CA . GLY C 1 238 ? -33.536 19.222 57.537 1.00 48.09 238 GLY C CA 1
ATOM 5816 C C . GLY C 1 238 ? -32.885 18.702 56.265 1.00 48.23 238 GLY C C 1
ATOM 5817 O O . GLY C 1 238 ? -33.482 17.908 55.536 1.00 47.29 238 GLY C O 1
ATOM 5818 N N . GLY C 1 239 ? -31.662 19.146 55.994 1.00 48.87 239 GLY C N 1
ATOM 5819 C CA . GLY C 1 239 ? -30.960 18.699 54.805 1.00 48.26 239 GLY C CA 1
ATOM 5820 C C . GLY C 1 239 ? -31.354 19.415 53.524 1.00 48.12 239 GLY C C 1
ATOM 5821 O O . GLY C 1 239 ? -31.153 18.888 52.434 1.00 48.60 239 GLY C O 1
ATOM 5822 N N . ARG C 1 240 ? -31.911 20.615 53.644 1.00 47.62 240 ARG C N 1
ATOM 5823 C CA . ARG C 1 240 ? -32.319 21.381 52.472 1.00 47.58 240 ARG C CA 1
ATOM 5824 C C . ARG C 1 240 ? -32.165 22.879 52.711 1.00 45.77 240 ARG C C 1
ATOM 5825 O O . ARG C 1 240 ? -32.279 23.348 53.842 1.00 46.41 240 ARG C O 1
ATOM 5833 N N . PRO C 1 241 ? -31.894 23.652 51.646 1.00 43.97 241 PRO C N 1
ATOM 5834 C CA . PRO C 1 241 ? -31.736 25.101 51.804 1.00 42.94 241 PRO C CA 1
ATOM 5835 C C . PRO C 1 241 ? -33.080 25.750 52.133 1.00 42.49 241 PRO C C 1
ATOM 5836 O O . PRO C 1 241 ? -34.038 25.662 51.364 1.00 40.97 241 PRO C O 1
ATOM 5840 N N . VAL C 1 242 ? -33.138 26.399 53.288 1.00 41.18 242 VAL C N 1
ATOM 5841 C CA . VAL C 1 242 ? -34.359 27.030 53.746 1.00 40.07 242 VAL C CA 1
ATOM 5842 C C . VAL C 1 242 ? -34.492 28.505 53.404 1.00 38.61 242 VAL C C 1
ATOM 5843 O O . VAL C 1 242 ? -35.436 28.908 52.725 1.00 38.55 242 VAL C O 1
ATOM 5847 N N . ALA C 1 243 ? -33.553 29.317 53.870 1.00 37.09 243 ALA C N 1
ATOM 5848 C CA . ALA C 1 243 ? -33.655 30.745 53.614 1.00 35.70 243 ALA C CA 1
ATOM 5849 C C . ALA C 1 243 ? -32.372 31.437 53.173 1.00 34.13 243 ALA C C 1
ATOM 5850 O O . ALA C 1 243 ? -31.266 31.041 53.543 1.00 34.52 243 ALA C O 1
ATOM 5852 N N . ILE C 1 244 ? -32.545 32.480 52.369 1.00 33.30 244 ILE C N 1
ATOM 5853 C CA . ILE C 1 244 ? -31.434 33.278 51.877 1.00 33.33 244 ILE C CA 1
ATOM 5854 C C . ILE C 1 244 ? -31.862 34.735 51.993 1.00 34.42 244 ILE C C 1
ATOM 5855 O O . ILE C 1 244 ? -32.900 35.126 51.458 1.00 35.39 244 ILE C O 1
ATOM 5860 N N . SER C 1 245 ? -31.074 35.537 52.702 1.00 35.66 245 SER C N 1
ATOM 5861 C CA . SER C 1 245 ? -31.428 36.942 52.883 1.00 37.82 245 SER C CA 1
ATOM 5862 C C . SER C 1 245 ? -30.247 37.906 52.880 1.00 37.59 245 SER C C 1
ATOM 5863 O O . SER C 1 245 ? -29.329 37.787 53.689 1.00 36.63 245 SER C O 1
ATOM 5866 N N . PRO C 1 246 ? -30.259 38.877 51.960 1.00 38.35 246 PRO C N 1
ATOM 5867 C CA . PRO C 1 246 ? -29.182 39.866 51.876 1.00 39.53 246 PRO C CA 1
ATOM 5868 C C . PRO C 1 246 ? -29.003 40.527 53.250 1.00 40.32 246 PRO C C 1
ATOM 5869 O O . PRO C 1 246 ? -29.903 40.466 54.091 1.00 40.95 246 PRO C O 1
ATOM 5873 N N . TYR C 1 247 ? -27.854 41.155 53.477 1.00 40.95 247 TYR C N 1
ATOM 5874 C CA . TYR C 1 247 ? -27.582 41.793 54.763 1.00 41.28 247 TYR C CA 1
ATOM 5875 C C . TYR C 1 247 ? -26.661 42.997 54.611 1.00 41.55 247 TYR C C 1
ATOM 5876 O O . TYR C 1 247 ? -25.582 42.879 54.041 1.00 41.14 247 TYR C O 1
ATOM 5885 N N . VAL C 1 248 ? -27.080 44.143 55.146 1.00 42.36 248 VAL C N 1
ATOM 5886 C CA . VAL C 1 248 ? -26.305 45.385 55.056 1.00 44.16 248 VAL C CA 1
ATOM 5887 C C . VAL C 1 248 ? -26.158 46.088 56.407 1.00 46.61 248 VAL C C 1
ATOM 5888 O O . VAL C 1 248 ? -27.028 45.975 57.274 1.00 46.81 248 VAL C O 1
ATOM 5892 N N . TRP C 1 249 ? -25.060 46.826 56.568 1.00 48.83 249 TRP C N 1
ATOM 5893 C CA . TRP C 1 249 ? -24.780 47.577 57.793 1.00 51.14 249 TRP C CA 1
ATOM 5894 C C . TRP C 1 249 ? -23.972 48.838 57.492 1.00 51.44 249 TRP C C 1
ATOM 5895 O O . TRP C 1 249 ? -22.779 48.760 57.225 1.00 51.85 249 TRP C O 1
ATOM 5906 N N . GLU C 1 250 ? -24.623 49.996 57.530 1.00 52.31 250 GLU C N 1
ATOM 5907 C CA . GLU C 1 250 ? -23.940 51.258 57.277 1.00 53.49 250 GLU C CA 1
ATOM 5908 C C . GLU C 1 250 ? -23.061 51.567 58.483 1.00 52.59 250 GLU C C 1
ATOM 5909 O O . GLU C 1 250 ? -23.508 51.462 59.623 1.00 52.71 250 GLU C O 1
ATOM 5915 N N . GLU C 1 251 ? -21.810 51.938 58.236 1.00 52.57 251 GLU C N 1
ATOM 5916 C CA . GLU C 1 251 ? -20.896 52.258 59.324 1.00 52.71 251 GLU C CA 1
ATOM 5917 C C . GLU C 1 251 ? -21.303 53.594 59.943 1.00 52.40 251 GLU C C 1
ATOM 5918 O O . GLU C 1 251 ? -21.463 54.589 59.238 1.00 50.80 251 GLU C O 1
ATOM 5924 N N . PRO C 1 252 ? -21.483 53.627 61.274 1.00 53.25 252 PRO C N 1
ATOM 5925 C CA . PRO C 1 252 ? -21.875 54.843 61.994 1.00 54.42 252 PRO C CA 1
ATOM 5926 C C . PRO C 1 252 ? -20.998 56.041 61.620 1.00 55.81 252 PRO C C 1
ATOM 5927 O O . PRO C 1 252 ? -21.516 56.990 60.982 1.00 57.20 252 PRO C O 1
ATOM 5932 N N . MET D 1 1 ? -41.897 66.687 38.414 1.00 48.85 1 MET D N 1
ATOM 5933 C CA . MET D 1 1 ? -41.840 65.557 37.493 1.00 48.69 1 MET D CA 1
ATOM 5934 C C . MET D 1 1 ? -41.232 64.332 38.168 1.00 48.71 1 MET D C 1
ATOM 5935 O O . MET D 1 1 ? -40.424 64.345 39.092 1.00 49.71 1 MET D O 1
ATOM 5940 N N . ARG D 1 2 ? -42.173 63.425 38.000 1.00 48.37 2 ARG D N 1
ATOM 5941 C CA . ARG D 1 2 ? -42.246 62.034 38.445 1.00 47.56 2 ARG D CA 1
ATOM 5942 C C . ARG D 1 2 ? -42.072 61.051 37.301 1.00 45.78 2 ARG D C 1
ATOM 5943 O O . ARG D 1 2 ? -42.936 60.937 36.446 1.00 46.02 2 ARG D O 1
ATOM 5951 N N . VAL D 1 3 ? -40.935 60.362 37.304 1.00 42.87 3 VAL D N 1
ATOM 5952 C CA . VAL D 1 3 ? -40.500 59.581 36.137 1.00 39.68 3 VAL D CA 1
ATOM 5953 C C . VAL D 1 3 ? -40.455 58.123 36.499 1.00 38.50 3 VAL D C 1
ATOM 5954 O O . VAL D 1 3 ? -39.896 57.747 37.575 1.00 39.22 3 VAL D O 1
ATOM 5958 N N . LEU D 1 4 ? -40.977 57.285 35.616 1.00 35.75 4 LEU D N 1
ATOM 5959 C CA . LEU D 1 4 ? -40.758 55.867 35.819 1.00 33.58 4 LEU D CA 1
ATOM 5960 C C . LEU D 1 4 ? -39.755 55.280 34.781 1.00 32.70 4 LEU D C 1
ATOM 5961 O O . LEU D 1 4 ? -39.997 55.355 33.587 1.00 32.35 4 LEU D O 1
ATOM 5966 N N . PHE D 1 5 ? -38.667 54.652 35.246 1.00 31.99 5 PHE D N 1
ATOM 5967 C CA . PHE D 1 5 ? -37.751 53.953 34.345 1.00 30.12 5 PHE D CA 1
ATOM 5968 C C . PHE D 1 5 ? -37.831 52.404 34.343 1.00 28.01 5 PHE D C 1
ATOM 5969 O O . PHE D 1 5 ? -37.574 51.738 35.352 1.00 28.59 5 PHE D O 1
ATOM 5977 N N . ILE D 1 6 ? -38.156 51.833 33.191 1.00 27.04 6 ILE D N 1
ATOM 5978 C CA . ILE D 1 6 ? -38.405 50.409 33.159 1.00 27.63 6 ILE D CA 1
ATOM 5979 C C . ILE D 1 6 ? -37.269 49.587 32.622 1.00 28.60 6 ILE D C 1
ATOM 5980 O O . ILE D 1 6 ? -36.816 49.761 31.466 1.00 27.41 6 ILE D O 1
ATOM 5985 N N . GLY D 1 7 ? -36.803 48.689 33.454 1.00 29.95 7 GLY D N 1
ATOM 5986 C CA . GLY D 1 7 ? -35.713 47.743 33.171 1.00 30.52 7 GLY D CA 1
ATOM 5987 C C . GLY D 1 7 ? -35.921 46.844 31.959 1.00 32.12 7 GLY D C 1
ATOM 5988 O O . GLY D 1 7 ? -37.068 46.546 31.506 1.00 29.51 7 GLY D O 1
ATOM 5989 N N . ASP D 1 8 ? -34.812 46.491 31.351 1.00 32.99 8 ASP D N 1
ATOM 5990 C CA . ASP D 1 8 ? -34.810 45.863 30.046 1.00 33.15 8 ASP D CA 1
ATOM 5991 C C . ASP D 1 8 ? -35.967 44.995 29.787 1.00 30.14 8 ASP D C 1
ATOM 5992 O O . ASP D 1 8 ? -36.076 43.914 30.393 1.00 27.92 8 ASP D O 1
ATOM 5997 N N . VAL D 1 9 ? -36.768 45.382 28.787 1.00 28.07 9 VAL D N 1
ATOM 5998 C CA . VAL D 1 9 ? -37.927 44.574 28.326 1.00 26.93 9 VAL D CA 1
ATOM 5999 C C . VAL D 1 9 ? -37.513 43.348 27.469 1.00 26.33 9 VAL D C 1
ATOM 6000 O O . VAL D 1 9 ? -37.069 43.446 26.336 1.00 25.44 9 VAL D O 1
ATOM 6004 N N . MET D 1 10 ? -37.572 42.205 28.093 1.00 26.11 10 MET D N 1
ATOM 6005 C CA . MET D 1 10 ? -37.034 40.992 27.556 1.00 28.45 10 MET D CA 1
ATOM 6006 C C . MET D 1 10 ? -38.073 40.123 26.828 1.00 29.41 10 MET D C 1
ATOM 6007 O O . MET D 1 10 ? -38.877 39.480 27.428 1.00 29.59 10 MET D O 1
ATOM 6012 N N . ALA D 1 11 ? -38.003 40.115 25.495 1.00 29.19 11 ALA D N 1
ATOM 6013 C CA . ALA D 1 11 ? -38.794 39.203 24.664 1.00 28.63 11 ALA D CA 1
ATOM 6014 C C . ALA D 1 11 ? -40.321 39.222 24.990 1.00 30.77 11 ALA D C 1
ATOM 6015 O O . ALA D 1 11 ? -40.825 40.212 25.458 1.00 27.60 11 ALA D O 1
ATOM 6017 N N . GLU D 1 12 ? -41.051 38.123 24.710 1.00 30.39 12 GLU D N 1
ATOM 6018 C CA . GLU D 1 12 ? -42.548 38.163 24.847 1.00 30.45 12 GLU D CA 1
ATOM 6019 C C . GLU D 1 12 ? -43.097 38.314 26.271 1.00 29.39 12 GLU D C 1
ATOM 6020 O O . GLU D 1 12 ? -44.001 39.159 26.545 1.00 26.29 12 GLU D O 1
ATOM 6026 N N . PRO D 1 13 ? -42.510 37.588 27.226 1.00 28.54 13 PRO D N 1
ATOM 6027 C CA . PRO D 1 13 ? -42.939 37.866 28.588 1.00 28.22 13 PRO D CA 1
ATOM 6028 C C . PRO D 1 13 ? -42.743 39.287 29.095 1.00 27.17 13 PRO D C 1
ATOM 6029 O O . PRO D 1 13 ? -43.551 39.762 29.914 1.00 27.35 13 PRO D O 1
ATOM 6033 N N . GLY D 1 14 ? -41.699 39.901 28.568 1.00 26.60 14 GLY D N 1
ATOM 6034 C CA . GLY D 1 14 ? -41.429 41.270 28.966 1.00 26.51 14 GLY D CA 1
ATOM 6035 C C . GLY D 1 14 ? -42.460 42.216 28.381 1.00 27.81 14 GLY D C 1
ATOM 6036 O O . GLY D 1 14 ? -42.989 43.087 29.072 1.00 27.76 14 GLY D O 1
ATOM 6037 N N . LEU D 1 15 ? -42.741 42.044 27.095 1.00 27.84 15 LEU D N 1
ATOM 6038 C CA . LEU D 1 15 ? -43.705 42.879 26.397 1.00 28.61 15 LEU D CA 1
ATOM 6039 C C . LEU D 1 15 ? -45.077 42.729 27.054 1.00 28.93 15 LEU D C 1
ATOM 6040 O O . LEU D 1 15 ? -45.815 43.702 27.232 1.00 27.47 15 LEU D O 1
ATOM 6045 N N . ARG D 1 16 ? -45.399 41.498 27.426 1.00 29.27 16 ARG D N 1
ATOM 6046 C CA . ARG D 1 16 ? -46.665 41.192 28.074 1.00 31.16 16 ARG D CA 1
ATOM 6047 C C . ARG D 1 16 ? -46.771 41.909 29.417 1.00 31.18 16 ARG D C 1
ATOM 6048 O O . ARG D 1 16 ? -47.734 42.635 29.665 1.00 31.92 16 ARG D O 1
ATOM 6056 N N . ALA D 1 17 ? -45.767 41.696 30.267 1.00 30.04 17 ALA D N 1
ATOM 6057 C CA . ALA D 1 17 ? -45.704 42.281 31.601 1.00 29.07 17 ALA D CA 1
ATOM 6058 C C . ALA D 1 17 ? -45.952 43.782 31.606 1.00 29.11 17 ALA D C 1
ATOM 6059 O O . ALA D 1 17 ? -46.608 44.301 32.514 1.00 29.05 17 ALA D O 1
ATOM 6061 N N . VAL D 1 18 ? -45.424 44.477 30.603 1.00 28.37 18 VAL D N 1
ATOM 6062 C CA . VAL D 1 18 ? -45.612 45.920 30.506 1.00 28.72 18 VAL D CA 1
ATOM 6063 C C . VAL D 1 18 ? -47.035 46.199 30.030 1.00 29.92 18 VAL D C 1
ATOM 6064 O O . VAL D 1 18 ? -47.749 47.006 30.619 1.00 29.90 18 VAL D O 1
ATOM 6068 N N . GLY D 1 19 ? -47.432 45.518 28.958 1.00 31.99 19 GLY D N 1
ATOM 6069 C CA . GLY D 1 19 ? -48.759 45.708 28.403 1.00 32.80 19 GLY D CA 1
ATOM 6070 C C . GLY D 1 19 ? -49.843 45.497 29.436 1.00 33.36 19 GLY D C 1
ATOM 6071 O O . GLY D 1 19 ? -50.934 46.045 29.317 1.00 34.21 19 GLY D O 1
ATOM 6072 N N . LEU D 1 20 ? -49.526 44.715 30.461 1.00 34.49 20 LEU D N 1
ATOM 6073 C CA . LEU D 1 20 ? -50.466 44.406 31.527 1.00 34.78 20 LEU D CA 1
ATOM 6074 C C . LEU D 1 20 ? -50.429 45.361 32.707 1.00 36.41 20 LEU D C 1
ATOM 6075 O O . LEU D 1 20 ? -51.438 45.978 33.053 1.00 35.59 20 LEU D O 1
ATOM 6080 N N . HIS D 1 21 ? -49.255 45.486 33.321 1.00 36.56 21 HIS D N 1
ATOM 6081 C CA . HIS D 1 21 ? -49.112 46.312 34.507 1.00 37.56 21 HIS D CA 1
ATOM 6082 C C . HIS D 1 21 ? -48.940 47.817 34.368 1.00 37.51 21 HIS D C 1
ATOM 6083 O O . HIS D 1 21 ? -49.440 48.569 35.204 1.00 38.08 21 HIS D O 1
ATOM 6090 N N . LEU D 1 22 ? -48.245 48.272 33.334 1.00 36.41 22 LEU D N 1
ATOM 6091 C CA . LEU D 1 22 ? -48.021 49.705 33.180 1.00 34.31 22 LEU D CA 1
ATOM 6092 C C . LEU D 1 22 ? -49.302 50.552 33.131 1.00 34.25 22 LEU D C 1
ATOM 6093 O O . LEU D 1 22 ? -49.359 51.636 33.712 1.00 33.90 22 LEU D O 1
ATOM 6098 N N . PRO D 1 23 ? -50.344 50.078 32.433 1.00 35.23 23 PRO D N 1
ATOM 6099 C CA . PRO D 1 23 ? -51.562 50.899 32.393 1.00 36.05 23 PRO D CA 1
ATOM 6100 C C . PRO D 1 23 ? -52.179 51.140 33.769 1.00 36.13 23 PRO D C 1
ATOM 6101 O O . PRO D 1 23 ? -52.807 52.172 33.995 1.00 36.63 23 PRO D O 1
ATOM 6105 N N . ASP D 1 24 ? -51.980 50.189 34.682 1.00 36.69 24 ASP D N 1
ATOM 6106 C CA . ASP D 1 24 ? -52.518 50.276 36.037 1.00 37.38 24 ASP D CA 1
ATOM 6107 C C . ASP D 1 24 ? -51.799 51.278 36.945 1.00 38.51 24 ASP D C 1
ATOM 6108 O O . ASP D 1 24 ? -52.370 51.729 37.936 1.00 38.62 24 ASP D O 1
ATOM 6113 N N . ILE D 1 25 ? -50.556 51.628 36.621 1.00 38.44 25 ILE D N 1
ATOM 6114 C CA . ILE D 1 25 ? -49.813 52.571 37.454 1.00 38.08 25 ILE D CA 1
ATOM 6115 C C . ILE D 1 25 ? -49.347 53.806 36.703 1.00 38.41 25 ILE D C 1
ATOM 6116 O O . ILE D 1 25 ? -48.694 54.667 37.281 1.00 38.95 25 ILE D O 1
ATOM 6121 N N . ARG D 1 26 ? -49.674 53.894 35.419 1.00 37.64 26 ARG D N 1
ATOM 6122 C CA . ARG D 1 26 ? -49.256 55.033 34.615 1.00 37.71 26 ARG D CA 1
ATOM 6123 C C . ARG D 1 26 ? -49.648 56.350 35.270 1.00 39.42 26 ARG D C 1
ATOM 6124 O O . ARG D 1 26 ? -48.980 57.365 35.072 1.00 39.07 26 ARG D O 1
ATOM 6132 N N . ASP D 1 27 ? -50.731 56.330 36.044 1.00 41.23 27 ASP D N 1
ATOM 6133 C CA . ASP D 1 27 ? -51.207 57.526 36.733 1.00 43.19 27 ASP D CA 1
ATOM 6134 C C . ASP D 1 27 ? -50.133 58.131 37.608 1.00 42.56 27 ASP D C 1
ATOM 6135 O O . ASP D 1 27 ? -49.975 59.350 37.667 1.00 43.05 27 ASP D O 1
ATOM 6140 N N . ARG D 1 28 ? -49.403 57.257 38.289 1.00 40.73 28 ARG D N 1
ATOM 6141 C CA . ARG D 1 28 ? -48.350 57.648 39.210 1.00 38.73 28 ARG D CA 1
ATOM 6142 C C . ARG D 1 28 ? -47.169 58.386 38.595 1.00 38.68 28 ARG D C 1
ATOM 6143 O O . ARG D 1 28 ? -46.317 58.912 39.322 1.00 39.31 28 ARG D O 1
ATOM 6151 N N . TYR D 1 29 ? -47.102 58.445 37.269 1.00 37.04 29 TYR D N 1
ATOM 6152 C CA . TYR D 1 29 ? -45.964 59.115 36.649 1.00 36.58 29 TYR D CA 1
ATOM 6153 C C . TYR D 1 29 ? -46.330 60.129 35.582 1.00 36.25 29 TYR D C 1
ATOM 6154 O O . TYR D 1 29 ? -47.378 60.042 34.945 1.00 36.02 29 TYR D O 1
ATOM 6163 N N . ASP D 1 30 ? -45.442 61.095 35.397 1.00 36.35 30 ASP D N 1
ATOM 6164 C CA . ASP D 1 30 ? -45.639 62.140 34.414 1.00 37.18 30 ASP D CA 1
ATOM 6165 C C . ASP D 1 30 ? -45.074 61.681 33.079 1.00 35.92 30 ASP D C 1
ATOM 6166 O O . ASP D 1 30 ? -45.585 62.046 32.019 1.00 36.11 30 ASP D O 1
ATOM 6171 N N . LEU D 1 31 ? -44.014 60.877 33.150 1.00 33.70 31 LEU D N 1
ATOM 6172 C CA . LEU D 1 31 ? -43.333 60.363 31.966 1.00 32.28 31 LEU D CA 1
ATOM 6173 C C . LEU D 1 31 ? -42.779 58.950 32.201 1.00 30.77 31 LEU D C 1
ATOM 6174 O O . LEU D 1 31 ? -42.345 58.614 33.309 1.00 30.06 31 LEU D O 1
ATOM 6179 N N . VAL D 1 32 ? -42.804 58.124 31.158 1.00 28.89 32 VAL D N 1
ATOM 6180 C CA . VAL D 1 32 ? -42.288 56.765 31.262 1.00 27.28 32 VAL D CA 1
ATOM 6181 C C . VAL D 1 32 ? -41.330 56.445 30.116 1.00 27.10 32 VAL D C 1
ATOM 6182 O O . VAL D 1 32 ? -41.647 56.662 28.948 1.00 29.12 32 VAL D O 1
ATOM 6186 N N . ILE D 1 33 ? -40.144 55.956 30.463 1.00 27.51 33 ILE D N 1
ATOM 6187 C CA . ILE D 1 33 ? -39.127 55.604 29.469 1.00 26.13 33 ILE D CA 1
ATOM 6188 C C . ILE D 1 33 ? -38.795 54.133 29.619 1.00 24.33 33 ILE D C 1
ATOM 6189 O O . ILE D 1 33 ? -38.769 53.611 30.731 1.00 23.31 33 ILE D O 1
ATOM 6194 N N . ALA D 1 34 ? -38.532 53.463 28.506 1.00 22.37 34 ALA D N 1
ATOM 6195 C CA . ALA D 1 34 ? -38.209 52.045 28.571 1.00 22.29 34 ALA D CA 1
ATOM 6196 C C . ALA D 1 34 ? -37.082 51.639 27.635 1.00 22.73 34 ALA D C 1
ATOM 6197 O O . ALA D 1 34 ? -36.932 52.196 26.544 1.00 23.06 34 ALA D O 1
ATOM 6199 N N . ASN D 1 35 ? -36.283 50.669 28.072 1.00 24.44 35 ASN D N 1
ATOM 6200 C CA . ASN D 1 35 ? -35.210 50.140 27.235 1.00 24.42 35 ASN D CA 1
ATOM 6201 C C . ASN D 1 35 ? -35.847 48.981 26.477 1.00 23.38 35 ASN D C 1
ATOM 6202 O O . ASN D 1 35 ? -36.284 48.017 27.084 1.00 22.89 35 ASN D O 1
ATOM 6207 N N . GLY D 1 36 ? -35.907 49.085 25.158 1.00 23.87 36 GLY D N 1
ATOM 6208 C CA . GLY D 1 36 ? -36.517 48.033 24.364 1.00 26.50 36 GLY D CA 1
ATOM 6209 C C . GLY D 1 36 ? -35.509 47.271 23.526 1.00 28.67 36 GLY D C 1
ATOM 6210 O O . GLY D 1 36 ? -35.859 46.635 22.527 1.00 28.56 36 GLY D O 1
ATOM 6211 N N . GLU D 1 37 ? -34.250 47.332 23.951 1.00 29.65 37 GLU D N 1
ATOM 6212 C CA . GLU D 1 37 ? -33.164 46.660 23.259 1.00 29.90 37 GLU D CA 1
ATOM 6213 C C . GLU D 1 37 ? -33.510 45.218 22.922 1.00 28.42 37 GLU D C 1
ATOM 6214 O O . GLU D 1 37 ? -33.128 44.712 21.875 1.00 29.00 37 GLU D O 1
ATOM 6220 N N . ASN D 1 38 ? -34.234 44.556 23.813 1.00 26.13 38 ASN D N 1
ATOM 6221 C CA . ASN D 1 38 ? -34.593 43.165 23.598 1.00 27.03 38 ASN D CA 1
ATOM 6222 C C . ASN D 1 38 ? -36.090 42.952 23.328 1.00 26.78 38 ASN D C 1
ATOM 6223 O O . ASN D 1 38 ? -36.564 41.826 23.342 1.00 26.75 38 ASN D O 1
ATOM 6228 N N . ALA D 1 39 ? -36.819 44.024 23.042 1.00 26.29 39 ALA D N 1
ATOM 6229 C CA . ALA D 1 39 ? -38.261 43.931 22.806 1.00 26.64 39 ALA D CA 1
ATOM 6230 C C . ALA D 1 39 ? -38.731 42.880 21.803 1.00 27.80 39 ALA D C 1
ATOM 6231 O O . ALA D 1 39 ? -39.582 42.056 22.130 1.00 27.64 39 ALA D O 1
ATOM 6233 N N . ALA D 1 40 ? -38.205 42.919 20.583 1.00 27.73 40 ALA D N 1
ATOM 6234 C CA . ALA D 1 40 ? -38.616 41.968 19.555 1.00 30.61 40 ALA D CA 1
ATOM 6235 C C . ALA D 1 40 ? -38.030 40.586 19.799 1.00 31.93 40 ALA D C 1
ATOM 6236 O O . ALA D 1 40 ? -36.922 40.292 19.374 1.00 32.21 40 ALA D O 1
ATOM 6238 N N . ARG D 1 41 ? -38.787 39.746 20.496 1.00 35.97 41 ARG D N 1
ATOM 6239 C CA . ARG D 1 41 ? -38.367 38.388 20.812 1.00 39.12 41 ARG D CA 1
ATOM 6240 C C . ARG D 1 41 ? -36.957 38.298 21.389 1.00 39.32 41 ARG D C 1
ATOM 6241 O O . ARG D 1 41 ? -36.184 37.417 21.016 1.00 39.52 41 ARG D O 1
ATOM 6249 N N . GLY D 1 42 ? -36.625 39.206 22.297 1.00 39.01 42 GLY D N 1
ATOM 6250 C CA . GLY D 1 42 ? -35.313 39.178 22.916 1.00 39.84 42 GLY D CA 1
ATOM 6251 C C . GLY D 1 42 ? -34.190 39.823 22.128 1.00 40.12 42 GLY D C 1
ATOM 6252 O O . GLY D 1 42 ? -33.132 40.122 22.689 1.00 41.45 42 GLY D O 1
ATOM 6253 N N . LYS D 1 43 ? -34.408 40.053 20.836 1.00 40.27 43 LYS D N 1
ATOM 6254 C CA . LYS D 1 43 ? -33.377 40.655 20.003 1.00 38.97 43 LYS D CA 1
ATOM 6255 C C . LYS D 1 43 ? -33.813 41.902 19.241 1.00 37.21 43 LYS D C 1
ATOM 6256 O O . LYS D 1 43 ? -34.418 41.810 18.176 1.00 37.26 43 LYS D O 1
ATOM 6262 N N . GLY D 1 44 ? -33.499 43.070 19.791 1.00 34.13 44 GLY D N 1
ATOM 6263 C CA . GLY D 1 44 ? -33.847 44.307 19.121 1.00 30.90 44 GLY D CA 1
ATOM 6264 C C . GLY D 1 44 ? -35.268 44.812 19.314 1.00 29.67 44 GLY D C 1
ATOM 6265 O O . GLY D 1 44 ? -35.979 44.411 20.237 1.00 26.04 44 GLY D O 1
ATOM 6266 N N . LEU D 1 45 ? -35.677 45.694 18.409 1.00 29.30 45 LEU D N 1
ATOM 6267 C CA . LEU D 1 45 ? -36.989 46.318 18.454 1.00 29.33 45 LEU D CA 1
ATOM 6268 C C . LEU D 1 45 ? -37.561 46.416 17.033 1.00 28.69 45 LEU D C 1
ATOM 6269 O O . LEU D 1 45 ? -36.832 46.697 16.081 1.00 28.33 45 LEU D O 1
ATOM 6274 N N . ASP D 1 46 ? -38.860 46.176 16.891 1.00 26.38 46 ASP D N 1
ATOM 6275 C CA . ASP D 1 46 ? -39.508 46.279 15.590 1.00 27.02 46 ASP D CA 1
ATOM 6276 C C . ASP D 1 46 ? -40.860 46.980 15.731 1.00 27.00 46 ASP D C 1
ATOM 6277 O O . ASP D 1 46 ? -41.292 47.284 16.840 1.00 28.30 46 ASP D O 1
ATOM 6282 N N . ARG D 1 47 ? -41.523 47.238 14.610 1.00 26.95 47 ARG D N 1
ATOM 6283 C CA . ARG D 1 47 ? -42.812 47.925 14.623 1.00 28.25 47 ARG D CA 1
ATOM 6284 C C . ARG D 1 47 ? -43.809 47.412 15.657 1.00 27.12 47 ARG D C 1
ATOM 6285 O O . ARG D 1 47 ? -44.364 48.202 16.422 1.00 27.42 47 ARG D O 1
ATOM 6293 N N . ARG D 1 48 ? -44.040 46.104 15.696 1.00 25.68 48 ARG D N 1
ATOM 6294 C CA . ARG D 1 48 ? -44.992 45.555 16.657 1.00 24.83 48 ARG D CA 1
ATOM 6295 C C . ARG D 1 48 ? -44.610 45.816 18.108 1.00 24.63 48 ARG D C 1
ATOM 6296 O O . ARG D 1 48 ? -45.383 46.416 18.855 1.00 23.12 48 ARG D O 1
ATOM 6304 N N . SER D 1 49 ? -43.426 45.358 18.513 1.00 23.74 49 SER D N 1
ATOM 6305 C CA . SER D 1 49 ? -42.980 45.546 19.896 1.00 24.71 49 SER D CA 1
ATOM 6306 C C . SER D 1 49 ? -42.974 47.028 20.280 1.00 24.83 49 SER D C 1
ATOM 6307 O O . SER D 1 49 ? -43.388 47.398 21.386 1.00 23.73 49 SER D O 1
ATOM 6310 N N . TYR D 1 50 ? -42.526 47.881 19.366 1.00 24.75 50 TYR D N 1
ATOM 6311 C CA . TYR D 1 50 ? -42.512 49.309 19.641 1.00 26.05 50 TYR D CA 1
ATOM 6312 C C . TYR D 1 50 ? -43.929 49.802 19.935 1.00 26.73 50 TYR D C 1
ATOM 6313 O O . TYR D 1 50 ? -44.173 50.456 20.952 1.00 27.37 50 TYR D O 1
ATOM 6322 N N . ARG D 1 51 ? -44.851 49.485 19.029 1.00 26.18 51 ARG D N 1
ATOM 6323 C CA . ARG D 1 51 ? -46.238 49.901 19.167 1.00 26.61 51 ARG D CA 1
ATOM 6324 C C . ARG D 1 51 ? -46.826 49.445 20.486 1.00 25.14 51 ARG D C 1
ATOM 6325 O O . ARG D 1 51 ? -47.462 50.228 21.186 1.00 24.88 51 ARG D O 1
ATOM 6333 N N . LEU D 1 52 ? -46.600 48.184 20.832 1.00 23.78 52 LEU D N 1
ATOM 6334 C CA . LEU D 1 52 ? -47.107 47.651 22.086 1.00 24.54 52 LEU D CA 1
ATOM 6335 C C . LEU D 1 52 ? -46.610 48.465 23.280 1.00 24.16 52 LEU D C 1
ATOM 6336 O O . LEU D 1 52 ? -47.349 48.668 24.245 1.00 25.70 52 LEU D O 1
ATOM 6341 N N . LEU D 1 53 ? -45.359 48.927 23.215 1.00 23.11 53 LEU D N 1
ATOM 6342 C CA . LEU D 1 53 ? -44.780 49.725 24.289 1.00 23.87 53 LEU D CA 1
ATOM 6343 C C . LEU D 1 53 ? -45.453 51.098 24.406 1.00 23.24 53 LEU D C 1
ATOM 6344 O O . LEU D 1 53 ? -45.760 51.549 25.501 1.00 22.15 53 LEU D O 1
ATOM 6349 N N . ARG D 1 54 ? -45.676 51.768 23.283 1.00 24.28 54 ARG D N 1
ATOM 6350 C CA . ARG D 1 54 ? -46.324 53.076 23.319 1.00 27.41 54 ARG D CA 1
ATOM 6351 C C . ARG D 1 54 ? -47.741 52.932 23.863 1.00 26.99 54 ARG D C 1
ATOM 6352 O O . ARG D 1 54 ? -48.157 53.686 24.737 1.00 26.88 54 ARG D O 1
ATOM 6360 N N . GLU D 1 55 ? -48.472 51.950 23.344 1.00 27.12 55 GLU D N 1
ATOM 6361 C CA . GLU D 1 55 ? -49.849 51.695 23.768 1.00 27.31 55 GLU D CA 1
ATOM 6362 C C . GLU D 1 55 ? -49.918 51.386 25.258 1.00 26.23 55 GLU D C 1
ATOM 6363 O O . GLU D 1 55 ? -50.885 51.748 25.927 1.00 25.09 55 GLU D O 1
ATOM 6369 N N . ALA D 1 56 ? -48.890 50.721 25.779 1.00 25.48 56 ALA D N 1
ATOM 6370 C CA . ALA D 1 56 ? -48.844 50.395 27.203 1.00 24.90 56 ALA D CA 1
ATOM 6371 C C . ALA D 1 56 ? -48.669 51.682 28.014 1.00 24.41 56 ALA D C 1
ATOM 6372 O O . ALA D 1 56 ? -48.978 51.726 29.199 1.00 22.85 56 ALA D O 1
ATOM 6374 N N . GLY D 1 57 ? -48.170 52.729 27.362 1.00 25.39 57 GLY D N 1
ATOM 6375 C CA . GLY D 1 57 ? -47.965 53.993 28.047 1.00 26.59 57 GLY D CA 1
ATOM 6376 C C . GLY D 1 57 ? -46.509 54.443 28.133 1.00 26.34 57 GLY D C 1
ATOM 6377 O O . GLY D 1 57 ? -46.151 55.235 29.016 1.00 27.17 57 GLY D O 1
ATOM 6378 N N . VAL D 1 58 ? -45.662 53.941 27.237 1.00 25.29 58 VAL D N 1
ATOM 6379 C CA . VAL D 1 58 ? -44.259 54.342 27.240 1.00 24.05 58 VAL D CA 1
ATOM 6380 C C . VAL D 1 58 ? -44.098 55.536 26.299 1.00 24.00 58 VAL D C 1
ATOM 6381 O O . VAL D 1 58 ? -44.538 55.500 25.149 1.00 24.04 58 VAL D O 1
ATOM 6385 N N . ASP D 1 59 ? -43.468 56.592 26.799 1.00 23.17 59 ASP D N 1
ATOM 6386 C CA . ASP D 1 59 ? -43.273 57.811 26.029 1.00 24.32 59 ASP D CA 1
ATOM 6387 C C . ASP D 1 59 ? -41.997 57.829 25.183 1.00 24.90 59 ASP D C 1
ATOM 6388 O O . ASP D 1 59 ? -41.904 58.562 24.190 1.00 25.35 59 ASP D O 1
ATOM 6393 N N . LEU D 1 60 ? -41.015 57.021 25.568 1.00 25.97 60 LEU D N 1
ATOM 6394 C CA . LEU D 1 60 ? -39.752 56.969 24.836 1.00 24.87 60 LEU D CA 1
ATOM 6395 C C . LEU D 1 60 ? -39.090 55.606 24.996 1.00 24.42 60 LEU D C 1
ATOM 6396 O O . LEU D 1 60 ? -39.125 55.022 26.071 1.00 23.61 60 LEU D O 1
ATOM 6401 N N . VAL D 1 61 ? -38.472 55.120 23.924 1.00 25.64 61 VAL D N 1
ATOM 6402 C CA . VAL D 1 61 ? -37.808 53.820 23.939 1.00 26.10 61 VAL D CA 1
ATOM 6403 C C . VAL D 1 61 ? -36.329 53.927 23.571 1.00 26.22 61 VAL D C 1
ATOM 6404 O O . VAL D 1 61 ? -35.977 54.545 22.567 1.00 25.70 61 VAL D O 1
ATOM 6408 N N . SER D 1 62 ? -35.472 53.319 24.390 1.00 26.54 62 SER D N 1
ATOM 6409 C CA . SER D 1 62 ? -34.027 53.330 24.157 1.00 28.87 62 SER D CA 1
ATOM 6410 C C . SER D 1 62 ? -33.558 51.919 23.786 1.00 29.78 62 SER D C 1
ATOM 6411 O O . SER D 1 62 ? -34.223 50.934 24.111 1.00 28.87 62 SER D O 1
ATOM 6414 N N . LEU D 1 63 ? -32.410 51.822 23.120 1.00 30.39 63 LEU D N 1
ATOM 6415 C CA . LEU D 1 63 ? -31.904 50.523 22.692 1.00 31.87 63 LEU D CA 1
ATOM 6416 C C . LEU D 1 63 ? -30.559 50.130 23.300 1.00 33.91 63 LEU D C 1
ATOM 6417 O O . LEU D 1 63 ? -30.432 49.972 24.518 1.00 34.70 63 LEU D O 1
ATOM 6422 N N . GLY D 1 64 ? -29.560 49.958 22.437 1.00 34.61 64 GLY D N 1
ATOM 6423 C CA . GLY D 1 64 ? -28.238 49.567 22.890 1.00 34.99 64 GLY D CA 1
ATOM 6424 C C . GLY D 1 64 ? -27.504 48.783 21.819 1.00 35.56 64 GLY D C 1
ATOM 6425 O O . GLY D 1 64 ? -27.614 49.100 20.635 1.00 34.98 64 GLY D O 1
ATOM 6426 N N . ASN D 1 65 ? -26.766 47.750 22.216 1.00 36.60 65 ASN D N 1
ATOM 6427 C CA . ASN D 1 65 ? -26.028 46.968 21.234 1.00 39.55 65 ASN D CA 1
ATOM 6428 C C . ASN D 1 65 ? -26.918 46.223 20.229 1.00 40.07 65 ASN D C 1
ATOM 6429 O O . ASN D 1 65 ? -26.552 46.106 19.053 1.00 39.57 65 ASN D O 1
ATOM 6434 N N . HIS D 1 66 ? -28.089 45.754 20.670 1.00 40.53 66 HIS D N 1
ATOM 6435 C CA . HIS D 1 66 ? -29.007 45.030 19.777 1.00 41.28 66 HIS D CA 1
ATOM 6436 C C . HIS D 1 66 ? -29.888 45.952 18.927 1.00 40.32 66 HIS D C 1
ATOM 6437 O O . HIS D 1 66 ? -30.800 45.493 18.239 1.00 39.43 66 HIS D O 1
ATOM 6444 N N . ALA D 1 67 ? -29.616 47.249 18.970 1.00 39.06 67 ALA D N 1
ATOM 6445 C CA . ALA D 1 67 ? -30.409 48.215 18.222 1.00 39.10 67 ALA D CA 1
ATOM 6446 C C . ALA D 1 67 ? -30.627 47.890 16.741 1.00 39.16 67 ALA D C 1
ATOM 6447 O O . ALA D 1 67 ? -31.730 48.051 16.214 1.00 37.67 67 ALA D O 1
ATOM 6449 N N . TRP D 1 68 ? -29.580 47.423 16.072 1.00 38.93 68 TRP D N 1
ATOM 6450 C CA . TRP D 1 68 ? -29.661 47.141 14.643 1.00 38.80 68 TRP D CA 1
ATOM 6451 C C . TRP D 1 68 ? -30.137 45.740 14.265 1.00 39.35 68 TRP D C 1
ATOM 6452 O O . TRP D 1 68 ? -30.046 45.342 13.100 1.00 38.48 68 TRP D O 1
ATOM 6463 N N . ASP D 1 69 ? -30.669 45.007 15.240 1.00 40.59 69 ASP D N 1
ATOM 6464 C CA . ASP D 1 69 ? -31.138 43.645 15.003 1.00 41.76 69 ASP D CA 1
ATOM 6465 C C . ASP D 1 69 ? -32.324 43.480 14.044 1.00 41.82 69 ASP D C 1
ATOM 6466 O O . ASP D 1 69 ? -32.482 42.424 13.442 1.00 42.99 69 ASP D O 1
ATOM 6471 N N . HIS D 1 70 ? -33.154 44.506 13.900 1.00 41.39 70 HIS D N 1
ATOM 6472 C CA . HIS D 1 70 ? -34.299 44.453 12.979 1.00 40.66 70 HIS D CA 1
ATOM 6473 C C . HIS D 1 70 ? -34.270 45.733 12.154 1.00 39.97 70 HIS D C 1
ATOM 6474 O O . HIS D 1 70 ? -34.264 46.826 12.719 1.00 38.57 70 HIS D O 1
ATOM 6481 N N . LYS D 1 71 ? -34.255 45.626 10.830 1.00 39.72 71 LYS D N 1
ATOM 6482 C CA . LYS D 1 71 ? -34.211 46.852 10.049 1.00 41.23 71 LYS D CA 1
ATOM 6483 C C . LYS D 1 71 ? -35.449 47.730 10.186 1.00 40.68 71 LYS D C 1
ATOM 6484 O O . LYS D 1 71 ? -35.440 48.879 9.754 1.00 41.18 71 LYS D O 1
ATOM 6490 N N . GLU D 1 72 ? -36.505 47.205 10.804 1.00 39.67 72 GLU D N 1
ATOM 6491 C CA . GLU D 1 72 ? -37.714 47.994 11.013 1.00 38.80 72 GLU D CA 1
ATOM 6492 C C . GLU D 1 72 ? -37.386 49.137 11.973 1.00 37.80 72 GLU D C 1
ATOM 6493 O O . GLU D 1 72 ? -38.150 50.098 12.086 1.00 37.62 72 GLU D O 1
ATOM 6499 N N . VAL D 1 73 ? -36.247 49.030 12.660 1.00 35.77 73 VAL D N 1
ATOM 6500 C CA . VAL D 1 73 ? -35.830 50.054 13.617 1.00 36.62 73 VAL D CA 1
ATOM 6501 C C . VAL D 1 73 ? -35.487 51.378 12.956 1.00 36.09 73 VAL D C 1
ATOM 6502 O O . VAL D 1 73 ? -35.745 52.442 13.515 1.00 37.14 73 VAL D O 1
ATOM 6506 N N . TYR D 1 74 ? -34.899 51.321 11.770 1.00 35.35 74 TYR D N 1
ATOM 6507 C CA . TYR D 1 74 ? -34.509 52.547 11.106 1.00 35.06 74 TYR D CA 1
ATOM 6508 C C . TYR D 1 74 ? -35.668 53.518 10.977 1.00 35.24 74 TYR D C 1
ATOM 6509 O O . TYR D 1 74 ? -35.563 54.663 11.427 1.00 33.93 74 TYR D O 1
ATOM 6518 N N . ALA D 1 75 ? -36.776 53.066 10.397 1.00 34.57 75 ALA D N 1
ATOM 6519 C CA . ALA D 1 75 ? -37.942 53.935 10.247 1.00 34.54 75 ALA D CA 1
ATOM 6520 C C . ALA D 1 75 ? -38.308 54.492 11.621 1.00 33.73 75 ALA D C 1
ATOM 6521 O O . ALA D 1 75 ? -38.528 55.689 11.781 1.00 34.75 75 ALA D O 1
ATOM 6523 N N . LEU D 1 76 ? -38.342 53.616 12.617 1.00 33.43 76 LEU D N 1
ATOM 6524 C CA . LEU D 1 76 ? -38.677 54.014 13.978 1.00 33.94 76 LEU D CA 1
ATOM 6525 C C . LEU D 1 76 ? -37.709 55.061 14.521 1.00 35.00 76 LEU D C 1
ATOM 6526 O O . LEU D 1 76 ? -38.093 55.947 15.290 1.00 34.84 76 LEU D O 1
ATOM 6531 N N . LEU D 1 77 ? -36.449 54.954 14.122 1.00 35.83 77 LEU D N 1
ATOM 6532 C CA . LEU D 1 77 ? -35.431 55.886 14.580 1.00 36.85 77 LEU D CA 1
ATOM 6533 C C . LEU D 1 77 ? -35.564 57.290 14.014 1.00 38.23 77 LEU D C 1
ATOM 6534 O O . LEU D 1 77 ? -35.168 58.256 14.660 1.00 39.33 77 LEU D O 1
ATOM 6539 N N . GLU D 1 78 ? -36.129 57.416 12.822 1.00 38.92 78 GLU D N 1
ATOM 6540 C CA . GLU D 1 78 ? -36.250 58.732 12.215 1.00 41.74 78 GLU D CA 1
ATOM 6541 C C . GLU D 1 78 ? -37.629 59.377 12.242 1.00 41.61 78 GLU D C 1
ATOM 6542 O O . GLU D 1 78 ? -37.890 60.297 11.467 1.00 42.65 78 GLU D O 1
ATOM 6548 N N . SER D 1 79 ? -38.508 58.917 13.128 1.00 39.76 79 SER D N 1
ATOM 6549 C CA . SER D 1 79 ? -39.839 59.506 13.208 1.00 39.02 79 SER D CA 1
ATOM 6550 C C . SER D 1 79 ? -40.545 59.222 14.525 1.00 37.63 79 SER D C 1
ATOM 6551 O O . SER D 1 79 ? -41.602 59.790 14.800 1.00 38.03 79 SER D O 1
ATOM 6554 N N . GLU D 1 80 ? -39.967 58.348 15.340 1.00 34.51 80 GLU D N 1
ATOM 6555 C CA . GLU D 1 80 ? -40.582 57.994 16.611 1.00 32.56 80 GLU D CA 1
ATOM 6556 C C . GLU D 1 80 ? -39.668 58.273 17.795 1.00 32.09 80 GLU D C 1
ATOM 6557 O O . GLU D 1 80 ? -38.464 58.471 17.628 1.00 31.93 80 GLU D O 1
ATOM 6563 N N . PRO D 1 81 ? -40.241 58.323 19.010 1.00 30.56 81 PRO D N 1
ATOM 6564 C CA . PRO D 1 81 ? -39.442 58.573 20.207 1.00 28.36 81 PRO D CA 1
ATOM 6565 C C . PRO D 1 81 ? -38.655 57.316 20.558 1.00 28.08 81 PRO D C 1
ATOM 6566 O O . PRO D 1 81 ? -38.978 56.595 21.506 1.00 26.76 81 PRO D O 1
ATOM 6570 N N . VAL D 1 82 ? -37.626 57.069 19.754 1.00 27.05 82 VAL D N 1
ATOM 6571 C CA . VAL D 1 82 ? -36.738 55.926 19.904 1.00 26.90 82 VAL D CA 1
ATOM 6572 C C . VAL D 1 82 ? -35.319 56.462 19.737 1.00 26.65 82 VAL D C 1
ATOM 6573 O O . VAL D 1 82 ? -35.026 57.109 18.742 1.00 26.55 82 VAL D O 1
ATOM 6577 N N . VAL D 1 83 ? -34.449 56.212 20.711 1.00 26.66 83 VAL D N 1
ATOM 6578 C CA . VAL D 1 83 ? -33.065 56.678 20.622 1.00 26.46 83 VAL D CA 1
ATOM 6579 C C . VAL D 1 83 ? -32.073 55.538 20.790 1.00 28.01 83 VAL D C 1
ATOM 6580 O O . VAL D 1 83 ? -32.347 54.560 21.494 1.00 27.75 83 VAL D O 1
ATOM 6584 N N . ARG D 1 84 ? -30.919 55.674 20.138 1.00 28.79 84 ARG D N 1
ATOM 6585 C CA . ARG D 1 84 ? -29.857 54.682 20.231 1.00 28.43 84 ARG D CA 1
ATOM 6586 C C . ARG D 1 84 ? -28.688 55.313 20.988 1.00 29.38 84 ARG D C 1
ATOM 6587 O O . ARG D 1 84 ? -28.665 56.529 21.201 1.00 29.92 84 ARG D O 1
ATOM 6595 N N . PRO D 1 85 ? -27.711 54.498 21.413 1.00 28.87 85 PRO D N 1
ATOM 6596 C CA . PRO D 1 85 ? -26.565 55.033 22.151 1.00 29.27 85 PRO D CA 1
ATOM 6597 C C . PRO D 1 85 ? -25.939 56.263 21.499 1.00 28.27 85 PRO D C 1
ATOM 6598 O O . PRO D 1 85 ? -25.640 56.280 20.303 1.00 28.20 85 PRO D O 1
ATOM 6602 N N . LEU D 1 86 ? -25.759 57.291 22.316 1.00 28.10 86 LEU D N 1
ATOM 6603 C CA . LEU D 1 86 ? -25.190 58.559 21.892 1.00 28.06 86 LEU D CA 1
ATOM 6604 C C . LEU D 1 86 ? -23.795 58.441 21.298 1.00 27.39 86 LEU D C 1
ATOM 6605 O O . LEU D 1 86 ? -23.490 59.090 20.297 1.00 26.40 86 LEU D O 1
ATOM 6610 N N . ASN D 1 87 ? -22.952 57.605 21.898 1.00 28.11 87 ASN D N 1
ATOM 6611 C CA . ASN D 1 87 ? -21.574 57.505 21.426 1.00 27.40 87 ASN D CA 1
ATOM 6612 C C . ASN D 1 87 ? -21.232 56.654 20.208 1.00 27.24 87 ASN D C 1
ATOM 6613 O O . ASN D 1 87 ? -20.105 56.179 20.082 1.00 25.90 87 ASN D O 1
ATOM 6618 N N . TYR D 1 88 ? -22.189 56.466 19.305 1.00 27.50 88 TYR D N 1
ATOM 6619 C CA . TYR D 1 88 ? -21.891 55.736 18.079 1.00 27.02 88 TYR D CA 1
ATOM 6620 C C . TYR D 1 88 ? -21.175 56.759 17.212 1.00 26.89 88 TYR D C 1
ATOM 6621 O O . TYR D 1 88 ? -21.180 57.939 17.532 1.00 27.04 88 TYR D O 1
ATOM 6630 N N . PRO D 1 89 ? -20.535 56.325 16.116 1.00 27.94 89 PRO D N 1
ATOM 6631 C CA . PRO D 1 89 ? -19.825 57.276 15.255 1.00 28.17 89 PRO D CA 1
ATOM 6632 C C . PRO D 1 89 ? -20.717 58.203 14.425 1.00 29.34 89 PRO D C 1
ATOM 6633 O O . PRO D 1 89 ? -21.915 57.967 14.274 1.00 26.78 89 PRO D O 1
ATOM 6637 N N . PRO D 1 90 ? -20.132 59.287 13.891 1.00 31.23 90 PRO D N 1
ATOM 6638 C CA . PRO D 1 90 ? -20.856 60.262 13.070 1.00 31.47 90 PRO D CA 1
ATOM 6639 C C . PRO D 1 90 ? -21.542 59.585 11.889 1.00 32.33 90 PRO D C 1
ATOM 6640 O O . PRO D 1 90 ? -20.956 58.729 11.225 1.00 31.62 90 PRO D O 1
ATOM 6644 N N . GLY D 1 91 ? -22.788 59.973 11.634 1.00 32.05 91 GLY D N 1
ATOM 6645 C CA . GLY D 1 91 ? -23.526 59.392 10.527 1.00 31.97 91 GLY D CA 1
ATOM 6646 C C . GLY D 1 91 ? -24.388 58.205 10.916 1.00 30.81 91 GLY D C 1
ATOM 6647 O O . GLY D 1 91 ? -25.021 57.594 10.060 1.00 33.28 91 GLY D O 1
ATOM 6648 N N . THR D 1 92 ? -24.418 57.879 12.203 1.00 29.13 92 THR D N 1
ATOM 6649 C CA . THR D 1 92 ? -25.214 56.759 12.694 1.00 27.99 92 THR D CA 1
ATOM 6650 C C . THR D 1 92 ? -26.701 57.127 12.720 1.00 28.63 92 THR D C 1
ATOM 6651 O O . THR D 1 92 ? -27.088 58.152 13.275 1.00 28.94 92 THR D O 1
ATOM 6655 N N . PRO D 1 93 ? -27.555 56.283 12.123 1.00 28.08 93 PRO D N 1
ATOM 6656 C CA . PRO D 1 93 ? -28.996 56.543 12.087 1.00 27.68 93 PRO D CA 1
ATOM 6657 C C . PRO D 1 93 ? -29.601 56.850 13.452 1.00 27.90 93 PRO D C 1
ATOM 6658 O O . PRO D 1 93 ? -29.127 56.363 14.479 1.00 27.43 93 PRO D O 1
ATOM 6662 N N . GLY D 1 94 ? -30.651 57.663 13.454 1.00 27.49 94 GLY D N 1
ATOM 6663 C CA . GLY D 1 94 ? -31.321 58.001 14.693 1.00 28.46 94 GLY D CA 1
ATOM 6664 C C . GLY D 1 94 ? -30.620 59.050 15.526 1.00 29.72 94 GLY D C 1
ATOM 6665 O O . GLY D 1 94 ? -29.515 59.475 15.215 1.00 29.58 94 GLY D O 1
ATOM 6666 N N . LYS D 1 95 ? -31.278 59.463 16.600 1.00 31.69 95 LYS D N 1
ATOM 6667 C CA . LYS D 1 95 ? -30.738 60.475 17.497 1.00 32.58 95 LYS D CA 1
ATOM 6668 C C . LYS D 1 95 ? -30.066 59.766 18.655 1.00 32.66 95 LYS D C 1
ATOM 6669 O O . LYS D 1 95 ? -30.386 58.613 18.953 1.00 32.35 95 LYS D O 1
ATOM 6675 N N . GLY D 1 96 ? -29.149 60.469 19.312 1.00 33.90 96 GLY D N 1
ATOM 6676 C CA . GLY D 1 96 ? -28.452 59.909 20.455 1.00 32.92 96 GLY D CA 1
ATOM 6677 C C . GLY D 1 96 ? -29.108 60.339 21.752 1.00 33.10 96 GLY D C 1
ATOM 6678 O O . GLY D 1 96 ? -28.710 59.900 22.836 1.00 32.82 96 GLY D O 1
ATOM 6679 N N . PHE D 1 97 ? -30.132 61.184 21.641 1.00 32.09 97 PHE D N 1
ATOM 6680 C CA . PHE D 1 97 ? -30.840 61.692 22.817 1.00 32.05 97 PHE D CA 1
ATOM 6681 C C . PHE D 1 97 ? -32.253 62.153 22.440 1.00 32.37 97 PHE D C 1
ATOM 6682 O O . PHE D 1 97 ? -32.616 62.189 21.263 1.00 32.23 97 PHE D O 1
ATOM 6690 N N . TRP D 1 98 ? -33.036 62.538 23.441 1.00 33.63 98 TRP D N 1
ATOM 6691 C CA . TRP D 1 98 ? -34.400 62.983 23.187 1.00 35.31 98 TRP D CA 1
ATOM 6692 C C . TRP D 1 98 ? -34.922 63.882 24.303 1.00 36.40 98 TRP D C 1
ATOM 6693 O O . TRP D 1 98 ? -34.673 63.624 25.477 1.00 36.29 98 TRP D O 1
ATOM 6704 N N . ARG D 1 99 ? -35.641 64.938 23.922 1.00 38.35 99 ARG D N 1
ATOM 6705 C CA . ARG D 1 99 ? -36.219 65.880 24.881 1.00 41.01 99 ARG D CA 1
ATOM 6706 C C . ARG D 1 99 ? -37.679 65.566 25.201 1.00 41.90 99 ARG D C 1
ATOM 6707 O O . ARG D 1 99 ? -38.520 65.489 24.307 1.00 42.24 99 ARG D O 1
ATOM 6715 N N . LEU D 1 100 ? -37.977 65.409 26.483 1.00 44.15 100 LEU D N 1
ATOM 6716 C CA . LEU D 1 100 ? -39.339 65.129 26.920 1.00 46.60 100 LEU D CA 1
ATOM 6717 C C . LEU D 1 100 ? -39.893 66.355 27.636 1.00 49.04 100 LEU D C 1
ATOM 6718 O O . LEU D 1 100 ? -39.250 66.912 28.526 1.00 48.85 100 LEU D O 1
ATOM 6723 N N . GLU D 1 101 ? -41.092 66.769 27.241 1.00 51.82 101 GLU D N 1
ATOM 6724 C CA . GLU D 1 101 ? -41.725 67.940 27.828 1.00 54.23 101 GLU D CA 1
ATOM 6725 C C . GLU D 1 101 ? -42.949 67.546 28.644 1.00 54.47 101 GLU D C 1
ATOM 6726 O O . GLU D 1 101 ? -43.866 66.909 28.133 1.00 54.31 101 GLU D O 1
ATOM 6732 N N . VAL D 1 102 ? -42.958 67.923 29.916 1.00 55.67 102 VAL D N 1
ATOM 6733 C CA . VAL D 1 102 ? -44.084 67.610 30.784 1.00 57.08 102 VAL D CA 1
ATOM 6734 C C . VAL D 1 102 ? -44.454 68.803 31.659 1.00 57.44 102 VAL D C 1
ATOM 6735 O O . VAL D 1 102 ? -43.828 69.055 32.693 1.00 58.09 102 VAL D O 1
ATOM 6739 N N . GLY D 1 103 ? -45.473 69.540 31.224 1.00 57.47 103 GLY D N 1
ATOM 6740 C CA . GLY D 1 103 ? -45.933 70.698 31.969 1.00 57.23 103 GLY D CA 1
ATOM 6741 C C . GLY D 1 103 ? -44.891 71.784 32.156 1.00 56.64 103 GLY D C 1
ATOM 6742 O O . GLY D 1 103 ? -44.600 72.184 33.283 1.00 56.34 103 GLY D O 1
ATOM 6743 N N . GLY D 1 104 ? -44.330 72.266 31.053 1.00 55.94 104 GLY D N 1
ATOM 6744 C CA . GLY D 1 104 ? -43.326 73.312 31.141 1.00 55.48 104 GLY D CA 1
ATOM 6745 C C . GLY D 1 104 ? -41.940 72.783 31.458 1.00 54.67 104 GLY D C 1
ATOM 6746 O O . GLY D 1 104 ? -40.950 73.248 30.888 1.00 55.72 104 GLY D O 1
ATOM 6747 N N . GLU D 1 105 ? -41.869 71.818 32.374 1.00 53.47 105 GLU D N 1
ATOM 6748 C CA . GLU D 1 105 ? -40.598 71.214 32.764 1.00 51.77 105 GLU D CA 1
ATOM 6749 C C . GLU D 1 105 ? -40.076 70.333 31.633 1.00 50.02 105 GLU D C 1
ATOM 6750 O O . GLU D 1 105 ? -40.842 69.610 30.993 1.00 49.47 105 GLU D O 1
ATOM 6756 N N . SER D 1 106 ? -38.771 70.396 31.391 1.00 48.10 106 SER D N 1
ATOM 6757 C CA . SER D 1 106 ? -38.156 69.601 30.336 1.00 44.98 106 SER D CA 1
ATOM 6758 C C . SER D 1 106 ? -37.210 68.541 30.898 1.00 43.21 106 SER D C 1
ATOM 6759 O O . SER D 1 106 ? -36.537 68.762 31.909 1.00 42.04 106 SER D O 1
ATOM 6762 N N . LEU D 1 107 ? -37.170 67.387 30.237 1.00 41.21 107 LEU D N 1
ATOM 6763 C CA . LEU D 1 107 ? -36.301 66.291 30.657 1.00 38.92 107 LEU D CA 1
ATOM 6764 C C . LEU D 1 107 ? -35.462 65.792 29.491 1.00 37.70 107 LEU D C 1
ATOM 6765 O O . LEU D 1 107 ? -35.992 65.230 28.533 1.00 38.27 107 LEU D O 1
ATOM 6770 N N . LEU D 1 108 ? -34.155 66.008 29.560 1.00 36.83 108 LEU D N 1
ATOM 6771 C CA . LEU D 1 108 ? -33.277 65.540 28.498 1.00 36.80 108 LEU D CA 1
ATOM 6772 C C . LEU D 1 108 ? -32.838 64.112 28.811 1.00 35.80 108 LEU D C 1
ATOM 6773 O O . LEU D 1 108 ? -32.207 63.858 29.836 1.00 34.57 108 LEU D O 1
ATOM 6778 N N . PHE D 1 109 ? -33.200 63.177 27.940 1.00 34.73 109 PHE D N 1
ATOM 6779 C CA . PHE D 1 109 ? -32.815 61.789 28.139 1.00 33.26 109 PHE D CA 1
ATOM 6780 C C . PHE D 1 109 ? -31.632 61.452 27.251 1.00 31.83 109 PHE D C 1
ATOM 6781 O O . PHE D 1 109 ? -31.609 61.802 26.069 1.00 30.81 109 PHE D O 1
ATOM 6789 N N . VAL D 1 110 ? -30.653 60.764 27.824 1.00 30.12 110 VAL D N 1
ATOM 6790 C CA . VAL D 1 110 ? -29.464 60.398 27.071 1.00 30.26 110 VAL D CA 1
ATOM 6791 C C . VAL D 1 110 ? -29.049 58.966 27.334 1.00 29.08 110 VAL D C 1
ATOM 6792 O O . VAL D 1 110 ? -29.000 58.528 28.481 1.00 29.79 110 VAL D O 1
ATOM 6796 N N . GLN D 1 111 ? -28.752 58.232 26.270 1.00 28.32 111 GLN D N 1
ATOM 6797 C CA . GLN D 1 111 ? -28.288 56.870 26.443 1.00 27.05 111 GLN D CA 1
ATOM 6798 C C . GLN D 1 111 ? -26.840 56.794 25.999 1.00 25.72 111 GLN D C 1
ATOM 6799 O O . GLN D 1 111 ? -26.478 57.278 24.930 1.00 25.35 111 GLN D O 1
ATOM 6805 N N . VAL D 1 112 ? -26.007 56.196 26.834 1.00 23.96 112 VAL D N 1
ATOM 6806 C CA . VAL D 1 112 ? -24.605 56.055 26.495 1.00 24.59 112 VAL D CA 1
ATOM 6807 C C . VAL D 1 112 ? -24.236 54.593 26.667 1.00 25.88 112 VAL D C 1
ATOM 6808 O O . VAL D 1 112 ? -24.815 53.888 27.501 1.00 23.18 112 VAL D O 1
ATOM 6812 N N . MET D 1 113 ? -23.280 54.134 25.867 1.00 24.19 113 MET D N 1
ATOM 6813 C CA . MET D 1 113 ? -22.850 52.748 25.926 1.00 25.33 113 MET D CA 1
ATOM 6814 C C . MET D 1 113 ? -21.417 52.631 26.440 1.00 23.07 113 MET D C 1
ATOM 6815 O O . MET D 1 113 ? -20.541 53.370 26.007 1.00 21.84 113 MET D O 1
ATOM 6820 N N . GLY D 1 114 ? -21.188 51.698 27.356 1.00 22.70 114 GLY D N 1
ATOM 6821 C CA . GLY D 1 114 ? -19.847 51.495 27.889 1.00 22.85 114 GLY D CA 1
ATOM 6822 C C . GLY D 1 114 ? -18.977 50.803 26.851 1.00 22.91 114 GLY D C 1
ATOM 6823 O O . GLY D 1 114 ? -19.492 50.279 25.867 1.00 24.20 114 GLY D O 1
ATOM 6824 N N . ARG D 1 115 ? -17.664 50.796 27.058 1.00 22.83 115 ARG D N 1
ATOM 6825 C CA . ARG D 1 115 ? -16.758 50.168 26.110 1.00 22.19 115 ARG D CA 1
ATOM 6826 C C . ARG D 1 115 ? -16.021 48.944 26.663 1.00 21.32 115 ARG D C 1
ATOM 6827 O O . ARG D 1 115 ? -15.527 48.127 25.895 1.00 21.28 115 ARG D O 1
ATOM 6835 N N . ILE D 1 116 ? -15.961 48.809 27.985 1.00 20.71 116 ILE D N 1
ATOM 6836 C CA . ILE D 1 116 ? -15.278 47.669 28.592 1.00 21.42 116 ILE D CA 1
ATOM 6837 C C . ILE D 1 116 ? -16.062 46.394 28.340 1.00 22.29 116 ILE D C 1
ATOM 6838 O O . ILE D 1 116 ? -17.251 46.331 28.628 1.00 24.06 116 ILE D O 1
ATOM 6843 N N . PHE D 1 117 ? -15.390 45.376 27.813 1.00 22.99 117 PHE D N 1
ATOM 6844 C CA . PHE D 1 117 ? -16.035 44.099 27.521 1.00 25.05 117 PHE D CA 1
ATOM 6845 C C . PHE D 1 117 ? -17.137 44.270 26.488 1.00 27.28 117 PHE D C 1
ATOM 6846 O O . PHE D 1 117 ? -18.051 43.455 26.398 1.00 28.45 117 PHE D O 1
ATOM 6854 N N . MET D 1 118 ? -17.038 45.337 25.704 1.00 29.79 118 MET D N 1
ATOM 6855 C CA . MET D 1 118 ? -18.020 45.624 24.675 1.00 31.16 118 MET D CA 1
ATOM 6856 C C . MET D 1 118 ? -17.283 46.112 23.442 1.00 31.78 118 MET D C 1
ATOM 6857 O O . MET D 1 118 ? -16.072 45.951 23.344 1.00 33.13 118 MET D O 1
ATOM 6862 N N . ASP D 1 119 ? -17.999 46.719 22.506 1.00 33.93 119 ASP D N 1
ATOM 6863 C CA . ASP D 1 119 ? -17.371 47.182 21.281 1.00 34.64 119 ASP D CA 1
ATOM 6864 C C . ASP D 1 119 ? -16.685 48.537 21.395 1.00 33.69 119 ASP D C 1
ATOM 6865 O O . ASP D 1 119 ? -16.990 49.334 22.282 1.00 34.00 119 ASP D O 1
ATOM 6870 N N . PRO D 1 120 ? -15.718 48.798 20.503 1.00 33.70 120 PRO D N 1
ATOM 6871 C CA . PRO D 1 120 ? -14.963 50.054 20.473 1.00 34.42 120 PRO D CA 1
ATOM 6872 C C . PRO D 1 120 ? -15.804 51.212 19.935 1.00 34.13 120 PRO D C 1
ATOM 6873 O O . PRO D 1 120 ? -15.836 51.442 18.731 1.00 38.15 120 PRO D O 1
ATOM 6877 N N . LEU D 1 121 ? -16.487 51.939 20.810 1.00 32.06 121 LEU D N 1
ATOM 6878 C CA . LEU D 1 121 ? -17.288 53.064 20.352 1.00 31.12 121 LEU D CA 1
ATOM 6879 C C . LEU D 1 121 ? -16.584 54.357 20.741 1.00 29.37 121 LEU D C 1
ATOM 6880 O O . LEU D 1 121 ? -15.495 54.323 21.314 1.00 27.14 121 LEU D O 1
ATOM 6885 N N . ASP D 1 122 ? -17.197 55.492 20.421 1.00 27.79 122 ASP D N 1
ATOM 6886 C CA . ASP D 1 122 ? -16.609 56.777 20.771 1.00 27.49 122 ASP D CA 1
ATOM 6887 C C . ASP D 1 122 ? -16.541 56.942 22.287 1.00 27.32 122 ASP D C 1
ATOM 6888 O O . ASP D 1 122 ? -17.260 56.262 23.029 1.00 26.23 122 ASP D O 1
ATOM 6893 N N . ASP D 1 123 ? -15.658 57.839 22.732 1.00 27.43 123 ASP D N 1
ATOM 6894 C CA . ASP D 1 123 ? -15.483 58.142 24.149 1.00 26.19 123 ASP D CA 1
ATOM 6895 C C . ASP D 1 123 ? -16.815 58.647 24.718 1.00 25.27 123 ASP D C 1
ATOM 6896 O O . ASP D 1 123 ? -17.254 59.755 24.410 1.00 26.53 123 ASP D O 1
ATOM 6901 N N . PRO D 1 124 ? -17.468 57.836 25.564 1.00 23.58 124 PRO D N 1
ATOM 6902 C CA . PRO D 1 124 ? -18.752 58.188 26.178 1.00 25.33 124 PRO D CA 1
ATOM 6903 C C . PRO D 1 124 ? -18.676 59.383 27.139 1.00 26.17 124 PRO D C 1
ATOM 6904 O O . PRO D 1 124 ? -19.642 60.140 27.273 1.00 26.55 124 PRO D O 1
ATOM 6908 N N . PHE D 1 125 ? -17.535 59.540 27.808 1.00 25.32 125 PHE D N 1
ATOM 6909 C CA . PHE D 1 125 ? -17.343 60.634 28.753 1.00 23.67 125 PHE D CA 1
ATOM 6910 C C . PHE D 1 125 ? -17.360 61.988 28.056 1.00 24.10 125 PHE D C 1
ATOM 6911 O O . PHE D 1 125 ? -18.112 62.884 28.442 1.00 25.37 125 PHE D O 1
ATOM 6919 N N . ARG D 1 126 ? -16.532 62.137 27.028 1.00 24.67 126 ARG D N 1
ATOM 6920 C CA . ARG D 1 126 ? -16.469 63.393 26.294 1.00 26.00 126 ARG D CA 1
ATOM 6921 C C . ARG D 1 126 ? -17.694 63.545 25.383 1.00 28.44 126 ARG D C 1
ATOM 6922 O O . ARG D 1 126 ? -18.080 64.662 25.011 1.00 26.82 126 ARG D O 1
ATOM 6930 N N . ALA D 1 127 ? -18.313 62.416 25.042 1.00 28.09 127 ALA D N 1
ATOM 6931 C CA . ALA D 1 127 ? -19.508 62.444 24.214 1.00 28.65 127 ALA D CA 1
ATOM 6932 C C . ALA D 1 127 ? -20.584 63.178 25.020 1.00 28.50 127 ALA D C 1
ATOM 6933 O O . ALA D 1 127 ? -21.254 64.064 24.502 1.00 27.24 127 ALA D O 1
ATOM 6935 N N . LEU D 1 128 ? -20.746 62.810 26.287 1.00 28.07 128 LEU D N 1
ATOM 6936 C CA . LEU D 1 128 ? -21.733 63.479 27.119 1.00 30.41 128 LEU D CA 1
ATOM 6937 C C . LEU D 1 128 ? -21.335 64.948 27.283 1.00 31.89 128 LEU D C 1
ATOM 6938 O O . LEU D 1 128 ? -22.197 65.821 27.292 1.00 31.80 128 LEU D O 1
ATOM 6943 N N . ASP D 1 129 ? -20.032 65.213 27.411 1.00 31.40 129 ASP D N 1
ATOM 6944 C CA . ASP D 1 129 ? -19.532 66.579 27.571 1.00 31.82 129 ASP D CA 1
ATOM 6945 C C . ASP D 1 129 ? -20.036 67.477 26.460 1.00 32.24 129 ASP D C 1
ATOM 6946 O O . ASP D 1 129 ? -20.576 68.554 26.713 1.00 32.02 129 ASP D O 1
ATOM 6951 N N . ARG D 1 130 ? -19.851 67.035 25.225 1.00 32.93 130 ARG D N 1
ATOM 6952 C CA . ARG D 1 130 ? -20.291 67.816 24.087 1.00 35.89 130 ARG D CA 1
ATOM 6953 C C . ARG D 1 130 ? -21.816 68.016 24.081 1.00 36.94 130 ARG D C 1
ATOM 6954 O O . ARG D 1 130 ? -22.298 69.116 23.800 1.00 37.68 130 ARG D O 1
ATOM 6962 N N . LEU D 1 131 ? -22.564 66.967 24.421 1.00 37.01 131 LEU D N 1
ATOM 6963 C CA . LEU D 1 131 ? -24.025 67.032 24.442 1.00 38.09 131 LEU D CA 1
ATOM 6964 C C . LEU D 1 131 ? -24.540 67.968 25.529 1.00 38.59 131 LEU D C 1
ATOM 6965 O O . LEU D 1 131 ? -25.191 68.968 25.232 1.00 37.65 131 LEU D O 1
ATOM 6970 N N . LEU D 1 132 ? -24.254 67.639 26.785 1.00 40.52 132 LEU D N 1
ATOM 6971 C CA . LEU D 1 132 ? -24.698 68.450 27.916 1.00 42.54 132 LEU D CA 1
ATOM 6972 C C . LEU D 1 132 ? -24.234 69.897 27.803 1.00 44.44 132 LEU D C 1
ATOM 6973 O O . LEU D 1 132 ? -24.642 70.758 28.583 1.00 43.41 132 LEU D O 1
ATOM 6978 N N . GLU D 1 133 ? -23.383 70.159 26.822 1.00 46.51 133 GLU D N 1
ATOM 6979 C CA . GLU D 1 133 ? -22.873 71.501 26.600 1.00 49.08 133 GLU D CA 1
ATOM 6980 C C . GLU D 1 133 ? -23.796 72.217 25.619 1.00 49.22 133 GLU D C 1
ATOM 6981 O O . GLU D 1 133 ? -24.090 73.403 25.776 1.00 49.48 133 GLU D O 1
ATOM 6987 N N . GLU D 1 134 ? -24.271 71.479 24.621 1.00 49.17 134 GLU D N 1
ATOM 6988 C CA . GLU D 1 134 ? -25.139 72.037 23.593 1.00 49.00 134 GLU D CA 1
ATOM 6989 C C . GLU D 1 134 ? -26.592 71.583 23.708 1.00 47.88 134 GLU D C 1
ATOM 6990 O O . GLU D 1 134 ? -27.312 71.557 22.709 1.00 48.68 134 GLU D O 1
ATOM 6996 N N . GLU D 1 135 ? -27.017 71.233 24.921 1.00 46.28 135 GLU D N 1
ATOM 6997 C CA . GLU D 1 135 ? -28.387 70.779 25.174 1.00 44.16 135 GLU D CA 1
ATOM 6998 C C . GLU D 1 135 ? -28.722 70.960 26.651 1.00 43.68 135 GLU D C 1
ATOM 6999 O O . GLU D 1 135 ? -28.158 70.282 27.507 1.00 44.27 135 GLU D O 1
ATOM 7005 N N . LYS D 1 136 ? -29.645 71.869 26.951 1.00 43.37 136 LYS D N 1
ATOM 7006 C CA . LYS D 1 136 ? -30.029 72.146 28.334 1.00 42.40 136 LYS D CA 1
ATOM 7007 C C . LYS D 1 136 ? -31.462 71.717 28.608 1.00 41.78 136 LYS D C 1
ATOM 7008 O O . LYS D 1 136 ? -32.250 71.548 27.684 1.00 42.68 136 LYS D O 1
ATOM 7014 N N . ALA D 1 137 ? -31.793 71.549 29.884 1.00 40.75 137 ALA D N 1
ATOM 7015 C CA . ALA D 1 137 ? -33.131 71.134 30.288 1.00 40.71 137 ALA D CA 1
ATOM 7016 C C . ALA D 1 137 ? -33.226 71.152 31.808 1.00 41.45 137 ALA D C 1
ATOM 7017 O O . ALA D 1 137 ? -32.217 71.052 32.504 1.00 41.54 137 ALA D O 1
ATOM 7019 N N . ASP D 1 138 ? -34.443 71.280 32.322 1.00 41.81 138 ASP D N 1
ATOM 7020 C CA . ASP D 1 138 ? -34.655 71.313 33.761 1.00 43.20 138 ASP D CA 1
ATOM 7021 C C . ASP D 1 138 ? -34.057 70.079 34.423 1.00 43.77 138 ASP D C 1
ATOM 7022 O O . ASP D 1 138 ? -33.514 70.153 35.525 1.00 43.53 138 ASP D O 1
ATOM 7027 N N . TYR D 1 139 ? -34.159 68.945 33.743 1.00 42.68 139 TYR D N 1
ATOM 7028 C CA . TYR D 1 139 ? -33.629 67.704 34.278 1.00 43.12 139 TYR D CA 1
ATOM 7029 C C . TYR D 1 139 ? -32.858 66.923 33.226 1.00 41.31 139 TYR D C 1
ATOM 7030 O O . TYR D 1 139 ? -33.120 67.041 32.029 1.00 40.12 139 TYR D O 1
ATOM 7039 N N . VAL D 1 140 ? -31.890 66.138 33.683 1.00 39.43 140 VAL D N 1
ATOM 7040 C CA . VAL D 1 140 ? -31.088 65.322 32.781 1.00 37.38 140 VAL D CA 1
ATOM 7041 C C . VAL D 1 140 ? -31.016 63.885 33.281 1.00 35.93 140 VAL D C 1
ATOM 7042 O O . VAL D 1 140 ? -30.570 63.617 34.401 1.00 35.79 140 VAL D O 1
ATOM 7046 N N . LEU D 1 141 ? -31.479 62.967 32.442 1.00 34.50 141 LEU D N 1
ATOM 7047 C CA . LEU D 1 141 ? -31.467 61.550 32.767 1.00 31.80 141 LEU D CA 1
ATOM 7048 C C . LEU D 1 141 ? -30.541 60.837 31.799 1.00 30.57 141 LEU D C 1
ATOM 7049 O O . LEU D 1 141 ? -30.749 60.864 30.583 1.00 31.29 141 LEU D O 1
ATOM 7054 N N . VAL D 1 142 ? -29.508 60.208 32.338 1.00 29.36 142 VAL D N 1
ATOM 7055 C CA . VAL D 1 142 ? -28.566 59.484 31.505 1.00 27.45 142 VAL D CA 1
ATOM 7056 C C . VAL D 1 142 ? -28.641 58.000 31.820 1.00 26.64 142 VAL D C 1
ATOM 7057 O O . VAL D 1 142 ? -28.603 57.600 32.982 1.00 26.28 142 VAL D O 1
ATOM 7061 N N . GLU D 1 143 ? -28.793 57.191 30.777 1.00 25.67 143 GLU D N 1
ATOM 7062 C CA . GLU D 1 143 ? -28.825 55.745 30.943 1.00 25.51 143 GLU D CA 1
ATOM 7063 C C . GLU D 1 143 ? -27.469 55.246 30.478 1.00 25.09 143 GLU D C 1
ATOM 7064 O O . GLU D 1 143 ? -26.985 55.627 29.408 1.00 23.55 143 GLU D O 1
ATOM 7070 N N . VAL D 1 144 ? -26.846 54.410 31.290 1.00 25.78 144 VAL D N 1
ATOM 7071 C CA . VAL D 1 144 ? -25.558 53.854 30.917 1.00 25.16 144 VAL D CA 1
ATOM 7072 C C . VAL D 1 144 ? -25.725 52.366 30.652 1.00 24.85 144 VAL D C 1
ATOM 7073 O O . VAL D 1 144 ? -25.918 51.562 31.567 1.00 25.56 144 VAL D O 1
ATOM 7077 N N . HIS D 1 145 ? -25.679 52.020 29.375 1.00 25.74 145 HIS D N 1
ATOM 7078 C CA . HIS D 1 145 ? -25.803 50.642 28.954 1.00 27.03 145 HIS D CA 1
ATOM 7079 C C . HIS D 1 145 ? -24.378 50.083 28.877 1.00 27.17 145 HIS D C 1
ATOM 7080 O O . HIS D 1 145 ? -23.679 50.288 27.889 1.00 26.49 145 HIS D O 1
ATOM 7087 N N . ALA D 1 146 ? -23.941 49.397 29.927 1.00 27.30 146 ALA D N 1
ATOM 7088 C CA . ALA D 1 146 ? -22.589 48.849 29.942 1.00 29.09 146 ALA D CA 1
ATOM 7089 C C . ALA D 1 146 ? -22.465 47.586 30.772 1.00 28.26 146 ALA D C 1
ATOM 7090 O O . ALA D 1 146 ? -23.338 47.268 31.579 1.00 29.65 146 ALA D O 1
ATOM 7092 N N . GLU D 1 147 ? -21.352 46.885 30.574 1.00 27.95 147 GLU D N 1
ATOM 7093 C CA . GLU D 1 147 ? -21.058 45.639 31.273 1.00 26.44 147 GLU D CA 1
ATOM 7094 C C . GLU D 1 147 ? -20.279 45.837 32.578 1.00 24.71 147 GLU D C 1
ATOM 7095 O O . GLU D 1 147 ? -20.650 45.300 33.615 1.00 23.12 147 GLU D O 1
ATOM 7101 N N . ALA D 1 148 ? -19.196 46.606 32.522 1.00 25.11 148 ALA D N 1
ATOM 7102 C CA . ALA D 1 148 ? -18.358 46.827 33.703 1.00 26.23 148 ALA D CA 1
ATOM 7103 C C . ALA D 1 148 ? -18.966 47.790 34.719 1.00 25.05 148 ALA D C 1
ATOM 7104 O O . ALA D 1 148 ? -19.292 48.931 34.382 1.00 22.72 148 ALA D O 1
ATOM 7106 N N . THR D 1 149 ? -19.108 47.341 35.965 1.00 25.61 149 THR D N 1
ATOM 7107 C CA . THR D 1 149 ? -19.674 48.210 36.989 1.00 27.16 149 THR D CA 1
ATOM 7108 C C . THR D 1 149 ? -18.760 49.412 37.264 1.00 27.53 149 THR D C 1
ATOM 7109 O O . THR D 1 149 ? -19.229 50.472 37.678 1.00 28.55 149 THR D O 1
ATOM 7113 N N . SER D 1 150 ? -17.460 49.258 37.025 1.00 26.74 150 SER D N 1
ATOM 7114 C CA . SER D 1 150 ? -16.536 50.369 37.236 1.00 25.60 150 SER D CA 1
ATOM 7115 C C . SER D 1 150 ? -16.813 51.490 36.228 1.00 24.85 150 SER D C 1
ATOM 7116 O O . SER D 1 150 ? -16.785 52.669 36.581 1.00 22.89 150 SER D O 1
ATOM 7119 N N . GLU D 1 151 ? -17.083 51.126 34.977 1.00 24.73 151 GLU D N 1
ATOM 7120 C CA . GLU D 1 151 ? -17.352 52.124 33.943 1.00 23.06 151 GLU D CA 1
ATOM 7121 C C . GLU D 1 151 ? -18.640 52.888 34.241 1.00 24.03 151 GLU D C 1
ATOM 7122 O O . GLU D 1 151 ? -18.722 54.090 33.997 1.00 23.03 151 GLU D O 1
ATOM 7128 N N . LYS D 1 152 ? -19.642 52.197 34.775 1.00 23.76 152 LYS D N 1
ATOM 7129 C CA . LYS D 1 152 ? -20.902 52.854 35.117 1.00 25.93 152 LYS D CA 1
ATOM 7130 C C . LYS D 1 152 ? -20.671 53.866 36.242 1.00 26.84 152 LYS D C 1
ATOM 7131 O O . LYS D 1 152 ? -21.120 55.015 36.166 1.00 26.74 152 LYS D O 1
ATOM 7137 N N . MET D 1 153 ? -19.963 53.433 37.284 1.00 28.18 153 MET D N 1
ATOM 7138 C CA . MET D 1 153 ? -19.686 54.299 38.420 1.00 29.78 153 MET D CA 1
ATOM 7139 C C . MET D 1 153 ? -18.833 55.504 38.046 1.00 30.58 153 MET D C 1
ATOM 7140 O O . MET D 1 153 ? -19.002 56.588 38.603 1.00 31.45 153 MET D O 1
ATOM 7145 N N . ALA D 1 154 ? -17.927 55.314 37.092 1.00 29.73 154 ALA D N 1
ATOM 7146 C CA . ALA D 1 154 ? -17.062 56.389 36.642 1.00 28.44 154 ALA D CA 1
ATOM 7147 C C . ALA D 1 154 ? -17.894 57.382 35.850 1.00 28.10 154 ALA D C 1
ATOM 7148 O O . ALA D 1 154 ? -17.767 58.593 36.029 1.00 29.44 154 ALA D O 1
ATOM 7150 N N . LEU D 1 155 ? -18.741 56.866 34.965 1.00 27.15 155 LEU D N 1
ATOM 7151 C CA . LEU D 1 155 ? -19.600 57.731 34.167 1.00 26.51 155 LEU D CA 1
ATOM 7152 C C . LEU D 1 155 ? -20.517 58.511 35.102 1.00 25.58 155 LEU D C 1
ATOM 7153 O O . LEU D 1 155 ? -20.742 59.698 34.913 1.00 24.14 155 LEU D O 1
ATOM 7158 N N . ALA D 1 156 ? -21.020 57.836 36.125 1.00 26.38 156 ALA D N 1
ATOM 7159 C CA . ALA D 1 156 ? -21.912 58.462 37.094 1.00 27.46 156 ALA D CA 1
ATOM 7160 C C . ALA D 1 156 ? -21.211 59.605 37.833 1.00 29.66 156 ALA D C 1
ATOM 7161 O O . ALA D 1 156 ? -21.732 60.721 37.900 1.00 29.45 156 ALA D O 1
ATOM 7163 N N . HIS D 1 157 ? -20.030 59.326 38.386 1.00 30.10 157 HIS D N 1
ATOM 7164 C CA . HIS D 1 157 ? -19.275 60.346 39.105 1.00 30.55 157 HIS D CA 1
ATOM 7165 C C . HIS D 1 157 ? -18.918 61.506 38.200 1.00 31.30 157 HIS D C 1
ATOM 7166 O O . HIS D 1 157 ? -18.984 62.664 38.606 1.00 30.43 157 HIS D O 1
ATOM 7173 N N . TYR D 1 158 ? -18.553 61.195 36.965 1.00 31.26 158 TYR D N 1
ATOM 7174 C CA . TYR D 1 158 ? -18.191 62.228 36.002 1.00 31.71 158 TYR D CA 1
ATOM 7175 C C . TYR D 1 158 ? -19.373 63.156 35.703 1.00 32.79 158 TYR D C 1
ATOM 7176 O O . TYR D 1 158 ? -19.188 64.317 35.327 1.00 33.09 158 TYR D O 1
ATOM 7185 N N . LEU D 1 159 ? -20.582 62.624 35.859 1.00 33.86 159 LEU D N 1
ATOM 7186 C CA . LEU D 1 159 ? -21.814 63.368 35.604 1.00 34.55 159 LEU D CA 1
ATOM 7187 C C . LEU D 1 159 ? -22.435 63.930 36.888 1.00 34.49 159 LEU D C 1
ATOM 7188 O O . LEU D 1 159 ? -23.393 64.704 36.832 1.00 31.87 159 LEU D O 1
ATOM 7193 N N . ASP D 1 160 ? -21.885 63.539 38.038 1.00 33.89 160 ASP D N 1
ATOM 7194 C CA . ASP D 1 160 ? -22.393 63.998 39.326 1.00 35.18 160 ASP D CA 1
ATOM 7195 C C . ASP D 1 160 ? -22.472 65.518 39.361 1.00 36.46 160 ASP D C 1
ATOM 7196 O O . ASP D 1 160 ? -21.497 66.215 39.062 1.00 35.63 160 ASP D O 1
ATOM 7201 N N . GLY D 1 161 ? -23.639 66.029 39.728 1.00 37.80 161 GLY D N 1
ATOM 7202 C CA . GLY D 1 161 ? -23.823 67.465 39.769 1.00 38.88 161 GLY D CA 1
ATOM 7203 C C . GLY D 1 161 ? -24.256 67.991 38.412 1.00 38.93 161 GLY D C 1
ATOM 7204 O O . GLY D 1 161 ? -24.514 69.184 38.258 1.00 39.87 161 GLY D O 1
ATOM 7205 N N . ARG D 1 162 ? -24.328 67.110 37.418 1.00 37.83 162 ARG D N 1
ATOM 7206 C CA . ARG D 1 162 ? -24.757 67.517 36.084 1.00 38.22 162 ARG D CA 1
ATOM 7207 C C . ARG D 1 162 ? -26.056 66.809 35.686 1.00 38.39 162 ARG D C 1
ATOM 7208 O O . ARG D 1 162 ? -26.999 67.437 35.220 1.00 40.15 162 ARG D O 1
ATOM 7216 N N . ALA D 1 163 ? -26.105 65.497 35.873 1.00 37.99 163 ALA D N 1
ATOM 7217 C CA . ALA D 1 163 ? -27.300 64.739 35.552 1.00 36.79 163 ALA D CA 1
ATOM 7218 C C . ALA D 1 163 ? -28.127 64.703 36.820 1.00 35.35 163 ALA D C 1
ATOM 7219 O O . ALA D 1 163 ? -27.584 64.784 37.923 1.00 34.61 163 ALA D O 1
ATOM 7221 N N . SER D 1 164 ? -29.441 64.600 36.666 1.00 34.34 164 SER D N 1
ATOM 7222 C CA . SER D 1 164 ? -30.326 64.543 37.816 1.00 33.45 164 SER D CA 1
ATOM 7223 C C . SER D 1 164 ? -30.183 63.137 38.367 1.00 33.23 164 SER D C 1
ATOM 7224 O O . SER D 1 164 ? -30.261 62.902 39.575 1.00 33.97 164 SER D O 1
ATOM 7227 N N . ALA D 1 165 ? -29.961 62.201 37.453 1.00 32.36 165 ALA D N 1
ATOM 7228 C CA . ALA D 1 165 ? -29.789 60.798 37.803 1.00 30.99 165 ALA D CA 1
ATOM 7229 C C . ALA D 1 165 ? -29.168 60.034 36.637 1.00 28.83 165 ALA D C 1
ATOM 7230 O O . ALA D 1 165 ? -29.280 60.427 35.471 1.00 27.77 165 ALA D O 1
ATOM 7232 N N . VAL D 1 166 ? -28.501 58.941 36.962 1.00 29.14 166 VAL D N 1
ATOM 7233 C CA . VAL D 1 166 ? -27.865 58.113 35.952 1.00 29.02 166 VAL D CA 1
ATOM 7234 C C . VAL D 1 166 ? -28.252 56.691 36.305 1.00 28.11 166 VAL D C 1
ATOM 7235 O O . VAL D 1 166 ? -28.080 56.260 37.444 1.00 28.12 166 VAL D O 1
ATOM 7239 N N . LEU D 1 167 ? -28.810 55.974 35.336 1.00 25.89 167 LEU D N 1
ATOM 7240 C CA . LEU D 1 167 ? -29.245 54.601 35.568 1.00 25.65 167 LEU D CA 1
ATOM 7241 C C . LEU D 1 167 ? -28.551 53.638 34.614 1.00 24.05 167 LEU D C 1
ATOM 7242 O O . LEU D 1 167 ? -28.425 53.917 33.426 1.00 23.70 167 LEU D O 1
ATOM 7247 N N . GLY D 1 168 ? -28.103 52.504 35.141 1.00 23.36 168 GLY D N 1
ATOM 7248 C CA . GLY D 1 168 ? -27.423 51.534 34.302 1.00 25.06 168 GLY D CA 1
ATOM 7249 C C . GLY D 1 168 ? -28.284 50.369 33.851 1.00 24.67 168 GLY D C 1
ATOM 7250 O O . GLY D 1 168 ? -29.191 49.941 34.568 1.00 24.13 168 GLY D O 1
ATOM 7251 N N . THR D 1 169 ? -28.001 49.864 32.654 1.00 25.08 169 THR D N 1
ATOM 7252 C CA . THR D 1 169 ? -28.719 48.726 32.099 1.00 25.44 169 THR D CA 1
ATOM 7253 C C . THR D 1 169 ? -27.700 47.770 31.479 1.00 26.60 169 THR D C 1
ATOM 7254 O O . THR D 1 169 ? -26.495 48.032 31.530 1.00 25.69 169 THR D O 1
ATOM 7258 N N . HIS D 1 170 ? -28.196 46.670 30.910 1.00 27.44 170 HIS D N 1
ATOM 7259 C CA . HIS D 1 170 ? -27.387 45.631 30.254 1.00 27.36 170 HIS D CA 1
ATOM 7260 C C . HIS D 1 170 ? -27.080 44.430 31.149 1.00 28.55 170 HIS D C 1
ATOM 7261 O O . HIS D 1 170 ? -26.853 43.327 30.654 1.00 30.17 170 HIS D O 1
ATOM 7268 N N . THR D 1 171 ? -27.077 44.645 32.460 1.00 30.92 171 THR D N 1
ATOM 7269 C CA . THR D 1 171 ? -26.794 43.583 33.432 1.00 32.04 171 THR D CA 1
ATOM 7270 C C . THR D 1 171 ? -27.941 42.576 33.555 1.00 31.47 171 THR D C 1
ATOM 7271 O O . THR D 1 171 ? -27.715 41.404 33.850 1.00 30.26 171 THR D O 1
ATOM 7275 N N . HIS D 1 172 ? -29.169 43.044 33.338 1.00 30.88 172 HIS D N 1
ATOM 7276 C CA . HIS D 1 172 ? -30.353 42.189 33.425 1.00 31.93 172 HIS D CA 1
ATOM 7277 C C . HIS D 1 172 ? -30.667 41.736 34.852 1.00 30.77 172 HIS D C 1
ATOM 7278 O O . HIS D 1 172 ? -31.550 40.910 35.073 1.00 29.85 172 HIS D O 1
ATOM 7285 N N . VAL D 1 173 ? -29.942 42.283 35.818 1.00 30.36 173 VAL D N 1
ATOM 7286 C CA . VAL D 1 173 ? -30.169 41.949 37.219 1.00 30.72 173 VAL D CA 1
ATOM 7287 C C . VAL D 1 173 ? -30.262 43.240 38.027 1.00 31.56 173 VAL D C 1
ATOM 7288 O O . VAL D 1 173 ? -29.344 44.058 38.010 1.00 32.89 173 VAL D O 1
ATOM 7292 N N . PRO D 1 174 ? -31.381 43.440 38.740 1.00 30.70 174 PRO D N 1
ATOM 7293 C CA . PRO D 1 174 ? -31.598 44.637 39.557 1.00 29.96 174 PRO D CA 1
ATOM 7294 C C . PRO D 1 174 ? -30.592 44.712 40.695 1.00 29.95 174 PRO D C 1
ATOM 7295 O O . PRO D 1 174 ? -30.359 43.721 41.389 1.00 28.84 174 PRO D O 1
ATOM 7299 N N . THR D 1 175 ? -29.993 45.885 40.880 1.00 29.58 175 THR D N 1
ATOM 7300 C CA . THR D 1 175 ? -29.014 46.067 41.944 1.00 31.09 175 THR D CA 1
ATOM 7301 C C . THR D 1 175 ? -29.615 46.861 43.110 1.00 32.21 175 THR D C 1
ATOM 7302 O O . THR D 1 175 ? -30.523 47.674 42.925 1.00 32.95 175 THR D O 1
ATOM 7306 N N . LEU D 1 176 ? -29.120 46.603 44.317 1.00 33.17 176 LEU D N 1
ATOM 7307 C CA . LEU D 1 176 ? -29.614 47.303 45.494 1.00 33.93 176 LEU D CA 1
ATOM 7308 C C . LEU D 1 176 ? -28.595 48.340 45.933 1.00 33.68 176 LEU D C 1
ATOM 7309 O O . LEU D 1 176 ? -27.995 48.235 47.005 1.00 34.23 176 LEU D O 1
ATOM 7314 N N . ASP D 1 177 ? -28.388 49.339 45.085 1.00 32.62 177 ASP D N 1
ATOM 7315 C CA . ASP D 1 177 ? -27.441 50.383 45.409 1.00 32.79 177 ASP D CA 1
ATOM 7316 C C . ASP D 1 177 ? -27.943 51.745 44.952 1.00 33.08 177 ASP D C 1
ATOM 7317 O O . ASP D 1 177 ? -27.159 52.632 44.632 1.00 31.01 177 ASP D O 1
ATOM 7322 N N . ALA D 1 178 ? -29.261 51.906 44.912 1.00 35.39 178 ALA D N 1
ATOM 7323 C CA . ALA D 1 178 ? -29.827 53.188 44.523 1.00 37.86 178 ALA D CA 1
ATOM 7324 C C . ALA D 1 178 ? -29.377 54.171 45.604 1.00 38.78 178 ALA D C 1
ATOM 7325 O O . ALA D 1 178 ? -29.472 53.869 46.789 1.00 39.55 178 ALA D O 1
ATOM 7327 N N . THR D 1 179 ? -28.877 55.333 45.196 1.00 40.85 179 THR D N 1
ATOM 7328 C CA . THR D 1 179 ? -28.399 56.342 46.143 1.00 43.47 179 THR D CA 1
ATOM 7329 C C . THR D 1 179 ? -28.209 57.708 45.499 1.00 44.42 179 THR D C 1
ATOM 7330 O O . THR D 1 179 ? -28.511 57.900 44.321 1.00 44.89 179 THR D O 1
ATOM 7334 N N . ARG D 1 180 ? -27.698 58.645 46.298 1.00 46.11 180 ARG D N 1
ATOM 7335 C CA . ARG D 1 180 ? -27.419 60.009 45.862 1.00 47.24 180 ARG D CA 1
ATOM 7336 C C . ARG D 1 180 ? -25.907 60.191 45.855 1.00 46.28 180 ARG D C 1
ATOM 7337 O O . ARG D 1 180 ? -25.248 59.918 46.854 1.00 46.30 180 ARG D O 1
ATOM 7345 N N . LEU D 1 181 ? -25.356 60.657 44.743 1.00 46.29 181 LEU D N 1
ATOM 7346 C CA . LEU D 1 181 ? -23.915 60.875 44.667 1.00 45.94 181 LEU D CA 1
ATOM 7347 C C . LEU D 1 181 ? -23.571 62.139 45.463 1.00 45.78 181 LEU D C 1
ATOM 7348 O O . LEU D 1 181 ? -24.463 62.912 45.829 1.00 44.88 181 LEU D O 1
ATOM 7353 N N . PRO D 1 182 ? -22.275 62.359 45.747 1.00 45.37 182 PRO D N 1
ATOM 7354 C CA . PRO D 1 182 ? -21.815 63.528 46.505 1.00 44.69 182 PRO D CA 1
ATOM 7355 C C . PRO D 1 182 ? -22.472 64.852 46.113 1.00 43.52 182 PRO D C 1
ATOM 7356 O O . PRO D 1 182 ? -22.936 65.596 46.978 1.00 43.41 182 PRO D O 1
ATOM 7360 N N . LYS D 1 183 ? -22.517 65.135 44.812 1.00 41.38 183 LYS D N 1
ATOM 7361 C CA . LYS D 1 183 ? -23.101 66.373 44.307 1.00 39.37 183 LYS D CA 1
ATOM 7362 C C . LYS D 1 183 ? -24.594 66.296 43.950 1.00 38.27 183 LYS D C 1
ATOM 7363 O O . LYS D 1 183 ? -25.088 67.098 43.155 1.00 37.52 183 LYS D O 1
ATOM 7369 N N . GLY D 1 184 ? -25.306 65.326 44.522 1.00 35.81 184 GLY D N 1
ATOM 7370 C CA . GLY D 1 184 ? -26.733 65.211 44.272 1.00 33.53 184 GLY D CA 1
ATOM 7371 C C . GLY D 1 184 ? -27.257 64.218 43.248 1.00 32.43 184 GLY D C 1
ATOM 7372 O O . GLY D 1 184 ? -28.353 63.692 43.420 1.00 31.04 184 GLY D O 1
ATOM 7373 N N . THR D 1 185 ? -26.499 63.960 42.186 1.00 31.79 185 THR D N 1
ATOM 7374 C CA . THR D 1 185 ? -26.945 63.035 41.142 1.00 30.67 185 THR D CA 1
ATOM 7375 C C . THR D 1 185 ? -27.377 61.672 41.690 1.00 31.39 185 THR D C 1
ATOM 7376 O O . THR D 1 185 ? -26.641 61.033 42.443 1.00 31.66 185 THR D O 1
ATOM 7380 N N . LEU D 1 186 ? -28.583 61.238 41.320 1.00 31.57 186 LEU D N 1
ATOM 7381 C CA . LEU D 1 186 ? -29.107 59.947 41.774 1.00 33.09 186 LEU D CA 1
ATOM 7382 C C . LEU D 1 186 ? -28.487 58.822 40.936 1.00 33.21 186 LEU D C 1
ATOM 7383 O O . LEU D 1 186 ? -28.164 59.027 39.764 1.00 34.03 186 LEU D O 1
ATOM 7388 N N . TYR D 1 187 ? -28.325 57.638 41.529 1.00 32.62 187 TYR D N 1
ATOM 7389 C CA . TYR D 1 187 ? -27.699 56.529 40.811 1.00 32.00 187 TYR D CA 1
ATOM 7390 C C . TYR D 1 187 ? -27.997 55.112 41.305 1.00 31.41 187 TYR D C 1
ATOM 7391 O O . TYR D 1 187 ? -28.190 54.883 42.501 1.00 30.67 187 TYR D O 1
ATOM 7400 N N . GLN D 1 188 ? -28.018 54.170 40.357 1.00 30.67 188 GLN D N 1
ATOM 7401 C CA . GLN D 1 188 ? -28.253 52.744 40.616 1.00 28.32 188 GLN D CA 1
ATOM 7402 C C . GLN D 1 188 ? -27.483 52.002 39.521 1.00 27.44 188 GLN D C 1
ATOM 7403 O O . GLN D 1 188 ? -27.621 52.324 38.343 1.00 25.41 188 GLN D O 1
ATOM 7409 N N . THR D 1 189 ? -26.675 51.014 39.903 1.00 26.66 189 THR D N 1
ATOM 7410 C CA . THR D 1 189 ? -25.871 50.274 38.934 1.00 26.98 189 THR D CA 1
ATOM 7411 C C . THR D 1 189 ? -26.672 49.597 37.811 1.00 28.18 189 THR D C 1
ATOM 7412 O O . THR D 1 189 ? -26.300 49.699 36.635 1.00 27.63 189 THR D O 1
ATOM 7416 N N . ASP D 1 190 ? -27.768 48.926 38.153 1.00 26.11 190 ASP D N 1
ATOM 7417 C CA . ASP D 1 190 ? -28.579 48.284 37.125 1.00 27.59 190 ASP D CA 1
ATOM 7418 C C . ASP D 1 190 ? -30.051 48.190 37.509 1.00 27.00 190 ASP D C 1
ATOM 7419 O O . ASP D 1 190 ? -30.405 47.606 38.535 1.00 26.98 190 ASP D O 1
ATOM 7424 N N . VAL D 1 191 ? -30.898 48.764 36.660 1.00 28.28 191 VAL D N 1
ATOM 7425 C CA . VAL D 1 191 ? -32.352 48.780 36.858 1.00 27.10 191 VAL D CA 1
ATOM 7426 C C . VAL D 1 191 ? -32.957 47.378 36.906 1.00 26.14 191 VAL D C 1
ATOM 7427 O O . VAL D 1 191 ? -33.893 47.127 37.664 1.00 26.59 191 VAL D O 1
ATOM 7431 N N . GLY D 1 192 ? -32.414 46.466 36.108 1.00 26.68 192 GLY D N 1
ATOM 7432 C CA . GLY D 1 192 ? -32.934 45.110 36.078 1.00 27.66 192 GLY D CA 1
ATOM 7433 C C . GLY D 1 192 ? -33.718 44.833 34.805 1.00 27.43 192 GLY D C 1
ATOM 7434 O O . GLY D 1 192 ? -34.091 45.752 34.069 1.00 28.57 192 GLY D O 1
ATOM 7435 N N . MET D 1 193 ? -33.978 43.559 34.547 1.00 27.64 193 MET D N 1
ATOM 7436 C CA . MET D 1 193 ? -34.694 43.139 33.349 1.00 27.65 193 MET D CA 1
ATOM 7437 C C . MET D 1 193 ? -36.200 42.975 33.576 1.00 26.36 193 MET D C 1
ATOM 7438 O O . MET D 1 193 ? -36.643 42.564 34.650 1.00 23.77 193 MET D O 1
ATOM 7443 N N . THR D 1 194 ? -36.982 43.306 32.556 1.00 26.10 194 THR D N 1
ATOM 7444 C CA . THR D 1 194 ? -38.430 43.148 32.637 1.00 25.37 194 THR D CA 1
ATOM 7445 C C . THR D 1 194 ? -38.794 41.985 31.724 1.00 27.24 194 THR D C 1
ATOM 7446 O O . THR D 1 194 ? -38.806 42.119 30.500 1.00 26.69 194 THR D O 1
ATOM 7450 N N . GLY D 1 195 ? -39.055 40.837 32.343 1.00 26.27 195 GLY D N 1
ATOM 7451 C CA . GLY D 1 195 ? -39.400 39.637 31.609 1.00 27.07 195 GLY D CA 1
ATOM 7452 C C . GLY D 1 195 ? -39.401 38.447 32.549 1.00 29.10 195 GLY D C 1
ATOM 7453 O O . GLY D 1 195 ? -39.392 38.620 33.767 1.00 29.75 195 GLY D O 1
ATOM 7454 N N . THR D 1 196 ? -39.406 37.237 31.999 1.00 30.13 196 THR D N 1
ATOM 7455 C CA . THR D 1 196 ? -39.416 36.046 32.837 1.00 32.74 196 THR D CA 1
ATOM 7456 C C . THR D 1 196 ? -38.032 35.781 33.404 1.00 34.18 196 THR D C 1
ATOM 7457 O O . THR D 1 196 ? -37.040 35.838 32.680 1.00 33.67 196 THR D O 1
ATOM 7461 N N . TYR D 1 197 ? -37.967 35.515 34.705 1.00 36.34 197 TYR D N 1
ATOM 7462 C CA . TYR D 1 197 ? -36.695 35.228 35.350 1.00 37.65 197 TYR D CA 1
ATOM 7463 C C . TYR D 1 197 ? -36.463 33.724 35.433 1.00 38.33 197 TYR D C 1
ATOM 7464 O O . TYR D 1 197 ? -35.434 33.267 35.936 1.00 38.76 197 TYR D O 1
ATOM 7473 N N . HIS D 1 198 ? -37.430 32.958 34.934 1.00 38.51 198 HIS D N 1
ATOM 7474 C CA . HIS D 1 198 ? -37.308 31.505 34.890 1.00 39.74 198 HIS D CA 1
ATOM 7475 C C . HIS D 1 198 ? -36.532 31.296 33.599 1.00 38.74 198 HIS D C 1
ATOM 7476 O O . HIS D 1 198 ? -37.042 30.766 32.609 1.00 37.72 198 HIS D O 1
ATOM 7483 N N . SER D 1 199 ? -35.291 31.759 33.624 1.00 37.71 199 SER D N 1
ATOM 7484 C CA . SER D 1 199 ? -34.413 31.683 32.474 1.00 36.60 199 SER D CA 1
ATOM 7485 C C . SER D 1 199 ? -33.070 32.212 32.917 1.00 35.78 199 SER D C 1
ATOM 7486 O O . SER D 1 199 ? -32.857 32.517 34.091 1.00 36.02 199 SER D O 1
ATOM 7489 N N . ILE D 1 200 ? -32.163 32.329 31.966 1.00 35.07 200 ILE D N 1
ATOM 7490 C CA . ILE D 1 200 ? -30.871 32.896 32.264 1.00 35.06 200 ILE D CA 1
ATOM 7491 C C . ILE D 1 200 ? -30.714 34.078 31.317 1.00 34.89 200 ILE D C 1
ATOM 7492 O O . ILE D 1 200 ? -30.517 33.908 30.115 1.00 34.66 200 ILE D O 1
ATOM 7497 N N . ILE D 1 201 ? -30.854 35.280 31.870 1.00 32.88 201 ILE D N 1
ATOM 7498 C CA . ILE D 1 201 ? -30.726 36.508 31.093 1.00 32.86 201 ILE D CA 1
ATOM 7499 C C . ILE D 1 201 ? -31.843 36.599 30.057 1.00 31.05 201 ILE D C 1
ATOM 7500 O O . ILE D 1 201 ? -31.686 37.212 29.007 1.00 29.56 201 ILE D O 1
ATOM 7505 N N . GLY D 1 202 ? -32.978 35.976 30.365 1.00 31.95 202 GLY D N 1
ATOM 7506 C CA . GLY D 1 202 ? -34.108 36.004 29.453 1.00 31.67 202 GLY D CA 1
ATOM 7507 C C . GLY D 1 202 ? -34.114 34.889 28.424 1.00 32.24 202 GLY D C 1
ATOM 7508 O O . GLY D 1 202 ? -35.063 34.747 27.657 1.00 31.80 202 GLY D O 1
ATOM 7509 N N . GLY D 1 203 ? -33.049 34.095 28.395 1.00 33.37 203 GLY D N 1
ATOM 7510 C CA . GLY D 1 203 ? -32.988 32.998 27.448 1.00 32.81 203 GLY D CA 1
ATOM 7511 C C . GLY D 1 203 ? -33.287 31.674 28.121 1.00 32.72 203 GLY D C 1
ATOM 7512 O O . GLY D 1 203 ? -33.106 31.532 29.331 1.00 32.30 203 GLY D O 1
ATOM 7513 N N . GLU D 1 204 ? -33.755 30.699 27.349 1.00 33.32 204 GLU D N 1
ATOM 7514 C CA . GLU D 1 204 ? -34.048 29.393 27.919 1.00 32.29 204 GLU D CA 1
ATOM 7515 C C . GLU D 1 204 ? -32.828 28.906 28.686 1.00 32.13 204 GLU D C 1
ATOM 7516 O O . GLU D 1 204 ? -31.683 29.096 28.254 1.00 30.18 204 GLU D O 1
ATOM 7522 N N . VAL D 1 205 ? -33.075 28.292 29.835 1.00 32.63 205 VAL D N 1
ATOM 7523 C CA . VAL D 1 205 ? -31.990 27.793 30.661 1.00 32.46 205 VAL D CA 1
ATOM 7524 C C . VAL D 1 205 ? -31.157 26.756 29.915 1.00 33.53 205 VAL D C 1
ATOM 7525 O O . VAL D 1 205 ? -29.923 26.825 29.915 1.00 32.05 205 VAL D O 1
ATOM 7529 N N . GLU D 1 206 ? -31.841 25.810 29.272 1.00 34.07 206 GLU D N 1
ATOM 7530 C CA . GLU D 1 206 ? -31.180 24.735 28.529 1.00 34.91 206 GLU D CA 1
ATOM 7531 C C . GLU D 1 206 ? -30.242 25.199 27.434 1.00 33.39 206 GLU D C 1
ATOM 7532 O O . GLU D 1 206 ? -29.123 24.696 27.316 1.00 32.37 206 GLU D O 1
ATOM 7538 N N . THR D 1 207 ? -30.702 26.149 26.630 1.00 32.03 207 THR D N 1
ATOM 7539 C CA . THR D 1 207 ? -29.896 26.682 25.549 1.00 32.82 207 THR D CA 1
ATOM 7540 C C . THR D 1 207 ? -28.588 27.248 26.076 1.00 31.62 207 THR D C 1
ATOM 7541 O O . THR D 1 207 ? -27.514 26.894 25.590 1.00 31.96 207 THR D O 1
ATOM 7545 N N . PHE D 1 208 ? -28.688 28.133 27.064 1.00 30.67 208 PHE D N 1
ATOM 7546 C CA . PHE D 1 208 ? -27.512 28.751 27.661 1.00 30.39 208 PHE D CA 1
ATOM 7547 C C . PHE D 1 208 ? -26.609 27.719 28.331 1.00 29.78 208 PHE D C 1
ATOM 7548 O O . PHE D 1 208 ? -25.381 27.805 28.244 1.00 29.44 208 PHE D O 1
ATOM 7556 N N . LEU D 1 209 ? -27.215 26.741 28.994 1.00 30.67 209 LEU D N 1
ATOM 7557 C CA . LEU D 1 209 ? -26.440 25.701 29.658 1.00 30.33 209 LEU D CA 1
ATOM 7558 C C . LEU D 1 209 ? -25.601 24.990 28.598 1.00 29.99 209 LEU D C 1
ATOM 7559 O O . LEU D 1 209 ? -24.400 24.770 28.782 1.00 29.45 209 LEU D O 1
ATOM 7564 N N . ALA D 1 210 ? -26.247 24.633 27.489 1.00 27.14 210 ALA D N 1
ATOM 7565 C CA . ALA D 1 210 ? -25.570 23.947 26.395 1.00 27.34 210 ALA D CA 1
ATOM 7566 C C . ALA D 1 210 ? -24.363 24.743 25.886 1.00 26.44 210 ALA D C 1
ATOM 7567 O O . ALA D 1 210 ? -23.332 24.160 25.564 1.00 27.61 210 ALA D O 1
ATOM 7569 N N . ARG D 1 211 ? -24.490 26.066 25.819 1.00 25.92 211 ARG D N 1
ATOM 7570 C CA . ARG D 1 211 ? -23.391 26.920 25.357 1.00 27.46 211 ARG D CA 1
ATOM 7571 C C . ARG D 1 211 ? -22.162 26.815 26.253 1.00 27.62 211 ARG D C 1
ATOM 7572 O O . ARG D 1 211 ? -21.042 26.647 25.763 1.00 27.41 211 ARG D O 1
ATOM 7580 N N . PHE D 1 212 ? -22.367 26.933 27.564 1.00 27.06 212 PHE D N 1
ATOM 7581 C CA . PHE D 1 212 ? -21.254 26.861 28.507 1.00 26.52 212 PHE D CA 1
ATOM 7582 C C . PHE D 1 212 ? -20.672 25.463 28.642 1.00 26.96 212 PHE D C 1
ATOM 7583 O O . PHE D 1 212 ? -19.479 25.311 28.892 1.00 26.42 212 PHE D O 1
ATOM 7591 N N . LEU D 1 213 ? -21.515 24.446 28.472 1.00 27.66 213 LEU D N 1
ATOM 7592 C CA . LEU D 1 213 ? -21.069 23.066 28.589 1.00 25.65 213 LEU D CA 1
ATOM 7593 C C . LEU D 1 213 ? -20.372 22.510 27.352 1.00 24.86 213 LEU D C 1
ATOM 7594 O O . LEU D 1 213 ? -19.405 21.763 27.471 1.00 24.14 213 LEU D O 1
ATOM 7599 N N . THR D 1 214 ? -20.852 22.877 26.171 1.00 22.94 214 THR D N 1
ATOM 7600 C CA . THR D 1 214 ? -20.263 22.366 24.936 1.00 23.97 214 THR D CA 1
ATOM 7601 C C . THR D 1 214 ? -19.252 23.323 24.298 1.00 24.68 214 THR D C 1
ATOM 7602 O O . THR D 1 214 ? -18.356 22.891 23.575 1.00 24.21 214 THR D O 1
ATOM 7606 N N . GLY D 1 215 ? -19.402 24.617 24.566 1.00 24.78 215 GLY D N 1
ATOM 7607 C CA . GLY D 1 215 ? -18.504 25.599 23.981 1.00 25.95 215 GLY D CA 1
ATOM 7608 C C . GLY D 1 215 ? -18.813 25.751 22.502 1.00 26.85 215 GLY D C 1
ATOM 7609 O O . GLY D 1 215 ? -18.057 26.363 21.751 1.00 26.93 215 GLY D O 1
ATOM 7610 N N . ARG D 1 216 ? -19.940 25.184 22.093 1.00 27.21 216 ARG D N 1
ATOM 7611 C CA . ARG D 1 216 ? -20.387 25.233 20.711 1.00 29.38 216 ARG D CA 1
ATOM 7612 C C . ARG D 1 216 ? -21.633 26.101 20.569 1.00 32.18 216 ARG D C 1
ATOM 7613 O O . ARG D 1 216 ? -22.419 26.245 21.513 1.00 32.25 216 ARG D O 1
ATOM 7621 N N . PRO D 1 217 ? -21.838 26.673 19.372 1.00 33.85 217 PRO D N 1
ATOM 7622 C CA . PRO D 1 217 ? -22.956 27.552 19.004 1.00 35.29 217 PRO D CA 1
ATOM 7623 C C . PRO D 1 217 ? -24.355 27.046 19.352 1.00 36.13 217 PRO D C 1
ATOM 7624 O O . PRO D 1 217 ? -24.686 25.886 19.108 1.00 35.71 217 PRO D O 1
ATOM 7628 N N . GLN D 1 218 ? -25.176 27.928 19.918 1.00 38.08 218 GLN D N 1
ATOM 7629 C CA . GLN D 1 218 ? -26.554 27.590 20.276 1.00 39.11 218 GLN D CA 1
ATOM 7630 C C . GLN D 1 218 ? -27.417 28.822 20.003 1.00 39.95 218 GLN D C 1
ATOM 7631 O O . GLN D 1 218 ? -27.356 29.815 20.734 1.00 39.25 218 GLN D O 1
ATOM 7637 N N . PRO D 1 219 ? -28.232 28.776 18.940 1.00 40.90 219 PRO D N 1
ATOM 7638 C CA . PRO D 1 219 ? -29.084 29.927 18.623 1.00 41.42 219 PRO D CA 1
ATOM 7639 C C . PRO D 1 219 ? -29.921 30.345 19.825 1.00 41.43 219 PRO D C 1
ATOM 7640 O O . PRO D 1 219 ? -30.360 29.501 20.613 1.00 41.47 219 PRO D O 1
ATOM 7644 N N . PHE D 1 220 ? -30.132 31.650 19.966 1.00 41.86 220 PHE D N 1
ATOM 7645 C CA . PHE D 1 220 ? -30.914 32.173 21.074 1.00 43.19 220 PHE D CA 1
ATOM 7646 C C . PHE D 1 220 ? -32.393 31.802 20.984 1.00 42.70 220 PHE D C 1
ATOM 7647 O O . PHE D 1 220 ? -33.007 31.858 19.919 1.00 42.60 220 PHE D O 1
ATOM 7655 N N . ARG D 1 221 ? -32.946 31.416 22.126 1.00 42.75 221 ARG D N 1
ATOM 7656 C CA . ARG D 1 221 ? -34.347 31.046 22.237 1.00 42.23 221 ARG D CA 1
ATOM 7657 C C . ARG D 1 221 ? -34.899 31.765 23.464 1.00 40.94 221 ARG D C 1
ATOM 7658 O O . ARG D 1 221 ? -34.467 31.516 24.592 1.00 40.75 221 ARG D O 1
ATOM 7666 N N . ALA D 1 222 ? -35.840 32.673 23.235 1.00 39.69 222 ALA D N 1
ATOM 7667 C CA . ALA D 1 222 ? -36.435 33.438 24.320 1.00 38.77 222 ALA D CA 1
ATOM 7668 C C . ALA D 1 222 ? -37.211 32.529 25.259 1.00 37.53 222 ALA D C 1
ATOM 7669 O O . ALA D 1 222 ? -38.071 31.764 24.819 1.00 38.11 222 ALA D O 1
ATOM 7671 N N . ALA D 1 223 ? -36.906 32.604 26.550 1.00 35.03 223 ALA D N 1
ATOM 7672 C CA . ALA D 1 223 ? -37.611 31.790 27.531 1.00 35.40 223 ALA D CA 1
ATOM 7673 C C . ALA D 1 223 ? -39.060 32.271 27.679 1.00 35.87 223 ALA D C 1
ATOM 7674 O O . ALA D 1 223 ? -39.386 33.418 27.366 1.00 34.99 223 ALA D O 1
ATOM 7676 N N . GLN D 1 224 ? -39.924 31.382 28.153 1.00 37.23 224 GLN D N 1
ATOM 7677 C CA . GLN D 1 224 ? -41.323 31.717 28.355 1.00 38.82 224 GLN D CA 1
ATOM 7678 C C . GLN D 1 224 ? -41.658 31.465 29.812 1.00 38.96 224 GLN D C 1
ATOM 7679 O O . GLN D 1 224 ? -41.066 30.600 30.447 1.00 39.58 224 GLN D O 1
ATOM 7685 N N . GLY D 1 225 ? -42.598 32.232 30.348 1.00 39.46 225 GLY D N 1
ATOM 7686 C CA . GLY D 1 225 ? -42.968 32.044 31.737 1.00 39.51 225 GLY D CA 1
ATOM 7687 C C . GLY D 1 225 ? -43.470 33.314 32.382 1.00 40.59 225 GLY D C 1
ATOM 7688 O O . GLY D 1 225 ? -43.596 34.345 31.724 1.00 40.28 225 GLY D O 1
ATOM 7689 N N . LYS D 1 226 ? -43.767 33.229 33.674 1.00 41.80 226 LYS D N 1
ATOM 7690 C CA . LYS D 1 226 ? -44.257 34.374 34.421 1.00 42.99 226 LYS D CA 1
ATOM 7691 C C . LYS D 1 226 ? -43.212 35.467 34.367 1.00 41.77 226 LYS D C 1
ATOM 7692 O O . LYS D 1 226 ? -42.021 35.213 34.562 1.00 41.86 226 LYS D O 1
ATOM 7698 N N . ALA D 1 227 ? -43.666 36.683 34.099 1.00 41.51 227 ALA D N 1
ATOM 7699 C CA . ALA D 1 227 ? -42.770 37.822 34.007 1.00 40.97 227 ALA D CA 1
ATOM 7700 C C . ALA D 1 227 ? -42.679 38.553 35.340 1.00 40.86 227 ALA D C 1
ATOM 7701 O O . ALA D 1 227 ? -43.544 38.404 36.208 1.00 40.17 227 ALA D O 1
ATOM 7703 N N . ARG D 1 228 ? -41.615 39.338 35.487 1.00 40.22 228 ARG D N 1
ATOM 7704 C CA . ARG D 1 228 ? -41.375 40.117 36.692 1.00 40.35 228 ARG D CA 1
ATOM 7705 C C . ARG D 1 228 ? -40.959 41.516 36.227 1.00 39.84 228 ARG D C 1
ATOM 7706 O O . ARG D 1 228 ? -39.816 41.735 35.819 1.00 41.96 228 ARG D O 1
ATOM 7714 N N . PHE D 1 229 ? -41.915 42.440 36.267 1.00 37.19 229 PHE D N 1
ATOM 7715 C CA . PHE D 1 229 ? -41.739 43.835 35.865 1.00 33.94 229 PHE D CA 1
ATOM 7716 C C . PHE D 1 229 ? -40.696 44.545 36.739 1.00 32.73 229 PHE D C 1
ATOM 7717 O O . PHE D 1 229 ? -40.832 44.588 37.959 1.00 32.47 229 PHE D O 1
ATOM 7725 N N . HIS D 1 230 ? -39.651 45.085 36.113 1.00 31.15 230 HIS D N 1
ATOM 7726 C CA . HIS D 1 230 ? -38.594 45.802 36.841 1.00 31.27 230 HIS D CA 1
ATOM 7727 C C . HIS D 1 230 ? -38.399 47.219 36.309 1.00 29.61 230 HIS D C 1
ATOM 7728 O O . HIS D 1 230 ? -38.219 47.427 35.112 1.00 30.12 230 HIS D O 1
ATOM 7735 N N . ALA D 1 231 ? -38.431 48.188 37.214 1.00 29.37 231 ALA D N 1
ATOM 7736 C CA . ALA D 1 231 ? -38.269 49.589 36.846 1.00 29.08 231 ALA D CA 1
ATOM 7737 C C . ALA D 1 231 ? -37.759 50.388 38.044 1.00 28.93 231 ALA D C 1
ATOM 7738 O O . ALA D 1 231 ? -37.600 49.849 39.138 1.00 29.01 231 ALA D O 1
ATOM 7740 N N . THR D 1 232 ? -37.504 51.673 37.833 1.00 28.71 232 THR D N 1
ATOM 7741 C CA . THR D 1 232 ? -37.015 52.534 38.899 1.00 31.25 232 THR D CA 1
ATOM 7742 C C . THR D 1 232 ? -37.692 53.895 38.798 1.00 33.09 232 THR D C 1
ATOM 7743 O O . THR D 1 232 ? -37.700 54.520 37.743 1.00 33.99 232 THR D O 1
ATOM 7747 N N . GLU D 1 233 ? -38.262 54.345 39.910 1.00 36.18 233 GLU D N 1
ATOM 7748 C CA . GLU D 1 233 ? -38.973 55.615 39.961 1.00 38.66 233 GLU D CA 1
ATOM 7749 C C . GLU D 1 233 ? -38.051 56.785 40.278 1.00 38.10 233 GLU D C 1
ATOM 7750 O O . GLU D 1 233 ? -37.258 56.736 41.223 1.00 38.38 233 GLU D O 1
ATOM 7756 N N . LEU D 1 234 ? -38.162 57.836 39.475 1.00 38.22 234 LEU D N 1
ATOM 7757 C CA . LEU D 1 234 ? -37.346 59.025 39.656 1.00 39.34 234 LEU D CA 1
ATOM 7758 C C . LEU D 1 234 ? -38.197 60.256 39.920 1.00 40.99 234 LEU D C 1
ATOM 7759 O O . LEU D 1 234 ? -39.070 60.600 39.124 1.00 40.94 234 LEU D O 1
ATOM 7764 N N . VAL D 1 235 ? -37.928 60.922 41.036 1.00 42.04 235 VAL D N 1
ATOM 7765 C CA . VAL D 1 235 ? -38.667 62.122 41.393 1.00 43.39 235 VAL D CA 1
ATOM 7766 C C . VAL D 1 235 ? -37.791 63.370 41.308 1.00 44.89 235 VAL D C 1
ATOM 7767 O O . VAL D 1 235 ? -36.949 63.607 42.172 1.00 45.43 235 VAL D O 1
ATOM 7771 N N . PHE D 1 236 ? -37.985 64.147 40.247 1.00 46.08 236 PHE D N 1
ATOM 7772 C CA . PHE D 1 236 ? -37.240 65.382 40.055 1.00 48.00 236 PHE D CA 1
ATOM 7773 C C . PHE D 1 236 ? -38.208 66.527 40.311 1.00 50.37 236 PHE D C 1
ATOM 7774 O O . PHE D 1 236 ? -39.309 66.546 39.759 1.00 51.31 236 PHE D O 1
ATOM 7782 N N . GLU D 1 237 ? -37.809 67.476 41.152 1.00 52.07 237 GLU D N 1
ATOM 7783 C CA . GLU D 1 237 ? -38.667 68.619 41.463 1.00 53.53 237 GLU D CA 1
ATOM 7784 C C . GLU D 1 237 ? -37.853 69.861 41.813 1.00 53.55 237 GLU D C 1
ATOM 7785 O O . GLU D 1 237 ? -36.750 69.767 42.353 1.00 53.47 237 GLU D O 1
ATOM 7791 N N . GLY D 1 238 ? -38.402 71.024 41.486 1.00 53.39 238 GLY D N 1
ATOM 7792 C CA . GLY D 1 238 ? -37.713 72.266 41.777 1.00 53.96 238 GLY D CA 1
ATOM 7793 C C . GLY D 1 238 ? -36.338 72.322 41.150 1.00 54.07 238 GLY D C 1
ATOM 7794 O O . GLY D 1 238 ? -35.453 73.016 41.648 1.00 53.91 238 GLY D O 1
ATOM 7795 N N . GLY D 1 239 ? -36.161 71.586 40.056 1.00 54.57 239 GLY D N 1
ATOM 7796 C CA . GLY D 1 239 ? -34.883 71.562 39.367 1.00 54.20 239 GLY D CA 1
ATOM 7797 C C . GLY D 1 239 ? -33.853 70.681 40.047 1.00 54.31 239 GLY D C 1
ATOM 7798 O O . GLY D 1 239 ? -32.719 70.569 39.572 1.00 54.61 239 GLY D O 1
ATOM 7799 N N . ARG D 1 240 ? -34.249 70.046 41.151 1.00 54.49 240 ARG D N 1
ATOM 7800 C CA . ARG D 1 240 ? -33.353 69.182 41.915 1.00 54.55 240 ARG D CA 1
ATOM 7801 C C . ARG D 1 240 ? -33.855 67.750 42.105 1.00 53.39 240 ARG D C 1
ATOM 7802 O O . ARG D 1 240 ? -35.034 67.523 42.382 1.00 53.78 240 ARG D O 1
ATOM 7810 N N . PRO D 1 241 ? -32.955 66.763 41.950 1.00 51.45 241 PRO D N 1
ATOM 7811 C CA . PRO D 1 241 ? -33.266 65.337 42.104 1.00 49.42 241 PRO D CA 1
ATOM 7812 C C . PRO D 1 241 ? -33.656 65.066 43.549 1.00 47.01 241 PRO D C 1
ATOM 7813 O O . PRO D 1 241 ? -32.857 65.273 44.459 1.00 46.61 241 PRO D O 1
ATOM 7817 N N . VAL D 1 242 ? -34.875 64.587 43.757 1.00 44.60 242 VAL D N 1
ATOM 7818 C CA . VAL D 1 242 ? -35.359 64.332 45.105 1.00 42.38 242 VAL D CA 1
ATOM 7819 C C . VAL D 1 242 ? -35.327 62.875 45.556 1.00 41.43 242 VAL D C 1
ATOM 7820 O O . VAL D 1 242 ? -34.879 62.576 46.666 1.00 42.04 242 VAL D O 1
ATOM 7824 N N . ALA D 1 243 ? -35.808 61.964 44.716 1.00 39.65 243 ALA D N 1
ATOM 7825 C CA . ALA D 1 243 ? -35.828 60.556 45.104 1.00 38.75 243 ALA D CA 1
ATOM 7826 C C . ALA D 1 243 ? -35.614 59.562 43.965 1.00 36.86 243 ALA D C 1
ATOM 7827 O O . ALA D 1 243 ? -35.738 59.897 42.793 1.00 35.43 243 ALA D O 1
ATOM 7829 N N . ILE D 1 244 ? -35.287 58.331 44.342 1.00 36.77 244 ILE D N 1
ATOM 7830 C CA . ILE D 1 244 ? -35.071 57.247 43.392 1.00 36.54 244 ILE D CA 1
ATOM 7831 C C . ILE D 1 244 ? -35.493 55.974 44.111 1.00 37.85 244 ILE D C 1
ATOM 7832 O O . ILE D 1 244 ? -35.016 55.681 45.212 1.00 36.53 244 ILE D O 1
ATOM 7837 N N . SER D 1 245 ? -36.403 55.223 43.503 1.00 38.34 245 SER D N 1
ATOM 7838 C CA . SER D 1 245 ? -36.885 54.008 44.136 1.00 40.10 245 SER D CA 1
ATOM 7839 C C . SER D 1 245 ? -37.078 52.854 43.173 1.00 41.11 245 SER D C 1
ATOM 7840 O O . SER D 1 245 ? -37.907 52.921 42.262 1.00 41.02 245 SER D O 1
ATOM 7843 N N . PRO D 1 246 ? -36.300 51.776 43.354 1.00 42.02 246 PRO D N 1
ATOM 7844 C CA . PRO D 1 246 ? -36.453 50.626 42.462 1.00 42.61 246 PRO D CA 1
ATOM 7845 C C . PRO D 1 246 ? -37.888 50.140 42.650 1.00 43.24 246 PRO D C 1
ATOM 7846 O O . PRO D 1 246 ? -38.462 50.306 43.732 1.00 43.59 246 PRO D O 1
ATOM 7850 N N . TYR D 1 247 ? -38.470 49.562 41.606 1.00 43.57 247 TYR D N 1
ATOM 7851 C CA . TYR D 1 247 ? -39.843 49.076 41.682 1.00 44.21 247 TYR D CA 1
ATOM 7852 C C . TYR D 1 247 ? -39.955 47.668 41.126 1.00 43.62 247 TYR D C 1
ATOM 7853 O O . TYR D 1 247 ? -39.326 47.349 40.117 1.00 43.62 247 TYR D O 1
ATOM 7862 N N . VAL D 1 248 ? -40.758 46.833 41.782 1.00 43.20 248 VAL D N 1
ATOM 7863 C CA . VAL D 1 248 ? -40.947 45.455 41.342 1.00 43.75 248 VAL D CA 1
ATOM 7864 C C . VAL D 1 248 ? -42.412 45.040 41.326 1.00 44.53 248 VAL D C 1
ATOM 7865 O O . VAL D 1 248 ? -43.179 45.387 42.225 1.00 45.36 248 VAL D O 1
ATOM 7869 N N . TRP D 1 249 ? -42.790 44.292 40.297 1.00 45.14 249 TRP D N 1
ATOM 7870 C CA . TRP D 1 249 ? -44.152 43.794 40.164 1.00 46.18 249 TRP D CA 1
ATOM 7871 C C . TRP D 1 249 ? -44.083 42.420 39.518 1.00 47.31 249 TRP D C 1
ATOM 7872 O O . TRP D 1 249 ? -43.636 42.281 38.381 1.00 47.03 249 TRP D O 1
ATOM 7883 N N . GLU D 1 250 ? -44.523 41.407 40.251 1.00 48.83 250 GLU D N 1
ATOM 7884 C CA . GLU D 1 250 ? -44.500 40.041 39.753 1.00 50.85 250 GLU D CA 1
ATOM 7885 C C . GLU D 1 250 ? -45.822 39.723 39.075 1.00 51.11 250 GLU D C 1
ATOM 7886 O O . GLU D 1 250 ? -46.890 40.056 39.587 1.00 51.16 250 GLU D O 1
ATOM 7892 N N . GLU D 1 251 ? -45.750 39.085 37.915 1.00 52.01 251 GLU D N 1
ATOM 7893 C CA . GLU D 1 251 ? -46.956 38.744 37.180 1.00 53.23 251 GLU D CA 1
ATOM 7894 C C . GLU D 1 251 ? -47.714 37.623 37.884 1.00 53.30 251 GLU D C 1
ATOM 7895 O O . GLU D 1 251 ? -47.149 36.573 38.184 1.00 53.31 251 GLU D O 1
ATOM 7901 N N . PRO D 1 252 ? -49.010 37.834 38.161 1.00 53.66 252 PRO D N 1
ATOM 7902 C CA . PRO D 1 252 ? -49.833 36.825 38.835 1.00 54.01 252 PRO D CA 1
ATOM 7903 C C . PRO D 1 252 ? -50.025 35.579 37.977 1.00 54.36 252 PRO D C 1
ATOM 7904 O O . PRO D 1 252 ? -49.794 34.461 38.492 1.00 54.11 252 PRO D O 1
#